Protein AF-0000000066079294 (afdb_homodimer)

Nearest PDB structures (foldseek):
  4yub-assembly1_A  TM=9.701E-01  e=1.612E-73  Homo sapiens
  4yub-assembly1_B  TM=9.598E-01  e=2.133E-74  Homo sapiens
  4mzy-assembly1_A  TM=8.889E-01  e=4.393E-44  Enterococcus faecalis V583
  2i14-assembly1_E  TM=8.162E-01  e=1.959E-22  Pyrococcus furiosus
  7xgn-assembly1_B  TM=6.344E-01  e=1.281E-08  Streptomyces pyridomyceticus

InterPro domains:
  IPR006405 Nicotinate phosphoribosyltransferase pncB-type [TIGR01513] (15-525)
  IPR007229 Nicotinate phosphoribosyltransferase family [PIRSF000484] (12-534)
  IPR007229 Nicotinate phosphoribosyltransferase family [PTHR11098] (3-535)
  IPR013785 Aldolase-type TIM barrel [G3DSA:3.20.20.70] (164-230)
  IPR036068 Nicotinate phosphoribosyltransferase-like, C-terminal [SSF51690] (148-532)
  IPR040727 Nicotinate phosphoribosyltransferase, N-terminal domain [PF17767] (16-143)
  IPR041619 Nicotinate phosphoribosyltransferase C-terminal domain [PF17956] (421-528)

Radius of gyration: 31.42 Å; Cα contacts (8 Å, |Δi|>4): 2402; chains: 2; bounding box: 82×98×69 Å

Solvent-accessible surface area (backbone atoms only — not comparable to full-atom values): 53993 Å² total; per-residue (Å²): 135,73,83,77,77,55,70,68,62,76,66,41,72,58,70,49,50,26,42,39,24,43,57,52,44,33,50,23,30,46,62,36,66,41,31,74,39,45,25,33,33,36,28,26,32,74,54,46,53,79,63,35,37,49,33,29,36,33,32,56,69,61,44,53,48,26,49,72,64,40,52,51,47,72,69,53,50,53,47,51,52,70,76,42,65,85,83,56,60,67,64,55,54,55,50,51,54,65,44,57,39,55,58,29,28,33,30,25,44,54,53,24,32,75,40,52,51,67,49,59,50,33,36,40,30,21,32,33,35,55,55,52,54,44,43,36,45,47,36,13,45,28,26,37,26,15,39,24,17,28,52,27,32,52,51,34,64,54,37,40,90,82,43,43,36,31,40,56,19,53,45,48,7,43,23,70,44,18,23,42,44,29,48,48,23,22,40,36,20,55,33,66,30,19,18,42,40,38,29,25,72,77,60,65,39,49,64,42,68,68,71,56,62,54,61,33,54,66,31,75,42,78,76,67,54,78,67,51,62,44,65,26,66,84,70,66,71,75,61,38,52,48,64,62,43,20,54,58,35,29,48,56,43,19,59,75,73,74,45,61,73,78,49,35,50,51,12,50,38,42,28,51,48,37,38,28,71,61,26,52,76,63,21,61,39,71,24,48,46,66,32,43,79,58,19,26,46,46,42,40,51,11,46,36,53,41,36,40,76,36,65,28,49,56,58,28,36,36,40,61,62,65,64,56,62,62,50,33,48,53,50,46,52,52,28,42,53,48,14,64,74,70,72,39,69,71,47,48,66,50,41,31,30,38,37,61,83,38,43,73,69,55,38,41,62,45,41,36,90,86,46,59,53,38,32,42,38,31,16,52,49,55,46,36,29,56,89,50,44,55,46,64,57,48,72,42,56,11,24,42,73,85,39,64,22,59,58,43,49,82,38,75,88,67,48,55,74,54,33,58,65,37,46,34,40,30,17,37,86,85,61,40,73,64,36,35,38,39,31,44,57,86,54,79,76,82,51,55,69,39,80,40,64,30,33,43,69,94,53,93,56,72,46,77,45,63,29,52,35,65,40,79,46,62,40,77,41,28,54,50,48,37,72,66,59,85,75,73,52,60,69,55,25,20,54,46,20,52,52,42,57,66,52,50,51,71,56,37,65,30,71,70,80,29,44,72,71,51,43,22,27,27,60,67,42,48,50,49,51,52,55,56,51,54,60,64,76,88,137,75,84,77,77,53,70,67,63,76,66,42,71,57,69,48,52,27,43,39,24,42,56,51,45,34,49,22,30,48,62,35,68,40,31,71,38,46,25,32,33,36,28,27,31,75,52,46,53,78,63,34,37,51,33,29,36,34,32,57,69,60,46,53,48,27,48,73,65,40,53,53,48,71,70,54,50,53,47,51,52,69,75,41,66,86,83,58,62,68,66,54,55,55,50,51,53,66,47,56,40,57,58,29,29,32,32,24,44,53,52,23,32,76,38,56,53,68,49,58,50,34,35,41,30,22,32,34,36,56,54,53,53,44,43,36,45,46,37,14,44,28,25,37,26,14,40,26,17,30,51,26,33,51,51,34,63,53,35,40,90,83,43,45,37,32,40,57,19,54,46,46,8,43,23,70,44,18,25,42,44,29,50,48,23,22,38,36,20,56,33,65,30,18,20,41,40,39,27,26,72,78,60,65,39,49,66,43,66,67,72,56,62,56,61,33,55,66,32,75,42,79,76,69,52,79,67,51,63,43,64,27,66,85,69,66,71,74,62,38,52,47,66,61,43,21,56,57,34,30,49,56,44,20,58,73,70,74,45,60,74,78,50,35,50,52,11,51,38,43,28,52,48,36,39,30,73,60,27,50,77,62,21,62,38,69,24,48,46,66,31,44,80,58,18,26,46,46,42,40,49,11,45,36,53,40,36,40,76,38,65,29,50,55,58,30,36,37,41,60,63,67,63,58,64,61,50,35,47,52,49,46,51,50,27,42,53,47,15,63,74,70,71,40,69,71,48,49,67,50,40,32,29,37,35,62,81,39,44,71,68,54,39,42,61,46,42,35,91,85,48,58,54,38,32,42,39,30,15,52,49,56,46,36,28,54,89,51,46,55,45,64,55,46,72,42,56,11,24,42,73,86,40,65,20,59,57,43,48,81,40,75,89,69,48,55,73,53,34,59,68,37,45,35,40,32,18,36,84,85,60,39,73,64,36,35,41,37,28,44,56,84,52,79,77,81,52,55,71,38,80,41,64,30,33,43,69,93,54,92,54,69,47,76,46,62,27,53,36,64,40,79,46,62,40,77,43,28,54,50,48,36,72,67,58,84,77,75,51,58,68,54,25,19,54,44,19,53,53,42,58,67,52,50,51,71,54,38,64,30,70,70,79,29,46,72,71,50,44,23,26,26,59,66,42,47,49,49,51,52,51,56,49,53,60,64,76,88

Sequence (1076 aa):
MAAEQDPEGRAAARPLLTDLYQATMALGYWRAGRAQDQAEFELFFRQCPFGGAFALAAGLRDCVRFLRAFRLRDADVQFLASALPPDTDPAFFEHLRALDCSGVTVRALPEGSLAFPGVPLLQVSGPLLVVQLLETPLLCLVSYASLIATNAARLRLIAGPDKRLLEMGLRRAQGPDGGLTASTYSYLGGFDASSNVLAGQLRGVPVAGTLAHSFVTSFSGSEVPPDPMLAPAAGQGSQVDLAASVEMWLERVCGHLGLGVQEPHRGERAAFVAYALAFPRAFQGLLDTYSVRRSGLPNFLAVALALQELGYQAVGVRLDSGDLLQQAREIRGVFRTAAAQFGVPWLQSVPIAVSNNIDEEELARLAQKGSEVNVIGIGTSVVTCPRQPSLGCVYKLVSVGGQPRMKLTEDPEKQTLPGSKAAFRLLGSDGSLLLDVLQLAEEPPPQAGQELRVWPRGARESRTVRPAHVEPLLRLWVQQGQLCEPLPSLAESRAFAQQSLHRLSPAHRRLEQPALYQVALSEKLQALVDRLSARGALMAAEQDPEGRAAARPLLTDLYQATMALGYWRAGRAQDQAEFELFFRQCPFGGAFALAAGLRDCVRFLRAFRLRDADVQFLASALPPDTDPAFFEHLRALDCSGVTVRALPEGSLAFPGVPLLQVSGPLLVVQLLETPLLCLVSYASLIATNAARLRLIAGPDKRLLEMGLRRAQGPDGGLTASTYSYLGGFDASSNVLAGQLRGVPVAGTLAHSFVTSFSGSEVPPDPMLAPAAGQGSQVDLAASVEMWLERVCGHLGLGVQEPHRGERAAFVAYALAFPRAFQGLLDTYSVRRSGLPNFLAVALALQELGYQAVGVRLDSGDLLQQAREIRGVFRTAAAQFGVPWLQSVPIAVSNNIDEEELARLAQKGSEVNVIGIGTSVVTCPRQPSLGCVYKLVSVGGQPRMKLTEDPEKQTLPGSKAAFRLLGSDGSLLLDVLQLAEEPPPQAGQELRVWPRGARESRTVRPAHVEPLLRLWVQQGQLCEPLPSLAESRAFAQQSLHRLSPAHRRLEQPALYQVALSEKLQALVDRLSARGAL

pLDDT: mean 94.25, std 9.64, range [18.38, 98.88]

Structure (mmCIF, N/CA/C/O backbone):
data_AF-0000000066079294-model_v1
#
loop_
_entity.id
_entity.type
_entity.pdbx_description
1 polymer 'Nicotinate phosphoribosyltransferase'
#
loop_
_atom_site.group_PDB
_atom_site.id
_atom_site.type_symbol
_atom_site.label_atom_id
_atom_site.label_alt_id
_atom_site.label_comp_id
_atom_site.label_asym_id
_atom_site.label_entity_id
_atom_site.label_seq_id
_atom_site.pdbx_PDB_ins_code
_atom_site.Cartn_x
_atom_site.Cartn_y
_atom_site.Cartn_z
_atom_site.occupancy
_atom_site.B_iso_or_equiv
_atom_site.auth_seq_id
_atom_site.auth_comp_id
_atom_site.auth_asym_id
_atom_site.auth_atom_id
_atom_site.pdbx_PDB_model_num
ATOM 1 N N . MET A 1 1 ? -15.125 16.234 -33.312 1 18.39 1 MET A N 1
ATOM 2 C CA . MET A 1 1 ? -15.672 16.328 -31.969 1 18.39 1 MET A CA 1
ATOM 3 C C . MET A 1 1 ? -15.164 15.195 -31.094 1 18.39 1 MET A C 1
ATOM 5 O O . MET A 1 1 ? -15.68 14.078 -31.156 1 18.39 1 MET A O 1
ATOM 9 N N . ALA A 1 2 ? -13.945 15.008 -30.891 1 26.7 2 ALA A N 1
ATOM 10 C CA . ALA A 1 2 ? -13.055 13.922 -30.5 1 26.7 2 ALA A CA 1
ATOM 11 C C . ALA A 1 2 ? -13.5 13.297 -29.172 1 26.7 2 ALA A C 1
ATOM 13 O O . ALA A 1 2 ? -14.125 13.969 -28.344 1 26.7 2 ALA A O 1
ATOM 14 N N . ALA A 1 3 ? -13.57 11.93 -28.969 1 32.09 3 ALA A N 1
ATOM 15 C CA . ALA A 1 3 ? -13.875 11.133 -27.781 1 32.09 3 ALA A CA 1
ATOM 16 C C . ALA A 1 3 ? -13.391 11.828 -26.516 1 32.09 3 ALA A C 1
ATOM 18 O O . ALA A 1 3 ? -12.203 12.117 -26.391 1 32.09 3 ALA A O 1
ATOM 19 N N . GLU A 1 4 ? -13.93 12.641 -25.938 1 33.91 4 GLU A N 1
ATOM 20 C CA . GLU A 1 4 ? -13.758 13.273 -24.625 1 33.91 4 GLU A CA 1
ATOM 21 C C . GLU A 1 4 ? -13.078 12.328 -23.641 1 33.91 4 GLU A C 1
ATOM 23 O O . GLU A 1 4 ? -13.602 11.25 -23.344 1 33.91 4 GLU A O 1
ATOM 28 N N . GLN A 1 5 ? -11.742 12.141 -23.438 1 41.06 5 GLN A N 1
ATOM 29 C CA . GLN A 1 5 ? -10.812 11.18 -22.859 1 41.06 5 GLN A CA 1
ATOM 30 C C . GLN A 1 5 ? -11.164 10.875 -21.406 1 41.06 5 GLN A C 1
ATOM 32 O O . GLN A 1 5 ? -11.344 11.797 -20.594 1 41.06 5 GLN A O 1
ATOM 37 N N . ASP A 1 6 ? -12.008 9.938 -21.078 1 46.91 6 ASP A N 1
ATOM 38 C CA . ASP A 1 6 ? -12.469 9.422 -19.781 1 46.91 6 ASP A CA 1
ATOM 39 C C . ASP A 1 6 ? -11.344 9.43 -18.75 1 46.91 6 ASP A C 1
ATOM 41 O O . ASP A 1 6 ? -10.375 8.68 -18.875 1 46.91 6 ASP A O 1
ATOM 45 N N . PRO A 1 7 ? -11.203 10.602 -18.078 1 48.88 7 PRO A N 1
ATOM 46 C CA . PRO A 1 7 ? -10.164 10.695 -17.047 1 48.88 7 PRO A CA 1
ATOM 47 C C . PRO A 1 7 ? -10.031 9.422 -16.219 1 48.88 7 PRO A C 1
ATOM 49 O O . PRO A 1 7 ? -8.922 9.062 -15.805 1 48.88 7 PRO A O 1
ATOM 52 N N . GLU A 1 8 ? -11.164 8.742 -16.031 1 49.34 8 GLU A N 1
ATOM 53 C CA . GLU A 1 8 ? -11.102 7.512 -15.25 1 49.34 8 GLU A CA 1
ATOM 54 C C . GLU A 1 8 ? -10.398 6.402 -16.031 1 49.34 8 GLU A C 1
ATOM 56 O O . GLU A 1 8 ? -9.711 5.562 -15.438 1 49.34 8 GLU A O 1
ATOM 61 N N . GLY A 1 9 ? -10.602 6.465 -17.25 1 49.81 9 GLY A N 1
ATOM 62 C CA . GLY A 1 9 ? -9.961 5.449 -18.078 1 49.81 9 GLY A CA 1
ATOM 63 C C . GLY A 1 9 ? -8.445 5.523 -18.047 1 49.81 9 GLY A C 1
ATOM 64 O O . GLY A 1 9 ? -7.77 4.492 -18.031 1 49.81 9 GLY A O 1
ATOM 65 N N . ARG A 1 10 ? -7.871 6.723 -17.906 1 55.09 10 ARG A N 1
ATOM 66 C CA . ARG A 1 10 ? -6.43 6.926 -17.828 1 55.09 10 ARG A CA 1
ATOM 67 C C . ARG A 1 10 ? -5.879 6.414 -16.5 1 55.09 10 ARG A C 1
ATOM 69 O O . ARG A 1 10 ? -4.68 6.145 -16.391 1 55.09 10 ARG A O 1
ATOM 76 N N . ALA A 1 11 ? -6.832 6.094 -15.664 1 61.09 11 ALA A N 1
ATOM 77 C CA . ALA A 1 11 ? -6.43 5.684 -14.328 1 61.09 11 ALA A CA 1
ATOM 78 C C . ALA A 1 11 ? -6.488 4.164 -14.172 1 61.09 11 ALA A C 1
ATOM 80 O O . ALA A 1 11 ? -6.184 3.629 -13.109 1 61.09 11 ALA A O 1
ATOM 81 N N . ALA A 1 12 ? -6.754 3.574 -15.336 1 70.62 12 ALA A N 1
ATOM 82 C CA . ALA A 1 12 ? -6.852 2.119 -15.25 1 70.62 12 ALA A CA 1
ATOM 83 C C . ALA A 1 12 ? -5.469 1.483 -15.133 1 70.62 12 ALA A C 1
ATOM 85 O O . ALA A 1 12 ? -4.484 2.016 -15.648 1 70.62 12 ALA A O 1
ATOM 86 N N . ALA A 1 13 ? -5.504 0.376 -14.391 1 82.5 13 ALA A N 1
ATOM 87 C CA . ALA A 1 13 ? -4.266 -0.396 -14.281 1 82.5 13 ALA A CA 1
ATOM 88 C C . ALA A 1 13 ? -3.812 -0.904 -15.648 1 82.5 13 ALA A C 1
ATOM 90 O O . ALA A 1 13 ? -4.641 -1.181 -16.516 1 82.5 13 ALA A O 1
ATOM 91 N N . ARG A 1 14 ? -2.539 -1.062 -15.812 1 85.94 14 ARG A N 1
ATOM 92 C CA . ARG A 1 14 ? -1.957 -1.529 -17.062 1 85.94 14 ARG A CA 1
ATOM 93 C C . ARG A 1 14 ? -1.965 -3.053 -17.141 1 85.94 14 ARG A C 1
ATOM 95 O O . ARG A 1 14 ? -1.756 -3.729 -16.141 1 85.94 14 ARG A O 1
ATOM 102 N N . PRO A 1 15 ? -2.096 -3.566 -18.328 1 89.38 15 PRO A N 1
ATOM 103 C CA . PRO A 1 15 ? -2.158 -5.023 -18.469 1 89.38 15 PRO A CA 1
ATOM 104 C C . PRO A 1 15 ? -0.863 -5.715 -18.062 1 89.38 15 PRO A C 1
ATOM 106 O O . PRO A 1 15 ? -0.882 -6.883 -17.656 1 89.38 15 PRO A O 1
ATOM 109 N N . LEU A 1 16 ? 0.248 -5.008 -18.078 1 93 16 LEU A N 1
ATOM 110 C CA . LEU A 1 16 ? 1.521 -5.621 -17.703 1 93 16 LEU A CA 1
ATOM 111 C C . LEU A 1 16 ? 1.68 -5.668 -16.188 1 93 16 LEU A C 1
ATOM 113 O O . LEU A 1 16 ? 2.676 -6.191 -15.68 1 93 16 LEU A O 1
ATOM 117 N N . LEU A 1 17 ? 0.63 -5.086 -15.5 1 93.31 17 LEU A N 1
ATOM 118 C CA . LEU A 1 17 ? 0.572 -5.32 -14.062 1 93.31 17 LEU A CA 1
ATOM 119 C C . LEU A 1 17 ? 0.276 -6.785 -13.758 1 93.31 17 LEU A C 1
ATOM 121 O O . LEU A 1 17 ? -0.812 -7.121 -13.281 1 93.31 17 LEU A O 1
ATOM 125 N N . THR A 1 18 ? 1.212 -7.629 -14.031 1 96.62 18 THR A N 1
ATOM 126 C CA . THR A 1 18 ? 1.023 -9.07 -13.906 1 96.62 18 THR A CA 1
ATOM 127 C C . THR A 1 18 ? 2.338 -9.758 -13.555 1 96.62 18 THR A C 1
ATOM 129 O O . THR A 1 18 ? 3.396 -9.125 -13.555 1 96.62 18 THR A O 1
ATOM 132 N N . ASP A 1 19 ? 2.26 -10.969 -13.141 1 97.62 19 ASP A N 1
ATOM 133 C CA . ASP A 1 19 ? 3.438 -11.789 -12.883 1 97.62 19 ASP A CA 1
ATOM 134 C C . ASP A 1 19 ? 3.938 -12.445 -14.172 1 97.62 19 ASP A C 1
ATOM 136 O O . ASP A 1 19 ? 3.141 -12.836 -15.023 1 97.62 19 ASP A O 1
ATOM 140 N N . LEU A 1 20 ? 5.18 -12.617 -14.289 1 97.31 20 LEU A N 1
ATOM 141 C CA . LEU A 1 20 ? 5.77 -13.195 -15.492 1 97.31 20 LEU A CA 1
ATOM 142 C C . LEU A 1 20 ? 5.203 -14.594 -15.758 1 97.31 20 LEU A C 1
ATOM 144 O O . LEU A 1 20 ? 5.027 -14.984 -16.906 1 97.31 20 LEU A O 1
ATOM 148 N N . TYR A 1 21 ? 4.941 -15.328 -14.711 1 95.81 21 TYR A N 1
ATOM 149 C CA . TYR A 1 21 ? 4.477 -16.703 -14.914 1 95.81 21 TYR A CA 1
ATOM 150 C C . TYR A 1 21 ? 3.092 -16.719 -15.555 1 95.81 21 TYR A C 1
ATOM 152 O O . TYR A 1 21 ? 2.68 -17.719 -16.125 1 95.81 21 TYR A O 1
ATOM 160 N N . GLN A 1 22 ? 2.33 -15.617 -15.469 1 97.56 22 GLN A N 1
ATOM 161 C CA . GLN A 1 22 ? 1.082 -15.539 -16.219 1 97.56 22 GLN A CA 1
ATOM 162 C C . GLN A 1 22 ? 1.342 -15.555 -17.734 1 97.56 22 GLN A C 1
ATOM 164 O O . GLN A 1 22 ? 0.606 -16.203 -18.484 1 97.56 22 GLN A O 1
ATOM 169 N N . ALA A 1 23 ? 2.383 -14.859 -18.141 1 95.75 23 ALA A N 1
ATOM 170 C CA . ALA A 1 23 ? 2.756 -14.82 -19.547 1 95.75 23 ALA A CA 1
ATOM 171 C C . ALA A 1 23 ? 3.316 -16.156 -20.016 1 95.75 23 ALA A C 1
ATOM 173 O O . ALA A 1 23 ? 3.035 -16.609 -21.125 1 95.75 23 ALA A O 1
ATOM 174 N N . THR A 1 24 ? 4.121 -16.766 -19.188 1 96.25 24 THR A N 1
ATOM 175 C CA . THR A 1 24 ? 4.68 -18.047 -19.578 1 96.25 24 THR A CA 1
ATOM 176 C C . THR A 1 24 ? 3.588 -19.109 -19.656 1 96.25 24 THR A C 1
ATOM 178 O O . THR A 1 24 ? 3.584 -19.938 -20.562 1 96.25 24 THR A O 1
ATOM 181 N N . MET A 1 25 ? 2.686 -19.062 -18.703 1 97.69 25 MET A N 1
ATOM 182 C CA . MET A 1 25 ? 1.564 -20 -18.766 1 97.69 25 MET A CA 1
ATOM 183 C C . MET A 1 25 ? 0.705 -19.734 -20 1 97.69 25 MET A C 1
ATOM 185 O O . MET A 1 25 ? 0.197 -20.672 -20.625 1 97.69 25 MET A O 1
ATOM 189 N N . ALA A 1 26 ? 0.555 -18.469 -20.328 1 97.5 26 ALA A N 1
ATOM 190 C CA . ALA A 1 26 ? -0.175 -18.141 -21.547 1 97.5 26 ALA A CA 1
ATOM 191 C C . ALA A 1 26 ? 0.458 -18.797 -22.766 1 97.5 26 ALA A C 1
ATOM 193 O O . ALA A 1 26 ? -0.244 -19.359 -23.609 1 97.5 26 ALA A O 1
ATOM 194 N N . LEU A 1 27 ? 1.756 -18.703 -22.875 1 97 27 LEU A N 1
ATOM 195 C CA . LEU A 1 27 ? 2.465 -19.359 -23.969 1 97 27 LEU A CA 1
ATOM 196 C C . LEU A 1 27 ? 2.25 -20.875 -23.922 1 97 27 LEU A C 1
ATOM 198 O O . LEU A 1 27 ? 2.045 -21.5 -24.969 1 97 27 LEU A O 1
ATOM 202 N N . GLY A 1 28 ? 2.311 -21.406 -22.703 1 96.81 28 GLY A N 1
ATOM 203 C CA . GLY A 1 28 ? 2.047 -22.828 -22.547 1 96.81 28 GLY A CA 1
ATOM 204 C C . GLY A 1 28 ? 0.675 -23.25 -23.047 1 96.81 28 GLY A C 1
ATOM 205 O O . GLY A 1 28 ? 0.543 -24.234 -23.766 1 96.81 28 GLY A O 1
ATOM 206 N N . TYR A 1 29 ? -0.349 -22.516 -22.672 1 97.94 29 TYR A N 1
ATOM 207 C CA . TYR A 1 29 ? -1.709 -22.797 -23.125 1 97.94 29 TYR A CA 1
ATOM 208 C C . TYR A 1 29 ? -1.811 -22.672 -24.641 1 97.94 29 TYR A C 1
ATOM 210 O O . TYR A 1 29 ? -2.443 -23.516 -25.281 1 97.94 29 TYR A O 1
ATOM 218 N N . TRP A 1 30 ? -1.239 -21.625 -25.172 1 97.5 30 TRP A N 1
ATOM 219 C CA . TRP A 1 30 ? -1.3 -21.344 -26.609 1 97.5 30 TRP A CA 1
ATOM 220 C C . TRP A 1 30 ? -0.659 -22.484 -27.406 1 97.5 30 TRP A C 1
ATOM 222 O O . TRP A 1 30 ? -1.249 -22.984 -28.359 1 97.5 30 TRP A O 1
ATOM 232 N N . ARG A 1 31 ? 0.507 -22.906 -27 1 96.06 31 ARG A N 1
ATOM 233 C CA . ARG A 1 31 ? 1.229 -23.969 -27.688 1 96.06 31 ARG A CA 1
ATOM 234 C C . ARG A 1 31 ? 0.484 -25.297 -27.562 1 96.06 31 ARG A C 1
ATOM 236 O O . ARG A 1 31 ? 0.516 -26.125 -28.484 1 96.06 31 ARG A O 1
ATOM 243 N N . ALA A 1 32 ? -0.181 -25.469 -26.469 1 96.75 32 ALA A N 1
ATOM 244 C CA . ALA A 1 32 ? -0.912 -26.719 -26.219 1 96.75 32 ALA A CA 1
ATOM 245 C C . ALA A 1 32 ? -2.264 -26.703 -26.922 1 96.75 32 ALA A C 1
ATOM 247 O O . ALA A 1 32 ? -3.025 -27.672 -26.844 1 96.75 32 ALA A O 1
ATOM 248 N N . GLY A 1 33 ? -2.578 -25.594 -27.609 1 96.25 33 GLY A N 1
ATOM 249 C CA . GLY A 1 33 ? -3.85 -25.484 -28.312 1 96.25 33 GLY A CA 1
ATOM 250 C C . GLY A 1 33 ? -5.031 -25.312 -27.375 1 96.25 33 GLY A C 1
ATOM 251 O O . GLY A 1 33 ? -6.152 -25.703 -27.703 1 96.25 33 GLY A O 1
ATOM 252 N N . ARG A 1 34 ? -4.816 -24.797 -26.219 1 97.19 34 ARG A N 1
ATOM 253 C CA . ARG A 1 34 ? -5.859 -24.75 -25.203 1 97.19 34 ARG A CA 1
ATOM 254 C C . ARG A 1 34 ? -6.223 -23.297 -24.859 1 97.19 34 ARG A C 1
ATOM 256 O O . ARG A 1 34 ? -6.938 -23.047 -23.891 1 97.19 34 ARG A O 1
ATOM 263 N N . ALA A 1 35 ? -5.719 -22.344 -25.609 1 97.38 35 ALA A N 1
ATOM 264 C CA . ALA A 1 35 ? -5.906 -20.922 -25.328 1 97.38 35 ALA A CA 1
ATOM 265 C C . ALA A 1 35 ? -7.387 -20.562 -25.281 1 97.38 35 ALA A C 1
ATOM 267 O O . ALA A 1 35 ? -7.809 -19.75 -24.453 1 97.38 35 ALA A O 1
ATOM 268 N N . GLN A 1 36 ? -8.18 -21.234 -26.094 1 97.19 36 GLN A N 1
ATOM 269 C CA . GLN A 1 36 ? -9.57 -20.828 -26.266 1 97.19 36 GLN A CA 1
ATOM 270 C C . GLN A 1 36 ? -10.5 -21.734 -25.438 1 97.19 36 GLN A C 1
ATOM 272 O O . GLN A 1 36 ? -11.719 -21.531 -25.453 1 97.19 36 GLN A O 1
ATOM 277 N N . ASP A 1 37 ? -9.93 -22.688 -24.656 1 97.38 37 ASP A N 1
ATOM 278 C CA . ASP A 1 37 ? -10.781 -23.5 -23.797 1 97.38 37 ASP A CA 1
ATOM 279 C C . ASP A 1 37 ? -11.562 -22.609 -22.828 1 97.38 37 ASP A C 1
ATOM 281 O O . ASP A 1 37 ? -11.031 -21.625 -22.312 1 97.38 37 ASP A O 1
ATOM 285 N N . GLN A 1 38 ? -12.828 -22.938 -22.656 1 98.06 38 GLN A N 1
ATOM 286 C CA . GLN A 1 38 ? -13.633 -22.172 -21.688 1 98.06 38 GLN A CA 1
ATOM 287 C C . GLN A 1 38 ? -13.273 -22.562 -20.25 1 98.06 38 GLN A C 1
ATOM 289 O O . GLN A 1 38 ? -13.188 -23.734 -19.922 1 98.06 38 GLN A O 1
ATOM 294 N N . ALA A 1 39 ? -12.961 -21.562 -19.422 1 98.5 39 ALA A N 1
ATOM 295 C CA . ALA A 1 39 ? -12.555 -21.812 -18.047 1 98.5 39 ALA A CA 1
ATOM 296 C C . ALA A 1 39 ? -13.234 -20.812 -17.094 1 98.5 39 ALA A C 1
ATOM 298 O O . ALA A 1 39 ? -13.789 -19.812 -17.531 1 98.5 39 ALA A O 1
ATOM 299 N N . GLU A 1 40 ? -13.227 -21.156 -15.836 1 98.38 40 GLU A N 1
ATOM 300 C CA . GLU A 1 40 ? -13.789 -20.297 -14.789 1 98.38 40 GLU A CA 1
ATOM 301 C C . GLU A 1 40 ? -12.883 -20.25 -13.562 1 98.38 40 GLU A C 1
ATOM 303 O O . GLU A 1 40 ? -12.375 -21.281 -13.125 1 98.38 40 GLU A O 1
ATOM 308 N N . PHE A 1 41 ? -12.602 -19.062 -13.141 1 98.69 41 PHE A N 1
ATOM 309 C CA . PHE A 1 41 ? -11.867 -18.828 -11.898 1 98.69 41 PHE A CA 1
ATOM 310 C C . PHE A 1 41 ? -12.758 -18.141 -10.875 1 98.69 41 PHE A C 1
ATOM 312 O O . PHE A 1 41 ? -13.688 -17.406 -11.234 1 98.69 41 PHE A O 1
ATOM 319 N N . GLU A 1 42 ? -12.477 -18.375 -9.625 1 98.56 42 GLU A N 1
ATOM 320 C CA . GLU A 1 42 ? -13.141 -17.688 -8.516 1 98.56 42 GLU A CA 1
ATOM 321 C C . GLU A 1 42 ? -12.133 -17.031 -7.586 1 98.56 42 GLU A C 1
ATOM 323 O O . GLU A 1 42 ? -11.102 -17.609 -7.266 1 98.56 42 GLU A O 1
ATOM 328 N N . LEU A 1 43 ? -12.398 -15.773 -7.277 1 98.69 43 LEU A N 1
ATOM 329 C CA . LEU A 1 43 ? -11.609 -14.992 -6.336 1 98.69 43 LEU A CA 1
ATOM 330 C C . LEU A 1 43 ? -12.312 -14.898 -4.984 1 98.69 43 LEU A C 1
ATOM 332 O O . LEU A 1 43 ? -13.461 -14.453 -4.906 1 98.69 43 LEU A O 1
ATOM 336 N N . PHE A 1 44 ? -11.695 -15.336 -3.936 1 98.06 44 PHE A N 1
ATOM 337 C CA . PHE A 1 44 ? -12.266 -15.328 -2.596 1 98.06 44 PHE A CA 1
ATOM 338 C C . PHE A 1 44 ? -11.172 -15.242 -1.539 1 98.06 44 PHE A C 1
ATOM 340 O O . PHE A 1 44 ? -10 -15.078 -1.869 1 98.06 44 PHE A O 1
ATOM 347 N N . PHE A 1 45 ? -11.477 -15.125 -0.31 1 97.5 45 PHE A N 1
ATOM 348 C CA . PHE A 1 45 ? -10.547 -15.164 0.81 1 97.5 45 PHE A CA 1
ATOM 349 C C . PHE A 1 45 ? -10.922 -16.266 1.789 1 97.5 45 PHE A C 1
ATOM 351 O O . PHE A 1 45 ? -12.07 -16.734 1.797 1 97.5 45 PHE A O 1
ATOM 358 N N . ARG A 1 46 ? -10.047 -16.656 2.619 1 94.94 46 ARG A N 1
ATOM 359 C CA . ARG A 1 46 ? -10.242 -17.875 3.412 1 94.94 46 ARG A CA 1
ATOM 360 C C . ARG A 1 46 ? -10.617 -17.531 4.852 1 94.94 46 ARG A C 1
ATOM 362 O O . ARG A 1 46 ? -11.211 -18.344 5.555 1 94.94 46 ARG A O 1
ATOM 369 N N . GLN A 1 47 ? -10.195 -16.375 5.301 1 95.06 47 GLN A N 1
ATOM 370 C CA . GLN A 1 47 ? -10.461 -15.938 6.668 1 95.06 47 GLN A CA 1
ATOM 371 C C . GLN A 1 47 ? -10.789 -14.453 6.719 1 95.06 47 GLN A C 1
ATOM 373 O O . GLN A 1 47 ? -10.172 -13.648 6.016 1 95.06 47 GLN A O 1
ATOM 378 N N . CYS A 1 48 ? -11.727 -14.172 7.602 1 96.81 48 CYS A N 1
ATOM 379 C CA . CYS A 1 48 ? -12.016 -12.758 7.789 1 96.81 48 CYS A CA 1
ATOM 380 C C . CYS A 1 48 ? -10.805 -12.023 8.359 1 96.81 48 CYS A C 1
ATOM 382 O O . CYS A 1 48 ? -10.047 -12.594 9.148 1 96.81 48 CYS A O 1
ATOM 384 N N . PRO A 1 49 ? -10.656 -10.805 7.992 1 97.31 49 PRO A N 1
ATOM 385 C CA . PRO A 1 49 ? -9.484 -10.055 8.445 1 97.31 49 PRO A CA 1
ATOM 386 C C . PRO A 1 49 ? -9.641 -9.516 9.867 1 97.31 49 PRO A C 1
ATOM 388 O O . PRO A 1 49 ? -10.758 -9.453 10.383 1 97.31 49 PRO A O 1
ATOM 391 N N . PHE A 1 50 ? -8.516 -9.172 10.539 1 96.88 50 PHE A N 1
ATOM 392 C CA . PHE A 1 50 ? -8.406 -8.445 11.797 1 96.88 50 PHE A CA 1
ATOM 393 C C . PHE A 1 50 ? -9.016 -9.258 12.945 1 96.88 50 PHE A C 1
ATOM 395 O O . PHE A 1 50 ? -9.484 -8.688 13.93 1 96.88 50 PHE A O 1
ATOM 402 N N . GLY A 1 51 ? -9.094 -10.547 12.719 1 95.19 51 GLY A N 1
ATOM 403 C CA . GLY A 1 51 ? -9.734 -11.375 13.727 1 95.19 51 GLY A CA 1
ATOM 404 C C . GLY A 1 51 ? -11.227 -11.141 13.828 1 95.19 51 GLY A C 1
ATOM 405 O O . GLY A 1 51 ? -11.844 -11.438 14.852 1 95.19 51 GLY A O 1
ATOM 406 N N . GLY A 1 52 ? -11.805 -10.57 12.766 1 95.25 52 GLY A N 1
ATOM 407 C CA . GLY A 1 52 ? -13.227 -10.266 12.742 1 95.25 52 GLY A CA 1
ATOM 408 C C . GLY A 1 52 ? -14.062 -11.367 12.125 1 95.25 52 GLY A C 1
ATOM 409 O O . GLY A 1 52 ? -13.562 -12.469 11.883 1 95.25 52 GLY A O 1
ATOM 410 N N . ALA A 1 53 ? -15.391 -11 11.945 1 96.25 53 ALA A N 1
ATOM 411 C CA . ALA A 1 53 ? -16.312 -12.031 11.484 1 96.25 53 ALA A CA 1
ATOM 412 C C . ALA A 1 53 ? -16.969 -11.625 10.172 1 96.25 53 ALA A C 1
ATOM 414 O O . ALA A 1 53 ? -17.938 -12.266 9.727 1 96.25 53 ALA A O 1
ATOM 415 N N . PHE A 1 54 ? -16.438 -10.547 9.594 1 96.81 54 PHE A N 1
ATOM 416 C CA . PHE A 1 54 ? -17 -10.148 8.312 1 96.81 54 PHE A CA 1
ATOM 417 C C . PHE A 1 54 ? -15.953 -9.422 7.473 1 96.81 54 PHE A C 1
ATOM 419 O O . PHE A 1 54 ? -14.914 -9.016 7.984 1 96.81 54 PHE A O 1
ATOM 426 N N . ALA A 1 55 ? -16.234 -9.305 6.227 1 98.19 55 ALA A N 1
ATOM 427 C CA . ALA A 1 55 ? -15.562 -8.414 5.289 1 98.19 55 ALA A CA 1
ATOM 428 C C . ALA A 1 55 ? -16.562 -7.699 4.391 1 98.19 55 ALA A C 1
ATOM 430 O O . ALA A 1 55 ? -17.734 -8.102 4.309 1 98.19 55 ALA A O 1
ATOM 431 N N . LEU A 1 56 ? -16.188 -6.637 3.869 1 98.69 56 LEU A N 1
ATOM 432 C CA . LEU A 1 56 ? -16.969 -5.941 2.859 1 98.69 56 LEU A CA 1
ATOM 433 C C . LEU A 1 56 ? -16.375 -6.145 1.47 1 98.69 56 LEU A C 1
ATOM 435 O O . LEU A 1 56 ? -15.164 -6.055 1.292 1 98.69 56 LEU A O 1
ATOM 439 N N . ALA A 1 57 ? -17.219 -6.449 0.512 1 98.75 57 ALA A N 1
ATOM 440 C CA . ALA A 1 57 ? -16.781 -6.582 -0.877 1 98.75 57 ALA A CA 1
ATOM 441 C C . ALA A 1 57 ? -16.531 -5.215 -1.507 1 98.75 57 ALA A C 1
ATOM 443 O O . ALA A 1 57 ? -17.406 -4.344 -1.479 1 98.75 57 ALA A O 1
ATOM 444 N N . ALA A 1 58 ? -15.406 -5.008 -2.057 1 98.69 58 ALA A N 1
ATOM 445 C CA . ALA A 1 58 ? -15.031 -3.754 -2.705 1 98.69 58 ALA A CA 1
ATOM 446 C C . ALA A 1 58 ? -14.031 -3.998 -3.832 1 98.69 58 ALA A C 1
ATOM 448 O O . ALA A 1 58 ? -13.352 -5.031 -3.857 1 98.69 58 ALA A O 1
ATOM 449 N N . GLY A 1 59 ? -13.922 -3.078 -4.797 1 97.75 59 GLY A N 1
ATOM 450 C CA . GLY A 1 59 ? -12.953 -3.152 -5.883 1 97.75 59 GLY A CA 1
ATOM 451 C C . GLY A 1 59 ? -13.578 -3.523 -7.215 1 97.75 59 GLY A C 1
ATOM 452 O O . GLY A 1 59 ? -12.898 -3.523 -8.242 1 97.75 59 GLY A O 1
ATOM 453 N N . LEU A 1 60 ? -14.859 -3.812 -7.207 1 97.75 60 LEU A N 1
ATOM 454 C CA . LEU A 1 60 ? -15.547 -4.238 -8.422 1 97.75 60 LEU A CA 1
ATOM 455 C C . LEU A 1 60 ? -15.445 -3.172 -9.508 1 97.75 60 LEU A C 1
ATOM 457 O O . LEU A 1 60 ? -15.203 -3.486 -10.672 1 97.75 60 LEU A O 1
ATOM 461 N N . ARG A 1 61 ? -15.656 -1.952 -9.133 1 94.62 61 ARG A N 1
ATOM 462 C CA . ARG A 1 61 ? -15.602 -0.854 -10.094 1 94.62 61 ARG A CA 1
ATOM 463 C C . ARG A 1 61 ? -14.25 -0.793 -10.789 1 94.62 61 ARG A C 1
ATOM 465 O O . ARG A 1 61 ? -14.172 -0.612 -12.008 1 94.62 61 ARG A O 1
ATOM 472 N N . ASP A 1 62 ? -13.203 -0.908 -10.047 1 94.81 62 ASP A N 1
ATOM 473 C CA . ASP A 1 62 ? -11.852 -0.867 -10.594 1 94.81 62 ASP A CA 1
ATOM 474 C C . ASP A 1 62 ? -11.586 -2.078 -11.484 1 94.81 62 ASP A C 1
ATOM 476 O O . ASP A 1 62 ? -10.883 -1.971 -12.492 1 94.81 62 ASP A O 1
ATOM 480 N N . CYS A 1 63 ? -12.117 -3.238 -11.125 1 97.06 63 CYS A N 1
ATOM 481 C CA . CYS A 1 63 ? -11.977 -4.438 -11.938 1 97.06 63 CYS A CA 1
ATOM 482 C C . CYS A 1 63 ? -12.656 -4.258 -13.289 1 97.06 63 CYS A C 1
ATOM 484 O O . CYS A 1 63 ? -12.086 -4.602 -14.328 1 97.06 63 CYS A O 1
ATOM 486 N N . VAL A 1 64 ? -13.859 -3.725 -13.25 1 96.38 64 VAL A N 1
ATOM 487 C CA . VAL A 1 64 ? -14.617 -3.523 -14.477 1 96.38 64 VAL A CA 1
ATOM 488 C C . VAL A 1 64 ? -13.883 -2.539 -15.383 1 96.38 64 VAL A C 1
ATOM 490 O O . VAL A 1 64 ? -13.781 -2.754 -16.594 1 96.38 64 VAL A O 1
ATOM 493 N N . ARG A 1 65 ? -13.359 -1.489 -14.797 1 93.44 65 ARG A N 1
ATOM 494 C CA . ARG A 1 65 ? -12.586 -0.514 -15.562 1 93.44 65 ARG A CA 1
ATOM 495 C C . ARG A 1 65 ? -11.359 -1.162 -16.203 1 93.44 65 ARG A C 1
ATOM 497 O O . ARG A 1 65 ? -11.023 -0.876 -17.344 1 93.44 65 ARG A O 1
ATOM 504 N N . PHE A 1 66 ? -10.727 -1.941 -15.484 1 96.12 66 PHE A N 1
ATOM 505 C CA . PHE A 1 66 ? -9.547 -2.637 -15.984 1 96.12 66 PHE A CA 1
ATOM 506 C C . PHE A 1 66 ? -9.898 -3.537 -17.156 1 96.12 66 PHE A C 1
ATOM 508 O O . PHE A 1 66 ? -9.227 -3.516 -18.188 1 96.12 66 PHE A O 1
ATOM 515 N N . LEU A 1 67 ? -10.938 -4.328 -16.969 1 97.06 67 LEU A N 1
ATOM 516 C CA . LEU A 1 67 ? -11.359 -5.262 -18.016 1 97.06 67 LEU A CA 1
ATOM 517 C C . LEU A 1 67 ? -11.703 -4.52 -19.297 1 97.06 67 LEU A C 1
ATOM 519 O O . LEU A 1 67 ? -11.336 -4.961 -20.391 1 97.06 67 LEU A O 1
ATOM 523 N N . ARG A 1 68 ? -12.328 -3.414 -19.141 1 93.81 68 ARG A N 1
ATOM 524 C CA . ARG A 1 68 ? -12.758 -2.637 -20.297 1 93.81 68 ARG A CA 1
ATOM 525 C C . ARG A 1 68 ? -11.562 -2.029 -21.016 1 93.81 68 ARG A C 1
ATOM 527 O O . ARG A 1 68 ? -11.586 -1.88 -22.234 1 93.81 68 ARG A O 1
ATOM 534 N N . ALA A 1 69 ? -10.539 -1.723 -20.266 1 92.75 69 ALA A N 1
ATOM 535 C CA . ALA A 1 69 ? -9.383 -1.032 -20.828 1 92.75 69 ALA A CA 1
ATOM 536 C C . ALA A 1 69 ? -8.297 -2.023 -21.219 1 92.75 69 ALA A C 1
ATOM 538 O O . ALA A 1 69 ? -7.277 -1.637 -21.797 1 92.75 69 ALA A O 1
ATOM 539 N N . PHE A 1 70 ? -8.5 -3.283 -21.047 1 95.38 70 PHE A N 1
ATOM 540 C CA . PHE A 1 70 ? -7.445 -4.277 -21.219 1 95.38 70 PHE A CA 1
ATOM 541 C C . PHE A 1 70 ? -7.043 -4.395 -22.672 1 95.38 70 PHE A C 1
ATOM 543 O O . PHE A 1 70 ? -7.84 -4.832 -23.516 1 95.38 70 PHE A O 1
ATOM 550 N N . ARG A 1 71 ? -5.824 -4.012 -22.969 1 94.06 71 ARG A N 1
ATOM 551 C CA . ARG A 1 71 ? -5.188 -4.121 -24.281 1 94.06 71 ARG A CA 1
ATOM 552 C C . ARG A 1 71 ? -3.668 -4.027 -24.156 1 94.06 71 ARG A C 1
ATOM 554 O O . ARG A 1 71 ? -3.146 -3.092 -23.547 1 94.06 71 ARG A O 1
ATOM 561 N N . LEU A 1 72 ? -3.008 -5.02 -24.688 1 95.38 72 LEU A N 1
ATOM 562 C CA . LEU A 1 72 ? -1.551 -4.934 -24.719 1 95.38 72 LEU A CA 1
ATOM 563 C C . LEU A 1 72 ? -1.083 -4.027 -25.844 1 95.38 72 LEU A C 1
ATOM 565 O O . LEU A 1 72 ? -1.462 -4.227 -27 1 95.38 72 LEU A O 1
ATOM 569 N N . ARG A 1 73 ? -0.288 -3.051 -25.484 1 92.62 73 ARG A N 1
ATOM 570 C CA . ARG A 1 73 ? 0.291 -2.158 -26.484 1 92.62 73 ARG A CA 1
ATOM 571 C C . ARG A 1 73 ? 1.539 -2.771 -27.109 1 92.62 73 ARG A C 1
ATOM 573 O O . ARG A 1 73 ? 2.07 -3.764 -26.594 1 92.62 73 ARG A O 1
ATOM 580 N N . ASP A 1 74 ? 1.97 -2.203 -28.172 1 95.31 74 ASP A N 1
ATOM 581 C CA . ASP A 1 74 ? 3.143 -2.701 -28.875 1 95.31 74 ASP A CA 1
ATOM 582 C C . ASP A 1 74 ? 4.355 -2.771 -27.953 1 95.31 74 ASP A C 1
ATOM 584 O O . ASP A 1 74 ? 5.109 -3.748 -27.984 1 95.31 74 ASP A O 1
ATOM 588 N N . ALA A 1 75 ? 4.496 -1.762 -27.172 1 94.19 75 ALA A N 1
ATOM 589 C CA . ALA A 1 75 ? 5.625 -1.729 -26.234 1 94.19 75 ALA A CA 1
ATOM 590 C C . ALA A 1 75 ? 5.539 -2.865 -25.219 1 94.19 75 ALA A C 1
ATOM 592 O O . ALA A 1 75 ? 6.559 -3.41 -24.797 1 94.19 75 ALA A O 1
ATOM 593 N N . ASP A 1 76 ? 4.352 -3.152 -24.828 1 95.88 76 ASP A N 1
ATOM 594 C CA . ASP A 1 76 ? 4.137 -4.25 -23.891 1 95.88 76 ASP A CA 1
ATOM 595 C C . ASP A 1 76 ? 4.547 -5.586 -24.516 1 95.88 76 ASP A C 1
ATOM 597 O O . ASP A 1 76 ? 5.258 -6.375 -23.875 1 95.88 76 ASP A O 1
ATOM 601 N N . VAL A 1 77 ? 4.137 -5.844 -25.688 1 97.06 77 VAL A N 1
ATOM 602 C CA . VAL A 1 77 ? 4.418 -7.098 -26.391 1 97.06 77 VAL A CA 1
ATOM 603 C C . VAL A 1 77 ? 5.914 -7.207 -26.672 1 97.06 77 VAL A C 1
ATOM 605 O O . VAL A 1 77 ? 6.492 -8.289 -26.562 1 97.06 77 VAL A O 1
ATOM 608 N N . GLN A 1 78 ? 6.504 -6.07 -27.062 1 96.44 78 GLN A N 1
ATOM 609 C CA . GLN A 1 78 ? 7.945 -6.062 -27.297 1 96.44 78 GLN A CA 1
ATOM 610 C C . GLN A 1 78 ? 8.711 -6.438 -26.031 1 96.44 78 GLN A C 1
ATOM 612 O O . GLN A 1 78 ? 9.688 -7.195 -26.094 1 96.44 78 GLN A O 1
ATOM 617 N N . PHE A 1 79 ? 8.32 -5.941 -24.984 1 96.62 79 PHE A N 1
ATOM 618 C CA . PHE A 1 79 ? 8.984 -6.293 -23.734 1 96.62 79 PHE A CA 1
ATOM 619 C C . PHE A 1 79 ? 8.789 -7.77 -23.406 1 96.62 79 PHE A C 1
ATOM 621 O O . PHE A 1 79 ? 9.734 -8.453 -23.016 1 96.62 79 PHE A O 1
ATOM 628 N N . LEU A 1 80 ? 7.559 -8.25 -23.5 1 96.94 80 LEU A N 1
ATOM 629 C CA . LEU A 1 80 ? 7.301 -9.664 -23.266 1 96.94 80 LEU A CA 1
ATOM 630 C C . LEU A 1 80 ? 8.172 -10.539 -24.156 1 96.94 80 LEU A C 1
ATOM 632 O O . LEU A 1 80 ? 8.672 -11.578 -23.703 1 96.94 80 LEU A O 1
ATOM 636 N N . ALA A 1 81 ? 8.344 -10.117 -25.359 1 96.88 81 ALA A N 1
ATOM 637 C CA . ALA A 1 81 ? 9.188 -10.852 -26.297 1 96.88 81 ALA A CA 1
ATOM 638 C C . ALA A 1 81 ? 10.633 -10.914 -25.797 1 96.88 81 ALA A C 1
ATOM 640 O O . ALA A 1 81 ? 11.328 -11.906 -26 1 96.88 81 ALA A O 1
ATOM 641 N N . SER A 1 82 ? 11.047 -9.859 -25.156 1 96.25 82 SER A N 1
ATOM 642 C CA . SER A 1 82 ? 12.406 -9.812 -24.641 1 96.25 82 SER A CA 1
ATOM 643 C C . SER A 1 82 ? 12.555 -10.672 -23.391 1 96.25 82 SER A C 1
ATOM 645 O O . SER A 1 82 ? 13.656 -11.109 -23.047 1 96.25 82 SER A O 1
ATOM 647 N N . ALA A 1 83 ? 11.484 -10.891 -22.688 1 94.56 83 ALA A N 1
ATOM 648 C CA . ALA A 1 83 ? 11.516 -11.609 -21.422 1 94.56 83 ALA A CA 1
ATOM 649 C C . ALA A 1 83 ? 11.281 -13.102 -21.625 1 94.56 83 ALA A C 1
ATOM 651 O O . ALA A 1 83 ? 11.578 -13.906 -20.734 1 94.56 83 ALA A O 1
ATOM 652 N N . LEU A 1 84 ? 10.758 -13.477 -22.734 1 94.25 84 LEU A N 1
ATOM 653 C CA . LEU A 1 84 ? 10.508 -14.867 -23.078 1 94.25 84 LEU A CA 1
ATOM 654 C C . LEU A 1 84 ? 11.625 -15.43 -23.938 1 94.25 84 LEU A C 1
ATOM 656 O O . LEU A 1 84 ? 12.492 -14.688 -24.406 1 94.25 84 LEU A O 1
ATOM 660 N N . PRO A 1 85 ? 11.664 -16.766 -24.109 1 91.12 85 PRO A N 1
ATOM 661 C CA . PRO A 1 85 ? 12.742 -17.344 -24.922 1 91.12 85 PRO A CA 1
ATOM 662 C C . PRO A 1 85 ? 12.805 -16.75 -26.328 1 91.12 85 PRO A C 1
ATOM 664 O O . PRO A 1 85 ? 11.766 -16.516 -26.938 1 91.12 85 PRO A O 1
ATOM 667 N N . PRO A 1 86 ? 14 -16.562 -26.812 1 90.75 86 PRO A N 1
ATOM 668 C CA . PRO A 1 86 ? 14.164 -15.898 -28.109 1 90.75 86 PRO A CA 1
ATOM 669 C C . PRO A 1 86 ? 13.539 -16.703 -29.25 1 90.75 86 PRO A C 1
ATOM 671 O O . PRO A 1 86 ? 13.188 -16.125 -30.297 1 90.75 86 PRO A O 1
ATOM 674 N N . ASP A 1 87 ? 13.414 -17.953 -29.062 1 88.62 87 ASP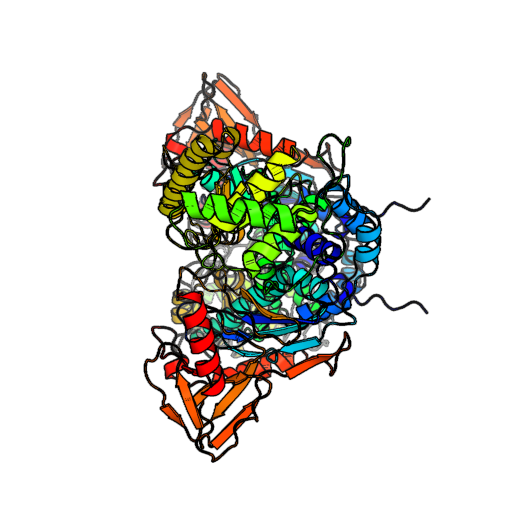 A N 1
ATOM 675 C CA . ASP A 1 87 ? 12.883 -18.781 -30.141 1 88.62 87 ASP A CA 1
ATOM 676 C C . ASP A 1 87 ? 11.367 -18.938 -30.016 1 88.62 87 ASP A C 1
ATOM 678 O O . ASP A 1 87 ? 10.766 -19.797 -30.656 1 88.62 87 ASP A O 1
ATOM 682 N N . THR A 1 88 ? 10.742 -18.078 -29.234 1 93 88 THR A N 1
ATOM 683 C CA . THR A 1 88 ? 9.289 -18.109 -29.125 1 93 88 THR A CA 1
ATOM 684 C C . THR A 1 88 ? 8.641 -17.781 -30.453 1 93 88 THR A C 1
ATOM 686 O O . THR A 1 88 ? 9.078 -16.859 -31.156 1 93 88 THR A O 1
ATOM 689 N N . ASP A 1 89 ? 7.637 -18.547 -30.828 1 92.5 89 ASP A N 1
ATOM 690 C CA . ASP A 1 89 ? 6.902 -18.359 -32.062 1 92.5 89 ASP A CA 1
ATOM 691 C C . ASP A 1 89 ? 6.336 -16.938 -32.188 1 92.5 89 ASP A C 1
ATOM 693 O O . ASP A 1 89 ? 5.547 -16.516 -31.328 1 92.5 89 ASP A O 1
ATOM 697 N N . PRO A 1 90 ? 6.691 -16.219 -33.219 1 95.81 90 PRO A N 1
ATOM 698 C CA . PRO A 1 90 ? 6.18 -14.852 -33.406 1 95.81 90 PRO A CA 1
ATOM 699 C C . PRO A 1 90 ? 4.652 -14.797 -33.438 1 95.81 90 PRO A C 1
ATOM 701 O O . PRO A 1 90 ? 4.066 -13.773 -33.062 1 95.81 90 PRO A O 1
ATOM 704 N N . ALA A 1 91 ? 4.035 -15.844 -33.812 1 96.69 91 ALA A N 1
ATOM 705 C CA . ALA A 1 91 ? 2.578 -15.883 -33.875 1 96.69 91 ALA A CA 1
ATOM 706 C C . ALA A 1 91 ? 1.966 -15.742 -32.5 1 96.69 91 ALA A C 1
ATOM 708 O O . ALA A 1 91 ? 0.837 -15.266 -32.344 1 96.69 91 ALA A O 1
ATOM 709 N N . PHE A 1 92 ? 2.703 -16.172 -31.578 1 97.25 92 PHE A N 1
ATOM 710 C CA . PHE A 1 92 ? 2.23 -16 -30.219 1 97.25 92 PHE A CA 1
ATOM 711 C C . PHE A 1 92 ? 2.119 -14.523 -29.859 1 97.25 92 PHE A C 1
ATOM 713 O O . PHE A 1 92 ? 1.158 -14.109 -29.203 1 97.25 92 PHE A O 1
ATOM 720 N N . PHE A 1 93 ? 3.064 -13.758 -30.234 1 97.69 93 PHE A N 1
ATOM 721 C CA . PHE A 1 93 ? 3.061 -12.336 -29.922 1 97.69 93 PHE A CA 1
ATOM 722 C C . PHE A 1 93 ? 1.951 -11.617 -30.672 1 97.69 93 PHE A C 1
ATOM 724 O O . PHE A 1 93 ? 1.375 -10.648 -30.172 1 97.69 93 PHE A O 1
ATOM 731 N N . GLU A 1 94 ? 1.671 -12.055 -31.875 1 97.38 94 GLU A N 1
ATOM 732 C CA . GLU A 1 94 ? 0.51 -11.539 -32.594 1 97.38 94 GLU A CA 1
ATOM 733 C C . GLU A 1 94 ? -0.786 -11.875 -31.859 1 97.38 94 GLU A C 1
ATOM 735 O O . GLU A 1 94 ? -1.705 -11.055 -31.797 1 97.38 94 GLU A O 1
ATOM 740 N N . HIS A 1 95 ? -0.805 -13.094 -31.375 1 97.25 95 HIS A N 1
ATOM 741 C CA . HIS A 1 95 ? -1.952 -13.492 -30.578 1 97.25 95 HIS A CA 1
ATOM 742 C C . HIS A 1 95 ? -2.117 -12.586 -29.359 1 97.25 95 HIS A C 1
ATOM 744 O O . HIS A 1 95 ? -3.232 -12.164 -29.047 1 97.25 95 HIS A O 1
ATOM 750 N N . LEU A 1 96 ? -1.027 -12.273 -28.688 1 97.12 96 LEU A N 1
ATOM 751 C CA . LEU A 1 96 ? -1.055 -11.406 -27.516 1 97.12 96 LEU A CA 1
ATOM 752 C C . LEU A 1 96 ? -1.583 -10.023 -27.875 1 97.12 96 LEU A C 1
ATOM 754 O O . LEU A 1 96 ? -2.354 -9.43 -27.125 1 97.12 96 LEU A O 1
ATOM 758 N N . ARG A 1 97 ? -1.206 -9.508 -29 1 96.19 97 ARG A N 1
ATOM 759 C CA . ARG A 1 97 ? -1.618 -8.188 -29.453 1 96.19 97 ARG A CA 1
ATOM 760 C C . ARG A 1 97 ? -3.125 -8.133 -29.672 1 96.19 97 ARG A C 1
ATOM 762 O O . ARG A 1 97 ? -3.744 -7.078 -29.5 1 96.19 97 ARG A O 1
ATOM 769 N N . ALA A 1 98 ? -3.629 -9.211 -29.984 1 96.31 98 ALA A N 1
ATOM 770 C CA . ALA A 1 98 ? -5.043 -9.258 -30.344 1 96.31 98 ALA A CA 1
ATOM 771 C C . ALA A 1 98 ? -5.918 -9.547 -29.125 1 96.31 98 ALA A C 1
ATOM 773 O O . ALA A 1 98 ? -7.145 -9.477 -29.219 1 96.31 98 ALA A O 1
ATOM 774 N N . LEU A 1 99 ? -5.375 -9.812 -28.031 1 96.38 99 LEU A N 1
ATOM 775 C CA . LEU A 1 99 ? -6.129 -10.203 -26.828 1 96.38 99 LEU A CA 1
ATOM 776 C C . LEU A 1 99 ? -6.941 -9.023 -26.297 1 96.38 99 LEU A C 1
ATOM 778 O O . LEU A 1 99 ? -6.48 -7.883 -26.328 1 96.38 99 LEU A O 1
ATOM 782 N N . ASP A 1 100 ? -8.102 -9.305 -25.875 1 96.69 100 ASP A N 1
ATOM 783 C CA . ASP A 1 100 ? -8.945 -8.398 -25.109 1 96.69 100 ASP A CA 1
ATOM 784 C C . ASP A 1 100 ? -9.906 -9.172 -24.203 1 96.69 100 ASP A C 1
ATOM 786 O O . ASP A 1 100 ? -9.781 -10.391 -24.047 1 96.69 100 ASP A O 1
ATOM 790 N N . CYS A 1 101 ? -10.766 -8.477 -23.562 1 97.62 101 CYS A N 1
ATOM 791 C CA . CYS A 1 101 ? -11.648 -9.133 -22.594 1 97.62 101 CYS A CA 1
ATOM 792 C C . CYS A 1 101 ? -13.062 -9.258 -23.156 1 97.62 101 CYS A C 1
ATOM 794 O O . CYS A 1 101 ? -14.031 -9.312 -22.391 1 97.62 101 CYS A O 1
ATOM 796 N N . SER A 1 102 ? -13.203 -9.312 -24.484 1 97.75 102 SER A N 1
ATOM 797 C CA . SER A 1 102 ? -14.516 -9.383 -25.125 1 97.75 102 SER A CA 1
ATOM 798 C C . SER A 1 102 ? -15.195 -10.719 -24.844 1 97.75 102 SER A C 1
ATOM 800 O O . SER A 1 102 ? -16.422 -10.836 -24.969 1 97.75 102 SER A O 1
ATOM 802 N N . GLY A 1 103 ? -14.438 -11.734 -24.5 1 98.12 103 GLY A N 1
ATOM 803 C CA . GLY A 1 103 ? -15 -13.039 -24.203 1 98.12 103 GLY A CA 1
ATOM 804 C C . GLY A 1 103 ? -15.141 -13.305 -22.703 1 98.12 103 GLY A C 1
ATOM 805 O O . GLY A 1 103 ? -15.484 -14.414 -22.297 1 98.12 103 GLY A O 1
ATOM 806 N N . VAL A 1 104 ? -14.961 -12.328 -21.859 1 98.69 104 VAL A N 1
ATOM 807 C CA . VAL A 1 104 ? -14.898 -12.516 -20.422 1 98.69 104 VAL A CA 1
ATOM 808 C C . VAL A 1 104 ? -16.266 -12.195 -19.797 1 98.69 104 VAL A C 1
ATOM 810 O O . VAL A 1 104 ? -16.906 -11.227 -20.188 1 98.69 104 VAL A O 1
ATOM 813 N N . THR A 1 105 ? -16.766 -13 -18.969 1 98.75 105 THR A N 1
ATOM 814 C CA . THR A 1 105 ? -17.969 -12.797 -18.156 1 98.75 105 THR A CA 1
ATOM 815 C C . THR A 1 105 ? -17.609 -12.742 -16.672 1 98.75 105 THR A C 1
ATOM 817 O O . THR A 1 105 ? -16.781 -13.531 -16.188 1 98.75 105 THR A O 1
ATOM 820 N N . VAL A 1 106 ? -18.172 -11.75 -15.953 1 98.75 106 VAL A N 1
ATOM 821 C CA . VAL A 1 106 ? -17.859 -11.562 -14.539 1 98.75 106 VAL A CA 1
ATOM 822 C C . VAL A 1 106 ? -19.141 -11.516 -13.719 1 98.75 106 VAL A C 1
ATOM 824 O O . VAL A 1 106 ? -20.031 -10.703 -13.992 1 98.75 106 VAL A O 1
ATOM 827 N N . ARG A 1 107 ? -19.281 -12.406 -12.789 1 98.5 107 ARG A N 1
ATOM 828 C CA . ARG A 1 107 ? -20.25 -12.312 -11.695 1 98.5 107 ARG A CA 1
ATOM 829 C C . ARG A 1 107 ? -19.562 -11.914 -10.391 1 98.5 107 ARG A C 1
ATOM 831 O O . ARG A 1 107 ? -18.438 -12.312 -10.133 1 98.5 107 ARG A O 1
ATOM 838 N N . ALA A 1 108 ? -20.234 -11.094 -9.617 1 98.69 108 ALA A N 1
ATOM 839 C CA . ALA A 1 108 ? -19.578 -10.617 -8.406 1 98.69 108 ALA A CA 1
ATOM 840 C C . ALA A 1 108 ? -20.609 -10.203 -7.352 1 98.69 108 ALA A C 1
ATOM 842 O O . ALA A 1 108 ? -21.766 -9.938 -7.68 1 98.69 108 ALA A O 1
ATOM 843 N N . LEU A 1 109 ? -20.156 -10.219 -6.109 1 98.38 109 LEU A N 1
ATOM 844 C CA . LEU A 1 109 ? -20.906 -9.523 -5.07 1 98.38 109 LEU A CA 1
ATOM 845 C C . LEU A 1 109 ? -21 -8.031 -5.379 1 98.38 109 LEU A C 1
ATOM 847 O O . LEU A 1 109 ? -20.016 -7.41 -5.773 1 98.38 109 LEU A O 1
ATOM 851 N N . PRO A 1 110 ? -22.188 -7.484 -5.203 1 97.94 110 PRO A N 1
ATOM 852 C CA . PRO A 1 110 ? -22.25 -6.027 -5.305 1 97.94 110 PRO A CA 1
ATOM 853 C C . PRO A 1 110 ? -21.312 -5.328 -4.328 1 97.94 110 PRO A C 1
ATOM 855 O O . PRO A 1 110 ? -21.141 -5.785 -3.195 1 97.94 110 PRO A O 1
ATOM 858 N N . GLU A 1 111 ? -20.719 -4.27 -4.805 1 97.81 111 GLU A N 1
ATOM 859 C CA . GLU A 1 111 ? -19.828 -3.5 -3.938 1 97.81 111 GLU A CA 1
ATOM 860 C C . GLU A 1 111 ? -20.562 -3.004 -2.697 1 97.81 111 GLU A C 1
ATOM 862 O O . GLU A 1 111 ? -21.656 -2.434 -2.803 1 97.81 111 GLU A O 1
ATOM 867 N N . GLY A 1 112 ? -20 -3.248 -1.539 1 98.19 112 GLY A N 1
ATOM 868 C CA . GLY A 1 112 ? -20.641 -2.896 -0.283 1 98.19 112 GLY A CA 1
ATOM 869 C C . GLY A 1 112 ? -21.281 -4.082 0.412 1 98.19 112 GLY A C 1
ATOM 870 O O . GLY A 1 112 ? -21.656 -3.992 1.58 1 98.19 112 GLY A O 1
ATOM 871 N N . SER A 1 113 ? -21.281 -5.25 -0.206 1 98.06 113 SER A N 1
ATOM 872 C CA . SER A 1 113 ? -21.875 -6.457 0.354 1 98.06 113 SER A CA 1
ATOM 873 C C . SER A 1 113 ? -21.031 -7.02 1.493 1 98.06 113 SER A C 1
ATOM 875 O O . SER A 1 113 ? -19.812 -6.887 1.484 1 98.06 113 SER A O 1
ATOM 877 N N . LEU A 1 114 ? -21.766 -7.676 2.43 1 97.94 114 LEU A N 1
ATOM 878 C CA . LEU A 1 114 ? -21.062 -8.539 3.365 1 97.94 114 LEU A CA 1
ATOM 879 C C . LEU A 1 114 ? -20.469 -9.75 2.646 1 97.94 114 LEU A C 1
ATOM 881 O O . LEU A 1 114 ? -21.156 -10.391 1.84 1 97.94 114 LEU A O 1
ATOM 885 N N . ALA A 1 115 ? -19.234 -9.953 2.875 1 98.19 115 ALA A N 1
ATOM 886 C CA . ALA A 1 115 ? -18.531 -11.078 2.279 1 98.19 115 ALA A CA 1
ATOM 887 C C . ALA A 1 115 ? -17.969 -12.008 3.357 1 98.19 115 ALA A C 1
ATOM 889 O O . ALA A 1 115 ? -17.5 -11.547 4.398 1 98.19 115 ALA A O 1
ATOM 890 N N . PHE A 1 116 ? -18.016 -13.289 3.125 1 97.94 116 PHE A N 1
ATOM 891 C CA . PHE A 1 116 ? -17.578 -14.289 4.098 1 97.94 116 PHE A CA 1
ATOM 892 C C . PHE A 1 116 ? -16.609 -15.281 3.469 1 97.94 116 PHE A C 1
ATOM 894 O O . PHE A 1 116 ? -16.562 -15.414 2.244 1 97.94 116 PHE A O 1
ATOM 901 N N . PRO A 1 117 ? -15.812 -15.93 4.27 1 96.44 117 PRO A N 1
ATOM 902 C CA . PRO A 1 117 ? -14.758 -16.812 3.768 1 96.44 117 PRO A CA 1
ATOM 903 C C . PRO A 1 117 ? -15.297 -17.891 2.832 1 96.44 117 PRO A C 1
ATOM 905 O O . PRO A 1 117 ? -16.297 -18.547 3.141 1 96.44 117 PRO A O 1
ATOM 908 N N . GLY A 1 118 ? -14.617 -18 1.699 1 95.75 118 GLY A N 1
ATOM 909 C CA . GLY A 1 118 ? -14.953 -19.062 0.772 1 95.75 118 GLY A CA 1
ATOM 910 C C . GLY A 1 118 ? -15.992 -18.656 -0.255 1 95.75 118 GLY A C 1
ATOM 911 O O . GLY A 1 118 ? -16.109 -19.281 -1.31 1 95.75 118 GLY A O 1
ATOM 912 N N . VAL A 1 119 ? -16.828 -17.703 0.065 1 98 119 VAL A N 1
ATOM 913 C CA . VAL A 1 119 ? -17.797 -17.188 -0.897 1 98 119 VAL A CA 1
ATOM 914 C C . VAL A 1 119 ? -17.078 -16.328 -1.938 1 98 119 VAL A C 1
ATOM 916 O O . VAL A 1 119 ? -16.359 -15.383 -1.591 1 98 119 VAL A O 1
ATOM 919 N N . PRO A 1 120 ? -17.25 -16.594 -3.199 1 98.31 120 PRO A N 1
ATOM 920 C CA . PRO A 1 120 ? -16.547 -15.812 -4.219 1 98.31 120 PRO A CA 1
ATOM 921 C C . PRO A 1 120 ? -16.906 -14.328 -4.184 1 98.31 120 PRO A C 1
ATOM 923 O O . PRO A 1 120 ? -18.094 -13.984 -4.129 1 98.31 120 PRO A O 1
ATOM 926 N N . LEU A 1 121 ? -15.875 -13.516 -4.184 1 98.69 121 LEU A N 1
ATOM 927 C CA . LEU A 1 121 ? -16.078 -12.094 -4.422 1 98.69 121 LEU A CA 1
ATOM 928 C C . LEU A 1 121 ? -16.328 -11.82 -5.898 1 98.69 121 LEU A C 1
ATOM 930 O O . LEU A 1 121 ? -17.141 -10.953 -6.25 1 98.69 121 LEU A O 1
ATOM 934 N N . LEU A 1 122 ? -15.547 -12.57 -6.699 1 98.56 122 LEU A N 1
ATOM 935 C CA . LEU A 1 122 ? -15.633 -12.5 -8.156 1 98.56 122 LEU A CA 1
ATOM 936 C C . LEU A 1 122 ? -15.586 -13.898 -8.766 1 98.56 122 LEU A C 1
ATOM 938 O O . LEU A 1 122 ? -14.812 -14.75 -8.32 1 98.56 122 LEU A O 1
ATOM 942 N N . GLN A 1 123 ? -16.406 -14.102 -9.727 1 98.69 123 GLN A N 1
ATOM 943 C CA . GLN A 1 123 ? -16.312 -15.227 -10.648 1 98.69 123 GLN A CA 1
ATOM 944 C C . GLN A 1 123 ? -15.977 -14.75 -12.062 1 98.69 123 GLN A C 1
ATOM 946 O O . GLN A 1 123 ? -16.688 -13.914 -12.617 1 98.69 123 GLN A O 1
ATOM 951 N N . VAL A 1 124 ? -14.922 -15.258 -12.609 1 98.88 124 VAL A N 1
ATOM 952 C CA . VAL A 1 124 ? -14.438 -14.828 -13.914 1 98.88 124 VAL A CA 1
ATOM 953 C C . VAL A 1 124 ? -14.406 -16.016 -14.875 1 98.88 124 VAL A C 1
ATOM 955 O O . VAL A 1 124 ? -13.727 -17.016 -14.617 1 98.88 124 VAL A O 1
ATOM 958 N N . SER A 1 125 ? -15.117 -15.945 -15.961 1 98.62 125 SER A N 1
ATOM 959 C CA . SER A 1 125 ? -15.156 -17.016 -16.938 1 98.62 125 SER A CA 1
ATOM 960 C C . SER A 1 125 ? -14.867 -16.5 -18.344 1 98.62 125 SER A C 1
ATOM 962 O O . SER A 1 125 ? -15.133 -15.336 -18.656 1 98.62 125 SER A O 1
ATOM 964 N N . GLY A 1 126 ? -14.359 -17.281 -19.141 1 98.69 126 GLY A N 1
ATOM 965 C CA . GLY A 1 126 ? -13.969 -16.969 -20.516 1 98.69 126 GLY A CA 1
ATOM 966 C C . GLY A 1 126 ? -12.859 -17.859 -21.031 1 98.69 126 GLY A C 1
ATOM 967 O O . GLY A 1 126 ? -12.633 -18.953 -20.5 1 98.69 126 GLY A O 1
ATOM 968 N N . PRO A 1 127 ? -12.234 -17.453 -22.172 1 98.69 127 PRO A N 1
ATOM 969 C CA . PRO A 1 127 ? -11.109 -18.234 -22.688 1 98.69 127 PRO A CA 1
ATOM 970 C C . PRO A 1 127 ? -10 -18.422 -21.656 1 98.69 127 PRO A C 1
ATOM 972 O O . PRO A 1 127 ? -9.594 -17.469 -20.984 1 98.69 127 PRO A O 1
ATOM 975 N N . LEU A 1 128 ? -9.516 -19.625 -21.531 1 98.62 128 LEU A N 1
ATOM 976 C CA . LEU A 1 128 ? -8.602 -20.047 -20.484 1 98.62 128 LEU A CA 1
ATOM 977 C C . LEU A 1 128 ? -7.395 -19.125 -20.406 1 98.62 128 LEU A C 1
ATOM 979 O O . LEU A 1 128 ? -7.039 -18.656 -19.312 1 98.62 128 LEU A O 1
ATOM 983 N N . LEU A 1 129 ? -6.781 -18.844 -21.547 1 98.5 129 LEU A N 1
ATOM 984 C CA . LEU A 1 129 ? -5.582 -18.031 -21.594 1 98.5 129 LEU A CA 1
ATOM 985 C C . LEU A 1 129 ? -5.871 -16.625 -21.047 1 98.5 129 LEU A C 1
ATOM 987 O O . LEU A 1 129 ? -5.102 -16.094 -20.234 1 98.5 129 LEU A O 1
ATOM 991 N N . VAL A 1 130 ? -7.012 -16.031 -21.391 1 98.44 130 VAL A N 1
ATOM 992 C CA . VAL A 1 130 ? -7.352 -14.664 -21.016 1 98.44 130 VAL A CA 1
ATOM 993 C C . VAL A 1 130 ? -7.664 -14.602 -19.516 1 98.44 130 VAL A C 1
ATOM 995 O O . VAL A 1 130 ? -7.133 -13.75 -18.812 1 98.44 130 VAL A O 1
ATOM 998 N N . VAL A 1 131 ? -8.516 -15.484 -19.031 1 98.56 131 VAL A N 1
ATOM 999 C CA . VAL A 1 131 ? -8.961 -15.398 -17.641 1 98.56 131 VAL A CA 1
ATOM 1000 C C . VAL A 1 131 ? -7.805 -15.758 -16.719 1 98.56 131 VAL A C 1
ATOM 1002 O O . VAL A 1 131 ? -7.766 -15.32 -15.562 1 98.56 131 VAL A O 1
ATOM 1005 N N . GLN A 1 132 ? -6.832 -16.547 -17.234 1 98.12 132 GLN A N 1
ATOM 1006 C CA . GLN A 1 132 ? -5.605 -16.781 -16.469 1 98.12 132 GLN A CA 1
ATOM 1007 C C . GLN A 1 132 ? -4.797 -15.5 -16.328 1 98.12 132 GLN A C 1
ATOM 1009 O O . GLN A 1 132 ? -4.301 -15.195 -15.242 1 98.12 132 GLN A O 1
ATOM 1014 N N . LEU A 1 133 ? -4.691 -14.734 -17.391 1 97.88 133 LEU A N 1
ATOM 1015 C CA . LEU A 1 133 ? -3.91 -13.5 -17.422 1 97.88 133 LEU A CA 1
ATOM 1016 C C . LEU A 1 133 ? -4.48 -12.469 -16.453 1 97.88 133 LEU A C 1
ATOM 1018 O O . LEU A 1 133 ? -3.768 -11.57 -16 1 97.88 133 LEU A O 1
ATOM 1022 N N . LEU A 1 134 ? -5.734 -12.609 -16.078 1 98.19 134 LEU A N 1
ATOM 1023 C CA . LEU A 1 134 ? -6.43 -11.602 -15.281 1 98.19 134 LEU A CA 1
ATOM 1024 C C . LEU A 1 134 ? -6.195 -11.828 -13.789 1 98.19 134 LEU A C 1
ATOM 1026 O O . LEU A 1 134 ? -6.566 -10.992 -12.969 1 98.19 134 LEU A O 1
ATOM 1030 N N . GLU A 1 135 ? -5.535 -12.859 -13.359 1 98.25 135 GLU A N 1
ATOM 1031 C CA . GLU A 1 135 ? -5.387 -13.25 -11.961 1 98.25 135 GLU A CA 1
ATOM 1032 C C . GLU A 1 135 ? -4.738 -12.141 -11.141 1 98.25 135 GLU A C 1
ATOM 1034 O O . GLU A 1 135 ? -5.336 -11.641 -10.188 1 98.25 135 GLU A O 1
ATOM 1039 N N . THR A 1 136 ? -3.596 -11.711 -11.578 1 98 136 THR A N 1
ATOM 1040 C CA . THR A 1 136 ? -2.766 -10.836 -10.766 1 98 136 THR A CA 1
ATOM 1041 C C . THR A 1 136 ? -3.422 -9.469 -10.594 1 98 136 THR A C 1
ATOM 1043 O O . THR A 1 136 ? -3.576 -8.984 -9.469 1 98 136 THR A O 1
ATOM 1046 N N . PRO A 1 137 ? -3.867 -8.812 -11.688 1 97.62 137 PRO A N 1
ATOM 1047 C CA . PRO A 1 137 ? -4.477 -7.496 -11.5 1 97.62 137 PRO A CA 1
ATOM 1048 C C . PRO A 1 137 ? -5.77 -7.551 -10.688 1 97.62 137 PRO A C 1
ATOM 1050 O O . PRO A 1 137 ? -6.016 -6.676 -9.859 1 97.62 137 PRO A O 1
ATOM 1053 N N . LEU A 1 138 ? -6.602 -8.547 -10.922 1 98.44 138 LEU A N 1
ATOM 1054 C CA . LEU A 1 138 ? -7.863 -8.633 -10.188 1 98.44 138 LEU A CA 1
ATOM 1055 C C . LEU A 1 138 ? -7.613 -8.844 -8.703 1 98.44 138 LEU A C 1
ATOM 1057 O O . LEU A 1 138 ? -8.297 -8.25 -7.863 1 98.44 138 LEU A O 1
ATOM 1061 N N . LEU A 1 139 ? -6.652 -9.688 -8.383 1 98.5 139 LEU A N 1
ATOM 1062 C CA . LEU A 1 139 ? -6.285 -9.883 -6.984 1 98.5 139 LEU A CA 1
ATOM 1063 C C . LEU A 1 139 ? -5.789 -8.586 -6.363 1 98.5 139 LEU A C 1
ATOM 1065 O O . LEU A 1 139 ? -6.188 -8.234 -5.25 1 98.5 139 LEU A O 1
ATOM 1069 N N . CYS A 1 140 ? -4.938 -7.883 -7.066 1 97.69 140 CYS A N 1
ATOM 1070 C CA . CYS A 1 140 ? -4.359 -6.637 -6.578 1 97.69 140 CYS A CA 1
ATOM 1071 C C . CYS A 1 140 ? -5.441 -5.598 -6.324 1 97.69 140 CYS A C 1
ATOM 1073 O O . CYS A 1 140 ? -5.383 -4.863 -5.332 1 97.69 140 CYS A O 1
ATOM 1075 N N . LEU A 1 141 ? -6.457 -5.543 -7.184 1 97.75 141 LEU A N 1
ATOM 1076 C CA . LEU A 1 141 ? -7.488 -4.512 -7.137 1 97.75 141 LEU A CA 1
ATOM 1077 C C . LEU A 1 141 ? -8.523 -4.832 -6.062 1 97.75 141 LEU A C 1
ATOM 1079 O O . LEU A 1 141 ? -8.992 -3.932 -5.355 1 97.75 141 LEU A O 1
ATOM 1083 N N . VAL A 1 142 ? -8.859 -6.07 -5.82 1 98.38 142 VAL A N 1
ATOM 1084 C CA . VAL A 1 142 ? -9.969 -6.449 -4.953 1 98.38 142 VAL A CA 1
ATOM 1085 C C . VAL A 1 142 ? -9.477 -6.621 -3.52 1 98.38 142 VAL A C 1
ATOM 1087 O O . VAL A 1 142 ? -10.148 -6.223 -2.57 1 98.38 142 VAL A O 1
ATOM 1090 N N . SER A 1 143 ? -8.305 -7.207 -3.389 1 98.25 143 SER A N 1
ATOM 1091 C CA . SER A 1 143 ? -7.812 -7.574 -2.064 1 98.25 143 SER A CA 1
ATOM 1092 C C . SER A 1 143 ? -7.668 -6.352 -1.168 1 98.25 143 SER A C 1
ATOM 1094 O O . SER A 1 143 ? -8.172 -6.336 -0.044 1 98.25 143 SER A O 1
ATOM 1096 N N . TYR A 1 144 ? -7.023 -5.348 -1.634 1 98.56 144 TYR A N 1
ATOM 1097 C CA . TYR A 1 144 ? -6.77 -4.16 -0.825 1 98.56 144 TYR A CA 1
ATOM 1098 C C . TYR A 1 144 ? -8.039 -3.348 -0.636 1 98.56 144 TYR A C 1
ATOM 1100 O O . TYR A 1 144 ? -8.305 -2.834 0.455 1 98.56 144 TYR A O 1
ATOM 1108 N N . ALA A 1 145 ? -8.805 -3.176 -1.708 1 98.69 145 ALA A N 1
ATOM 1109 C CA . ALA A 1 145 ? -10.062 -2.428 -1.629 1 98.69 145 ALA A CA 1
ATOM 1110 C C . ALA A 1 145 ? -10.977 -3.01 -0.559 1 98.69 145 ALA A C 1
ATOM 1112 O O . ALA A 1 145 ? -11.5 -2.275 0.283 1 98.69 145 ALA A O 1
ATOM 1113 N N . SER A 1 146 ? -11.141 -4.316 -0.566 1 98.88 146 SER A N 1
ATOM 1114 C CA . SER A 1 146 ? -12 -4.98 0.407 1 98.88 146 SER A CA 1
ATOM 1115 C C . SER A 1 146 ? -11.43 -4.875 1.815 1 98.88 146 SER A C 1
ATOM 1117 O O . SER A 1 146 ? -12.172 -4.707 2.785 1 98.88 146 SER A O 1
ATOM 1119 N N . LEU A 1 147 ? -10.141 -4.965 1.905 1 98.81 147 LEU A N 1
ATOM 1120 C CA . LEU A 1 147 ? -9.469 -4.84 3.195 1 98.81 147 LEU A CA 1
ATOM 1121 C C . LEU A 1 147 ? -9.727 -3.469 3.812 1 98.81 147 LEU A C 1
ATOM 1123 O O . LEU A 1 147 ? -10.094 -3.369 4.984 1 98.81 147 LEU A O 1
ATOM 1127 N N . ILE A 1 148 ? -9.539 -2.438 3.031 1 98.81 148 ILE A N 1
ATOM 1128 C CA . ILE A 1 148 ? -9.695 -1.063 3.494 1 98.81 148 ILE A CA 1
ATOM 1129 C C . ILE A 1 148 ? -11.148 -0.819 3.898 1 98.81 148 ILE A C 1
ATOM 1131 O O . ILE A 1 148 ? -11.422 -0.229 4.945 1 98.81 148 ILE A O 1
ATOM 1135 N N . ALA A 1 149 ? -12.047 -1.221 3.006 1 98.88 149 ALA A N 1
ATOM 1136 C CA . ALA A 1 149 ? -13.461 -1.033 3.314 1 98.88 149 ALA A CA 1
ATOM 1137 C C . ALA A 1 149 ? -13.828 -1.694 4.641 1 98.88 149 ALA A C 1
ATOM 1139 O O . ALA A 1 149 ? -14.562 -1.122 5.445 1 98.88 149 ALA A O 1
ATOM 1140 N N . THR A 1 150 ? -13.32 -2.875 4.855 1 98.62 150 THR A N 1
ATOM 1141 C CA . THR A 1 150 ? -13.594 -3.625 6.078 1 98.62 150 THR A CA 1
ATOM 1142 C C . THR A 1 150 ? -12.969 -2.934 7.285 1 98.62 150 THR A C 1
ATOM 1144 O O . THR A 1 150 ? -13.609 -2.803 8.328 1 98.62 150 THR A O 1
ATOM 1147 N N . ASN A 1 151 ? -11.695 -2.537 7.125 1 98.62 151 ASN A N 1
ATOM 1148 C CA . ASN A 1 151 ? -11.023 -1.813 8.195 1 98.62 151 ASN A CA 1
ATOM 1149 C C . ASN A 1 151 ? -11.773 -0.536 8.57 1 98.62 151 ASN A C 1
ATOM 1151 O O . ASN A 1 151 ? -11.938 -0.229 9.75 1 98.62 151 ASN A O 1
ATOM 1155 N N . ALA A 1 152 ? -12.172 0.189 7.586 1 98.69 152 ALA A N 1
ATOM 1156 C CA . ALA A 1 152 ? -12.914 1.426 7.801 1 98.69 152 ALA A CA 1
ATOM 1157 C C . ALA A 1 152 ? -14.234 1.152 8.516 1 98.69 152 ALA A C 1
ATOM 1159 O O . ALA A 1 152 ? -14.633 1.905 9.414 1 98.69 152 ALA A O 1
ATOM 1160 N N . ALA A 1 153 ? -14.93 0.125 8.102 1 98.19 153 ALA A N 1
ATOM 1161 C CA . ALA A 1 153 ? -16.188 -0.25 8.75 1 98.19 153 ALA A CA 1
ATOM 1162 C C . ALA A 1 153 ? -15.953 -0.575 10.227 1 98.19 153 ALA A C 1
ATOM 1164 O O . ALA A 1 153 ? -16.766 -0.214 11.078 1 98.19 153 ALA A O 1
ATOM 1165 N N . ARG A 1 154 ? -14.93 -1.276 10.516 1 97.25 154 ARG A N 1
ATOM 1166 C CA . ARG A 1 154 ? -14.586 -1.614 11.891 1 97.25 154 ARG A CA 1
ATOM 1167 C C . ARG A 1 154 ? -14.328 -0.357 12.719 1 97.25 154 ARG A C 1
ATOM 1169 O O . ARG A 1 154 ? -14.82 -0.235 13.844 1 97.25 154 ARG A O 1
ATOM 1176 N N . LEU A 1 155 ? -13.562 0.534 12.18 1 98.12 155 LEU A N 1
ATOM 1177 C CA . LEU A 1 155 ? -13.273 1.786 12.867 1 98.12 155 LEU A CA 1
ATOM 1178 C C . LEU A 1 155 ? -14.547 2.6 13.078 1 98.12 155 LEU A C 1
ATOM 1180 O O . LEU A 1 155 ? -14.711 3.236 14.125 1 98.12 155 LEU A O 1
ATOM 1184 N N . ARG A 1 156 ? -15.414 2.605 12.094 1 97.88 156 ARG A N 1
ATOM 1185 C CA . ARG A 1 156 ? -16.703 3.279 12.227 1 97.88 156 ARG A CA 1
ATOM 1186 C C . ARG A 1 156 ? -17.516 2.678 13.359 1 97.88 156 ARG A C 1
ATOM 1188 O O . ARG A 1 156 ? -18.141 3.404 14.141 1 97.88 156 ARG A O 1
ATOM 1195 N N . LEU A 1 157 ? -17.531 1.375 13.453 1 96.12 157 LEU A N 1
ATOM 1196 C CA . LEU A 1 157 ? -18.234 0.702 14.531 1 96.12 157 LEU A CA 1
ATOM 1197 C C . LEU A 1 157 ? -17.688 1.116 15.891 1 96.12 157 LEU A C 1
ATOM 1199 O O . LEU A 1 157 ? -18.453 1.32 16.844 1 96.12 157 LEU A O 1
ATOM 1203 N N . ILE A 1 158 ? -16.391 1.289 15.961 1 96.75 158 ILE A N 1
ATOM 1204 C CA . ILE A 1 158 ? -15.758 1.695 17.203 1 96.75 158 ILE A CA 1
ATOM 1205 C C . ILE A 1 158 ? -16.141 3.135 17.547 1 96.75 158 ILE A C 1
ATOM 1207 O O . ILE A 1 158 ? -16.5 3.443 18.688 1 96.75 158 ILE A O 1
ATOM 1211 N N . ALA A 1 159 ? -16.094 3.992 16.578 1 97.5 159 ALA A N 1
ATOM 1212 C CA . ALA A 1 159 ? -16.312 5.422 16.766 1 97.5 159 ALA A CA 1
ATOM 1213 C C . ALA A 1 159 ? -17.781 5.715 17.062 1 97.5 159 ALA A C 1
ATOM 1215 O O . ALA A 1 159 ? -18.109 6.695 17.734 1 97.5 159 ALA A O 1
ATOM 1216 N N . GLY A 1 160 ? -18.703 4.832 16.516 1 94.94 160 GLY A N 1
ATOM 1217 C CA . GLY A 1 160 ? -20.125 5.102 16.609 1 94.94 160 GLY A CA 1
ATOM 1218 C C . GLY A 1 160 ? -20.609 6.066 15.547 1 94.94 160 GLY A C 1
ATOM 1219 O O . GLY A 1 160 ? -19.828 6.602 14.766 1 94.94 160 GLY A O 1
ATOM 1220 N N . PRO A 1 161 ? -21.922 6.305 15.508 1 93.25 161 PRO A N 1
ATOM 1221 C CA . PRO A 1 161 ? -22.531 7.105 14.438 1 93.25 161 PRO A CA 1
ATOM 1222 C C . PRO A 1 161 ? -22.391 8.609 14.68 1 93.25 161 PRO A C 1
ATOM 1224 O O . PRO A 1 161 ? -22.578 9.398 13.758 1 93.25 161 PRO A O 1
ATOM 1227 N N . ASP A 1 162 ? -22.016 8.984 15.852 1 95.19 162 ASP A N 1
ATOM 1228 C CA . ASP A 1 162 ? -22.109 10.398 16.219 1 95.19 162 ASP A CA 1
ATOM 1229 C C . ASP A 1 162 ? -20.797 11.125 15.906 1 95.19 162 ASP A C 1
ATOM 1231 O O . ASP A 1 162 ? -20.781 12.352 15.812 1 95.19 162 ASP A O 1
ATOM 1235 N N . LYS A 1 163 ? -19.719 10.406 15.828 1 97.88 163 LYS A N 1
ATOM 1236 C CA . LYS A 1 163 ? -18.422 11.023 15.523 1 97.88 163 LYS A CA 1
ATOM 1237 C C . LYS A 1 163 ? -18.219 11.164 14.023 1 97.88 163 LYS A C 1
ATOM 1239 O O . LYS A 1 163 ? -18.578 10.273 13.25 1 97.88 163 LYS A O 1
ATOM 1244 N N . ARG A 1 164 ? -17.688 12.258 13.648 1 97.94 164 ARG A N 1
ATOM 1245 C CA . ARG A 1 164 ? -17.266 12.414 12.266 1 97.94 164 ARG A CA 1
ATOM 1246 C C . ARG A 1 164 ? -15.859 11.844 12.055 1 97.94 164 ARG A C 1
ATOM 1248 O O . ARG A 1 164 ? -14.922 12.219 12.758 1 97.94 164 ARG A O 1
ATOM 1255 N N . LEU A 1 165 ? -15.688 10.938 11.094 1 98.5 165 LEU A N 1
ATOM 1256 C CA . LEU A 1 165 ? -14.406 10.305 10.797 1 98.5 165 LEU A CA 1
ATOM 1257 C C . LEU A 1 165 ? -13.828 10.836 9.492 1 98.5 165 LEU A C 1
ATOM 1259 O O . LEU A 1 165 ? -14.5 10.836 8.461 1 98.5 165 LEU A O 1
ATOM 1263 N N . LEU A 1 166 ? -12.617 11.281 9.523 1 98.44 166 LEU A N 1
ATOM 1264 C CA . LEU A 1 166 ? -11.891 11.766 8.359 1 98.44 166 LEU A CA 1
ATOM 1265 C C . LEU A 1 166 ? -10.68 10.883 8.07 1 98.44 166 LEU A C 1
ATOM 1267 O O . LEU A 1 166 ? -9.875 10.602 8.961 1 98.44 166 LEU A O 1
ATOM 1271 N N . GLU A 1 167 ? -10.586 10.367 6.828 1 98.38 167 GLU A N 1
ATOM 1272 C CA . GLU A 1 167 ? -9.375 9.672 6.41 1 98.38 167 GLU A CA 1
ATOM 1273 C C . GLU A 1 167 ? -8.273 10.664 6.031 1 98.38 167 GLU A C 1
ATOM 1275 O O . GLU A 1 167 ? -8.461 11.492 5.141 1 98.38 167 GLU A O 1
ATOM 1280 N N . MET A 1 168 ? -7.145 10.602 6.648 1 97.62 168 MET A N 1
ATOM 1281 C CA . MET A 1 168 ? -6.031 11.531 6.453 1 97.62 168 MET A CA 1
ATOM 1282 C C . MET A 1 168 ? -4.715 10.766 6.297 1 97.62 168 MET A C 1
ATOM 1284 O O . MET A 1 168 ? -3.686 11.188 6.828 1 97.62 168 MET A O 1
ATOM 1288 N N . GLY A 1 169 ? -4.719 9.641 5.578 1 97 169 GLY A N 1
ATOM 1289 C CA . GLY A 1 169 ? -3.568 8.75 5.605 1 97 169 GLY A CA 1
ATOM 1290 C C . GLY A 1 169 ? -2.748 8.797 4.328 1 97 169 GLY A C 1
ATOM 1291 O O . GLY A 1 169 ? -1.807 8.023 4.16 1 97 169 GLY A O 1
ATOM 1292 N N . LEU A 1 170 ? -2.977 9.719 3.391 1 97.25 170 LEU A N 1
ATOM 1293 C CA . LEU A 1 170 ? -2.332 9.727 2.082 1 97.25 170 LEU A CA 1
ATOM 1294 C C . LEU A 1 170 ? -0.814 9.758 2.223 1 97.25 170 LEU A C 1
ATOM 1296 O O . LEU A 1 170 ? -0.101 9.07 1.493 1 97.25 170 LEU A O 1
ATOM 1300 N N . ARG A 1 171 ? -0.297 10.469 3.158 1 96.44 171 ARG A N 1
ATOM 1301 C CA . ARG A 1 171 ? 1.135 10.68 3.346 1 96.44 171 ARG A CA 1
ATOM 1302 C C . ARG A 1 171 ? 1.828 9.391 3.766 1 96.44 171 ARG A C 1
ATOM 1304 O O . ARG A 1 171 ? 3.047 9.266 3.631 1 96.44 171 ARG A O 1
ATOM 1311 N N . ARG A 1 172 ? 1.049 8.438 4.27 1 96.88 172 ARG A N 1
ATOM 1312 C CA . ARG A 1 172 ? 1.62 7.211 4.809 1 96.88 172 ARG A CA 1
ATOM 1313 C C . ARG A 1 172 ? 1.221 6.004 3.965 1 96.88 172 ARG A C 1
ATOM 1315 O O . ARG A 1 172 ? 1.601 4.871 4.27 1 96.88 172 ARG A O 1
ATOM 1322 N N . ALA A 1 173 ? 0.487 6.258 2.904 1 97.75 173 ALA A N 1
ATOM 1323 C CA . ALA A 1 173 ? -0.017 5.176 2.062 1 97.75 173 ALA A CA 1
ATOM 1324 C C . ALA A 1 173 ? 1.124 4.465 1.342 1 97.75 173 ALA A C 1
ATOM 1326 O O . ALA A 1 173 ? 2.209 5.027 1.177 1 97.75 173 ALA A O 1
ATOM 1327 N N . GLN A 1 174 ? 0.928 3.211 0.985 1 97.75 174 GLN A N 1
ATOM 1328 C CA . GLN A 1 174 ? 1.908 2.463 0.205 1 97.75 174 GLN A CA 1
ATOM 1329 C C . GLN A 1 174 ? 1.759 2.748 -1.286 1 97.75 174 GLN A C 1
ATOM 133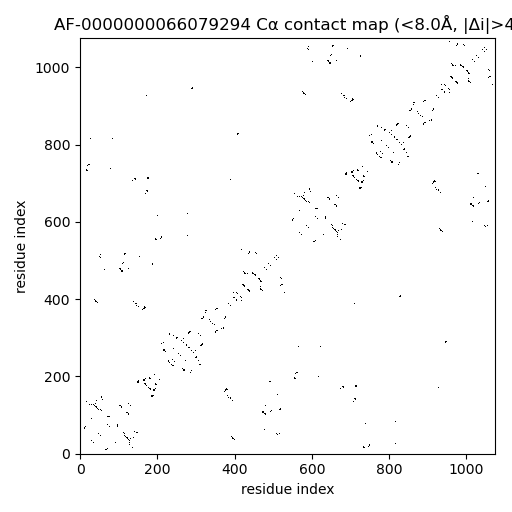1 O O . GLN A 1 174 ? 1.298 1.892 -2.043 1 97.75 174 GLN A O 1
ATOM 1336 N N . GLY A 1 175 ? 2.158 4.035 -1.683 1 95.44 175 GLY A N 1
ATOM 1337 C CA . GLY A 1 175 ? 2.127 4.465 -3.072 1 95.44 175 GLY A CA 1
ATOM 1338 C C . GLY A 1 175 ? 0.902 5.293 -3.414 1 95.44 175 GLY A C 1
ATOM 1339 O O . GLY A 1 175 ? -0.086 5.281 -2.676 1 95.44 175 GLY A O 1
ATOM 1340 N N . PRO A 1 176 ? 0.917 5.969 -4.57 1 95.31 176 PRO A N 1
ATOM 1341 C CA . PRO A 1 176 ? -0.16 6.875 -4.973 1 95.31 176 PRO A CA 1
ATOM 1342 C C . PRO A 1 176 ? -1.494 6.16 -5.168 1 95.31 176 PRO A C 1
ATOM 1344 O O . PRO A 1 176 ? -2.527 6.629 -4.684 1 95.31 176 PRO A O 1
ATOM 1347 N N . ASP A 1 177 ? -1.456 5 -5.824 1 95.44 177 ASP A N 1
ATOM 1348 C CA . ASP A 1 177 ? -2.705 4.277 -6.039 1 95.44 177 ASP A CA 1
ATOM 1349 C C . ASP A 1 177 ? -3.223 3.674 -4.734 1 95.44 177 ASP A C 1
ATOM 1351 O O . ASP A 1 177 ? -4.434 3.59 -4.523 1 95.44 177 ASP A O 1
ATOM 1355 N N . GLY A 1 178 ? -2.266 3.225 -3.91 1 96.38 178 GLY A N 1
ATOM 1356 C CA . GLY A 1 178 ? -2.68 2.783 -2.588 1 96.38 178 GLY A CA 1
ATOM 1357 C C . GLY A 1 178 ? -3.428 3.85 -1.81 1 96.38 178 GLY A C 1
ATOM 1358 O O . GLY A 1 178 ? -4.441 3.562 -1.168 1 96.38 178 GLY A O 1
ATOM 1359 N N . GLY A 1 179 ? -2.918 5.062 -1.901 1 97.5 179 GLY A N 1
ATOM 1360 C CA . GLY A 1 179 ? -3.588 6.176 -1.251 1 97.5 179 GLY A CA 1
ATOM 1361 C C . GLY A 1 179 ? -4.969 6.453 -1.812 1 97.5 179 GLY A C 1
ATOM 1362 O O . GLY A 1 179 ? -5.922 6.664 -1.059 1 97.5 179 GLY A O 1
ATOM 1363 N N . LEU A 1 180 ? -5.094 6.469 -3.15 1 96.75 180 LEU A N 1
ATOM 1364 C CA . LEU A 1 180 ? -6.371 6.707 -3.811 1 96.75 180 LEU A CA 1
ATOM 1365 C C . LEU A 1 180 ? -7.379 5.625 -3.447 1 96.75 180 LEU A C 1
ATOM 1367 O O . LEU A 1 180 ? -8.539 5.922 -3.15 1 96.75 180 LEU A O 1
ATOM 1371 N N . THR A 1 181 ? -6.91 4.387 -3.459 1 97.44 181 THR A N 1
ATOM 1372 C CA . THR A 1 181 ? -7.762 3.25 -3.125 1 97.44 181 THR A CA 1
ATOM 1373 C C . THR A 1 181 ? -8.234 3.334 -1.676 1 97.44 181 THR A C 1
ATOM 1375 O O . THR A 1 181 ? -9.414 3.113 -1.386 1 97.44 181 THR A O 1
ATOM 1378 N N . ALA A 1 182 ? -7.324 3.666 -0.806 1 98.5 182 ALA A N 1
ATOM 1379 C CA . ALA A 1 182 ? -7.664 3.764 0.611 1 98.5 182 ALA A CA 1
ATOM 1380 C C . ALA A 1 182 ? -8.703 4.852 0.852 1 98.5 182 ALA A C 1
ATOM 1382 O O . ALA A 1 182 ? -9.664 4.648 1.604 1 98.5 182 ALA A O 1
ATOM 1383 N N . SER A 1 183 ? -8.508 5.996 0.257 1 98.44 183 SER A N 1
ATOM 1384 C CA . SER A 1 183 ? -9.453 7.098 0.42 1 98.44 183 SER A CA 1
ATOM 1385 C C . SER A 1 183 ? -10.828 6.727 -0.117 1 98.44 183 SER A C 1
ATOM 1387 O O . SER A 1 183 ? -11.852 7.031 0.509 1 98.44 183 SER A O 1
ATOM 1389 N N . THR A 1 184 ? -10.875 6.062 -1.226 1 98.25 184 THR A N 1
ATOM 1390 C CA . THR A 1 184 ? -12.125 5.672 -1.873 1 98.25 184 THR A CA 1
ATOM 1391 C C . THR A 1 184 ? -12.898 4.684 -1.006 1 98.25 184 THR A C 1
ATOM 1393 O O . THR A 1 184 ? -14.078 4.891 -0.721 1 98.25 184 THR A O 1
ATOM 1396 N N . TYR A 1 185 ? -12.211 3.725 -0.528 1 98.69 185 TYR A N 1
ATOM 1397 C CA . TYR A 1 185 ? -12.961 2.619 0.061 1 98.69 185 TYR A CA 1
ATOM 1398 C C . TYR A 1 185 ? -13.086 2.785 1.57 1 98.69 185 TYR A C 1
ATOM 1400 O O . TYR A 1 185 ? -13.883 2.1 2.213 1 98.69 185 TYR A O 1
ATOM 1408 N N . SER A 1 186 ? -12.273 3.701 2.156 1 98.81 186 SER A N 1
ATOM 1409 C CA . SER A 1 186 ? -12.617 4.098 3.518 1 98.81 186 SER A CA 1
ATOM 1410 C C . SER A 1 186 ? -13.969 4.805 3.566 1 98.81 186 SER A C 1
ATOM 1412 O O . SER A 1 186 ? -14.727 4.637 4.523 1 98.81 186 SER A O 1
ATOM 1414 N N . TYR A 1 187 ? -14.234 5.594 2.514 1 98.81 187 TYR A N 1
ATOM 1415 C CA . TYR A 1 187 ? -15.555 6.215 2.398 1 98.81 187 TYR A CA 1
ATOM 1416 C C . TYR A 1 187 ? -16.641 5.16 2.285 1 98.81 187 TYR A C 1
ATOM 1418 O O . TYR A 1 187 ? -17.672 5.242 2.963 1 98.81 187 TYR A O 1
ATOM 1426 N N . LEU A 1 188 ? -16.406 4.172 1.486 1 98.69 188 LEU A N 1
ATOM 1427 C CA . LEU A 1 188 ? -17.344 3.064 1.355 1 98.69 188 LEU A CA 1
ATOM 1428 C C . LEU A 1 188 ? -17.594 2.395 2.703 1 98.69 188 LEU A C 1
ATOM 1430 O O . LEU A 1 188 ? -18.719 2.018 3.021 1 98.69 188 LEU A O 1
ATOM 1434 N N . GLY A 1 189 ? -16.562 2.289 3.471 1 98.5 189 GLY A N 1
ATOM 1435 C CA . GLY A 1 189 ? -16.625 1.586 4.742 1 98.5 189 GLY A CA 1
ATOM 1436 C C . GLY A 1 189 ? -17.219 2.422 5.855 1 98.5 189 GLY A C 1
ATOM 1437 O O . GLY A 1 189 ? -17.406 1.933 6.973 1 98.5 189 GLY A O 1
ATOM 1438 N N . GLY A 1 190 ? -17.406 3.74 5.59 1 98.44 190 GLY A N 1
ATOM 1439 C CA . GLY A 1 190 ? -18.172 4.469 6.594 1 98.44 190 GLY A CA 1
ATOM 1440 C C . GLY A 1 190 ? -17.5 5.773 7.008 1 98.44 190 GLY A C 1
ATOM 1441 O O . GLY A 1 190 ? -18.078 6.547 7.773 1 98.44 190 GLY A O 1
ATOM 1442 N N . PHE A 1 191 ? -16.328 6.062 6.578 1 98.75 191 PHE A N 1
ATOM 1443 C CA . PHE A 1 191 ? -15.734 7.367 6.852 1 98.75 191 PHE A CA 1
ATOM 1444 C C . PHE A 1 191 ? -16.531 8.477 6.172 1 98.75 191 PHE A C 1
ATOM 1446 O O . PHE A 1 191 ? -17.156 8.25 5.129 1 98.75 191 PHE A O 1
ATOM 1453 N N . ASP A 1 192 ? -16.469 9.633 6.738 1 98.56 192 ASP A N 1
ATOM 1454 C CA . ASP A 1 192 ? -17.328 10.711 6.266 1 98.56 192 ASP A CA 1
ATOM 1455 C C . ASP A 1 192 ? -16.656 11.508 5.145 1 98.56 192 ASP A C 1
ATOM 1457 O O . ASP A 1 192 ? -17.344 12.047 4.273 1 98.56 192 ASP A O 1
ATOM 1461 N N . ALA A 1 193 ? -15.383 11.641 5.215 1 98.44 193 ALA A N 1
ATOM 1462 C CA . ALA A 1 193 ? -14.625 12.406 4.23 1 98.44 193 ALA A CA 1
ATOM 1463 C C . ALA A 1 193 ? -13.156 12.008 4.23 1 98.44 193 ALA A C 1
ATOM 1465 O O . ALA A 1 193 ? -12.719 11.211 5.066 1 98.44 193 ALA A O 1
ATOM 1466 N N . SER A 1 194 ? -12.438 12.461 3.238 1 98.38 194 SER A N 1
ATOM 1467 C CA . SER A 1 194 ? -11 12.266 3.117 1 98.38 194 SER A CA 1
ATOM 1468 C C . SER A 1 194 ? -10.289 13.594 2.848 1 98.38 194 SER A C 1
ATOM 1470 O O . S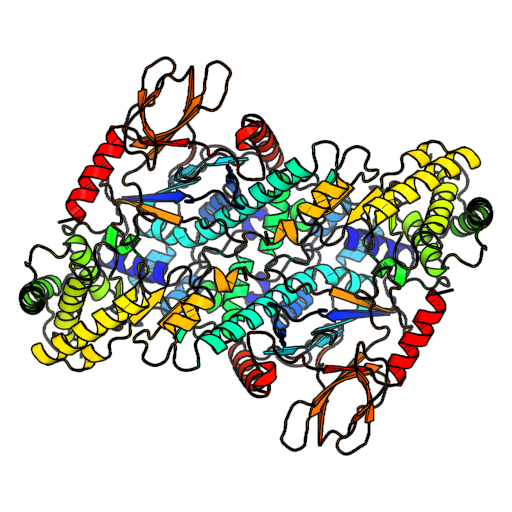ER A 1 194 ? -10.875 14.516 2.289 1 98.38 194 SER A O 1
ATOM 1472 N N . SER A 1 195 ? -9.031 13.648 3.26 1 97.94 195 SER A N 1
ATOM 1473 C CA . SER A 1 195 ? -8.227 14.812 2.904 1 97.94 195 SER A CA 1
ATOM 1474 C C . SER A 1 195 ? -7.715 14.719 1.473 1 97.94 195 SER A C 1
ATOM 1476 O O . SER A 1 195 ? -7.219 15.695 0.917 1 97.94 195 SER A O 1
ATOM 1478 N N . ASN A 1 196 ? -7.809 13.609 0.789 1 98 196 ASN A N 1
ATOM 1479 C CA . ASN A 1 196 ? -7.234 13.328 -0.522 1 98 196 ASN A CA 1
ATOM 1480 C C . ASN A 1 196 ? -8.023 14.008 -1.638 1 98 196 ASN A C 1
ATOM 1482 O O . ASN A 1 196 ? -9.102 13.539 -2.014 1 98 196 ASN A O 1
ATOM 1486 N N . VAL A 1 197 ? -7.434 14.977 -2.287 1 97.88 197 VAL A N 1
ATOM 1487 C CA . VAL A 1 197 ? -8.109 15.797 -3.283 1 97.88 197 VAL A CA 1
ATOM 1488 C C . VAL A 1 197 ? -8.352 14.977 -4.551 1 97.88 197 VAL A C 1
ATOM 1490 O O . VAL A 1 197 ? -9.398 15.117 -5.199 1 97.88 197 VAL A O 1
ATOM 1493 N N . LEU A 1 198 ? -7.434 14.125 -4.895 1 96.56 198 LEU A N 1
ATOM 1494 C CA . LEU A 1 198 ? -7.578 13.297 -6.086 1 96.56 198 LEU A CA 1
ATOM 1495 C C . LEU A 1 198 ? -8.766 12.344 -5.949 1 96.56 198 LEU A C 1
ATOM 1497 O O . LEU A 1 198 ? -9.469 12.086 -6.926 1 96.56 198 LEU A O 1
ATOM 1501 N N . ALA A 1 199 ? -8.961 11.773 -4.773 1 96.69 199 ALA A N 1
ATOM 1502 C CA . ALA A 1 199 ? -10.102 10.898 -4.527 1 96.69 199 ALA A CA 1
ATOM 1503 C C . ALA A 1 199 ? -11.422 11.656 -4.699 1 96.69 199 ALA A C 1
ATOM 1505 O O . ALA A 1 199 ? -12.414 11.086 -5.156 1 96.69 199 ALA A O 1
ATOM 1506 N N . GLY A 1 200 ? -11.422 12.914 -4.262 1 97.06 200 GLY A N 1
ATOM 1507 C CA . GLY A 1 200 ? -12.594 13.734 -4.516 1 97.06 200 GLY A CA 1
ATOM 1508 C C . GLY A 1 200 ? -12.883 13.922 -5.992 1 97.06 200 GLY A C 1
ATOM 1509 O O . GLY A 1 200 ? -14.016 13.727 -6.438 1 97.06 200 GLY A O 1
ATOM 1510 N N . GLN A 1 201 ? -11.891 14.234 -6.746 1 95.88 201 GLN A N 1
ATOM 1511 C CA . GLN A 1 201 ? -12.047 14.539 -8.164 1 95.88 201 GLN A CA 1
ATOM 1512 C C . GLN A 1 201 ? -12.461 13.297 -8.953 1 95.88 201 GLN A C 1
ATOM 1514 O O . GLN A 1 201 ? -13.383 13.352 -9.766 1 95.88 201 GLN A O 1
ATOM 1519 N N . LEU A 1 202 ? -11.75 12.141 -8.672 1 93.56 202 LEU A N 1
ATOM 1520 C CA . LEU A 1 202 ? -11.891 10.984 -9.547 1 93.56 202 LEU A CA 1
ATOM 1521 C C . LEU A 1 202 ? -13 10.062 -9.055 1 93.56 202 LEU A C 1
ATOM 1523 O O . LEU A 1 202 ? -13.594 9.328 -9.852 1 93.56 202 LEU A O 1
ATOM 1527 N N . ARG A 1 203 ? -13.289 10.117 -7.703 1 95.06 203 ARG A N 1
ATOM 1528 C CA . ARG A 1 203 ? -14.148 9.07 -7.156 1 95.06 203 ARG A CA 1
ATOM 1529 C C . ARG A 1 203 ? -15.359 9.664 -6.453 1 95.06 203 ARG A C 1
ATOM 1531 O O . ARG A 1 203 ? -16.25 8.93 -6.004 1 95.06 203 ARG A O 1
ATOM 1538 N N . GLY A 1 204 ? -15.391 10.953 -6.309 1 95.56 204 GLY A N 1
ATOM 1539 C CA . GLY A 1 204 ? -16.531 11.602 -5.684 1 95.56 204 GLY A CA 1
ATOM 1540 C C . GLY A 1 204 ? -16.5 11.523 -4.168 1 95.56 204 GLY A C 1
ATOM 1541 O O . GLY A 1 204 ? -17.531 11.711 -3.514 1 95.56 204 GLY A O 1
ATOM 1542 N N . VAL A 1 205 ? -15.375 11.242 -3.564 1 97.94 205 VAL A N 1
ATOM 1543 C CA . VAL A 1 205 ? -15.234 11.219 -2.113 1 97.94 205 VAL A CA 1
ATOM 1544 C C . VAL A 1 205 ? -15.312 12.641 -1.561 1 97.94 205 VAL A C 1
ATOM 1546 O O . VAL A 1 205 ? -14.609 13.531 -2.033 1 97.94 205 VAL A O 1
ATOM 1549 N N . PRO A 1 206 ? -16.203 12.898 -0.622 1 98.12 206 PRO A N 1
ATOM 1550 C CA . PRO A 1 206 ? -16.156 14.219 0.005 1 98.12 206 PRO A CA 1
ATOM 1551 C C . PRO A 1 206 ? -14.781 14.555 0.58 1 98.12 206 PRO A C 1
ATOM 1553 O O . PRO A 1 206 ? -14.164 13.719 1.252 1 98.12 206 PRO A O 1
ATOM 1556 N N . VAL A 1 207 ? -14.336 15.758 0.317 1 97.81 207 VAL A N 1
ATOM 1557 C CA . VAL A 1 207 ? -13.008 16.141 0.772 1 97.81 207 VAL A CA 1
ATOM 1558 C C . VAL A 1 207 ? -13.117 17.094 1.954 1 97.81 207 VAL A C 1
ATOM 1560 O O . VAL A 1 207 ? -14.062 17.875 2.037 1 97.81 207 VAL A O 1
ATOM 1563 N N . ALA A 1 208 ? -12.164 16.938 2.896 1 95.31 208 ALA A N 1
ATOM 1564 C CA . ALA A 1 208 ? -12.078 17.812 4.07 1 95.31 208 ALA A CA 1
ATOM 1565 C C . ALA A 1 208 ? -10.625 18.047 4.461 1 95.31 208 ALA A C 1
ATOM 1567 O O . ALA A 1 208 ? -9.734 17.297 4.074 1 95.31 208 ALA A O 1
ATOM 1568 N N . GLY A 1 209 ? -10.477 19.125 5.141 1 87.06 209 GLY A N 1
ATOM 1569 C CA . GLY A 1 209 ? -9.141 19.453 5.594 1 87.06 209 GLY A CA 1
ATOM 1570 C C . GLY A 1 209 ? -9.102 20.688 6.488 1 87.06 209 GLY A C 1
ATOM 1571 O O . GLY A 1 209 ? -10.062 21.453 6.535 1 87.06 209 GLY A O 1
ATOM 1572 N N . THR A 1 210 ? -8.047 20.797 7.168 1 86.88 210 THR A N 1
ATOM 1573 C CA . THR A 1 210 ? -7.844 21.906 8.078 1 86.88 210 THR A CA 1
ATOM 1574 C C . THR A 1 210 ? -6.605 22.703 7.688 1 86.88 210 THR A C 1
ATOM 1576 O O . THR A 1 210 ? -6.602 23.406 6.664 1 86.88 210 THR A O 1
ATOM 1579 N N . LEU A 1 211 ? -5.684 22.828 8.445 1 90.5 211 LEU A N 1
ATOM 1580 C CA . LEU A 1 211 ? -4.367 23.406 8.18 1 90.5 211 LEU A CA 1
ATOM 1581 C C . LEU A 1 211 ? -3.279 22.625 8.922 1 90.5 211 LEU A C 1
ATOM 1583 O O . LEU A 1 211 ? -3.578 21.781 9.773 1 90.5 211 LEU A O 1
ATOM 1587 N N . ALA A 1 212 ? -2.084 22.844 8.531 1 94.62 212 ALA A N 1
ATOM 1588 C CA . ALA A 1 212 ? -0.949 22.141 9.125 1 94.62 212 ALA A CA 1
ATOM 1589 C C . ALA A 1 212 ? -0.087 23.094 9.945 1 94.62 212 ALA A C 1
ATOM 1591 O O . ALA A 1 212 ? -0.221 24.312 9.828 1 94.62 212 ALA A O 1
ATOM 1592 N N . HIS A 1 213 ? 0.749 22.531 10.773 1 94.31 213 HIS A N 1
ATOM 1593 C CA . HIS A 1 213 ? 1.65 23.297 11.617 1 94.31 213 HIS A CA 1
ATOM 1594 C C . HIS A 1 213 ? 2.613 24.141 10.781 1 94.31 213 HIS A C 1
ATOM 1596 O O . HIS A 1 213 ? 3.07 25.188 11.219 1 94.31 213 HIS A O 1
ATOM 1602 N N . SER A 1 214 ? 2.955 23.688 9.617 1 96.31 214 SER A N 1
ATOM 1603 C CA . SER A 1 214 ? 3.844 24.438 8.742 1 96.31 214 SER A CA 1
ATOM 1604 C C . SER A 1 214 ? 3.266 25.812 8.422 1 96.31 214 SER A C 1
ATOM 1606 O O . SER A 1 214 ? 4.004 26.797 8.32 1 96.31 214 SER A O 1
ATOM 1608 N N . PHE A 1 215 ? 1.926 25.922 8.227 1 97.5 215 PHE A N 1
ATOM 1609 C CA . PHE A 1 215 ? 1.296 27.203 7.988 1 97.5 215 PHE A CA 1
ATOM 1610 C C . PHE A 1 215 ? 1.507 28.141 9.18 1 97.5 215 PHE A C 1
ATOM 1612 O O . PHE A 1 215 ? 1.927 29.281 9 1 97.5 215 PHE A O 1
ATOM 1619 N N . VAL A 1 216 ? 1.28 27.625 10.352 1 96.56 216 VAL A N 1
ATOM 1620 C CA . VAL A 1 216 ? 1.367 28.438 11.562 1 96.56 216 VAL A CA 1
ATOM 1621 C C . VAL A 1 216 ? 2.816 28.844 11.805 1 96.56 216 VAL A C 1
ATOM 1623 O O . VAL A 1 216 ? 3.102 30.031 12.047 1 96.56 216 VAL A O 1
ATOM 1626 N N . THR A 1 217 ? 3.701 27.922 11.68 1 94.94 217 THR A N 1
ATOM 1627 C CA . THR A 1 217 ? 5.098 28.188 12.016 1 94.94 217 THR A CA 1
ATOM 1628 C C . THR A 1 217 ? 5.75 29.062 10.945 1 94.94 217 THR A C 1
ATOM 1630 O O . THR A 1 217 ? 6.824 29.625 11.164 1 94.94 217 THR A O 1
ATOM 1633 N N . SER A 1 218 ? 5.156 29.203 9.828 1 96.81 218 SER A N 1
ATOM 1634 C CA . SER A 1 218 ? 5.719 30.047 8.781 1 96.81 218 SER A CA 1
ATOM 1635 C C . SER A 1 218 ? 5.574 31.516 9.125 1 96.81 218 SER A C 1
ATOM 1637 O O . SER A 1 218 ? 6.234 32.375 8.523 1 96.81 218 SER A O 1
ATOM 1639 N N . PHE A 1 219 ? 4.762 31.875 10.078 1 96.31 219 PHE A N 1
ATOM 1640 C CA . PHE A 1 219 ? 4.547 33.25 10.508 1 96.31 219 PHE A CA 1
ATOM 1641 C C . PHE A 1 219 ? 5.348 33.562 11.766 1 96.31 219 PHE A C 1
ATOM 1643 O O . PHE A 1 219 ? 5.363 32.781 12.711 1 96.31 219 PHE A O 1
ATOM 1650 N N . SER A 1 220 ? 5.984 34.656 11.797 1 91.88 220 SER A N 1
ATOM 1651 C CA . SER A 1 220 ? 6.758 35.094 12.953 1 91.88 220 SER A CA 1
ATOM 1652 C C . SER A 1 220 ? 5.984 36.125 13.773 1 91.88 220 SER A C 1
ATOM 1654 O O . SER A 1 220 ? 6.289 36.344 14.945 1 91.88 220 SER A O 1
ATOM 1656 N N . GLY A 1 221 ? 5.027 36.656 13.172 1 92.62 221 GLY A N 1
ATOM 1657 C CA . GLY A 1 221 ? 4.258 37.719 13.828 1 92.62 221 GLY A CA 1
ATOM 1658 C C . GLY A 1 221 ? 4.543 39.094 13.273 1 92.62 221 GLY A C 1
ATOM 1659 O O . GLY A 1 221 ? 3.857 40.062 13.625 1 92.62 221 GLY A O 1
ATOM 1660 N N . SER A 1 222 ? 5.457 39.188 12.43 1 89.75 222 SER A N 1
ATOM 1661 C CA . SER A 1 222 ? 5.84 40.469 11.867 1 89.75 222 SER A CA 1
ATOM 1662 C C . SER A 1 222 ? 5.199 40.688 10.5 1 89.75 222 SER A C 1
ATOM 1664 O O . SER A 1 222 ? 5.215 41.812 9.961 1 89.75 222 SER A O 1
ATOM 1666 N N . GLU A 1 223 ? 4.613 39.656 9.953 1 90.31 223 GLU A N 1
ATOM 1667 C CA . GLU A 1 223 ? 4.031 39.75 8.617 1 90.31 223 GLU A CA 1
ATOM 1668 C C . GLU A 1 223 ? 2.764 40.594 8.617 1 90.31 223 GLU A C 1
ATOM 1670 O O . GLU A 1 223 ? 1.958 40.531 9.547 1 90.31 223 GLU A O 1
ATOM 1675 N N . VAL A 1 224 ? 2.633 41.438 7.629 1 85.69 224 VAL A N 1
ATOM 1676 C CA . VAL A 1 224 ? 1.455 42.281 7.465 1 85.69 224 VAL A CA 1
ATOM 1677 C C . VAL A 1 224 ? 0.69 41.844 6.207 1 85.69 224 VAL A C 1
ATOM 1679 O O . VAL A 1 224 ? 1.236 41.875 5.102 1 85.69 224 VAL A O 1
ATOM 1682 N N . PRO A 1 225 ? -0.521 41.469 6.449 1 89.81 225 PRO A N 1
ATOM 1683 C CA . PRO A 1 225 ? -1.291 41.125 5.25 1 89.81 225 PRO A CA 1
ATOM 1684 C C . PRO A 1 225 ? -1.449 42.312 4.293 1 89.81 225 PRO A C 1
ATOM 1686 O O . PRO A 1 225 ? -1.627 43.438 4.734 1 89.81 225 PRO A O 1
ATOM 1689 N N . PRO A 1 226 ? -1.364 42.062 3.012 1 91.5 226 PRO A N 1
ATOM 1690 C CA . PRO A 1 226 ? -1.534 43.125 2.029 1 91.5 226 PRO A CA 1
ATOM 1691 C C . PRO A 1 226 ? -2.883 43.812 2.152 1 91.5 226 PRO A C 1
ATOM 1693 O O . PRO A 1 226 ? -2.975 45.031 1.934 1 91.5 226 PRO A O 1
ATOM 1696 N N . ASP A 1 227 ? -3.906 43.094 2.439 1 92.19 227 ASP A N 1
ATOM 1697 C CA . ASP A 1 227 ? -5.246 43.625 2.662 1 92.19 227 ASP A CA 1
ATOM 1698 C C . ASP A 1 227 ? -5.859 43.062 3.941 1 92.19 227 ASP A C 1
ATOM 1700 O O . ASP A 1 227 ? -6.492 42 3.916 1 92.19 227 ASP A O 1
ATOM 1704 N N . PRO A 1 228 ? -5.742 43.75 4.996 1 93.38 228 PRO A N 1
ATOM 1705 C CA . PRO A 1 228 ? -6.246 43.25 6.281 1 93.38 228 PRO A CA 1
ATOM 1706 C C . PRO A 1 228 ? -7.738 43.531 6.469 1 93.38 228 PRO A C 1
ATOM 1708 O O . PRO A 1 228 ? -8.312 43.156 7.5 1 93.38 228 PRO A O 1
ATOM 1711 N N . MET A 1 229 ? -8.391 44.156 5.453 1 95 229 MET A N 1
ATOM 1712 C CA . MET A 1 229 ? -9.781 44.562 5.594 1 95 229 MET A CA 1
ATOM 1713 C C . MET A 1 229 ? -10.719 43.406 5.297 1 95 229 MET A C 1
ATOM 1715 O O . MET A 1 229 ? -10.531 42.688 4.32 1 95 229 MET A O 1
ATOM 1719 N N . LEU A 1 230 ? -11.695 43.188 6.16 1 95.56 230 LEU A N 1
ATOM 1720 C CA . LEU A 1 230 ? -12.711 42.156 5.992 1 95.56 230 LEU A CA 1
ATOM 1721 C C . LEU A 1 230 ? -14.109 42.75 6.043 1 95.56 230 LEU A C 1
ATOM 1723 O O . LEU A 1 230 ? -14.422 43.531 6.945 1 95.56 230 LEU A O 1
ATOM 1727 N N . ALA A 1 231 ? -14.875 42.469 5.035 1 94.5 231 ALA A N 1
ATOM 1728 C CA . ALA A 1 231 ? -16.25 42.938 4.992 1 94.5 231 ALA A CA 1
ATOM 1729 C C . ALA A 1 231 ? -17.156 42.062 5.871 1 94.5 231 ALA A C 1
ATOM 1731 O O . ALA A 1 231 ? -16.875 40.875 6.082 1 94.5 231 ALA A O 1
ATOM 1732 N N . PRO A 1 232 ? -18.219 42.656 6.379 1 95.62 232 PRO A N 1
ATOM 1733 C CA . PRO A 1 232 ? -19.172 41.844 7.137 1 95.62 232 PRO A CA 1
ATOM 1734 C C . PRO A 1 232 ? -19.781 40.719 6.305 1 95.62 232 PRO A C 1
ATOM 1736 O O . PRO A 1 232 ? -19.906 40.844 5.086 1 95.62 232 PRO A O 1
ATOM 1739 N N . ALA A 1 233 ? -20.172 39.688 6.98 1 94 233 ALA A N 1
ATOM 1740 C CA . ALA A 1 233 ? -20.703 38.469 6.336 1 94 233 ALA A CA 1
ATOM 1741 C C . ALA A 1 233 ? -21.969 38.781 5.539 1 94 233 ALA A C 1
ATOM 1743 O O . ALA A 1 233 ? -22.219 38.188 4.492 1 94 233 ALA A O 1
ATOM 1744 N N . ALA A 1 234 ? -22.75 39.75 5.98 1 89.69 234 ALA A N 1
ATOM 1745 C CA . ALA A 1 234 ? -24.016 40.125 5.348 1 89.69 234 ALA A CA 1
ATOM 1746 C C . ALA A 1 234 ? -23.781 41 4.109 1 89.69 234 ALA A C 1
ATOM 1748 O O . ALA A 1 234 ? -24.688 41.188 3.301 1 89.69 234 ALA A O 1
ATOM 1749 N N . GLY A 1 235 ? -22.594 41.375 3.84 1 82.38 235 GLY A N 1
ATOM 1750 C CA . GLY A 1 235 ? -22.266 42.156 2.646 1 82.38 235 GLY A CA 1
ATOM 1751 C C . GLY A 1 235 ? -22.453 43.656 2.834 1 82.38 235 GLY A C 1
ATOM 1752 O O . GLY A 1 235 ? -21.938 44.438 2.043 1 82.38 235 GLY A O 1
ATOM 1753 N N . GLN A 1 236 ? -23.281 44.062 3.744 1 81.88 236 GLN A N 1
ATOM 1754 C CA . GLN A 1 236 ? -23.547 45.469 3.953 1 81.88 236 GLN A CA 1
ATOM 1755 C C . GLN A 1 236 ? -22.766 46.031 5.141 1 81.88 236 GLN A C 1
ATOM 1757 O O . GLN A 1 236 ? -22.594 45.312 6.148 1 81.88 236 GLN A O 1
ATOM 1762 N N . GLY A 1 237 ? -22.078 47.062 4.891 1 83.75 237 GLY A N 1
ATOM 1763 C CA . GLY A 1 237 ? -21.359 47.719 5.988 1 83.75 237 GLY A CA 1
ATOM 1764 C C . GLY A 1 237 ? -19.906 48 5.664 1 83.75 237 GLY A C 1
ATOM 1765 O O . GLY A 1 237 ? -19.422 47.656 4.594 1 83.75 237 GLY A O 1
ATOM 1766 N N . SER A 1 238 ? -19.25 48.656 6.625 1 91.56 238 SER A N 1
ATOM 1767 C CA . SER A 1 238 ? -17.859 49.062 6.441 1 91.56 238 SER A CA 1
ATOM 1768 C C . SER A 1 238 ? -16.906 47.906 6.742 1 91.56 238 SER A C 1
ATOM 1770 O O . SER A 1 238 ? -17.141 47.125 7.668 1 91.56 238 SER A O 1
ATOM 1772 N N . GLN A 1 239 ? -15.938 47.812 5.969 1 94.31 239 GLN A N 1
ATOM 1773 C CA . GLN A 1 239 ? -14.875 46.812 6.207 1 94.31 239 GLN A CA 1
ATOM 1774 C C . GLN A 1 239 ? -14.102 47.156 7.477 1 94.31 239 GLN A C 1
ATOM 1776 O O . GLN A 1 239 ? -14.031 48.312 7.883 1 94.31 239 GLN A O 1
ATOM 1781 N N . VAL A 1 240 ? -13.609 46.125 8.055 1 95.25 240 VAL A N 1
ATOM 1782 C CA . VAL A 1 240 ? -12.875 46.312 9.305 1 95.25 240 VAL A CA 1
ATOM 1783 C C . VAL A 1 240 ? -11.484 45.688 9.164 1 95.25 240 VAL A C 1
ATOM 1785 O O . VAL A 1 240 ? -11.289 44.719 8.438 1 95.25 240 VAL A O 1
ATOM 1788 N N . ASP A 1 241 ? -10.555 46.344 9.828 1 96.88 241 ASP A N 1
ATOM 1789 C CA . ASP A 1 241 ? -9.219 45.75 9.953 1 96.88 241 ASP A CA 1
ATOM 1790 C C . ASP A 1 241 ? -9.227 44.594 10.938 1 96.88 241 ASP A C 1
ATOM 1792 O O . ASP A 1 241 ? -9.219 44.812 12.156 1 96.88 241 ASP A O 1
ATOM 1796 N N . LEU A 1 242 ? -9.156 43.438 10.422 1 97.25 242 LEU A N 1
ATOM 1797 C CA . LEU A 1 242 ? -9.32 42.25 11.25 1 97.25 242 LEU A CA 1
ATOM 1798 C C . LEU A 1 242 ? -8.172 42.125 12.234 1 97.25 242 LEU A C 1
ATOM 1800 O O . LEU A 1 242 ? -8.375 41.719 13.391 1 97.25 242 LEU A O 1
ATOM 1804 N N . ALA A 1 243 ? -6.961 42.375 11.805 1 96.5 243 ALA A N 1
ATOM 1805 C CA . ALA A 1 243 ? -5.797 42.281 12.68 1 96.5 243 ALA A CA 1
ATOM 1806 C C . ALA A 1 243 ? -5.938 43.188 13.898 1 96.5 243 ALA A C 1
ATOM 1808 O O . ALA A 1 243 ? -5.633 42.781 15.023 1 96.5 243 ALA A O 1
ATOM 1809 N N . ALA A 1 244 ? -6.371 44.344 13.664 1 96.19 244 ALA A N 1
ATOM 1810 C CA . ALA A 1 244 ? -6.562 45.312 14.758 1 96.19 244 ALA A CA 1
ATOM 1811 C C . ALA A 1 244 ? -7.66 44.844 15.711 1 96.19 244 ALA A C 1
ATOM 1813 O O . ALA A 1 244 ? -7.523 44.938 16.938 1 96.19 244 ALA A O 1
ATOM 1814 N N . SER A 1 245 ? -8.734 44.375 15.109 1 97.69 245 SER A N 1
ATOM 1815 C CA . SER A 1 245 ? -9.828 43.875 15.922 1 97.69 245 SER A CA 1
ATOM 1816 C C . SER A 1 245 ? -9.375 42.719 16.781 1 97.69 245 SER A C 1
ATOM 1818 O O . SER A 1 245 ? -9.797 42.594 17.938 1 97.69 245 SER A O 1
ATOM 1820 N N . VAL A 1 246 ? -8.586 41.844 16.25 1 98.06 246 VAL A N 1
ATOM 1821 C CA . VAL A 1 246 ? -8.094 40.656 16.953 1 98.06 246 VAL A CA 1
ATOM 1822 C C . VAL A 1 246 ? -7.211 41.094 18.125 1 98.06 246 VAL A C 1
ATOM 1824 O O . VAL A 1 246 ? -7.262 40.469 19.203 1 98.06 246 VAL A O 1
ATOM 1827 N N . GLU A 1 247 ? -6.43 42.094 17.938 1 97 247 GLU A N 1
ATOM 1828 C CA . GLU A 1 247 ? -5.578 42.594 19.016 1 97 247 GLU A CA 1
ATOM 1829 C C . GLU A 1 247 ? -6.41 43.125 20.188 1 97 247 GLU A C 1
ATOM 1831 O O . GLU A 1 247 ? -6.055 42.906 21.359 1 97 247 GLU A O 1
ATOM 1836 N N . MET A 1 248 ? -7.426 43.781 19.875 1 97.94 248 MET A N 1
ATOM 1837 C CA . MET A 1 248 ? -8.32 44.281 20.922 1 97.94 248 MET A CA 1
ATOM 1838 C C . MET A 1 248 ? -8.969 43.125 21.688 1 97.94 248 MET A C 1
ATOM 1840 O O . MET A 1 248 ? -9.031 43.156 22.906 1 97.94 248 MET A O 1
ATOM 1844 N N . TRP A 1 249 ? -9.391 42.188 20.969 1 98.44 249 TRP A N 1
ATOM 1845 C CA . TRP A 1 249 ? -10.039 41.031 21.594 1 98.44 249 TRP A CA 1
ATOM 1846 C C . TRP A 1 249 ? -9.039 40.219 22.406 1 98.44 249 TRP A C 1
ATOM 1848 O O . TRP A 1 249 ? -9.391 39.625 23.422 1 98.44 249 TRP A O 1
ATOM 1858 N N . LEU A 1 250 ? -7.816 40.094 21.891 1 98.62 250 LEU A N 1
ATOM 1859 C CA . LEU A 1 250 ? -6.809 39.312 22.594 1 98.62 250 LEU A CA 1
ATOM 1860 C C . LEU A 1 250 ? -6.637 39.812 24.031 1 98.62 250 LEU A C 1
ATOM 1862 O O . LEU A 1 250 ? -6.473 39.031 24.953 1 98.62 250 LEU A O 1
ATOM 1866 N N . GLU A 1 251 ? -6.648 41.094 24.203 1 98.31 251 GLU A N 1
ATOM 1867 C CA . GLU A 1 251 ? -6.527 41.688 25.531 1 98.31 251 GLU A CA 1
ATOM 1868 C C . GLU A 1 251 ? -7.652 41.219 26.453 1 98.31 251 GLU A C 1
ATOM 1870 O O . GLU A 1 251 ? -7.41 40.844 27.594 1 98.31 251 GLU A O 1
ATOM 1875 N N . ARG A 1 252 ? -8.82 41.219 25.953 1 98.38 252 ARG A N 1
ATOM 1876 C CA . ARG A 1 252 ? -9.984 40.812 26.734 1 98.38 252 ARG A CA 1
ATOM 1877 C C . ARG A 1 252 ? -9.945 39.312 27.016 1 98.38 252 ARG A C 1
ATOM 1879 O O . ARG A 1 252 ? -10.242 38.875 28.141 1 98.38 252 ARG A O 1
ATOM 1886 N N . VAL A 1 253 ? -9.562 38.594 26.016 1 98.69 253 VAL A N 1
ATOM 1887 C CA . VAL A 1 253 ? -9.5 37.156 26.141 1 98.69 253 VAL A CA 1
ATOM 1888 C C . VAL A 1 253 ? -8.43 36.75 27.172 1 98.69 253 VAL A C 1
ATOM 1890 O O . VAL A 1 253 ? -8.656 35.906 28.016 1 98.69 253 VAL A O 1
ATOM 1893 N N . CYS 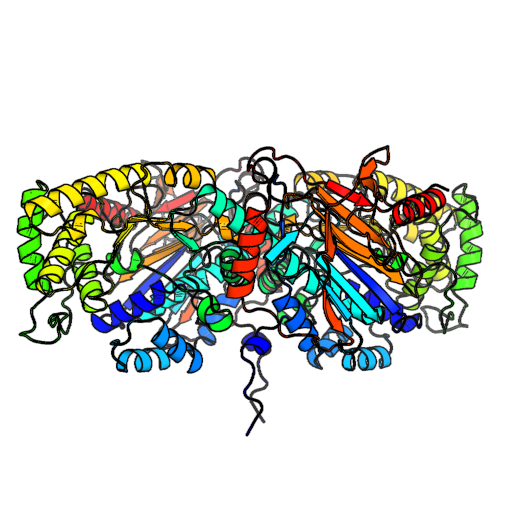A 1 254 ? -7.301 37.344 27.031 1 98.38 254 CYS A N 1
ATOM 1894 C CA . CYS A 1 254 ? -6.23 37.062 27.984 1 98.38 254 CYS A CA 1
ATOM 1895 C C . CYS A 1 254 ? -6.66 37.406 29.406 1 98.38 254 CYS A C 1
ATOM 1897 O O . CYS A 1 254 ? -6.367 36.656 30.344 1 98.38 254 CYS A O 1
ATOM 1899 N N . GLY A 1 255 ? -7.297 38.5 29.578 1 98.06 255 GLY A N 1
ATOM 1900 C CA . GLY A 1 255 ? -7.84 38.844 30.891 1 98.06 255 GLY A CA 1
ATOM 1901 C C . GLY A 1 255 ? -8.75 37.781 31.453 1 98.06 255 GLY A C 1
ATOM 1902 O O . GLY A 1 255 ? -8.641 37.438 32.625 1 98.06 255 GLY A O 1
ATOM 1903 N N . HIS A 1 256 ? -9.586 37.281 30.641 1 98 256 HIS A N 1
ATOM 1904 C CA . HIS A 1 256 ? -10.531 36.25 31.047 1 98 256 HIS A CA 1
ATOM 1905 C C . HIS A 1 256 ? -9.812 34.969 31.391 1 98 256 HIS A C 1
ATOM 1907 O O . HIS A 1 256 ? -10.203 34.25 32.312 1 98 256 HIS A O 1
ATOM 1913 N N . LEU A 1 257 ? -8.758 34.625 30.641 1 98 257 LEU A N 1
ATOM 1914 C CA . LEU A 1 257 ? -8.062 33.344 30.812 1 98 257 LEU A CA 1
ATOM 1915 C C . LEU A 1 257 ? -6.973 33.469 31.859 1 98 257 LEU A C 1
ATOM 1917 O O . LEU A 1 257 ? -6.32 32.469 32.188 1 98 257 LEU A O 1
ATOM 1921 N N . GLY A 1 258 ? -6.762 34.625 32.375 1 97.56 258 GLY A N 1
ATOM 1922 C CA . GLY A 1 258 ? -5.719 34.812 33.344 1 97.56 258 GLY A CA 1
ATOM 1923 C C . GLY A 1 258 ? -4.32 34.781 32.781 1 97.56 258 GLY A C 1
ATOM 1924 O O . GLY A 1 258 ? -3.396 34.25 33.406 1 97.56 258 GLY A O 1
ATOM 1925 N N . LEU A 1 259 ? -4.148 35.281 31.531 1 97.31 259 LEU A N 1
ATOM 1926 C CA . LEU A 1 259 ? -2.867 35.312 30.828 1 97.31 259 LEU A CA 1
ATOM 1927 C C . LEU A 1 259 ? -2.389 36.719 30.594 1 97.31 259 LEU A C 1
ATOM 1929 O O . LEU A 1 259 ? -3.199 37.656 30.516 1 97.31 259 LEU A O 1
ATOM 1933 N N . GLY A 1 260 ? -1.075 36.875 30.531 1 96.62 260 GLY A N 1
ATOM 1934 C CA . GLY A 1 260 ? -0.538 38.125 30 1 96.62 260 GLY A CA 1
ATOM 1935 C C . GLY A 1 260 ? -0.68 38.219 28.484 1 96.62 260 GLY A C 1
ATOM 1936 O O . GLY A 1 260 ? -0.54 37.219 27.781 1 96.62 260 GLY A O 1
ATOM 1937 N N . VAL A 1 261 ? -0.926 39.406 28.016 1 95.75 261 VAL A N 1
ATOM 1938 C CA . VAL A 1 261 ? -1.207 39.656 26.609 1 95.75 261 VAL A CA 1
ATOM 1939 C C . VAL A 1 261 ? 0.015 39.281 25.766 1 95.75 261 VAL A C 1
ATOM 1941 O O . VAL A 1 261 ? -0.104 39 24.578 1 95.75 261 VAL A O 1
ATOM 1944 N N . GLN A 1 262 ? 1.158 39.188 26.406 1 94.31 262 GLN A N 1
ATOM 1945 C CA . GLN A 1 262 ? 2.393 38.875 25.688 1 94.31 262 GLN A CA 1
ATOM 1946 C C . GLN A 1 262 ? 2.645 37.375 25.641 1 94.31 262 GLN A C 1
ATOM 1948 O O . GLN A 1 262 ? 3.557 36.906 24.938 1 94.31 262 GLN A O 1
ATOM 1953 N N . GLU A 1 263 ? 1.87 36.594 26.219 1 94.56 263 GLU A N 1
ATOM 1954 C CA . GLU A 1 263 ? 2.104 35.156 26.344 1 94.56 263 GLU A CA 1
ATOM 1955 C C . GLU A 1 263 ? 1.758 34.438 25.047 1 94.56 263 GLU A C 1
ATOM 1957 O O . GLU A 1 263 ? 2.531 33.594 24.562 1 94.56 263 GLU A O 1
ATOM 1962 N N . PRO A 1 264 ? 0.585 34.688 24.484 1 96.19 264 PRO A N 1
ATOM 1963 C CA . PRO A 1 264 ? 0.291 34.031 23.219 1 96.19 264 PRO A CA 1
ATOM 1964 C C . PRO A 1 264 ? 1.283 34.375 22.109 1 96.19 264 PRO A C 1
ATOM 1966 O O . PRO A 1 264 ? 1.672 35.531 21.969 1 96.19 264 PRO A O 1
ATOM 1969 N N . HIS A 1 265 ? 1.7 33.406 21.391 1 94.56 265 HIS A N 1
ATOM 1970 C CA . HIS A 1 265 ? 2.719 33.562 20.359 1 94.56 265 HIS A CA 1
ATOM 1971 C C . HIS A 1 265 ? 2.221 34.469 19.234 1 94.56 265 HIS A C 1
ATOM 1973 O O . HIS A 1 265 ? 1.2 34.188 18.609 1 94.56 265 HIS A O 1
ATOM 1979 N N . ARG A 1 266 ? 2.932 35.5 18.859 1 95.88 266 ARG A N 1
ATOM 1980 C CA . ARG A 1 266 ? 2.523 36.469 17.875 1 95.88 266 ARG A CA 1
ATOM 1981 C C . ARG A 1 266 ? 2.434 35.844 16.484 1 95.88 266 ARG A C 1
ATOM 1983 O O . ARG A 1 266 ? 1.579 36.25 15.68 1 95.88 266 ARG A O 1
ATOM 1990 N N . GLY A 1 267 ? 3.363 34.938 16.219 1 95.31 267 GLY A N 1
ATOM 1991 C CA . GLY A 1 267 ? 3.318 34.25 14.93 1 95.31 267 GLY A CA 1
ATOM 1992 C C . GLY A 1 267 ? 2.051 33.438 14.727 1 95.31 267 GLY A C 1
ATOM 1993 O O . GLY A 1 267 ? 1.506 33.406 13.625 1 95.31 267 GLY A O 1
ATOM 1994 N N . GLU A 1 268 ? 1.645 32.781 15.773 1 96.44 268 GLU A N 1
ATOM 1995 C CA . GLU A 1 268 ? 0.412 32 15.711 1 96.44 268 GLU A CA 1
ATOM 1996 C C . GLU A 1 268 ? -0.8 32.906 15.484 1 96.44 268 GLU A C 1
ATOM 1998 O O . GLU A 1 268 ? -1.693 32.562 14.703 1 96.44 268 GLU A O 1
ATOM 2003 N N . ARG A 1 269 ? -0.829 34.062 16.094 1 97.56 269 ARG A N 1
ATOM 2004 C CA . ARG A 1 269 ? -1.895 35.031 15.906 1 97.56 269 ARG A CA 1
ATOM 2005 C C . ARG A 1 269 ? -1.933 35.531 14.461 1 97.56 269 ARG A C 1
ATOM 2007 O O . ARG A 1 269 ? -3 35.562 13.844 1 97.56 269 ARG A O 1
ATOM 2014 N N . ALA A 1 270 ? -0.737 35.844 13.984 1 97.38 270 ALA A N 1
ATOM 2015 C CA . ALA A 1 270 ? -0.639 36.312 12.602 1 97.38 270 ALA A CA 1
ATOM 2016 C C . ALA A 1 270 ? -1.126 35.25 11.625 1 97.38 270 ALA A C 1
ATOM 2018 O O . ALA A 1 270 ? -1.799 35.562 10.641 1 97.38 270 ALA A O 1
ATOM 2019 N N . ALA A 1 271 ? -0.752 34.031 11.852 1 97.62 271 ALA A N 1
ATOM 2020 C CA . ALA A 1 271 ? -1.175 32.906 11 1 97.62 271 ALA A CA 1
ATOM 2021 C C . ALA A 1 271 ? -2.691 32.75 11.023 1 97.62 271 ALA A C 1
ATOM 2023 O O . ALA A 1 271 ? -3.314 32.562 9.977 1 97.62 271 ALA A O 1
ATOM 2024 N N . PHE A 1 272 ? -3.305 32.812 12.227 1 98.25 272 PHE A N 1
ATOM 2025 C CA . PHE A 1 272 ? -4.746 32.656 12.367 1 98.25 272 PHE A CA 1
ATOM 2026 C C . PHE A 1 272 ? -5.484 33.781 11.68 1 98.25 272 PHE A C 1
ATOM 2028 O O . PHE A 1 272 ? -6.52 33.594 11.047 1 98.25 272 PHE A O 1
ATOM 2035 N N . VAL A 1 273 ? -4.938 35 11.812 1 97.88 273 VAL A N 1
ATOM 2036 C CA . VAL A 1 273 ? -5.539 36.156 11.148 1 97.88 273 VAL A CA 1
ATOM 2037 C C . VAL A 1 273 ? -5.473 35.969 9.633 1 97.88 273 VAL A C 1
ATOM 2039 O O . VAL A 1 273 ? -6.461 36.219 8.938 1 97.88 273 VAL A O 1
ATOM 2042 N N . ALA A 1 274 ? -4.305 35.562 9.156 1 97.19 274 ALA A N 1
ATOM 2043 C CA . ALA A 1 274 ? -4.141 35.344 7.727 1 97.19 274 ALA A CA 1
ATOM 2044 C C . ALA A 1 274 ? -5.125 34.281 7.223 1 97.19 274 ALA A C 1
ATOM 2046 O O . ALA A 1 274 ? -5.719 34.438 6.156 1 97.19 274 ALA A O 1
ATOM 2047 N N . TYR A 1 275 ? -5.254 33.219 7.98 1 97.19 275 TYR A N 1
ATOM 2048 C CA . TYR A 1 275 ? -6.176 32.156 7.602 1 97.19 275 TYR A CA 1
ATOM 2049 C C . TYR A 1 275 ? -7.617 32.656 7.633 1 97.19 275 TYR A C 1
ATOM 2051 O O . TYR A 1 275 ? -8.406 32.312 6.742 1 97.19 275 TYR A O 1
ATOM 2059 N N . ALA A 1 276 ? -7.996 33.406 8.609 1 97.31 276 ALA A N 1
ATOM 2060 C CA . ALA A 1 276 ? -9.344 33.938 8.742 1 97.31 276 ALA A CA 1
ATOM 2061 C C . ALA A 1 276 ? -9.68 34.875 7.59 1 97.31 276 ALA A C 1
ATOM 2063 O O . ALA A 1 276 ? -10.82 34.938 7.137 1 97.31 276 ALA A O 1
ATOM 2064 N N . LEU A 1 277 ? -8.688 35.656 7.191 1 96.31 277 LEU A N 1
ATOM 2065 C CA . LEU A 1 277 ? -8.898 36.562 6.066 1 96.31 277 LEU A CA 1
ATOM 2066 C C . LEU A 1 277 ? -9.156 35.781 4.781 1 96.31 277 LEU A C 1
ATOM 2068 O O . LEU A 1 277 ? -9.953 36.219 3.943 1 96.31 277 LEU A O 1
ATOM 2072 N N . ALA A 1 278 ? -8.508 34.688 4.66 1 94.81 278 ALA A N 1
ATOM 2073 C CA . ALA A 1 278 ? -8.68 33.844 3.482 1 94.81 278 ALA A CA 1
ATOM 2074 C C . ALA A 1 278 ? -9.984 33.031 3.564 1 94.81 278 ALA A C 1
ATOM 2076 O O . ALA A 1 278 ? -10.625 32.781 2.543 1 94.81 278 ALA A O 1
ATOM 2077 N N . PHE A 1 279 ? -10.344 32.656 4.789 1 94.94 279 PHE A N 1
ATOM 2078 C CA . PHE A 1 279 ? -11.5 31.797 5 1 94.94 279 PHE A CA 1
ATOM 2079 C C . PHE A 1 279 ? -12.359 32.312 6.148 1 94.94 279 PHE A C 1
ATOM 2081 O O . PHE A 1 279 ? -12.555 31.625 7.152 1 94.94 279 PHE A O 1
ATOM 2088 N N . PRO A 1 280 ? -12.984 33.406 5.957 1 95.44 280 PRO A N 1
ATOM 2089 C CA . PRO A 1 280 ? -13.781 33.938 7.062 1 95.44 280 PRO A CA 1
ATOM 2090 C C . PRO A 1 280 ? -14.961 33.031 7.438 1 95.44 280 PRO A C 1
ATOM 2092 O O . PRO A 1 280 ? -15.367 33 8.602 1 95.44 280 PRO A O 1
ATOM 2095 N N . ARG A 1 281 ? -15.469 32.219 6.516 1 95.12 281 ARG A N 1
ATOM 2096 C CA . ARG A 1 281 ? -16.625 31.375 6.777 1 95.12 281 ARG A CA 1
ATOM 2097 C C . ARG A 1 281 ? -16.188 29.969 7.16 1 95.12 281 ARG A C 1
ATOM 2099 O O . ARG A 1 281 ? -17.016 29.125 7.5 1 95.12 281 ARG A O 1
ATOM 2106 N N . ALA A 1 282 ? -14.914 29.75 7.113 1 94.56 282 ALA A N 1
ATOM 2107 C CA . ALA A 1 282 ? -14.406 28.406 7.395 1 94.56 282 ALA A CA 1
ATOM 2108 C C . ALA A 1 282 ? -13.164 28.469 8.273 1 94.56 282 ALA A C 1
ATOM 2110 O O . ALA A 1 282 ? -12.258 27.656 8.133 1 94.56 282 ALA A O 1
ATOM 2111 N N . PHE A 1 283 ? -13.117 29.453 9.125 1 96.75 283 PHE A N 1
ATOM 2112 C CA . PHE A 1 283 ? -11.961 29.609 10 1 96.75 283 PHE A CA 1
ATOM 2113 C C . PHE A 1 283 ? -11.898 28.484 11.023 1 96.75 283 PHE A C 1
ATOM 2115 O O . PHE A 1 283 ? -12.906 28.156 11.648 1 96.75 283 PHE A O 1
ATOM 2122 N N . GLN A 1 284 ? -10.797 27.891 11.156 1 96.88 284 GLN A N 1
ATOM 2123 C CA . GLN A 1 284 ? -10.477 26.891 12.172 1 96.88 284 GLN A CA 1
ATOM 2124 C C . GLN A 1 284 ? -9.062 27.078 12.703 1 96.88 284 GLN A C 1
ATOM 2126 O O . GLN A 1 284 ? -8.195 27.609 12 1 96.88 284 GLN A O 1
ATOM 2131 N N . GLY A 1 285 ? -8.844 26.719 13.922 1 97.38 285 GLY A N 1
ATOM 2132 C CA . GLY A 1 285 ? -7.531 26.906 14.523 1 97.38 285 GLY A CA 1
ATOM 2133 C C . GLY A 1 285 ? -6.852 25.609 14.906 1 97.38 285 GLY A C 1
ATOM 2134 O O . GLY A 1 285 ? -7.492 24.688 15.43 1 97.38 285 GLY A O 1
ATOM 2135 N N . LEU A 1 286 ? -5.602 25.406 14.547 1 96.62 286 LEU A N 1
ATOM 2136 C CA . LEU A 1 286 ? -4.723 24.359 15.055 1 96.62 286 LEU A CA 1
ATOM 2137 C C . LEU A 1 286 ? -4.023 24.812 16.328 1 96.62 286 LEU A C 1
ATOM 2139 O O . LEU A 1 286 ? -3.135 25.656 16.297 1 96.62 286 LEU A O 1
ATOM 2143 N N . LEU A 1 287 ? -4.305 24.172 17.469 1 96.38 287 LEU A N 1
ATOM 2144 C CA . LEU A 1 287 ? -4.094 24.828 18.75 1 96.38 287 LEU A CA 1
ATOM 2145 C C . LEU A 1 287 ? -2.764 24.422 19.359 1 96.38 287 LEU A C 1
ATOM 2147 O O . LEU A 1 287 ? -2.281 25.062 20.297 1 96.38 287 LEU A O 1
ATOM 2151 N N . ASP A 1 288 ? -2.123 23.391 18.828 1 93.5 288 ASP A N 1
ATOM 2152 C CA . ASP A 1 288 ? -1.032 22.797 19.594 1 93.5 288 ASP A CA 1
ATOM 2153 C C . ASP A 1 288 ? 0.313 23.047 18.922 1 93.5 288 ASP A C 1
ATOM 2155 O O . ASP A 1 288 ? 1.241 22.25 19.047 1 93.5 288 ASP A O 1
ATOM 2159 N N . THR A 1 289 ? 0.419 24.094 18.141 1 92.31 289 THR A N 1
ATOM 2160 C CA . THR A 1 289 ? 1.692 24.406 17.5 1 92.31 289 THR A CA 1
ATOM 2161 C C . THR A 1 289 ? 2.742 24.797 18.531 1 92.31 289 THR A C 1
ATOM 2163 O O . THR A 1 289 ? 3.889 24.344 18.469 1 92.31 289 THR A O 1
ATOM 2166 N N . TYR A 1 290 ? 2.348 25.641 19.531 1 91.12 290 TYR A N 1
ATOM 2167 C CA . TYR A 1 290 ? 3.266 26.094 20.578 1 91.12 290 TYR A CA 1
ATOM 2168 C C . TYR A 1 290 ? 2.785 25.656 21.953 1 91.12 290 TYR A C 1
ATOM 2170 O O . TYR A 1 290 ? 3.502 24.953 22.672 1 91.12 290 TYR A O 1
ATOM 2178 N N . SER A 1 291 ? 1.666 26.047 22.281 1 92.31 291 SER A N 1
ATOM 2179 C CA . SER A 1 291 ? 0.98 25.688 23.516 1 92.31 291 SER A CA 1
ATOM 2180 C C . SER A 1 291 ? -0.533 25.812 23.359 1 92.31 291 SER A C 1
ATOM 2182 O O . SER A 1 291 ? -1.041 26.859 22.953 1 92.31 291 SER A O 1
ATOM 2184 N N . VAL A 1 292 ? -1.192 24.75 23.766 1 95 292 VAL A N 1
ATOM 2185 C CA . VAL A 1 292 ? -2.645 24.766 23.609 1 95 292 VAL A CA 1
ATOM 2186 C C . VAL A 1 292 ? -3.246 25.859 24.5 1 95 292 VAL A C 1
ATOM 2188 O O . VAL A 1 292 ? -3.977 26.719 24.016 1 95 292 VAL A O 1
ATOM 2191 N N . ARG A 1 293 ? -2.92 25.938 25.734 1 94.69 293 ARG A N 1
ATOM 2192 C CA . ARG A 1 293 ? -3.562 26.781 26.734 1 94.69 293 ARG A CA 1
ATOM 2193 C C . ARG A 1 293 ? -3.045 28.203 26.656 1 94.69 293 ARG A C 1
ATOM 2195 O O . ARG A 1 293 ? -3.809 29.156 26.844 1 94.69 293 ARG A O 1
ATOM 2202 N N . ARG A 1 294 ? -1.806 28.391 26.328 1 95.31 294 ARG A N 1
ATOM 2203 C CA . ARG A 1 294 ? -1.185 29.688 26.516 1 95.31 294 ARG A CA 1
ATOM 2204 C C . ARG A 1 294 ? -1.104 30.438 25.188 1 95.31 294 ARG A C 1
ATOM 2206 O O . ARG A 1 294 ? -0.883 31.656 25.172 1 95.31 294 ARG A O 1
ATOM 2213 N N . SER A 1 295 ? -1.26 29.734 24.125 1 96.25 295 SER A N 1
ATOM 2214 C CA . SER A 1 295 ? -1.09 30.422 22.844 1 96.25 295 SER A CA 1
ATOM 2215 C C . SER A 1 295 ? -2.217 30.062 21.875 1 96.25 295 SER A C 1
ATOM 2217 O O . SER A 1 295 ? -2.975 30.938 21.453 1 96.25 295 SER A O 1
ATOM 2219 N N . GLY A 1 296 ? -2.408 28.797 21.609 1 96.75 296 GLY A N 1
ATOM 2220 C CA . GLY A 1 296 ? -3.396 28.375 20.625 1 96.75 296 GLY A CA 1
ATOM 2221 C C . GLY A 1 296 ? -4.805 28.828 20.969 1 96.75 296 GLY A C 1
ATOM 2222 O O . GLY A 1 296 ? -5.48 29.438 20.141 1 96.75 296 GLY A O 1
ATOM 2223 N N . LEU A 1 297 ? -5.234 28.562 22.141 1 97.88 297 LEU A N 1
ATOM 2224 C CA . LEU A 1 297 ? -6.602 28.828 22.578 1 97.88 297 LEU A CA 1
ATOM 2225 C C . LEU A 1 297 ? -6.863 30.328 22.641 1 97.88 297 LEU A C 1
ATOM 2227 O O . LEU A 1 297 ? -7.855 30.812 22.094 1 97.88 297 LEU A O 1
ATOM 2231 N N . PRO A 1 298 ? -5.992 31.125 23.266 1 98.5 298 PRO A N 1
ATOM 2232 C CA . PRO A 1 298 ? -6.258 32.562 23.312 1 98.5 298 PRO A CA 1
ATOM 2233 C C . PRO A 1 298 ? -6.254 33.219 21.938 1 98.5 298 PRO A C 1
ATOM 2235 O O . PRO A 1 298 ? -7.098 34.062 21.641 1 98.5 298 PRO A O 1
ATOM 2238 N N . ASN A 1 299 ? -5.305 32.812 21.062 1 98.56 299 ASN A N 1
ATOM 2239 C CA . ASN A 1 299 ? -5.27 33.375 19.703 1 98.56 299 ASN A CA 1
ATOM 2240 C C . ASN A 1 299 ? -6.512 32.969 18.906 1 98.56 299 ASN A C 1
ATOM 2242 O O . ASN A 1 299 ? -7.07 33.781 18.172 1 98.56 299 ASN A O 1
ATOM 2246 N N . PHE A 1 300 ? -6.961 31.781 19.062 1 98.75 300 PHE A N 1
ATOM 2247 C CA . PHE A 1 300 ? -8.164 31.312 18.375 1 98.75 300 PHE A CA 1
ATOM 2248 C C . PHE A 1 300 ? -9.383 32.125 18.828 1 98.75 300 PHE A C 1
ATOM 2250 O O . PHE A 1 300 ? -10.156 32.594 18 1 98.75 300 PHE A O 1
ATOM 2257 N N . LEU A 1 301 ? -9.539 32.188 20.141 1 98.88 301 LEU A N 1
ATOM 2258 C CA . LEU A 1 301 ? -10.688 32.906 20.688 1 98.88 301 LEU A CA 1
ATOM 2259 C C . LEU A 1 301 ? -10.695 34.344 20.234 1 98.88 301 LEU A C 1
ATOM 2261 O O . LEU A 1 301 ? -11.75 34.906 19.875 1 98.88 301 LEU A O 1
ATOM 2265 N N . ALA A 1 302 ? -9.539 35 20.25 1 98.88 302 ALA A N 1
ATOM 2266 C CA . ALA A 1 302 ? -9.445 36.375 19.812 1 98.88 302 ALA A CA 1
ATOM 2267 C C . ALA A 1 302 ? -9.906 36.531 18.375 1 98.88 302 ALA A C 1
ATOM 2269 O O . ALA A 1 302 ? -10.68 37.438 18.047 1 98.88 302 ALA A O 1
ATOM 2270 N N . VAL A 1 303 ? -9.453 35.656 17.516 1 98.75 303 VAL A N 1
ATOM 2271 C CA . VAL A 1 303 ? -9.812 35.719 16.094 1 98.75 303 VAL A CA 1
ATOM 2272 C C . VAL A 1 303 ? -11.289 35.375 15.922 1 98.75 303 VAL A C 1
ATOM 2274 O O . VAL A 1 303 ? -12.008 36.062 15.172 1 98.75 303 VAL A O 1
ATOM 2277 N N . ALA A 1 304 ? -11.758 34.344 16.594 1 98.81 304 ALA A N 1
ATOM 2278 C CA . ALA A 1 304 ? -13.148 33.906 16.5 1 98.81 304 ALA A CA 1
ATOM 2279 C C . ALA A 1 304 ? -14.109 35 16.922 1 98.81 304 ALA A C 1
ATOM 2281 O O . ALA A 1 304 ? -15.141 35.219 16.281 1 98.81 304 ALA A O 1
ATOM 2282 N N . LEU A 1 305 ? -13.797 35.688 18.031 1 98.69 305 LEU A N 1
ATOM 2283 C CA . LEU A 1 305 ? -14.648 36.75 18.547 1 98.69 305 LEU A CA 1
ATOM 2284 C C . LEU A 1 305 ? -14.617 37.969 17.625 1 98.69 305 LEU A C 1
ATOM 2286 O O . LEU A 1 305 ? -15.633 38.625 17.438 1 98.69 305 LEU A O 1
ATOM 2290 N N . ALA A 1 306 ? -13.422 38.25 17.094 1 98.56 306 ALA A N 1
ATOM 2291 C CA . ALA A 1 306 ? -13.336 39.344 16.109 1 98.56 306 ALA A CA 1
ATOM 2292 C C . ALA A 1 306 ? -14.195 39.031 14.875 1 98.56 306 ALA A C 1
ATOM 2294 O O . ALA A 1 306 ? -14.867 39.906 14.344 1 98.56 306 ALA A O 1
ATOM 2295 N N . LEU A 1 307 ? -14.18 37.812 14.383 1 98.12 307 LEU A N 1
ATOM 2296 C CA . LEU A 1 307 ? -15 37.375 13.266 1 98.12 307 LEU A CA 1
ATOM 2297 C C . LEU A 1 307 ? -16.484 37.5 13.594 1 98.12 307 LEU A C 1
ATOM 2299 O O . LEU A 1 307 ? -17.297 37.875 12.742 1 98.12 307 LEU A O 1
ATOM 2303 N N . GLN A 1 308 ? -16.797 37.094 14.836 1 97.62 308 GLN A N 1
ATOM 2304 C CA . GLN A 1 308 ? -18.172 37.156 15.297 1 97.62 308 GLN A CA 1
ATOM 2305 C C . GLN A 1 308 ? -18.75 38.562 15.18 1 97.62 308 GLN A C 1
ATOM 2307 O O . GLN A 1 308 ? -19.922 38.75 14.859 1 97.62 308 GLN A O 1
ATOM 2312 N N . GLU A 1 309 ? -17.984 39.562 15.398 1 96.19 309 GLU A N 1
ATOM 2313 C CA . GLU A 1 309 ? -18.406 40.969 15.273 1 96.19 309 GLU A CA 1
ATOM 2314 C C . GLU A 1 309 ? -18.844 41.281 13.844 1 96.19 309 GLU A C 1
ATOM 2316 O O . GLU A 1 309 ? -19.672 42.156 13.633 1 96.19 309 GLU A O 1
ATOM 2321 N N . LEU A 1 310 ? -18.266 40.594 12.961 1 96.69 310 LEU A N 1
ATOM 2322 C CA . LEU A 1 310 ? -18.562 40.844 11.555 1 96.69 310 LEU A CA 1
ATOM 2323 C C . LEU A 1 310 ? -19.594 39.844 11.047 1 96.69 310 LEU A C 1
ATOM 2325 O O . LEU A 1 310 ? -19.891 39.812 9.844 1 96.69 310 LEU A O 1
ATOM 2329 N N . GLY A 1 311 ? -20.094 38.969 11.914 1 96.19 311 GLY A N 1
ATOM 2330 C CA . GLY A 1 311 ? -21.172 38.062 11.562 1 96.19 311 GLY A CA 1
ATOM 2331 C C . GLY A 1 311 ? -20.656 36.719 11.102 1 96.19 311 GLY A C 1
ATOM 2332 O O . GLY A 1 311 ? -21.422 35.906 10.562 1 96.19 311 GLY A O 1
ATOM 2333 N N . TYR A 1 312 ? -19.375 36.469 11.234 1 96.81 312 TYR A N 1
ATOM 2334 C CA . TYR A 1 312 ? -18.812 35.156 10.883 1 96.81 312 TYR A CA 1
ATOM 2335 C C . TYR A 1 312 ? -18.703 34.25 12.109 1 96.81 312 TYR A C 1
ATOM 2337 O O . TYR A 1 312 ? -18.781 34.75 13.242 1 96.81 312 TYR A O 1
ATOM 2345 N N . GLN A 1 313 ? -18.641 32.969 11.891 1 97.25 313 GLN A N 1
ATOM 2346 C CA . GLN A 1 313 ? -18.453 31.969 12.953 1 97.25 313 GLN A CA 1
ATOM 2347 C C . GLN A 1 313 ? -17.297 31.016 12.625 1 97.25 313 GLN A C 1
ATOM 2349 O O . GLN A 1 313 ? -17.188 30.531 11.5 1 97.25 313 GLN A O 1
ATOM 2354 N N . ALA A 1 314 ? -16.422 30.891 13.633 1 97.38 314 ALA A N 1
ATOM 2355 C CA . ALA A 1 314 ? -15.383 29.859 13.477 1 97.38 314 ALA A CA 1
ATOM 2356 C C . ALA A 1 314 ? -16 28.469 13.375 1 97.38 314 ALA A C 1
ATOM 2358 O O . ALA A 1 314 ? -17.031 28.188 14 1 97.38 314 ALA A O 1
ATOM 2359 N N . VAL A 1 315 ? -15.312 27.578 12.672 1 95.94 315 VAL A N 1
ATOM 2360 C CA . VAL A 1 315 ? -15.984 26.312 12.359 1 95.94 315 VAL A CA 1
ATOM 2361 C C . VAL A 1 315 ? -15.367 25.188 13.188 1 95.94 315 VAL A C 1
ATOM 2363 O O . VAL A 1 315 ? -15.906 24.078 13.227 1 95.94 315 VAL A O 1
ATOM 2366 N N . GLY A 1 316 ? -14.211 25.453 13.82 1 97.5 316 GLY A N 1
ATOM 2367 C CA . GLY A 1 316 ? -13.688 24.375 14.641 1 97.5 316 GLY A CA 1
ATOM 2368 C C . GLY A 1 316 ? -12.25 24.609 15.07 1 97.5 316 GLY A C 1
ATOM 2369 O O . GLY A 1 316 ? -11.648 25.625 14.727 1 97.5 316 GLY A O 1
ATOM 2370 N N . VAL A 1 317 ? -11.75 23.703 15.906 1 98.31 317 VAL A N 1
ATOM 2371 C CA . VAL A 1 317 ? -10.352 23.641 16.312 1 98.31 317 VAL A CA 1
ATOM 2372 C C . VAL A 1 317 ? -9.82 22.219 16.125 1 98.31 317 VAL A C 1
ATOM 2374 O O . VAL A 1 317 ? -10.602 21.266 16.016 1 98.31 317 VAL A O 1
ATOM 2377 N N . ARG A 1 318 ? -8.523 22.094 16.016 1 97.62 318 ARG A N 1
ATOM 2378 C CA . ARG A 1 318 ? -7.898 20.781 15.883 1 97.62 318 ARG A CA 1
ATOM 2379 C C . ARG A 1 318 ? -6.723 20.641 16.844 1 97.62 318 ARG A C 1
ATOM 2381 O O . ARG A 1 318 ? -6.016 21.609 17.109 1 97.62 318 ARG A O 1
ATOM 2388 N N . LEU A 1 319 ? -6.605 19.438 17.375 1 95.62 319 LEU A N 1
ATOM 2389 C CA . LEU A 1 319 ? -5.48 19.016 18.188 1 95.62 319 LEU A CA 1
ATOM 2390 C C . LEU A 1 319 ? -4.738 17.859 17.531 1 95.62 319 LEU A C 1
ATOM 2392 O O . LEU A 1 319 ? -5.363 16.938 16.984 1 95.62 319 LEU A O 1
ATOM 2396 N N . ASP A 1 320 ? -3.414 17.859 17.609 1 92.69 320 ASP A N 1
ATOM 2397 C CA . ASP A 1 320 ? -2.617 16.844 16.922 1 92.69 320 ASP A CA 1
ATOM 2398 C C . ASP A 1 320 ? -1.55 16.266 17.859 1 92.69 320 ASP A C 1
ATOM 2400 O O . ASP A 1 320 ? -0.614 15.602 17.406 1 92.69 320 ASP A O 1
ATOM 2404 N N . SER A 1 321 ? -1.548 16.609 19.125 1 90.31 321 SER A N 1
ATOM 2405 C CA . SER A 1 321 ? -0.539 16.094 20.047 1 90.31 321 SER A CA 1
ATOM 2406 C C . SER A 1 321 ? -1.053 16.094 21.484 1 90.31 321 SER A C 1
ATOM 2408 O O . SER A 1 321 ? -2.064 16.719 21.781 1 90.31 321 SER A O 1
ATOM 2410 N N . GLY A 1 322 ? -0.383 15.305 22.312 1 90 322 GLY A N 1
ATOM 2411 C CA . GLY A 1 322 ? -0.731 15.266 23.719 1 90 322 GLY A CA 1
ATOM 2412 C C . GLY A 1 322 ? -1.917 14.367 24.016 1 90 322 GLY A C 1
ATOM 2413 O O . GLY A 1 322 ? -2.281 13.523 23.203 1 90 322 GLY A O 1
ATOM 2414 N N . ASP A 1 323 ? -2.408 14.508 25.25 1 93.88 323 ASP A N 1
ATOM 2415 C CA . ASP A 1 323 ? -3.605 13.766 25.625 1 93.88 323 ASP A CA 1
ATOM 2416 C C . ASP A 1 323 ? -4.855 14.391 25.016 1 93.88 323 ASP A C 1
ATOM 2418 O O . ASP A 1 323 ? -5.488 15.25 25.641 1 93.88 323 ASP A O 1
ATOM 2422 N N . LEU A 1 324 ? -5.23 13.883 23.938 1 96.5 324 LEU A N 1
ATOM 2423 C CA . LEU A 1 324 ? -6.273 14.469 23.094 1 96.5 324 LEU A CA 1
ATOM 2424 C C . LEU A 1 324 ? -7.594 14.555 23.859 1 96.5 324 LEU A C 1
ATOM 2426 O O . LEU A 1 324 ? -8.305 15.562 23.766 1 96.5 324 LEU A O 1
ATOM 2430 N N . LEU A 1 325 ? -7.961 13.539 24.547 1 97 325 LEU A N 1
ATOM 2431 C CA . LEU A 1 325 ? -9.234 13.5 25.266 1 97 325 LEU A CA 1
ATOM 2432 C C . LEU A 1 325 ? -9.258 14.531 26.375 1 97 325 LEU A C 1
ATOM 2434 O O . LEU A 1 325 ? -10.234 15.266 26.531 1 97 325 LEU A O 1
ATOM 2438 N N . GLN A 1 326 ? -8.219 14.578 27.156 1 96.88 326 GLN A N 1
ATOM 2439 C CA . GLN A 1 326 ? -8.125 15.547 28.25 1 96.88 326 GLN A CA 1
ATOM 2440 C C . GLN A 1 326 ? -8.125 16.969 27.719 1 96.88 326 GLN A C 1
ATOM 2442 O O . GLN A 1 326 ? -8.805 17.844 28.266 1 96.88 326 GLN A O 1
ATOM 2447 N N . GLN A 1 327 ? -7.355 17.219 26.719 1 96.81 327 GLN A N 1
ATOM 2448 C CA . GLN A 1 327 ? -7.285 18.547 26.141 1 96.81 327 GLN A CA 1
ATOM 2449 C C . GLN A 1 327 ? -8.641 18.984 25.578 1 96.81 327 GLN A C 1
ATOM 2451 O O . GLN A 1 327 ? -9.031 20.141 25.703 1 96.81 327 GLN A O 1
ATOM 2456 N N . ALA A 1 328 ? -9.344 18.047 24.953 1 98.25 328 ALA A N 1
ATOM 2457 C CA . ALA A 1 328 ? -10.664 18.359 24.422 1 98.25 328 ALA A CA 1
ATOM 2458 C C . ALA A 1 328 ? -11.617 18.797 25.531 1 98.25 328 ALA A C 1
ATOM 2460 O O . ALA A 1 328 ? -12.391 19.734 25.375 1 98.25 328 ALA A O 1
ATOM 2461 N N . ARG A 1 329 ? -11.578 18.125 26.641 1 97.88 329 ARG A N 1
ATOM 2462 C CA . ARG A 1 329 ? -12.414 18.469 27.781 1 97.88 329 ARG A CA 1
ATOM 2463 C C . ARG A 1 329 ? -12.078 19.859 28.297 1 97.88 329 ARG A C 1
ATOM 2465 O O . ARG A 1 329 ? -12.977 20.656 28.594 1 97.88 329 ARG A O 1
ATOM 2472 N N . GLU A 1 330 ? -10.828 20.109 28.406 1 97.94 330 GLU A N 1
ATOM 2473 C CA . GLU A 1 330 ? -10.375 21.391 28.906 1 97.94 330 GLU A CA 1
ATOM 2474 C C . GLU A 1 330 ? -10.781 22.531 27.953 1 97.94 330 GLU A C 1
ATOM 2476 O O . GLU A 1 330 ? -11.25 23.578 28.406 1 97.94 330 GLU A O 1
ATOM 2481 N N . ILE A 1 331 ? -10.602 22.312 26.719 1 98.5 331 ILE A N 1
ATOM 2482 C CA . ILE A 1 331 ? -10.953 23.297 25.703 1 98.5 331 ILE A CA 1
ATOM 2483 C C . ILE A 1 331 ? -12.453 23.578 25.75 1 98.5 331 ILE A C 1
ATOM 2485 O O . ILE A 1 331 ? -12.875 24.734 25.688 1 98.5 331 ILE A O 1
ATOM 2489 N N . ARG A 1 332 ? -13.266 22.5 25.844 1 98.62 332 ARG A N 1
ATOM 2490 C CA . ARG A 1 332 ? -14.711 22.672 25.938 1 98.62 332 ARG A CA 1
ATOM 2491 C C . ARG A 1 332 ? -15.086 23.531 27.141 1 98.62 332 ARG A C 1
ATOM 2493 O O . ARG A 1 332 ? -15.969 24.375 27.047 1 98.62 332 ARG A O 1
ATOM 2500 N N . GLY A 1 333 ? -14.469 23.281 28.234 1 98.44 333 GLY A N 1
ATOM 2501 C CA . GLY A 1 333 ? -14.688 24.109 29.406 1 98.44 333 GLY A CA 1
ATOM 2502 C C . GLY A 1 333 ? -14.398 25.578 29.156 1 98.44 333 GLY A C 1
ATOM 2503 O O . GLY A 1 333 ? -15.172 26.453 29.547 1 98.44 333 GLY A O 1
ATOM 2504 N N . VAL A 1 334 ? -13.312 25.875 28.516 1 98.5 334 VAL A N 1
ATOM 2505 C CA . VAL A 1 334 ? -12.914 27.25 28.203 1 98.5 334 VAL A CA 1
ATOM 2506 C C . VAL A 1 334 ? -13.93 27.875 27.25 1 98.5 334 VAL A C 1
ATOM 2508 O O . VAL A 1 334 ? -14.289 29.047 27.406 1 98.5 334 VAL A O 1
ATOM 2511 N N . PHE A 1 335 ? -14.391 27.109 26.266 1 98.69 335 PHE A N 1
ATOM 2512 C CA . PHE A 1 335 ? -15.391 27.609 25.328 1 98.69 335 PHE A CA 1
ATOM 2513 C C . PHE A 1 335 ? -16.672 27.984 26.062 1 98.69 335 PHE A C 1
ATOM 2515 O O . PHE A 1 335 ? -17.25 29.047 25.781 1 98.69 335 PHE A O 1
ATOM 2522 N N . ARG A 1 336 ? -17.078 27.172 26.969 1 98.44 336 ARG A N 1
ATOM 2523 C CA . ARG A 1 336 ? -18.312 27.422 27.719 1 98.44 336 ARG A CA 1
ATOM 2524 C C . ARG A 1 336 ? -18.172 28.688 28.562 1 98.44 336 ARG A C 1
ATOM 2526 O O . ARG A 1 336 ? -19.078 29.531 28.562 1 98.44 336 ARG A O 1
ATOM 2533 N N . THR A 1 337 ? -17.078 28.844 29.234 1 98.31 337 THR A N 1
ATOM 2534 C CA . THR A 1 337 ? -16.891 30 30.078 1 98.31 337 THR A CA 1
ATOM 2535 C C . THR A 1 337 ? -16.734 31.266 29.25 1 98.31 337 THR A C 1
ATOM 2537 O O . THR A 1 337 ? -17.25 32.344 29.609 1 98.31 337 THR A O 1
ATOM 2540 N N . ALA A 1 338 ? -16.016 31.172 28.156 1 98.31 338 ALA A N 1
ATOM 2541 C CA . ALA A 1 338 ? -15.852 32.312 27.266 1 98.31 338 ALA A CA 1
ATOM 2542 C C . ALA A 1 338 ? -17.188 32.719 26.641 1 98.31 338 ALA A C 1
ATOM 2544 O O . ALA A 1 338 ? -17.469 33.906 26.484 1 98.31 338 ALA A O 1
ATOM 2545 N N . ALA A 1 339 ? -17.938 31.703 26.25 1 98.44 339 ALA A N 1
ATOM 2546 C CA . ALA A 1 339 ? -19.266 31.969 25.688 1 98.44 339 ALA A CA 1
ATOM 2547 C C . ALA A 1 339 ? -20.109 32.781 26.656 1 98.44 339 ALA A C 1
ATOM 2549 O O . ALA A 1 339 ? -20.781 33.75 26.25 1 98.44 339 ALA A O 1
ATOM 2550 N N . ALA A 1 340 ? -20.078 32.438 27.859 1 98.12 340 ALA A N 1
ATOM 2551 C CA . ALA A 1 340 ? -20.844 33.156 28.906 1 98.12 340 ALA A CA 1
ATOM 2552 C C . ALA A 1 340 ? -20.281 34.531 29.141 1 98.12 340 ALA A C 1
ATOM 2554 O O . ALA A 1 340 ? -21.031 35.531 29.203 1 98.12 340 ALA A O 1
ATOM 2555 N N . GLN A 1 341 ? -19.031 34.656 29.234 1 98.19 341 GLN A N 1
ATOM 2556 C CA . GLN A 1 341 ? -18.359 35.906 29.547 1 98.19 341 GLN A CA 1
ATOM 2557 C C . GLN A 1 341 ? -18.578 36.938 28.438 1 98.19 341 GLN A C 1
ATOM 2559 O O . GLN A 1 341 ? -18.797 38.125 28.734 1 98.19 341 GLN A O 1
ATOM 2564 N N . PHE A 1 342 ? -18.5 36.531 27.203 1 98.31 342 PHE A N 1
ATOM 2565 C CA . PHE A 1 342 ? -18.484 37.469 26.109 1 98.31 342 PHE A CA 1
ATOM 2566 C C . PHE A 1 342 ? -19.828 37.5 25.375 1 98.31 342 PHE A C 1
ATOM 2568 O O . PHE A 1 342 ? -20 38.219 24.406 1 98.31 342 PHE A O 1
ATOM 2575 N N . GLY A 1 343 ? -20.797 36.719 25.781 1 97.88 343 GLY A N 1
ATOM 2576 C CA . GLY A 1 343 ? -22.141 36.688 25.219 1 97.88 343 GLY A CA 1
ATOM 2577 C C . GLY A 1 343 ? -22.172 36.156 23.812 1 97.88 343 GLY A C 1
ATOM 2578 O O . GLY A 1 343 ? -22.812 36.719 22.922 1 97.88 343 GLY A O 1
ATOM 2579 N N . VAL A 1 344 ? -21.484 35.125 23.531 1 98.12 344 VAL A N 1
ATOM 2580 C CA . VAL A 1 344 ? -21.406 34.469 22.219 1 98.12 344 VAL A CA 1
ATOM 2581 C C . VAL A 1 344 ? -21.766 33 22.344 1 98.12 344 VAL A C 1
ATOM 2583 O O . VAL A 1 344 ? -20.875 32.156 22.359 1 98.12 344 VAL A O 1
ATOM 2586 N N . PRO A 1 345 ? -22.969 32.562 22.266 1 97.56 345 PRO A N 1
ATOM 2587 C CA . PRO A 1 345 ? -23.438 31.234 22.625 1 97.56 345 PRO A CA 1
ATOM 2588 C C . PRO A 1 345 ? -22.875 30.141 21.719 1 97.56 345 PRO A C 1
ATOM 2590 O O . PRO A 1 345 ? -22.594 29.031 22.172 1 97.56 345 PRO A O 1
ATOM 2593 N N . TRP A 1 346 ? -22.734 30.422 20.422 1 97.25 346 TRP A N 1
ATOM 2594 C CA . TRP A 1 346 ? -22.312 29.375 19.5 1 97.25 346 TRP A CA 1
ATOM 2595 C C . TRP A 1 346 ? -20.922 28.875 19.844 1 97.25 346 TRP A C 1
ATOM 2597 O O . TRP A 1 346 ? -20.531 27.766 19.453 1 97.25 346 TRP A O 1
ATOM 2607 N N . LEU A 1 347 ? -20.125 29.625 20.578 1 97.44 347 LEU A N 1
ATOM 2608 C CA . LEU A 1 347 ? -18.766 29.266 20.969 1 97.44 347 LEU A CA 1
ATOM 2609 C C . LEU A 1 347 ? -18.75 27.984 21.812 1 97.44 347 LEU A C 1
ATOM 2611 O O . LEU A 1 347 ? -17.781 27.234 21.797 1 97.44 347 LEU A O 1
ATOM 2615 N N . GLN A 1 348 ? -19.859 27.719 22.531 1 97.38 348 GLN A N 1
ATOM 2616 C CA . GLN A 1 348 ? -19.953 26.578 23.438 1 97.38 348 GLN A CA 1
ATOM 2617 C C . GLN A 1 348 ? -19.906 25.266 22.672 1 97.38 348 GLN A C 1
ATOM 2619 O O . GLN A 1 348 ? -19.531 24.234 23.234 1 97.38 348 GLN A O 1
ATOM 2624 N N . SER A 1 349 ? -20.234 25.359 21.406 1 97 349 SER A N 1
ATOM 2625 C CA . SER A 1 349 ? -20.422 24.109 20.672 1 97 349 SER A CA 1
ATOM 2626 C C . SER A 1 349 ? -19.453 24 19.5 1 97 349 SER A C 1
ATOM 2628 O O . SER A 1 349 ? -19.656 23.219 18.578 1 97 349 SER A O 1
ATOM 2630 N N . VAL A 1 350 ? -18.422 24.844 19.5 1 98 350 VAL A N 1
ATOM 2631 C CA . VAL A 1 350 ? -17.422 24.781 18.438 1 98 350 VAL A CA 1
ATOM 2632 C C . VAL A 1 350 ? -16.859 23.359 18.344 1 98 350 VAL A C 1
ATOM 2634 O O . VAL A 1 350 ? -16.438 22.781 19.344 1 98 350 VAL A O 1
ATOM 2637 N N . PRO A 1 351 ? -16.891 22.75 17.156 1 98.19 351 PRO A N 1
ATOM 2638 C CA . PRO A 1 351 ? -16.391 21.375 17.016 1 98.19 351 PRO A CA 1
ATOM 2639 C C . PRO A 1 351 ? -14.906 21.25 17.328 1 98.19 351 PRO A C 1
ATOM 2641 O O . PRO A 1 351 ? -14.117 22.125 16.984 1 98.19 351 PRO A O 1
ATOM 2644 N N . ILE A 1 352 ? -14.539 20.188 17.969 1 98.56 352 ILE A N 1
ATOM 2645 C CA . ILE A 1 352 ? -13.156 19.859 18.297 1 98.56 352 ILE A CA 1
ATOM 2646 C C . ILE A 1 352 ? -12.719 18.625 17.516 1 98.56 352 ILE A C 1
ATOM 2648 O O . ILE A 1 352 ? -13.273 17.547 17.688 1 98.56 352 ILE A O 1
ATOM 2652 N N . ALA A 1 353 ? -11.758 18.812 16.656 1 98.19 353 ALA A N 1
ATOM 2653 C CA . ALA A 1 353 ? -11.172 17.734 15.867 1 98.19 353 ALA A CA 1
ATOM 2654 C C . ALA A 1 353 ? -9.844 17.281 16.453 1 98.19 353 ALA A C 1
ATOM 2656 O O . ALA A 1 353 ? -9.086 18.094 17 1 98.19 353 ALA A O 1
ATOM 2657 N N . VAL A 1 354 ? -9.594 16 16.359 1 97.81 354 VAL A N 1
ATOM 2658 C CA . VAL A 1 354 ? -8.328 15.461 16.844 1 97.81 354 VAL A CA 1
ATOM 2659 C C . VAL A 1 354 ? -7.719 14.547 15.781 1 97.81 354 VAL A C 1
ATOM 2661 O O . VAL A 1 354 ? -8.438 13.922 15 1 97.81 354 VAL A O 1
ATOM 2664 N N . SER A 1 355 ? -6.445 14.523 15.719 1 94.94 355 SER A N 1
ATOM 2665 C CA . SER A 1 355 ? -5.664 13.641 14.867 1 94.94 355 SER A CA 1
ATOM 2666 C C . SER A 1 355 ? -4.285 13.367 15.461 1 94.94 355 SER A C 1
ATOM 2668 O O . SER A 1 355 ? -3.689 14.25 16.078 1 94.94 355 SER A O 1
ATOM 2670 N N . ASN A 1 356 ? -3.824 12.141 15.492 1 90.56 356 ASN A N 1
ATOM 2671 C CA . ASN A 1 356 ? -2.496 11.758 15.969 1 90.56 356 ASN A CA 1
ATOM 2672 C C . ASN A 1 356 ? -2.326 10.242 15.992 1 90.56 356 ASN A C 1
ATOM 2674 O O . ASN A 1 356 ? -2.422 9.625 17.062 1 90.56 356 ASN A O 1
ATOM 2678 N N . ASN A 1 357 ? -1.957 9.719 14.906 1 88.88 357 ASN A N 1
ATOM 2679 C CA . ASN A 1 357 ? -1.685 8.289 14.805 1 88.88 357 ASN A CA 1
ATOM 2680 C C . ASN A 1 357 ? -2.684 7.469 15.617 1 88.88 357 ASN A C 1
ATOM 2682 O O . ASN A 1 357 ? -2.291 6.633 16.438 1 88.88 357 ASN A O 1
ATOM 2686 N N . ILE A 1 358 ? -3.912 7.711 15.453 1 96.38 358 ILE A N 1
ATOM 2687 C CA . ILE A 1 358 ? -5.004 7.09 16.188 1 96.38 358 ILE A CA 1
ATOM 2688 C C . ILE A 1 358 ? -5.195 5.648 15.727 1 96.38 358 ILE A C 1
ATOM 2690 O O . ILE A 1 358 ? -5.418 5.402 14.539 1 96.38 358 ILE A O 1
ATOM 2694 N N . ASP A 1 359 ? -5.055 4.703 16.672 1 96.25 359 ASP A N 1
ATOM 2695 C CA . ASP A 1 359 ? -5.363 3.299 16.422 1 96.25 359 ASP A CA 1
ATOM 2696 C C . ASP A 1 359 ? -6.707 2.908 17.031 1 96.25 359 ASP A C 1
ATOM 2698 O O . ASP A 1 359 ? -7.477 3.771 17.453 1 96.25 359 ASP A O 1
ATOM 2702 N N . GLU A 1 360 ? -7.051 1.67 17.031 1 96.62 360 GLU A N 1
ATOM 2703 C CA . GLU A 1 360 ? -8.359 1.212 17.5 1 96.62 360 GLU A CA 1
ATOM 2704 C C . GLU A 1 360 ? -8.562 1.521 18.969 1 96.62 360 GLU A C 1
ATOM 2706 O O . GLU A 1 360 ? -9.648 1.939 19.375 1 96.62 360 GLU A O 1
ATOM 2711 N N . GLU A 1 361 ? -7.543 1.338 19.75 1 96.38 361 GLU A N 1
ATOM 2712 C CA . GLU A 1 361 ? -7.645 1.571 21.188 1 96.38 361 GLU A CA 1
ATOM 2713 C C . GLU A 1 361 ? -7.867 3.051 21.5 1 96.38 361 GLU A C 1
ATOM 2715 O O . GLU A 1 361 ? -8.742 3.402 22.281 1 96.38 361 GLU A O 1
ATOM 2720 N N . GLU A 1 362 ? -7.059 3.855 20.906 1 97.38 362 GLU A N 1
ATOM 2721 C CA . GLU A 1 362 ? -7.211 5.293 21.109 1 97.38 362 GLU A CA 1
ATOM 2722 C C . GLU A 1 362 ? -8.547 5.789 20.562 1 97.38 362 GLU A C 1
ATOM 2724 O O . GLU A 1 362 ? -9.164 6.684 21.141 1 97.38 362 GLU A O 1
ATOM 2729 N N . LEU A 1 363 ? -8.977 5.234 19.469 1 98.12 363 LEU A N 1
ATOM 2730 C CA . LEU A 1 363 ? -10.273 5.605 18.906 1 98.12 363 LEU A CA 1
ATOM 2731 C C . LEU A 1 363 ? -11.406 5.297 19.875 1 98.12 363 LEU A C 1
ATOM 2733 O O . LEU A 1 363 ? -12.312 6.109 20.047 1 98.12 363 LEU A O 1
ATOM 2737 N N . ALA A 1 364 ? -11.344 4.121 20.453 1 97.19 364 ALA A N 1
ATOM 2738 C CA . ALA A 1 364 ? -12.352 3.74 21.453 1 97.19 364 ALA A CA 1
ATOM 2739 C C . ALA A 1 364 ? -12.375 4.727 22.609 1 97.19 364 ALA A C 1
ATOM 2741 O O . ALA A 1 364 ? -13.445 5.086 23.109 1 97.19 364 ALA A O 1
ATOM 2742 N N . ARG A 1 365 ? -11.203 5.129 23 1 97.38 365 ARG A N 1
ATOM 2743 C CA . ARG A 1 365 ? -11.086 6.102 24.094 1 97.38 365 ARG A CA 1
ATOM 2744 C C . ARG A 1 365 ? -11.688 7.441 23.688 1 97.38 365 ARG A C 1
ATOM 2746 O O . ARG A 1 365 ? -12.453 8.031 24.453 1 97.38 365 ARG A O 1
ATOM 2753 N N . LEU A 1 366 ? -11.422 7.871 22.531 1 98.19 366 LEU A N 1
ATOM 2754 C CA . LEU A 1 366 ? -11.859 9.172 22.047 1 98.19 366 LEU A CA 1
ATOM 2755 C C . LEU A 1 366 ? -13.359 9.18 21.781 1 98.19 366 LEU A C 1
ATOM 2757 O O . LEU A 1 366 ? -13.992 10.242 21.797 1 98.19 366 LEU A O 1
ATOM 2761 N N . ALA A 1 367 ? -13.922 8.039 21.516 1 96.94 367 ALA A N 1
ATOM 2762 C CA . ALA A 1 367 ? -15.32 7.957 21.125 1 96.94 367 ALA A CA 1
ATOM 2763 C C . ALA A 1 367 ? -16.203 7.617 22.328 1 96.94 367 ALA A C 1
ATOM 2765 O O . ALA A 1 367 ? -17.422 7.426 22.172 1 96.94 367 ALA A O 1
ATOM 2766 N N . GLN A 1 368 ? -15.711 7.543 23.469 1 95.81 368 GLN A N 1
ATOM 2767 C CA . GLN A 1 368 ? -16.484 7.172 24.641 1 95.81 368 GLN A CA 1
ATOM 2768 C C . GLN A 1 368 ? -17.609 8.172 24.906 1 95.81 368 GLN A C 1
ATOM 2770 O O . GLN A 1 368 ? -17.531 9.328 24.469 1 95.81 368 GLN A O 1
ATOM 2775 N N . LYS A 1 369 ? -18.625 7.707 25.625 1 93.38 369 LYS A N 1
ATOM 2776 C CA . LYS A 1 369 ? -19.75 8.57 25.984 1 93.38 369 LYS A CA 1
ATOM 2777 C C . LYS A 1 369 ? -19.266 9.781 26.781 1 93.38 369 LYS A C 1
ATOM 2779 O O . LYS A 1 369 ? -18.438 9.648 27.688 1 93.38 369 LYS A O 1
ATOM 2784 N N . GLY A 1 370 ? -19.703 10.883 26.344 1 94.12 370 GLY A N 1
ATOM 2785 C CA . GLY A 1 370 ? -19.344 12.102 27.062 1 94.12 370 GLY A CA 1
ATOM 2786 C C . GLY A 1 370 ? -18.109 12.789 26.484 1 94.12 370 GLY A C 1
ATOM 2787 O O . GLY A 1 370 ? -17.766 13.898 26.891 1 94.12 370 GLY A O 1
ATOM 2788 N N . SER A 1 371 ? -17.469 12.125 25.562 1 96.88 371 SER A N 1
ATOM 2789 C CA . SER A 1 371 ? -16.281 12.719 24.938 1 96.88 371 SER A CA 1
ATOM 2790 C C . SER A 1 371 ? -16.641 14.016 24.219 1 96.88 371 SER A C 1
ATOM 2792 O O . SER A 1 371 ? -17.672 14.094 23.531 1 96.88 371 SER A O 1
ATOM 2794 N N . GLU A 1 372 ? -15.766 15.039 24.375 1 98.06 372 GLU A N 1
ATOM 2795 C CA . GLU A 1 372 ? -15.984 16.344 23.75 1 98.06 372 GLU A CA 1
ATOM 2796 C C . GLU A 1 372 ? -15.398 16.391 22.344 1 98.06 372 GLU A C 1
ATOM 2798 O O . GLU A 1 372 ? -15.5 17.406 21.656 1 98.06 372 GLU A O 1
ATOM 2803 N N . VAL A 1 373 ? -14.805 15.273 21.938 1 98.38 373 VAL A N 1
ATOM 2804 C CA . VAL A 1 373 ? -14.258 15.172 20.594 1 98.38 373 VAL A CA 1
ATOM 2805 C C . VAL A 1 373 ? -15.398 15.008 19.578 1 98.38 373 VAL A C 1
ATOM 2807 O O . VAL A 1 373 ? -16.281 14.172 19.766 1 98.38 373 VAL A O 1
ATOM 2810 N N . ASN A 1 374 ? -15.375 15.797 18.516 1 98.12 374 ASN A N 1
ATOM 2811 C CA . ASN A 1 374 ? -16.438 15.75 17.516 1 98.12 374 ASN A CA 1
ATOM 2812 C C . ASN A 1 374 ? -15.961 15.078 16.234 1 98.12 374 ASN A C 1
ATOM 2814 O O . ASN A 1 374 ? -16.719 14.352 15.594 1 98.12 374 ASN A O 1
ATOM 2818 N N . VAL A 1 375 ? -14.75 15.383 15.812 1 98.06 375 VAL A N 1
ATOM 2819 C CA . VAL A 1 375 ? -14.188 14.914 14.555 1 98.06 375 VAL A CA 1
ATOM 2820 C C . VAL A 1 375 ? -12.875 14.18 14.828 1 98.06 375 VAL A C 1
ATOM 2822 O O . VAL A 1 375 ? -12.039 14.648 15.609 1 98.06 375 VAL A O 1
ATOM 2825 N N . ILE A 1 376 ? -12.688 13.055 14.25 1 98.38 376 ILE A N 1
ATOM 2826 C CA . ILE A 1 376 ? -11.477 12.266 14.453 1 98.38 376 ILE A CA 1
ATOM 2827 C C . ILE A 1 376 ? -10.828 11.969 13.102 1 98.38 376 ILE A C 1
ATOM 2829 O O . ILE A 1 376 ? -11.438 11.328 12.242 1 98.38 376 ILE A O 1
ATOM 2833 N N . GLY A 1 377 ? -9.648 12.484 12.883 1 97.88 377 GLY A N 1
ATOM 2834 C CA . GLY A 1 377 ? -8.844 12.172 11.719 1 97.88 377 GLY A CA 1
ATOM 2835 C C . GLY A 1 377 ? -7.934 10.977 11.922 1 97.88 377 GLY A C 1
ATOM 2836 O O . GLY A 1 377 ? -7.109 10.969 12.844 1 97.88 377 GLY A O 1
ATOM 2837 N N . ILE A 1 378 ? -8.07 9.969 11.133 1 98.19 378 ILE A N 1
ATOM 2838 C CA . ILE A 1 378 ? -7.254 8.766 11.211 1 98.19 378 ILE A CA 1
ATOM 2839 C C . ILE A 1 378 ? -6.469 8.586 9.914 1 98.19 378 ILE A C 1
ATOM 2841 O O . ILE A 1 378 ? -7.039 8.664 8.828 1 98.19 378 ILE A O 1
ATOM 2845 N N . GLY A 1 379 ? -5.195 8.383 10.016 1 97.25 379 GLY A N 1
ATOM 2846 C CA . GLY A 1 379 ? -4.355 8.266 8.828 1 97.25 379 GLY A CA 1
ATOM 2847 C C . GLY A 1 379 ? -3.738 6.891 8.672 1 97.25 379 GLY A C 1
ATOM 2848 O O . GLY A 1 379 ? -4.344 5.996 8.07 1 97.25 379 GLY A O 1
ATOM 2849 N N . THR A 1 380 ? -2.613 6.621 9.328 1 97.25 380 THR A N 1
ATOM 2850 C CA . THR A 1 380 ? -1.786 5.434 9.164 1 97.25 380 THR A CA 1
ATOM 2851 C C . THR A 1 380 ? -2.596 4.168 9.438 1 97.25 380 THR A C 1
ATOM 2853 O O . THR A 1 380 ? -2.52 3.199 8.68 1 97.25 380 THR A O 1
ATOM 2856 N N . SER A 1 381 ? -3.412 4.152 10.438 1 97.06 381 SER A N 1
ATOM 2857 C CA . SER A 1 381 ? -4.121 2.957 10.891 1 97.06 381 SER A CA 1
ATOM 2858 C C . SER A 1 381 ? -5.188 2.535 9.891 1 97.06 381 SER A C 1
ATOM 2860 O O . SER A 1 381 ? -5.574 1.364 9.836 1 97.06 381 SER A O 1
ATOM 2862 N N . VAL A 1 382 ? -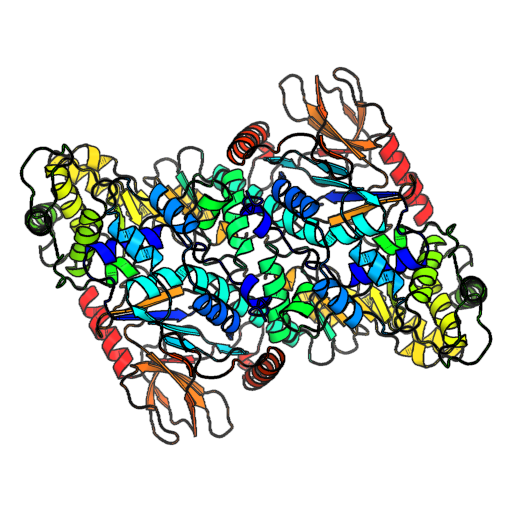5.633 3.471 9.164 1 97.69 382 VAL A N 1
ATOM 2863 C CA . VAL A 1 382 ? -6.676 3.096 8.211 1 97.69 382 VAL A CA 1
ATOM 2864 C C . VAL A 1 382 ? -6.043 2.719 6.871 1 97.69 382 VAL A C 1
ATOM 2866 O O . VAL A 1 382 ? -6.406 1.707 6.27 1 97.69 382 VAL A O 1
ATOM 2869 N N . VAL A 1 383 ? -5.023 3.436 6.434 1 97.94 383 VAL A N 1
ATOM 2870 C CA . VAL A 1 383 ? -4.578 3.297 5.051 1 97.94 383 VAL A CA 1
ATOM 2871 C C . VAL A 1 383 ? -3.619 2.113 4.934 1 97.94 383 VAL A C 1
ATOM 2873 O O . VAL A 1 383 ? -3.465 1.537 3.855 1 97.94 383 VAL A O 1
ATOM 2876 N N . THR A 1 384 ? -2.955 1.688 6.039 1 98.06 384 THR A N 1
ATOM 2877 C CA . THR A 1 384 ? -1.964 0.623 5.934 1 98.06 384 THR A CA 1
ATOM 2878 C C . THR A 1 384 ? -2.471 -0.654 6.602 1 98.06 384 THR A C 1
ATOM 2880 O O . THR A 1 384 ? -1.858 -1.716 6.465 1 98.06 384 THR A O 1
ATOM 2883 N N . CYS A 1 385 ? -3.533 -0.578 7.375 1 97.94 385 CYS A N 1
ATOM 2884 C CA . CYS A 1 385 ? -4.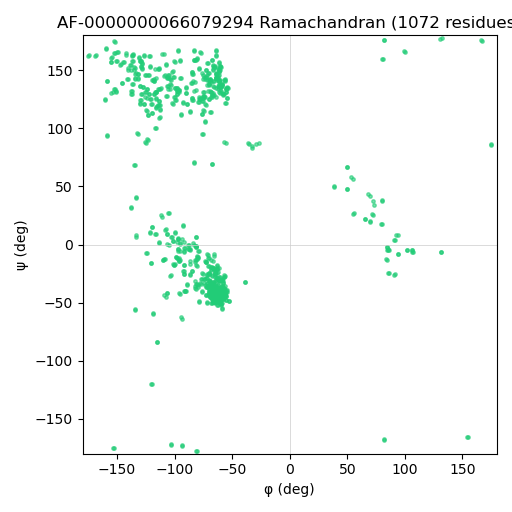078 -1.733 8.078 1 97.94 385 CYS A CA 1
ATOM 2885 C C . CYS A 1 385 ? -2.988 -2.471 8.844 1 97.94 385 CYS A C 1
ATOM 2887 O O . CYS A 1 385 ? -2.758 -3.658 8.617 1 97.94 385 CYS A O 1
ATOM 2889 N N . PRO A 1 386 ? -2.439 -1.836 9.852 1 96.62 386 PRO A N 1
ATOM 2890 C CA . PRO A 1 386 ? -1.239 -2.385 10.484 1 96.62 386 PRO A CA 1
ATOM 2891 C C . PRO A 1 386 ? -1.494 -3.725 11.172 1 96.62 386 PRO A C 1
ATOM 2893 O O . PRO A 1 386 ? -0.577 -4.539 11.305 1 96.62 386 PRO A O 1
ATOM 2896 N N . ARG A 1 387 ? -2.68 -4.035 11.57 1 95.12 387 ARG A N 1
ATOM 2897 C CA . ARG A 1 387 ? -2.98 -5.309 12.211 1 95.12 387 ARG A CA 1
ATOM 2898 C C . ARG A 1 387 ? -2.867 -6.461 11.219 1 95.12 387 ARG A C 1
ATOM 2900 O O . ARG A 1 387 ? -2.527 -7.586 11.602 1 95.12 387 ARG A O 1
ATOM 2907 N N . GLN A 1 388 ? -3.25 -6.152 10.008 1 97 388 GLN A N 1
ATOM 2908 C CA . GLN A 1 388 ? -3.232 -7.121 8.914 1 97 388 GLN A CA 1
ATOM 2909 C C . GLN A 1 388 ? -3.217 -6.418 7.562 1 97 388 GLN A C 1
ATOM 2911 O O . GLN A 1 388 ? -4.266 -6.227 6.945 1 97 388 GLN A O 1
ATOM 2916 N N . PRO A 1 389 ? -2.076 -6.23 7.051 1 97.5 389 PRO A N 1
ATOM 2917 C CA . PRO A 1 389 ? -1.965 -5.34 5.891 1 97.5 389 PRO A CA 1
ATOM 2918 C C . PRO A 1 389 ? -2.332 -6.031 4.582 1 97.5 389 PRO A C 1
ATOM 2920 O O . PRO A 1 389 ? -2.166 -5.453 3.504 1 97.5 389 PRO A O 1
ATOM 2923 N N . SER A 1 390 ? -2.838 -7.289 4.605 1 97.38 390 SER A N 1
ATOM 2924 C CA . SER A 1 390 ? -3.326 -7.992 3.422 1 97.38 390 SER A CA 1
ATOM 2925 C C . SER A 1 390 ? -4.508 -8.891 3.762 1 97.38 390 SER A C 1
ATOM 2927 O O . SER A 1 390 ? -4.516 -9.547 4.805 1 97.38 390 SER A O 1
ATOM 2929 N N . LEU A 1 391 ? -5.5 -8.875 2.855 1 97.69 391 LEU A N 1
ATOM 2930 C CA . LEU A 1 391 ? -6.672 -9.719 3.059 1 97.69 391 LEU A CA 1
ATOM 2931 C C . LEU A 1 391 ? -6.363 -11.172 2.709 1 97.69 391 LEU A C 1
ATOM 2933 O O . LEU A 1 391 ? -6.984 -12.094 3.252 1 97.69 391 LEU A O 1
ATOM 2937 N N . GLY A 1 392 ? -5.445 -11.359 1.779 1 94.69 392 GLY A N 1
ATOM 2938 C CA . GLY A 1 392 ? -5.047 -12.711 1.412 1 94.69 392 GLY A CA 1
ATOM 2939 C C . GLY A 1 392 ? -6.016 -13.375 0.459 1 94.69 392 GLY A C 1
ATOM 2940 O O . GLY A 1 392 ? -6.289 -14.578 0.582 1 94.69 392 GLY A O 1
ATOM 2941 N N . CYS A 1 393 ? -6.547 -12.641 -0.449 1 97.5 393 CYS A N 1
ATOM 2942 C CA . CYS A 1 393 ? -7.426 -13.227 -1.455 1 97.5 393 CYS A CA 1
ATOM 2943 C C . CYS A 1 393 ? -6.656 -14.188 -2.352 1 97.5 393 CYS A C 1
ATOM 2945 O O . CYS A 1 393 ? -5.441 -14.062 -2.508 1 97.5 393 CYS A O 1
ATOM 2947 N N . VAL A 1 394 ? -7.383 -15.125 -2.869 1 96.88 394 VAL A N 1
ATOM 2948 C CA . VAL A 1 394 ? -6.836 -16.094 -3.818 1 96.88 394 VAL A CA 1
ATOM 2949 C C . VAL A 1 394 ? -7.711 -16.141 -5.07 1 96.88 394 VAL A C 1
ATOM 2951 O O . VAL A 1 394 ? -8.852 -15.68 -5.055 1 96.88 394 VAL A O 1
ATOM 2954 N N . TYR A 1 395 ? -7.191 -16.516 -6.094 1 97.81 395 TYR A N 1
ATOM 2955 C CA . TYR A 1 395 ? -7.797 -16.719 -7.406 1 97.81 395 TYR A CA 1
ATOM 2956 C C . TYR A 1 395 ? -7.578 -18.141 -7.902 1 97.81 395 TYR A C 1
ATOM 2958 O O . TYR A 1 395 ? -6.465 -18.516 -8.281 1 97.81 395 TYR A O 1
ATOM 2966 N N . LYS A 1 396 ? -8.664 -18.922 -7.977 1 97.06 396 LYS A N 1
ATOM 2967 C CA . LYS A 1 396 ? -8.484 -20.359 -8.172 1 97.06 396 LYS A CA 1
ATOM 2968 C C . LYS A 1 396 ? -9.312 -20.859 -9.352 1 97.06 396 LYS A C 1
ATOM 2970 O O . LYS A 1 396 ? -10.484 -20.5 -9.492 1 97.06 396 LYS A O 1
ATOM 2975 N N . LEU A 1 397 ? -8.695 -21.672 -10.164 1 97.56 397 LEU A N 1
ATOM 2976 C CA . LEU A 1 397 ? -9.375 -22.344 -11.266 1 97.56 397 LEU A CA 1
ATOM 2977 C C . LEU A 1 397 ? -10.375 -23.375 -10.742 1 97.56 397 LEU A C 1
ATOM 2979 O O . LEU A 1 397 ? -10 -24.281 -9.984 1 97.56 397 LEU A O 1
ATOM 2983 N N . VAL A 1 398 ? -11.641 -23.281 -11.195 1 97.31 398 VAL A N 1
ATOM 2984 C CA . VAL A 1 398 ? -12.641 -24.172 -10.617 1 97.31 398 VAL A CA 1
ATOM 2985 C C . VAL A 1 398 ? -13.258 -25.031 -11.703 1 97.31 398 VAL A C 1
ATOM 2987 O O . VAL A 1 398 ? -13.906 -26.047 -11.414 1 97.31 398 VAL A O 1
ATOM 2990 N N . SER A 1 399 ? -13.047 -24.609 -12.922 1 96.62 399 SER A N 1
ATOM 2991 C CA . SER A 1 399 ? -13.633 -25.375 -14.023 1 96.62 399 SER A CA 1
ATOM 2992 C C . SER A 1 399 ? -12.906 -25.094 -15.328 1 96.62 399 SER A C 1
ATOM 2994 O O . SER A 1 399 ? -12.516 -23.953 -15.602 1 96.62 399 SER A O 1
ATOM 2996 N N . VAL A 1 400 ? -12.711 -26.109 -16.141 1 96.81 400 VAL A N 1
ATOM 2997 C CA . VAL A 1 400 ? -12.203 -26 -17.516 1 96.81 400 VAL A CA 1
ATOM 2998 C C . VAL A 1 400 ? -13.008 -26.922 -18.422 1 96.81 400 VAL A C 1
ATOM 3000 O O . VAL A 1 400 ? -13.172 -28.109 -18.125 1 96.81 400 VAL A O 1
ATOM 3003 N N . GLY A 1 401 ? -13.445 -26.375 -19.547 1 93.94 401 GLY A N 1
ATOM 3004 C CA . GLY A 1 401 ? -14.242 -27.188 -20.453 1 93.94 401 GLY A CA 1
ATOM 3005 C C . GLY A 1 401 ? -15.469 -27.797 -19.797 1 93.94 401 GLY A C 1
ATOM 3006 O O . GLY A 1 401 ? -15.844 -28.922 -20.109 1 93.94 401 GLY A O 1
ATOM 3007 N N . GLY A 1 402 ? -15.922 -27.188 -18.844 1 92.38 402 GLY A N 1
ATOM 3008 C CA . GLY A 1 402 ? -17.109 -27.672 -18.141 1 92.38 402 GLY A CA 1
ATOM 3009 C C . GLY A 1 402 ? -16.781 -28.703 -17.094 1 92.38 402 GLY A C 1
ATOM 3010 O O . GLY A 1 402 ? -17.688 -29.156 -16.359 1 92.38 402 GLY A O 1
ATOM 3011 N N . GLN A 1 403 ? -15.578 -29.078 -16.953 1 93.69 403 GLN A N 1
ATOM 3012 C CA . GLN A 1 403 ? -15.172 -30.078 -15.977 1 93.69 403 GLN A CA 1
ATOM 3013 C C . GLN A 1 403 ? -14.648 -29.406 -14.703 1 93.69 403 GLN A C 1
ATOM 3015 O O . GLN A 1 403 ? -13.781 -28.547 -14.758 1 93.69 403 GLN A O 1
ATOM 3020 N N . PRO A 1 404 ? -15.141 -29.875 -13.539 1 94.38 404 PRO A N 1
ATOM 3021 C CA . PRO A 1 404 ? -14.672 -29.297 -12.273 1 94.38 404 PRO A CA 1
ATOM 3022 C C . PRO A 1 404 ? -13.195 -29.609 -12.016 1 94.38 404 PRO A C 1
ATOM 3024 O O . PRO A 1 404 ? -12.719 -30.703 -12.328 1 94.38 404 PRO A O 1
ATOM 3027 N N . ARG A 1 405 ? -12.523 -28.625 -11.5 1 90.94 405 ARG A N 1
ATOM 3028 C CA . ARG A 1 405 ? -11.117 -28.75 -11.141 1 90.94 405 ARG A CA 1
ATOM 3029 C C . ARG A 1 405 ? -10.906 -28.438 -9.664 1 90.94 405 ARG A C 1
ATOM 3031 O O . ARG A 1 405 ? -11.609 -27.594 -9.086 1 90.94 405 ARG A O 1
ATOM 3038 N N . MET A 1 406 ? -9.938 -29.125 -9.023 1 86.88 406 MET A N 1
ATOM 3039 C CA . MET A 1 406 ? -9.641 -28.906 -7.613 1 86.88 406 MET A CA 1
ATOM 3040 C C . MET A 1 406 ? -8.172 -29.203 -7.316 1 86.88 406 MET A C 1
ATOM 3042 O O . MET A 1 406 ? -7.602 -30.141 -7.871 1 86.88 406 MET A O 1
ATOM 3046 N N . LYS A 1 407 ? -7.516 -28.312 -6.625 1 80.44 407 LYS A N 1
ATOM 3047 C CA . LYS A 1 407 ? -6.184 -28.594 -6.098 1 80.44 407 LYS A CA 1
ATOM 3048 C C . LYS A 1 407 ? -6.262 -29.453 -4.844 1 80.44 407 LYS A C 1
ATOM 3050 O O . LYS A 1 407 ? -7.078 -29.203 -3.957 1 80.44 407 LYS A O 1
ATOM 3055 N N . LEU A 1 408 ? -5.512 -30.578 -4.953 1 78.88 408 LEU A N 1
ATOM 3056 C CA . LEU A 1 408 ? -5.359 -31.391 -3.744 1 78.88 408 LEU A CA 1
ATOM 3057 C C . LEU A 1 408 ? -4.082 -31.016 -3.002 1 78.88 408 LEU A C 1
ATOM 3059 O O . LEU A 1 408 ? -3.07 -30.672 -3.627 1 78.88 408 LEU A O 1
ATOM 3063 N N . THR A 1 409 ? -4.133 -30.391 -1.792 1 68.5 409 THR A N 1
ATOM 3064 C CA . THR A 1 409 ? -2.963 -29.812 -1.14 1 68.5 409 THR A CA 1
ATOM 3065 C C . THR A 1 409 ? -2.541 -30.656 0.06 1 68.5 409 THR A C 1
ATOM 3067 O O . THR A 1 409 ? -3.316 -31.469 0.551 1 68.5 409 THR A O 1
ATOM 3070 N N . GLU A 1 410 ? -1.208 -30.406 0.253 1 71.31 410 GLU A N 1
ATOM 3071 C CA . GLU A 1 410 ? -0.639 -30.969 1.478 1 71.31 410 GLU A CA 1
ATOM 3072 C C . GLU A 1 410 ? -1.203 -30.266 2.713 1 71.31 410 GLU A C 1
ATOM 3074 O O . GLU A 1 410 ? -1.04 -30.75 3.834 1 71.31 410 GLU A O 1
ATOM 3079 N N . ASP A 1 411 ? -1.859 -29.141 2.447 1 70.56 411 ASP A N 1
ATOM 3080 C CA . ASP A 1 411 ? -2.49 -28.344 3.5 1 70.56 411 ASP A CA 1
ATOM 3081 C C . ASP A 1 411 ? -4.012 -28.344 3.355 1 70.56 411 ASP A C 1
ATOM 3083 O O . ASP A 1 411 ? -4.562 -27.625 2.529 1 70.56 411 ASP A O 1
ATOM 3087 N N . PRO A 1 412 ? -4.672 -29 4.23 1 68.62 412 PRO A N 1
ATOM 3088 C CA . PRO A 1 412 ? -6.129 -29.109 4.109 1 68.62 412 PRO A CA 1
ATOM 3089 C C . PRO A 1 412 ? -6.824 -27.75 4.098 1 68.62 412 PRO A C 1
ATOM 3091 O O . PRO A 1 412 ? -7.859 -27.594 3.449 1 68.62 412 PRO A O 1
ATOM 3094 N N . GLU A 1 413 ? -6.215 -26.812 4.777 1 71.75 413 GLU A N 1
ATOM 3095 C CA . GLU A 1 413 ? -6.836 -25.484 4.867 1 71.75 413 GLU A CA 1
ATOM 3096 C C . GLU A 1 413 ? -6.789 -24.766 3.523 1 71.75 413 GLU A C 1
ATOM 3098 O O . GLU A 1 413 ? -7.562 -23.828 3.285 1 71.75 413 GLU A O 1
ATOM 3103 N N . LYS A 1 414 ? -6.043 -25.281 2.582 1 75.56 414 LYS A N 1
ATOM 3104 C CA . LYS A 1 414 ? -5.863 -24.609 1.296 1 75.56 414 LYS A CA 1
ATOM 3105 C C . LYS A 1 414 ? -6.605 -25.344 0.185 1 75.56 414 LYS A C 1
ATOM 3107 O O . LYS A 1 414 ? -6.516 -24.969 -0.986 1 75.56 414 LYS A O 1
ATOM 3112 N N . GLN A 1 415 ? -7.414 -26.203 0.65 1 78.56 415 GLN A N 1
ATOM 3113 C CA . GLN A 1 415 ? -8.203 -26.922 -0.341 1 78.56 415 GLN A CA 1
ATOM 3114 C C . GLN A 1 415 ? -9.242 -26.016 -0.99 1 78.56 415 GLN A C 1
ATOM 3116 O O . GLN A 1 415 ? -9.875 -25.203 -0.312 1 78.56 415 GLN A O 1
ATOM 3121 N N . THR A 1 416 ? -9.352 -26.172 -2.268 1 86 416 THR A N 1
ATOM 3122 C CA . THR A 1 416 ? -10.297 -25.328 -2.994 1 86 416 THR A CA 1
ATOM 3123 C C . THR A 1 416 ? -11.586 -26.094 -3.285 1 86 416 THR A C 1
ATOM 3125 O O . THR A 1 416 ? -11.609 -27.328 -3.244 1 86 416 THR A O 1
ATOM 3128 N N . LEU A 1 417 ? -12.648 -25.438 -3.51 1 92.25 417 LEU A N 1
ATOM 3129 C CA . LEU A 1 417 ? -13.914 -26.031 -3.898 1 92.25 417 LEU A CA 1
ATOM 3130 C C . LEU A 1 417 ? -14.031 -26.125 -5.414 1 92.25 417 LEU A C 1
ATOM 3132 O O . LEU A 1 417 ? -13.758 -25.156 -6.125 1 92.25 417 LEU A O 1
ATOM 3136 N N . PRO A 1 418 ? -14.375 -27.234 -5.941 1 94.5 418 PRO A N 1
ATOM 3137 C CA . PRO A 1 418 ? -14.438 -27.453 -7.391 1 94.5 418 PRO A CA 1
ATOM 3138 C C . PRO A 1 418 ? -15.742 -26.938 -8 1 94.5 418 PRO A C 1
ATOM 3140 O O . PRO A 1 418 ? -16.734 -26.781 -7.293 1 94.5 418 PRO A O 1
ATOM 3143 N N . GLY A 1 419 ? -15.711 -26.688 -9.305 1 95.75 419 GLY A N 1
ATOM 3144 C CA . GLY A 1 419 ? -16.906 -26.359 -10.07 1 95.75 419 GLY A CA 1
ATOM 3145 C C . GLY A 1 419 ? -17.344 -24.922 -9.93 1 95.75 419 GLY A C 1
ATOM 3146 O O . GLY A 1 419 ? -16.984 -24.25 -8.961 1 95.75 419 GLY A O 1
ATOM 3147 N N . SER A 1 420 ? -18.094 -24.531 -10.875 1 95.81 420 SER A N 1
ATOM 3148 C CA . SER A 1 420 ? -18.703 -23.203 -10.812 1 95.81 420 SER A CA 1
ATOM 3149 C C . SER A 1 420 ? -19.766 -23.141 -9.727 1 95.81 420 SER A C 1
ATOM 3151 O O . SER A 1 420 ? -20.672 -23.969 -9.68 1 95.81 420 SER A O 1
ATOM 3153 N N . LYS A 1 421 ? -19.688 -22.109 -8.922 1 97.25 421 LYS A N 1
ATOM 3154 C CA . LYS A 1 421 ? -20.594 -22.047 -7.781 1 97.25 421 LYS A CA 1
ATOM 3155 C C . LYS A 1 421 ? -21.656 -20.969 -7.98 1 97.25 421 LYS A C 1
ATOM 3157 O O . LYS A 1 421 ? -21.406 -19.969 -8.641 1 97.25 421 LYS A O 1
ATOM 3162 N N . ALA A 1 422 ? -22.781 -21.25 -7.492 1 98.06 422 ALA A N 1
ATOM 3163 C CA . ALA A 1 422 ? -23.75 -20.234 -7.113 1 98.06 422 ALA A CA 1
ATOM 3164 C C . ALA A 1 422 ? -23.766 -20.016 -5.605 1 98.06 422 ALA A C 1
ATOM 3166 O O . ALA A 1 422 ? -23.438 -20.922 -4.836 1 98.06 422 ALA A O 1
ATOM 3167 N N . ALA A 1 423 ? -24.047 -18.844 -5.195 1 98.62 423 ALA A N 1
ATOM 3168 C CA . ALA A 1 423 ? -24.047 -18.516 -3.771 1 98.62 423 ALA A CA 1
ATOM 3169 C C . ALA A 1 423 ? -25.328 -17.812 -3.369 1 98.62 423 ALA A C 1
ATOM 3171 O O . ALA A 1 423 ? -25.828 -16.938 -4.098 1 98.62 423 ALA A O 1
ATOM 3172 N N . PHE A 1 424 ? -25.906 -18.188 -2.24 1 98.62 424 PHE A N 1
ATOM 3173 C CA . PHE A 1 424 ? -27.141 -17.609 -1.72 1 98.62 424 PHE A CA 1
ATOM 3174 C C . PHE A 1 424 ? -27.016 -17.312 -0.231 1 98.62 424 PHE A C 1
ATOM 3176 O O . PHE A 1 424 ? -26.359 -18.062 0.503 1 98.62 424 PHE A O 1
ATOM 3183 N N . ARG A 1 425 ? -27.578 -16.281 0.181 1 98.19 425 ARG A N 1
ATOM 3184 C CA . ARG A 1 425 ? -27.703 -15.953 1.598 1 98.19 425 ARG A CA 1
ATOM 3185 C C . ARG A 1 425 ? -29.094 -16.312 2.107 1 98.19 425 ARG A C 1
ATOM 3187 O O . ARG A 1 425 ? -30.109 -15.852 1.568 1 98.19 425 ARG A O 1
ATOM 3194 N N . LEU A 1 426 ? -29.172 -17.109 3.125 1 98.12 426 LEU A N 1
ATOM 3195 C CA . LEU A 1 426 ? -30.422 -17.547 3.727 1 98.12 426 LEU A CA 1
ATOM 3196 C C . LEU A 1 426 ? -30.797 -16.688 4.93 1 98.12 426 LEU A C 1
ATOM 3198 O O . LEU A 1 426 ? -29.938 -16.406 5.777 1 98.12 426 LEU A O 1
ATOM 3202 N N . LEU A 1 427 ? -32.062 -16.281 4.934 1 97.31 427 LEU A N 1
ATOM 3203 C CA . LEU A 1 427 ? -32.5 -15.406 6.004 1 97.31 427 LEU A CA 1
ATOM 3204 C C . LEU A 1 427 ? -33.656 -16.047 6.777 1 97.31 427 LEU A C 1
ATOM 3206 O O . LEU A 1 427 ? -34.406 -16.844 6.227 1 97.31 427 LEU A O 1
ATOM 3210 N N . GLY A 1 428 ? -33.688 -15.617 8 1 95.5 428 GLY A N 1
ATOM 3211 C CA . GLY A 1 428 ? -34.844 -16 8.82 1 95.5 428 GLY A CA 1
ATOM 3212 C C . GLY A 1 428 ? -36.062 -15.148 8.57 1 95.5 428 GLY A C 1
ATOM 3213 O O . GLY A 1 428 ? -36.031 -14.242 7.734 1 95.5 428 GLY A O 1
ATOM 3214 N N . SER A 1 429 ? -37.094 -15.477 9.367 1 95.12 429 SER A N 1
ATOM 3215 C CA . SER A 1 429 ? -38.375 -14.781 9.211 1 95.12 429 SER A CA 1
ATOM 3216 C C . SER A 1 429 ? -38.25 -13.32 9.633 1 95.12 429 SER A C 1
ATOM 3218 O O . SER A 1 429 ? -38.969 -12.453 9.094 1 95.12 429 SER A O 1
ATOM 3220 N N . ASP A 1 430 ? -37.344 -13.07 10.5 1 93.06 430 ASP A N 1
ATOM 3221 C CA . ASP A 1 430 ? -37.188 -11.711 10.984 1 93.06 430 ASP A CA 1
ATOM 3222 C C . ASP A 1 430 ? -36.125 -10.961 10.172 1 93.06 430 ASP A C 1
ATOM 3224 O O . ASP A 1 430 ? -35.719 -9.859 10.531 1 93.06 430 ASP A O 1
ATOM 3228 N N . GLY A 1 431 ? -35.656 -11.609 9.203 1 91.12 431 GLY A N 1
ATOM 3229 C CA . GLY A 1 431 ? -34.656 -10.977 8.359 1 91.12 431 GLY A CA 1
ATOM 3230 C C . GLY A 1 431 ? -33.219 -11.234 8.836 1 91.12 431 GLY A C 1
ATOM 3231 O O . GLY A 1 431 ? -32.281 -10.734 8.234 1 91.12 431 GLY A O 1
ATOM 3232 N N . SER A 1 432 ? -33.125 -12.016 9.836 1 93.19 432 SER A N 1
ATOM 3233 C CA . SER A 1 432 ? -31.812 -12.312 10.367 1 93.19 432 SER A CA 1
ATOM 3234 C C . SER A 1 432 ? -31 -13.188 9.406 1 93.19 432 SER A C 1
ATOM 3236 O O . SER A 1 432 ? -31.578 -14.023 8.703 1 93.19 432 SER A O 1
ATOM 3238 N N . LEU A 1 433 ? -29.734 -12.961 9.445 1 95.56 433 LEU A N 1
ATOM 3239 C CA . LEU A 1 433 ? -28.844 -13.766 8.625 1 95.56 433 LEU A CA 1
ATOM 3240 C C . LEU A 1 433 ? -28.641 -15.156 9.227 1 95.56 433 LEU A C 1
ATOM 3242 O O . LEU A 1 433 ? -28.234 -15.281 10.383 1 95.56 433 LEU A O 1
ATOM 3246 N N . LEU A 1 434 ? -28.938 -16.172 8.484 1 95.75 434 LEU A N 1
ATOM 3247 C CA . LEU A 1 434 ? -28.766 -17.531 8.961 1 95.75 434 LEU A CA 1
ATOM 3248 C C . LEU A 1 434 ? -27.406 -18.094 8.539 1 95.75 434 LEU A C 1
ATOM 3250 O O . LEU A 1 434 ? -26.547 -18.344 9.383 1 95.75 434 LEU A O 1
ATOM 3254 N N . LEU A 1 435 ? -27.203 -18.203 7.297 1 97.19 435 LEU A N 1
ATOM 3255 C CA . LEU A 1 435 ? -25.938 -18.672 6.734 1 97.19 435 LEU A CA 1
ATOM 3256 C C . LEU A 1 435 ? -25.906 -18.438 5.227 1 97.19 435 LEU A C 1
ATOM 3258 O O . LEU A 1 435 ? -26.922 -18.094 4.621 1 97.19 435 LEU A O 1
ATOM 3262 N N . ASP A 1 436 ? -24.734 -18.469 4.629 1 98.31 436 ASP A N 1
ATOM 3263 C CA . ASP A 1 436 ? -24.578 -18.531 3.18 1 98.31 436 ASP A CA 1
ATOM 3264 C C . ASP A 1 436 ? -24.406 -19.969 2.703 1 98.31 436 ASP A C 1
ATOM 3266 O O . ASP A 1 436 ? -23.766 -20.781 3.371 1 98.31 436 ASP A O 1
ATOM 3270 N N . VAL A 1 437 ? -24.969 -20.266 1.551 1 98.38 437 VAL A N 1
ATOM 3271 C CA . VAL A 1 437 ? -24.828 -21.609 0.991 1 98.38 437 VAL A CA 1
ATOM 3272 C C . VAL A 1 437 ? -24.188 -21.531 -0.394 1 98.38 437 VAL A C 1
ATOM 3274 O O . VAL A 1 437 ? -24.594 -20.703 -1.222 1 98.38 437 VAL A O 1
ATOM 3277 N N . LEU A 1 438 ? -23.188 -22.312 -0.551 1 98.38 438 LEU A N 1
ATOM 3278 C CA . LEU A 1 438 ? -22.562 -22.5 -1.855 1 98.38 438 LEU A CA 1
ATOM 3279 C C . LEU A 1 438 ? -23.078 -23.781 -2.525 1 98.38 438 LEU A C 1
ATOM 3281 O O . LEU A 1 438 ? -23.125 -24.844 -1.901 1 98.38 438 LEU A O 1
ATOM 3285 N N . GLN A 1 439 ? -23.5 -23.672 -3.744 1 97.88 439 GLN A N 1
ATOM 3286 C CA . GLN A 1 439 ? -23.953 -24.812 -4.52 1 97.88 439 GLN A CA 1
ATOM 3287 C C . GLN A 1 439 ? -23.406 -24.766 -5.941 1 97.88 439 GLN A C 1
ATOM 3289 O O . GLN A 1 439 ? -22.844 -23.75 -6.363 1 97.88 439 GLN A O 1
ATOM 3294 N N . LEU A 1 440 ? -23.438 -25.844 -6.617 1 97.12 440 LEU A N 1
ATOM 3295 C CA . LEU A 1 440 ? -23.047 -25.844 -8.023 1 97.12 440 LEU A CA 1
ATOM 3296 C C . LEU A 1 440 ? -24.016 -24.984 -8.852 1 97.12 440 LEU A C 1
ATOM 3298 O O . LEU A 1 440 ? -25.219 -24.953 -8.578 1 97.12 440 LEU A O 1
ATOM 3302 N N . ALA A 1 441 ? -23.453 -24.344 -9.812 1 95.44 441 ALA A N 1
ATOM 3303 C CA . ALA A 1 441 ? -24.219 -23.391 -10.625 1 95.44 441 ALA A CA 1
ATOM 3304 C C . ALA A 1 441 ? -25.422 -24.062 -11.273 1 95.44 441 ALA A C 1
ATOM 3306 O O . ALA A 1 441 ? -26.453 -23.438 -11.5 1 95.44 441 ALA A O 1
ATOM 3307 N N . GLU A 1 442 ? -25.359 -25.328 -11.531 1 94.62 442 GLU A N 1
ATOM 3308 C CA . GLU A 1 442 ? -26.406 -26.062 -12.242 1 94.62 442 GLU A CA 1
ATOM 3309 C C . GLU A 1 442 ? -27.531 -26.453 -11.297 1 94.62 442 GLU A C 1
ATOM 3311 O O . GLU A 1 442 ? -28.625 -26.844 -11.75 1 94.62 442 GLU A O 1
ATOM 3316 N N . GLU A 1 443 ? -27.281 -26.375 -9.992 1 96.94 443 GLU A N 1
ATOM 3317 C CA . GLU A 1 443 ? -28.312 -26.719 -9.023 1 96.94 443 GLU A CA 1
ATOM 3318 C C . GLU A 1 443 ? -29.422 -25.672 -9.008 1 96.94 443 GLU A C 1
ATOM 3320 O O . GLU A 1 443 ? -29.172 -24.469 -9.18 1 96.94 443 GLU A O 1
ATOM 3325 N N . PRO A 1 444 ? -30.688 -26.125 -8.852 1 96.75 444 PRO A N 1
ATOM 3326 C CA . PRO A 1 444 ? -31.734 -25.125 -8.68 1 96.75 444 PRO A CA 1
ATOM 3327 C C . PRO A 1 444 ? -31.547 -24.281 -7.43 1 96.75 444 PRO A C 1
ATOM 3329 O O . PRO A 1 444 ? -31.109 -24.781 -6.395 1 96.75 444 PRO A O 1
ATOM 3332 N N . PRO A 1 445 ? -31.906 -23.047 -7.5 1 97.56 445 PRO A N 1
ATOM 3333 C CA . PRO A 1 445 ? -31.781 -22.203 -6.316 1 97.56 445 PRO A CA 1
ATOM 3334 C C . PRO A 1 445 ? -32.656 -22.672 -5.152 1 97.56 445 PRO A C 1
ATOM 3336 O O . PRO A 1 445 ? -33.75 -23.203 -5.371 1 97.56 445 PRO A O 1
ATOM 3339 N N . PRO A 1 446 ? -32.125 -22.453 -3.941 1 97.5 446 PRO A N 1
ATOM 3340 C CA . PRO A 1 446 ? -33 -22.734 -2.799 1 97.5 446 PRO A CA 1
ATOM 3341 C C . PRO A 1 446 ? -34.25 -21.891 -2.797 1 97.5 446 PRO A C 1
ATOM 3343 O O . PRO A 1 446 ? -34.25 -20.781 -3.334 1 97.5 446 PRO A O 1
ATOM 3346 N N . GLN A 1 447 ? -35.281 -22.453 -2.174 1 97.25 447 GLN A N 1
ATOM 3347 C CA . GLN A 1 447 ? -36.562 -21.75 -2.127 1 97.25 447 GLN A CA 1
ATOM 3348 C C . GLN A 1 447 ? -36.938 -21.406 -0.69 1 97.25 447 GLN A C 1
ATOM 3350 O O . GLN A 1 447 ? -36.719 -22.203 0.223 1 97.25 447 GLN A O 1
ATOM 3355 N N . ALA A 1 448 ? -37.531 -20.25 -0.611 1 97.56 448 ALA A N 1
ATOM 3356 C CA . ALA A 1 448 ? -38.031 -19.844 0.697 1 97.56 448 ALA A CA 1
ATOM 3357 C C . ALA A 1 448 ? -39.062 -20.828 1.217 1 97.56 448 ALA A C 1
ATOM 3359 O O . ALA A 1 448 ? -39.906 -21.297 0.459 1 97.56 448 ALA A O 1
ATOM 3360 N N . GLY A 1 449 ? -39 -21.172 2.432 1 96.62 449 GLY A N 1
ATOM 3361 C CA . GLY A 1 449 ? -40 -22.031 3.076 1 96.62 449 GLY A CA 1
ATOM 3362 C C . GLY A 1 449 ? -39.719 -23.5 2.893 1 96.62 449 GLY A C 1
ATOM 3363 O O . GLY A 1 449 ? -40.344 -24.344 3.514 1 96.62 449 GLY A O 1
ATOM 3364 N N . GLN A 1 450 ? -38.719 -23.844 2.135 1 97 450 GLN A N 1
ATOM 3365 C CA . GLN A 1 450 ? -38.406 -25.234 1.876 1 97 450 GLN A CA 1
ATOM 3366 C C . GLN A 1 450 ? -37.188 -25.688 2.68 1 97 450 GLN A C 1
ATOM 3368 O O . GLN A 1 450 ? -36.219 -24.953 2.791 1 97 450 GLN A O 1
ATOM 3373 N N . GLU A 1 451 ? -37.344 -26.875 3.191 1 96.56 451 GLU A N 1
ATOM 3374 C CA . GLU A 1 451 ? -36.219 -27.438 3.936 1 96.56 451 GLU A CA 1
ATOM 3375 C C . GLU A 1 451 ? -35.031 -27.703 3.02 1 96.56 451 GLU A C 1
ATOM 3377 O O . GLU A 1 451 ? -35.188 -28.172 1.896 1 96.56 451 GLU A O 1
ATOM 3382 N N . LEU A 1 452 ? -33.906 -27.328 3.518 1 96.06 452 LEU A N 1
ATOM 3383 C CA . LEU A 1 452 ? -32.656 -27.484 2.777 1 96.06 452 LEU A CA 1
ATOM 3384 C C . LEU A 1 452 ? -31.578 -28.156 3.641 1 96.06 452 LEU A C 1
ATOM 3386 O O . LEU A 1 452 ? -31.281 -27.688 4.742 1 96.06 452 LEU A O 1
ATOM 3390 N N . ARG A 1 453 ? -31.094 -29.266 3.188 1 96.62 453 ARG A N 1
ATOM 3391 C CA . ARG A 1 453 ? -29.953 -29.906 3.854 1 96.62 453 ARG A CA 1
ATOM 3392 C C . ARG A 1 453 ? -28.641 -29.312 3.377 1 96.62 453 ARG A C 1
ATOM 3394 O O . ARG A 1 453 ? -28.359 -29.266 2.176 1 96.62 453 ARG A O 1
ATOM 3401 N N . VAL A 1 454 ? -27.812 -28.812 4.332 1 97.56 454 VAL A N 1
ATOM 3402 C CA . VAL A 1 454 ? -26.562 -28.156 3.977 1 97.56 454 VAL A CA 1
ATOM 3403 C C . VAL A 1 454 ? -25.422 -28.719 4.82 1 97.56 454 VAL A C 1
ATOM 3405 O O . VAL A 1 454 ? -25.672 -29.344 5.855 1 97.56 454 VAL A O 1
ATOM 3408 N N . TRP A 1 455 ? -24.219 -28.531 4.375 1 96.69 455 TRP A N 1
ATOM 3409 C CA . TRP A 1 455 ? -23.016 -28.984 5.055 1 96.69 455 TRP A CA 1
ATOM 3410 C C . TRP A 1 455 ? -22.141 -27.797 5.465 1 96.69 455 TRP A C 1
ATOM 3412 O O . TRP A 1 455 ? -21.344 -27.297 4.664 1 96.69 455 TRP A O 1
ATOM 3422 N N . PRO A 1 456 ? -22.25 -27.438 6.77 1 94.56 456 PRO A N 1
ATOM 3423 C CA . PRO A 1 456 ? -21.375 -26.344 7.203 1 94.56 456 PRO A CA 1
ATOM 3424 C C . PRO A 1 456 ? -19.891 -26.641 7.008 1 94.56 456 PRO A C 1
ATOM 3426 O O . PRO A 1 456 ? -19.453 -27.766 7.293 1 94.56 456 PRO A O 1
ATOM 3429 N N . ARG A 1 457 ? -19.172 -25.719 6.531 1 89.69 457 ARG A N 1
ATOM 3430 C CA . ARG A 1 457 ? -17.75 -25.906 6.262 1 89.69 457 ARG A CA 1
ATOM 3431 C C . ARG A 1 457 ? -17 -26.281 7.539 1 89.69 457 ARG A C 1
ATOM 3433 O O . ARG A 1 457 ? -17.156 -25.625 8.57 1 89.69 457 ARG A O 1
ATOM 3440 N N . GLY A 1 458 ? -16.172 -27.312 7.43 1 80.25 458 GLY A N 1
ATOM 3441 C CA . GLY A 1 458 ? -15.391 -27.766 8.57 1 80.25 458 GLY A CA 1
ATOM 3442 C C . GLY A 1 458 ? -16.156 -28.703 9.477 1 80.25 458 GLY A C 1
ATOM 3443 O O . GLY A 1 458 ? -15.562 -29.344 10.352 1 80.25 458 GLY A O 1
ATOM 3444 N N . ALA A 1 459 ? -17.484 -28.812 9.305 1 84.5 459 ALA A N 1
ATOM 3445 C CA . ALA A 1 459 ? -18.297 -29.672 10.156 1 84.5 459 ALA A CA 1
ATOM 3446 C C . ALA A 1 459 ? -18.266 -31.125 9.672 1 84.5 459 ALA A C 1
ATOM 3448 O O . ALA A 1 459 ? -17.938 -31.391 8.516 1 84.5 459 ALA A O 1
ATOM 3449 N N . ARG A 1 460 ? -18.578 -31.984 10.562 1 87.44 460 ARG A N 1
ATOM 3450 C CA . ARG A 1 460 ? -18.562 -33.406 10.258 1 87.44 460 ARG A CA 1
ATOM 3451 C C . ARG A 1 460 ? -19.953 -33.906 9.867 1 87.44 460 ARG A C 1
ATOM 3453 O O . ARG A 1 460 ? -20.094 -35 9.32 1 87.44 460 ARG A O 1
ATOM 3460 N N . GLU A 1 461 ? -20.891 -33.031 10.164 1 93.06 461 GLU A N 1
ATOM 3461 C CA . GLU A 1 461 ? -22.25 -33.469 9.898 1 93.06 461 GLU A CA 1
ATOM 3462 C C . GLU A 1 461 ? -23.047 -32.344 9.188 1 93.06 461 GLU A C 1
ATOM 3464 O O . GLU A 1 461 ? -22.719 -31.172 9.305 1 93.06 461 GLU A O 1
ATOM 3469 N N . SER A 1 462 ? -24.031 -32.906 8.414 1 96.06 462 SER A N 1
ATOM 3470 C CA . SER A 1 462 ? -24.938 -31.969 7.746 1 96.06 462 SER A CA 1
ATOM 3471 C C . SER A 1 462 ? -25.969 -31.406 8.719 1 96.06 462 SER A C 1
ATOM 3473 O O . SER A 1 462 ? -26.109 -31.906 9.836 1 96.06 462 SER A O 1
ATOM 3475 N N . ARG A 1 463 ? -26.594 -30.359 8.297 1 95.44 463 ARG A N 1
ATOM 3476 C CA . ARG A 1 463 ? -27.703 -29.75 9.047 1 95.44 463 ARG A CA 1
ATOM 3477 C C . ARG A 1 463 ? -28.828 -29.344 8.117 1 95.44 463 ARG A C 1
ATOM 3479 O O . ARG A 1 463 ? -28.625 -29.156 6.918 1 95.44 463 ARG A O 1
ATOM 3486 N N . THR A 1 464 ? -30 -29.297 8.703 1 96.94 464 THR A N 1
ATOM 3487 C CA . THR A 1 464 ? -31.172 -28.891 7.934 1 96.94 464 THR A CA 1
ATOM 3488 C C . THR A 1 464 ? -31.609 -27.484 8.32 1 96.94 464 THR A C 1
ATOM 3490 O O . THR A 1 464 ? -31.703 -27.156 9.5 1 96.94 464 THR A O 1
ATOM 3493 N N . VAL A 1 465 ? -31.922 -26.703 7.293 1 96.5 465 VAL A N 1
ATOM 3494 C CA . VAL A 1 465 ? -32.375 -25.328 7.516 1 96.5 465 VAL A CA 1
ATOM 3495 C C . VAL A 1 465 ? -33.594 -25.031 6.668 1 96.5 465 VAL A C 1
ATOM 3497 O O . VAL A 1 465 ? -33.781 -25.625 5.602 1 96.5 465 VAL A O 1
ATOM 3500 N N . ARG A 1 466 ? -34.5 -24.188 7.18 1 97.44 466 ARG A N 1
ATOM 3501 C CA . ARG A 1 466 ? -35.656 -23.703 6.441 1 97.44 466 ARG A CA 1
ATOM 3502 C C . ARG A 1 466 ? -35.688 -22.172 6.383 1 97.44 466 ARG A C 1
ATOM 3504 O O . ARG A 1 466 ? -36.312 -21.516 7.219 1 97.44 466 ARG A O 1
ATOM 3511 N N . PRO A 1 467 ? -35.062 -21.625 5.352 1 97.75 467 PRO A N 1
ATOM 3512 C CA . PRO A 1 467 ? -35 -20.172 5.293 1 97.75 467 PRO A CA 1
ATOM 3513 C C . PRO A 1 467 ? -36.344 -19.516 4.961 1 97.75 467 PRO A C 1
ATOM 3515 O O . PRO A 1 467 ? -37.094 -20.047 4.164 1 97.75 467 PRO A O 1
ATOM 3518 N N . ALA A 1 468 ? -36.562 -18.375 5.535 1 98.06 468 ALA A N 1
ATOM 3519 C CA . ALA A 1 468 ? -37.75 -17.594 5.207 1 98.06 468 ALA A CA 1
ATOM 3520 C C . ALA A 1 468 ? -37.531 -16.781 3.926 1 98.06 468 ALA A C 1
ATOM 3522 O O . ALA A 1 468 ? -38.469 -16.516 3.188 1 98.06 468 ALA A O 1
ATOM 3523 N N . HIS A 1 469 ? -36.344 -16.391 3.697 1 97.44 469 HIS A N 1
ATOM 3524 C CA . HIS A 1 469 ? -35.969 -15.664 2.486 1 97.44 469 HIS A CA 1
ATOM 3525 C C . HIS A 1 469 ? -34.625 -16.172 1.937 1 97.44 469 HIS A C 1
ATOM 3527 O O . HIS A 1 469 ? -33.812 -16.688 2.689 1 97.44 469 HIS A O 1
ATOM 3533 N N . VAL A 1 470 ? -34.5 -16.078 0.627 1 98.25 470 VAL A N 1
ATOM 3534 C CA . VAL A 1 470 ? -33.281 -16.484 -0.064 1 98.25 470 VAL A CA 1
ATOM 3535 C C . VAL A 1 470 ? -32.812 -15.359 -0.982 1 98.25 470 VAL A C 1
ATOM 3537 O O . VAL A 1 470 ? -33.562 -14.859 -1.808 1 98.25 470 VAL A O 1
ATOM 3540 N N . GLU A 1 471 ? -31.562 -14.898 -0.816 1 97.56 471 GLU A N 1
ATOM 3541 C CA . GLU A 1 471 ? -31 -13.836 -1.641 1 97.56 471 GLU A CA 1
ATOM 3542 C C . GLU A 1 471 ? -29.812 -14.336 -2.459 1 97.56 471 GLU A C 1
ATOM 3544 O O . GLU A 1 471 ? -28.828 -14.812 -1.898 1 97.56 471 GLU A O 1
ATOM 3549 N N . PRO A 1 472 ? -29.938 -14.281 -3.814 1 98 472 PRO A N 1
ATOM 3550 C CA . PRO A 1 472 ? -28.734 -14.57 -4.602 1 98 472 PRO A CA 1
ATOM 3551 C C . PRO A 1 472 ? -27.609 -13.57 -4.348 1 98 472 PRO A C 1
ATOM 3553 O O . PRO A 1 472 ? -27.859 -12.367 -4.266 1 98 472 PRO A O 1
ATOM 3556 N N . LEU A 1 473 ? -26.438 -14.023 -4.207 1 98.38 473 LEU A N 1
ATOM 3557 C CA . LEU A 1 473 ? -25.328 -13.156 -3.791 1 98.38 473 LEU A CA 1
ATOM 3558 C C . LEU A 1 473 ? -24.562 -12.648 -5 1 98.38 473 LEU A C 1
ATOM 3560 O O . LEU A 1 473 ? -24.156 -11.477 -5.043 1 98.38 473 LEU A O 1
ATOM 3564 N N . LEU A 1 474 ? -24.281 -13.469 -6.016 1 98.12 474 LEU A N 1
ATOM 3565 C CA . LEU A 1 474 ? -23.453 -13.102 -7.16 1 98.12 474 LEU A CA 1
ATOM 3566 C C . LEU A 1 474 ? -24.312 -12.562 -8.297 1 98.12 474 LEU A C 1
ATOM 3568 O O . LEU A 1 474 ? -25.219 -13.25 -8.789 1 98.12 474 LEU A O 1
ATOM 3572 N N . ARG A 1 475 ? -24.031 -11.367 -8.703 1 97.5 475 ARG A N 1
ATOM 3573 C CA . ARG A 1 475 ? -24.75 -10.719 -9.797 1 97.5 475 ARG A CA 1
ATOM 3574 C C . ARG A 1 475 ? -23.891 -10.672 -11.062 1 97.5 475 ARG A C 1
ATOM 3576 O O . ARG A 1 475 ? -22.672 -10.516 -10.984 1 97.5 475 ARG A O 1
ATOM 3583 N N . LEU A 1 476 ? -24.594 -10.844 -12.195 1 98.06 476 LEU A N 1
ATOM 3584 C CA . LEU A 1 476 ? -23.906 -10.727 -13.484 1 98.06 476 LEU A CA 1
ATOM 3585 C C . LEU A 1 476 ? -23.609 -9.266 -13.812 1 98.06 476 LEU A C 1
ATOM 3587 O O . LEU A 1 476 ? -24.531 -8.469 -14.016 1 98.06 476 LEU A O 1
ATOM 3591 N N . TRP A 1 477 ? -22.375 -8.898 -13.883 1 98.25 477 TRP A N 1
ATOM 3592 C CA . TRP A 1 477 ? -22 -7.504 -14.117 1 98.25 477 TRP A CA 1
ATOM 3593 C C . TRP A 1 477 ? -21.453 -7.324 -15.531 1 98.25 477 TRP A C 1
ATOM 3595 O O . TRP A 1 477 ? -21.703 -6.309 -16.172 1 98.25 477 TRP A O 1
ATOM 3605 N N . VAL A 1 478 ? -20.594 -8.195 -15.992 1 98.5 478 VAL A N 1
ATOM 3606 C CA . VAL A 1 478 ? -20.016 -8.188 -17.328 1 98.5 478 VAL A CA 1
ATOM 3607 C C . VAL A 1 478 ? -20.359 -9.484 -18.062 1 98.5 478 VAL A C 1
ATOM 3609 O O . VAL A 1 478 ? -20.125 -10.578 -17.531 1 98.5 478 VAL A O 1
ATOM 3612 N N . GLN A 1 479 ? -20.922 -9.43 -19.188 1 98.38 479 GLN A N 1
ATOM 3613 C CA . GLN A 1 479 ? -21.234 -10.578 -20.047 1 98.38 479 GLN A CA 1
ATOM 3614 C C . GLN A 1 479 ? -20.531 -10.453 -21.391 1 98.38 479 GLN A C 1
ATOM 3616 O O . GLN A 1 479 ? -20.875 -9.586 -22.203 1 98.38 479 GLN A O 1
ATOM 3621 N N . GLN A 1 480 ? -19.625 -11.328 -21.594 1 97.38 480 GLN A N 1
ATOM 3622 C CA . GLN A 1 480 ? -18.875 -11.32 -22.844 1 97.38 480 GLN A CA 1
ATOM 3623 C C . GLN A 1 480 ? -18.328 -9.93 -23.156 1 97.38 480 GLN A C 1
ATOM 3625 O O . GLN A 1 480 ? -18.578 -9.391 -24.25 1 97.38 480 GLN A O 1
ATOM 3630 N N . GLY A 1 481 ? -17.75 -9.422 -22.141 1 96.88 481 GLY A N 1
ATOM 3631 C CA . GLY A 1 481 ? -17.016 -8.172 -22.297 1 96.88 481 GLY A CA 1
ATOM 3632 C C . GLY A 1 481 ? -17.891 -6.945 -22.172 1 96.88 481 GLY A C 1
ATOM 3633 O O . GLY A 1 481 ? -17.391 -5.82 -22.141 1 96.88 481 GLY A O 1
ATOM 3634 N N . GLN A 1 482 ? -19.219 -7.094 -22.031 1 96.81 482 GLN A N 1
ATOM 3635 C CA . GLN A 1 482 ? -20.125 -5.957 -22 1 96.81 482 GLN A CA 1
ATOM 3636 C C . GLN A 1 482 ? -20.75 -5.793 -20.609 1 96.81 482 GLN A C 1
ATOM 3638 O O . GLN A 1 482 ? -21.203 -6.77 -20.016 1 96.81 482 GLN A O 1
ATOM 3643 N N . LEU A 1 483 ? -20.75 -4.574 -20.172 1 96.38 483 LEU A N 1
ATOM 3644 C CA . LEU A 1 483 ? -21.391 -4.27 -18.891 1 96.38 483 LEU A CA 1
ATOM 3645 C C . LEU A 1 483 ? -22.906 -4.477 -18.984 1 96.38 483 LEU A C 1
ATOM 3647 O O . LEU A 1 483 ? -23.547 -3.971 -19.906 1 96.38 483 LEU A O 1
ATOM 3651 N N . CYS A 1 484 ? -23.453 -5.195 -18.062 1 96.88 484 CYS A N 1
ATOM 3652 C CA . CYS A 1 484 ? -24.859 -5.551 -18.109 1 96.88 484 CYS A CA 1
ATOM 3653 C C . CYS A 1 484 ? -25.719 -4.422 -17.562 1 96.88 484 CYS A C 1
ATOM 3655 O O . CYS A 1 484 ? -26.859 -4.23 -18.016 1 96.88 484 CYS A O 1
ATOM 3657 N N . GLU A 1 485 ? -25.312 -3.74 -16.562 1 93.94 485 GLU A N 1
ATOM 3658 C CA . GLU A 1 485 ? -25.953 -2.586 -15.953 1 93.94 485 GLU A CA 1
ATOM 3659 C C . GLU A 1 485 ? -24.938 -1.593 -15.406 1 93.94 485 GLU A C 1
ATOM 3661 O O . GLU A 1 485 ? -23.797 -1.962 -15.133 1 93.94 485 GLU A O 1
ATOM 3666 N N . PRO A 1 486 ? -25.406 -0.385 -15.336 1 93.94 486 PRO A N 1
ATOM 3667 C CA . PRO A 1 486 ? -24.469 0.592 -14.789 1 93.94 486 PRO A CA 1
ATOM 3668 C C . PRO A 1 486 ? -24.031 0.261 -13.359 1 93.94 486 PRO A C 1
ATOM 3670 O O . PRO A 1 486 ? -24.859 -0.2 -12.562 1 93.94 486 PRO A O 1
ATOM 3673 N N . LEU A 1 487 ? -22.812 0.496 -13.102 1 95.06 487 LEU A N 1
ATOM 3674 C CA . LEU A 1 487 ? -22.328 0.308 -11.742 1 95.06 487 LEU A CA 1
ATOM 3675 C C . LEU A 1 487 ? -22.906 1.362 -10.805 1 95.06 487 LEU A C 1
ATOM 3677 O O . LEU A 1 487 ? -23.062 2.523 -11.195 1 95.06 487 LEU A O 1
ATOM 3681 N N . PRO A 1 488 ? -23.219 0.97 -9.602 1 95.56 488 PRO A N 1
ATOM 3682 C CA . PRO A 1 488 ? -23.656 1.979 -8.633 1 95.56 488 PRO A CA 1
ATOM 3683 C C . PRO A 1 488 ? -22.578 3.029 -8.359 1 95.56 488 PRO A C 1
ATOM 3685 O O . PRO A 1 488 ? -21.391 2.738 -8.453 1 95.56 488 PRO A O 1
ATOM 3688 N N . SER A 1 489 ? -23.047 4.25 -8.062 1 95.69 489 SER A N 1
ATOM 3689 C CA . SER A 1 489 ? -22.094 5.266 -7.609 1 95.69 489 SER A CA 1
ATOM 3690 C C . SER A 1 489 ? -21.453 4.871 -6.281 1 95.69 489 SER A C 1
ATOM 3692 O O . SER A 1 489 ? -21.938 3.963 -5.602 1 95.69 489 SER A O 1
ATOM 3694 N N . LEU A 1 490 ? -20.391 5.492 -5.977 1 97.06 490 LEU A N 1
ATOM 3695 C CA . LEU A 1 490 ? -19.719 5.219 -4.707 1 97.06 490 LEU A CA 1
ATOM 3696 C C . LEU A 1 490 ? -20.656 5.504 -3.533 1 97.06 490 LEU A C 1
ATOM 3698 O O . LEU A 1 490 ? -20.672 4.762 -2.549 1 97.06 490 LEU A O 1
ATOM 3702 N N . ALA A 1 491 ? -21.438 6.555 -3.596 1 97.19 491 ALA A N 1
ATOM 3703 C CA . ALA A 1 491 ? -22.391 6.91 -2.551 1 97.19 491 ALA A CA 1
ATOM 3704 C C . ALA A 1 491 ? -23.453 5.824 -2.381 1 97.19 491 ALA A C 1
ATOM 3706 O O . ALA A 1 491 ? -23.844 5.504 -1.257 1 97.19 491 ALA A O 1
ATOM 3707 N N . GLU A 1 492 ? -23.922 5.289 -3.508 1 97.56 492 GLU A N 1
ATOM 3708 C CA . GLU A 1 492 ? -24.891 4.203 -3.461 1 97.56 492 GLU A CA 1
ATOM 3709 C C . GLU A 1 492 ? -24.297 2.951 -2.828 1 97.56 492 GLU A C 1
ATOM 3711 O O . GLU A 1 492 ? -24.953 2.289 -2.016 1 97.56 492 GLU A O 1
ATOM 3716 N N . SER A 1 493 ? -23.094 2.633 -3.203 1 98.06 493 SER A N 1
ATOM 3717 C CA . SER A 1 493 ? -22.422 1.477 -2.635 1 98.06 493 SER A CA 1
ATOM 3718 C C . SER A 1 493 ? -22.172 1.656 -1.139 1 98.06 493 SER A C 1
ATOM 3720 O O . SER A 1 493 ? -22.266 0.695 -0.371 1 98.06 493 SER A O 1
ATOM 3722 N N . ARG A 1 494 ? -21.812 2.848 -0.759 1 98.38 494 ARG A N 1
ATOM 3723 C CA . ARG A 1 494 ? -21.641 3.158 0.655 1 98.38 494 ARG A CA 1
ATOM 3724 C C . ARG A 1 494 ? -22.922 2.924 1.435 1 98.38 494 ARG A C 1
ATOM 3726 O O . ARG A 1 494 ? -22.906 2.33 2.516 1 98.38 494 ARG A O 1
ATOM 3733 N N . ALA A 1 495 ? -24.031 3.475 0.948 1 98 495 ALA A N 1
ATOM 3734 C CA . ALA A 1 495 ? -25.328 3.273 1.595 1 98 495 ALA A CA 1
ATOM 3735 C C . ALA A 1 495 ? -25.656 1.789 1.721 1 98 495 ALA A C 1
ATOM 3737 O O . ALA A 1 495 ? -26.141 1.341 2.76 1 98 495 ALA A O 1
ATOM 3738 N N . PHE A 1 496 ? -25.391 1.072 0.668 1 97.94 496 PHE A N 1
ATOM 3739 C CA . PHE A 1 496 ? -25.625 -0.367 0.672 1 97.94 496 PHE A CA 1
ATOM 3740 C C . PHE A 1 496 ? -24.75 -1.057 1.706 1 97.94 496 PHE A C 1
ATOM 3742 O O . PHE A 1 496 ? -25.203 -1.966 2.406 1 97.94 496 PHE A O 1
ATOM 3749 N N . ALA A 1 497 ? -23.484 -0.665 1.812 1 98.25 497 ALA A N 1
ATOM 3750 C CA . ALA A 1 497 ? -22.562 -1.231 2.795 1 98.25 497 ALA A CA 1
ATOM 3751 C C . ALA A 1 497 ? -23.078 -1.017 4.215 1 98.25 497 ALA A C 1
ATOM 3753 O O . ALA A 1 497 ? -23.016 -1.927 5.047 1 98.25 497 ALA A O 1
ATOM 3754 N N . GLN A 1 498 ? -23.547 0.172 4.492 1 96.19 498 GLN A N 1
ATOM 3755 C CA . GLN A 1 498 ? -24.078 0.476 5.816 1 96.19 498 GLN A CA 1
ATOM 3756 C C . GLN A 1 498 ? -25.328 -0.365 6.121 1 96.19 498 GLN A C 1
ATOM 3758 O O . GLN A 1 498 ? -25.484 -0.859 7.238 1 96.19 498 GLN A O 1
ATOM 3763 N N . GLN A 1 499 ? -26.141 -0.5 5.113 1 95.12 499 GLN A N 1
ATOM 3764 C CA . GLN A 1 499 ? -27.328 -1.347 5.273 1 95.12 499 GLN A CA 1
ATOM 3765 C C . GLN A 1 499 ? -26.922 -2.795 5.547 1 95.12 499 GLN A C 1
ATOM 3767 O O . GLN A 1 499 ? -27.516 -3.451 6.41 1 95.12 499 GLN A O 1
ATOM 3772 N N . SER A 1 500 ? -25.969 -3.26 4.797 1 94.44 500 SER A N 1
ATOM 3773 C CA . SER A 1 500 ? -25.469 -4.625 4.953 1 94.44 500 SER A CA 1
ATOM 3774 C C . SER A 1 500 ? -24.922 -4.855 6.359 1 94.44 500 SER A C 1
ATOM 3776 O O . SER A 1 500 ? -25.203 -5.879 6.984 1 94.44 500 SER A O 1
ATOM 3778 N N . LEU A 1 501 ? -24.203 -3.945 6.891 1 94.94 501 LEU A N 1
ATOM 3779 C CA . LEU A 1 501 ? -23.594 -4.059 8.211 1 94.94 501 LEU A CA 1
ATOM 3780 C C . LEU A 1 501 ? -24.641 -4.074 9.305 1 94.94 501 LEU A C 1
ATOM 3782 O O . LEU A 1 501 ? -24.484 -4.762 10.312 1 94.94 501 LEU A O 1
ATOM 3786 N N . HIS A 1 502 ? -25.703 -3.355 9.078 1 92 502 HIS A N 1
ATOM 3787 C CA . HIS A 1 502 ? -26.766 -3.273 10.062 1 92 502 HIS A CA 1
ATOM 3788 C C . HIS A 1 502 ? -27.531 -4.59 10.156 1 92 502 HIS A C 1
ATOM 3790 O O . HIS A 1 502 ? -28.219 -4.848 11.148 1 92 502 HIS A O 1
ATOM 3796 N N . ARG A 1 503 ? -27.391 -5.391 9.172 1 92.44 503 ARG A N 1
ATOM 3797 C CA . ARG A 1 503 ? -28.078 -6.672 9.156 1 92.44 503 ARG A CA 1
ATOM 3798 C C . ARG A 1 503 ? -27.344 -7.707 10 1 92.44 503 ARG A C 1
ATOM 3800 O O . ARG A 1 503 ? -27.906 -8.75 10.344 1 92.44 503 ARG A O 1
ATOM 3807 N N . LEU A 1 504 ? -26.125 -7.477 10.281 1 93.88 504 LEU A N 1
ATOM 3808 C CA . LEU A 1 504 ? -25.344 -8.398 11.102 1 93.88 504 LEU A CA 1
ATOM 3809 C C . LEU A 1 504 ? -25.828 -8.367 12.555 1 93.88 504 LEU A C 1
ATOM 3811 O O . LEU A 1 504 ? -26.141 -7.301 13.086 1 93.88 504 LEU A O 1
ATOM 3815 N N . SER A 1 505 ? -25.875 -9.484 13.156 1 93.44 505 SER A N 1
ATOM 3816 C CA . SER A 1 505 ? -26.219 -9.531 14.578 1 93.44 505 SER A CA 1
ATOM 3817 C C . SER A 1 505 ? -25.125 -8.891 15.43 1 93.44 505 SER A C 1
ATOM 3819 O O . SER A 1 505 ? -23.969 -8.797 15 1 93.44 505 SER A O 1
ATOM 3821 N N . PRO A 1 506 ? -25.469 -8.492 16.594 1 92.56 506 PRO A N 1
ATOM 3822 C CA . PRO A 1 506 ? -24.469 -7.926 17.5 1 92.56 506 PRO A CA 1
ATOM 3823 C C . PRO A 1 506 ? -23.312 -8.891 17.781 1 92.56 506 PRO A C 1
ATOM 3825 O O . PRO A 1 506 ? -22.172 -8.469 17.906 1 92.56 506 PRO A O 1
ATOM 3828 N N . ALA A 1 507 ? -23.594 -10.141 17.766 1 94.38 507 ALA A N 1
ATOM 3829 C CA . ALA A 1 507 ? -22.578 -11.148 18.047 1 94.38 507 ALA A CA 1
ATOM 3830 C C . ALA A 1 507 ? -21.547 -11.211 16.922 1 94.38 507 ALA A C 1
ATOM 3832 O O . ALA A 1 507 ? -20.375 -11.469 17.172 1 94.38 507 ALA A O 1
ATOM 3833 N N . HIS A 1 508 ? -22 -10.922 15.727 1 94.19 508 HIS A N 1
ATOM 3834 C CA . HIS A 1 508 ? -21.125 -10.977 14.57 1 94.19 508 HIS A CA 1
ATOM 3835 C C . HIS A 1 508 ? -20.375 -9.656 14.383 1 94.19 508 HIS A C 1
ATOM 3837 O O . HIS A 1 508 ? -19.375 -9.602 13.672 1 94.19 508 HIS A O 1
ATOM 3843 N N . ARG A 1 509 ? -20.859 -8.633 15.031 1 91.69 509 ARG A N 1
ATOM 3844 C CA . ARG A 1 509 ? -20.312 -7.297 14.836 1 91.69 509 ARG A CA 1
ATOM 3845 C C . ARG A 1 509 ? -19.266 -6.965 15.898 1 91.69 509 ARG A C 1
ATOM 3847 O O . ARG A 1 509 ? -18.547 -5.973 15.781 1 91.69 509 ARG A O 1
ATOM 3854 N N . ARG A 1 510 ? -19.141 -7.914 16.859 1 90.5 510 ARG A N 1
ATOM 3855 C CA . ARG A 1 510 ? -18.156 -7.688 17.906 1 90.5 510 ARG A CA 1
ATOM 3856 C C . ARG A 1 510 ? -16.75 -7.629 17.328 1 90.5 510 ARG A C 1
ATOM 3858 O O . ARG A 1 510 ? -16.422 -8.375 16.406 1 90.5 510 ARG A O 1
ATOM 3865 N N . LEU A 1 511 ? -15.992 -6.75 17.922 1 86.88 511 LEU A N 1
ATOM 3866 C CA . LEU A 1 511 ? -14.656 -6.547 17.391 1 86.88 511 LEU A CA 1
ATOM 3867 C C . LEU A 1 511 ? -13.664 -7.539 18 1 86.88 511 LEU A C 1
ATOM 3869 O O . LEU A 1 511 ? -12.617 -7.809 17.422 1 86.88 511 LEU A O 1
ATOM 3873 N N . GLU A 1 512 ? -14.016 -7.969 19.156 1 89.69 512 GLU A N 1
ATOM 3874 C CA . GLU A 1 512 ? -13.172 -8.953 19.812 1 89.69 512 GLU A CA 1
ATOM 3875 C C . GLU A 1 512 ? -13.891 -10.297 19.953 1 89.69 512 GLU A C 1
ATOM 3877 O O . GLU A 1 512 ? -14.961 -10.375 20.562 1 89.69 512 GLU A O 1
ATOM 3882 N N . GLN A 1 513 ? -13.328 -11.312 19.375 1 92.06 513 GLN A N 1
ATOM 3883 C CA . GLN A 1 513 ? -13.812 -12.688 19.438 1 92.06 513 GLN A CA 1
ATOM 3884 C C . GLN A 1 513 ? -15.273 -12.773 19.016 1 92.06 513 GLN A C 1
ATOM 3886 O O . GLN A 1 513 ? -16.109 -13.32 19.734 1 92.06 513 GLN A O 1
ATOM 3891 N N . PRO A 1 514 ? -15.547 -12.344 17.859 1 95.06 514 PRO A N 1
ATOM 3892 C CA . PRO A 1 514 ? -16.922 -12.422 17.375 1 95.06 514 PRO A CA 1
ATOM 3893 C C . PRO A 1 514 ? -17.359 -13.844 17.047 1 95.06 514 PRO A C 1
ATOM 3895 O O . PRO A 1 514 ? -16.516 -14.727 16.875 1 95.06 514 PRO A O 1
ATOM 3898 N N . ALA A 1 515 ? -18.703 -13.992 17.094 1 94.62 515 ALA A N 1
ATOM 3899 C CA . ALA A 1 515 ? -19.219 -15.227 16.516 1 94.62 515 ALA A CA 1
ATOM 3900 C C . ALA A 1 515 ? -18.938 -15.289 15.016 1 94.62 515 ALA A C 1
ATOM 3902 O O . ALA A 1 515 ? -19.031 -14.273 14.32 1 94.62 515 ALA A O 1
ATOM 3903 N N . LEU A 1 516 ? -18.672 -16.406 14.594 1 93.19 516 LEU A N 1
ATOM 3904 C CA . LEU A 1 516 ? -18.344 -16.578 13.18 1 93.19 516 LEU A CA 1
ATOM 3905 C C . LEU A 1 516 ? -19.594 -16.859 12.367 1 93.19 516 LEU A C 1
ATOM 3907 O O . LEU A 1 516 ? -20.484 -17.594 12.812 1 93.19 516 LEU A O 1
ATOM 3911 N N . TYR A 1 517 ? -19.688 -16.188 11.281 1 94.44 517 TYR A N 1
ATOM 3912 C CA . TYR A 1 517 ? -20.766 -16.438 10.336 1 94.44 517 TYR A CA 1
ATOM 3913 C C . TYR A 1 517 ? -20.547 -17.734 9.578 1 94.44 517 TYR A C 1
ATOM 3915 O O . TYR A 1 517 ? -19.422 -18.062 9.195 1 94.44 517 TYR A O 1
ATOM 3923 N N . GLN A 1 518 ? -21.641 -18.453 9.328 1 94.44 518 GLN A N 1
ATOM 3924 C CA . GLN A 1 518 ? -21.484 -19.797 8.766 1 94.44 518 GLN A CA 1
ATOM 3925 C C . GLN A 1 518 ? -21.672 -19.781 7.246 1 94.44 518 GLN A C 1
ATOM 3927 O O . GLN A 1 518 ? -22.562 -19.109 6.73 1 94.44 518 GLN A O 1
ATOM 3932 N N . VAL A 1 519 ? -20.781 -20.453 6.613 1 97.25 519 VAL A N 1
ATOM 3933 C CA . VAL A 1 519 ? -20.906 -20.781 5.199 1 97.25 519 VAL A CA 1
ATOM 3934 C C . VAL A 1 519 ? -21 -22.297 5.023 1 97.25 519 VAL A C 1
ATOM 3936 O O . VAL A 1 519 ? -20.219 -23.047 5.609 1 97.25 519 VAL A O 1
ATOM 3939 N N . ALA A 1 520 ? -21.984 -22.734 4.246 1 97.94 520 ALA A N 1
ATOM 3940 C CA . ALA A 1 520 ? -22.219 -24.172 4.082 1 97.94 520 ALA A CA 1
ATOM 3941 C C . ALA A 1 520 ? -22.234 -24.547 2.604 1 97.94 520 ALA A C 1
ATOM 3943 O O . ALA A 1 520 ? -22.359 -23.688 1.731 1 97.94 520 ALA A O 1
ATOM 3944 N N . LEU A 1 521 ? -22.062 -25.828 2.381 1 97.69 521 LEU A N 1
ATOM 3945 C CA . LEU A 1 521 ? -22.125 -26.391 1.037 1 97.69 521 LEU A CA 1
ATOM 3946 C C . LEU A 1 521 ? -23.438 -27.141 0.831 1 97.69 521 LEU A C 1
ATOM 3948 O O . LEU A 1 521 ? -23.984 -27.734 1.771 1 97.69 521 LEU A O 1
ATOM 3952 N N . SER A 1 522 ? -23.906 -27.062 -0.393 1 97.69 522 SER A N 1
ATOM 3953 C CA . SER A 1 522 ? -25.016 -27.953 -0.732 1 97.69 522 SER A CA 1
ATOM 3954 C C . SER A 1 522 ? -24.594 -29.406 -0.67 1 97.69 522 SER A C 1
ATOM 3956 O O . SER A 1 522 ? -23.406 -29.719 -0.638 1 97.69 522 SER A O 1
ATOM 3958 N N . GLU A 1 523 ? -25.562 -30.266 -0.692 1 95.69 523 GLU A N 1
ATOM 3959 C CA . GLU A 1 523 ? -25.297 -31.703 -0.67 1 95.69 523 GLU A CA 1
ATOM 3960 C C . GLU A 1 523 ? -24.516 -32.125 -1.915 1 95.69 523 GLU A C 1
ATOM 3962 O O . GLU A 1 523 ? -23.578 -32.938 -1.825 1 95.69 523 GLU A O 1
ATOM 3967 N N . LYS A 1 524 ? -24.922 -31.609 -2.998 1 96.38 524 LYS A N 1
ATOM 3968 C CA . LYS A 1 524 ? -24.297 -31.984 -4.258 1 96.38 524 LYS A CA 1
ATOM 3969 C C . LYS A 1 524 ? -22.844 -31.5 -4.312 1 96.38 524 LYS A C 1
ATOM 3971 O O . LYS A 1 524 ? -21.969 -32.219 -4.785 1 96.38 524 LYS A O 1
ATOM 3976 N N . LEU A 1 525 ? -22.609 -30.297 -3.906 1 96.5 525 LEU A N 1
ATOM 3977 C CA . LEU A 1 525 ? -21.25 -29.766 -3.893 1 96.5 525 LEU A CA 1
ATOM 3978 C C . LEU A 1 525 ? -20.391 -30.547 -2.91 1 96.5 525 LEU A C 1
ATOM 3980 O O . LEU A 1 525 ? -19.234 -30.859 -3.213 1 96.5 525 LEU A O 1
ATOM 3984 N N . GLN A 1 526 ? -20.938 -30.859 -1.721 1 95.19 526 GLN A N 1
ATOM 3985 C CA . GLN A 1 526 ? -20.203 -31.656 -0.743 1 95.19 526 GLN A CA 1
ATOM 3986 C C . GLN A 1 526 ? -19.828 -33.031 -1.312 1 95.19 526 GLN A C 1
ATOM 3988 O O . GLN A 1 526 ? -18.719 -33.5 -1.113 1 95.19 526 GLN A O 1
ATOM 3993 N N . ALA A 1 527 ? -20.766 -33.594 -2.002 1 94.44 527 ALA A N 1
ATOM 3994 C CA . ALA A 1 527 ? -20.531 -34.875 -2.613 1 94.44 527 ALA A CA 1
ATOM 3995 C C . ALA A 1 527 ? -19.422 -34.812 -3.66 1 94.44 527 ALA A C 1
ATOM 3997 O O . ALA A 1 527 ? -18.609 -35.75 -3.787 1 94.44 527 ALA A O 1
ATOM 3998 N N . LEU A 1 528 ? -19.453 -33.781 -4.406 1 94.06 528 LEU A N 1
ATOM 3999 C CA . LEU A 1 528 ? -18.422 -33.562 -5.414 1 94.06 528 LEU A CA 1
ATOM 4000 C C . LEU A 1 528 ? -17.047 -33.438 -4.762 1 94.06 528 LEU A C 1
ATOM 4002 O O . LEU A 1 528 ? -16.062 -34 -5.246 1 94.06 528 LEU A O 1
ATOM 4006 N N . VAL A 1 529 ? -16.938 -32.656 -3.684 1 91.69 529 VAL A N 1
ATOM 4007 C CA . VAL A 1 529 ? -15.695 -32.5 -2.947 1 91.69 529 VAL A CA 1
ATOM 4008 C C . VAL A 1 529 ? -15.195 -33.844 -2.447 1 91.69 529 VAL A C 1
ATOM 4010 O O . VAL A 1 529 ? -14.016 -34.156 -2.592 1 91.69 529 VAL A O 1
ATOM 4013 N N . ASP A 1 530 ? -16.078 -34.594 -1.905 1 90.12 530 ASP A N 1
ATOM 4014 C CA . ASP A 1 530 ? -15.719 -35.906 -1.374 1 90.12 530 ASP A CA 1
ATOM 4015 C C . ASP A 1 530 ? -15.203 -36.844 -2.48 1 90.12 530 ASP A C 1
ATOM 4017 O O . ASP A 1 530 ? -14.234 -37.562 -2.287 1 90.12 530 ASP A O 1
ATOM 4021 N N . ARG A 1 531 ? -15.828 -36.812 -3.568 1 90.81 531 ARG A N 1
ATOM 4022 C CA . ARG A 1 531 ? -15.461 -37.656 -4.695 1 90.81 531 ARG A CA 1
ATOM 4023 C C . ARG A 1 531 ? -14.078 -37.281 -5.223 1 90.81 531 ARG A C 1
ATOM 4025 O O . ARG A 1 531 ? -13.258 -38.188 -5.488 1 90.81 531 ARG A O 1
ATOM 4032 N N . LEU A 1 532 ? -13.883 -36.031 -5.367 1 86.5 532 LEU A N 1
ATOM 4033 C CA . LEU A 1 532 ? -12.617 -35.594 -5.934 1 86.5 532 LEU A CA 1
ATOM 4034 C C . LEU A 1 532 ? -11.477 -35.75 -4.93 1 86.5 532 LEU A C 1
ATOM 4036 O O . LEU A 1 532 ? -10.328 -35.938 -5.312 1 86.5 532 LEU A O 1
ATOM 4040 N N . SER A 1 533 ? -11.828 -35.625 -3.637 1 83.25 533 SER A N 1
ATOM 4041 C CA . SER A 1 533 ? -10.828 -35.812 -2.596 1 83.25 533 SER A CA 1
ATOM 4042 C C . SER A 1 533 ? -10.406 -37.281 -2.498 1 83.25 533 SER A C 1
ATOM 4044 O O . SER A 1 533 ? -9.258 -37.594 -2.18 1 83.25 533 SER A O 1
ATOM 4046 N N . ALA A 1 534 ? -11.281 -38.125 -2.695 1 77.81 534 ALA A N 1
ATOM 4047 C CA . ALA A 1 534 ? -11.016 -39.562 -2.633 1 77.81 534 ALA A CA 1
ATOM 4048 C C . ALA A 1 534 ? -10.141 -40.031 -3.799 1 77.81 534 ALA A C 1
ATOM 4050 O O . ALA A 1 534 ? -9.297 -40.906 -3.646 1 77.81 534 ALA A O 1
ATOM 4051 N N . ARG A 1 535 ? -10.352 -39.469 -4.871 1 65.12 535 ARG A N 1
ATOM 4052 C CA . ARG A 1 535 ? -9.555 -39.781 -6.039 1 65.12 535 ARG A CA 1
ATOM 4053 C C . ARG A 1 535 ? -8.117 -39.312 -5.879 1 65.12 535 ARG A C 1
ATOM 4055 O O . ARG A 1 535 ? -7.184 -39.938 -6.398 1 65.12 535 ARG A O 1
ATOM 4062 N N . GLY A 1 536 ? -7.922 -38.188 -5.219 1 56.56 536 GLY A N 1
ATOM 4063 C CA . GLY A 1 536 ? -6.574 -37.688 -4.992 1 56.56 536 GLY A CA 1
ATOM 4064 C C . GLY A 1 536 ? -5.816 -38.5 -3.939 1 56.56 536 GLY A C 1
ATOM 4065 O O . GLY A 1 536 ? -4.586 -38.531 -3.959 1 56.56 536 GLY A O 1
ATOM 4066 N N . ALA A 1 537 ? -6.547 -39.031 -2.84 1 47.38 537 ALA A N 1
ATOM 4067 C CA . ALA A 1 537 ? -5.938 -39.844 -1.788 1 47.38 537 ALA A CA 1
ATOM 4068 C C . ALA A 1 537 ? -5.426 -41.188 -2.344 1 47.38 537 ALA A C 1
ATOM 4070 O O . ALA A 1 537 ? -4.703 -41.906 -1.661 1 47.38 537 ALA A O 1
ATOM 4071 N N . LEU A 1 538 ? -5.75 -41.469 -3.568 1 39.84 538 LEU A N 1
ATOM 4072 C CA . LEU A 1 538 ? -5.203 -42.719 -4.086 1 39.84 538 LEU A CA 1
ATOM 4073 C C . LEU A 1 538 ? -3.82 -42.5 -4.691 1 39.84 538 LEU A C 1
ATOM 4075 O O . LEU A 1 538 ? -3.59 -41.5 -5.371 1 39.84 538 LEU A O 1
ATOM 4079 N N . MET B 1 1 ? 8.055 15.219 -36.312 1 18.38 1 MET B N 1
ATOM 4080 C CA . MET B 1 1 ? 8.734 14.117 -35.656 1 18.38 1 MET B CA 1
ATOM 4081 C C . MET B 1 1 ? 8.445 14.133 -34.156 1 18.38 1 MET B C 1
ATOM 4083 O O . MET B 1 1 ? 9.016 14.938 -33.406 1 18.38 1 MET B O 1
ATOM 4087 N N . ALA B 1 2 ? 7.285 14 -33.719 1 26.64 2 ALA B N 1
ATOM 4088 C CA . ALA B 1 2 ? 6.566 14.328 -32.5 1 26.64 2 ALA B CA 1
ATOM 4089 C C . ALA B 1 2 ? 7.277 13.758 -31.266 1 26.64 2 ALA B C 1
ATOM 4091 O O . ALA B 1 2 ? 7.98 12.75 -31.359 1 26.64 2 ALA B O 1
ATOM 4092 N N . ALA B 1 3 ? 7.477 14.469 -30.125 1 32.78 3 ALA B N 1
ATOM 4093 C CA . ALA B 1 3 ? 8.047 14.117 -28.828 1 32.78 3 ALA B CA 1
ATOM 4094 C C . ALA B 1 3 ? 7.758 12.656 -28.484 1 32.78 3 ALA B C 1
ATOM 4096 O O . ALA B 1 3 ? 6.598 12.258 -28.375 1 32.78 3 ALA B O 1
ATOM 4097 N N . GLU B 1 4 ? 8.312 11.727 -28.781 1 33.97 4 GLU B N 1
ATOM 4098 C CA . GLU B 1 4 ? 8.344 10.32 -28.406 1 33.97 4 GLU B CA 1
ATOM 4099 C C . GLU B 1 4 ? 7.949 10.141 -26.938 1 33.97 4 GLU B C 1
ATOM 4101 O O . GLU B 1 4 ? 8.609 10.664 -26.047 1 33.97 4 GLU B O 1
ATOM 4106 N N . GLN B 1 5 ? 6.699 10.008 -26.375 1 40.84 5 GLN B N 1
ATOM 4107 C CA . GLN B 1 5 ? 5.984 10.148 -25.109 1 40.84 5 GLN B CA 1
ATOM 4108 C C . GLN B 1 5 ? 6.617 9.273 -24.031 1 40.84 5 GLN B C 1
ATOM 4110 O O . GLN B 1 5 ? 6.82 8.078 -24.234 1 40.84 5 GLN B O 1
ATOM 4115 N N . ASP B 1 6 ? 7.598 9.68 -23.266 1 46.78 6 ASP B N 1
ATOM 4116 C CA . ASP B 1 6 ? 8.32 9.078 -22.156 1 46.78 6 ASP B CA 1
ATOM 4117 C C . ASP B 1 6 ? 7.395 8.227 -21.281 1 46.78 6 ASP B C 1
ATOM 4119 O O . ASP B 1 6 ? 6.492 8.75 -20.641 1 46.78 6 ASP B O 1
ATOM 4123 N N . PRO B 1 7 ? 7.262 6.934 -21.688 1 49.19 7 PRO B N 1
ATOM 4124 C CA . PRO B 1 7 ? 6.414 6.027 -20.906 1 49.19 7 PRO B CA 1
ATOM 4125 C C . PRO B 1 7 ? 6.535 6.246 -19.406 1 49.19 7 PRO B C 1
ATOM 4127 O O . PRO B 1 7 ? 5.559 6.09 -18.672 1 49.19 7 PRO B O 1
ATOM 4130 N N . GLU B 1 8 ? 7.742 6.645 -18.984 1 49.53 8 GLU B N 1
ATOM 4131 C CA . GLU B 1 8 ? 7.922 6.883 -17.547 1 49.53 8 GLU B CA 1
ATOM 4132 C C . GLU B 1 8 ? 7.188 8.141 -17.109 1 49.53 8 GLU B C 1
ATOM 4134 O O . GLU B 1 8 ? 6.691 8.211 -15.977 1 49.53 8 GLU B O 1
ATOM 4139 N N . GLY B 1 9 ? 7.156 9.047 -17.984 1 50.06 9 GLY B N 1
ATOM 4140 C CA . GLY B 1 9 ? 6.473 10.281 -17.641 1 50.06 9 GLY B CA 1
ATOM 4141 C C . GLY B 1 9 ? 4.988 10.102 -17.406 1 50.06 9 GLY B C 1
ATOM 4142 O O . GLY B 1 9 ? 4.418 10.719 -16.5 1 50.06 9 GLY B O 1
ATOM 4143 N N . ARG B 1 10 ? 4.348 9.156 -18.094 1 55.66 10 ARG B N 1
ATOM 4144 C CA . ARG B 1 10 ? 2.93 8.852 -17.938 1 55.66 10 ARG B CA 1
ATOM 4145 C C . ARG B 1 10 ? 2.666 8.164 -16.609 1 55.66 10 ARG B C 1
ATOM 4147 O O . ARG B 1 10 ? 1.534 8.156 -16.109 1 55.66 10 ARG B O 1
ATOM 4154 N N . ALA B 1 11 ? 3.773 7.84 -15.984 1 61.66 11 ALA B N 1
ATOM 4155 C CA . ALA B 1 11 ? 3.646 7.082 -14.742 1 61.66 11 ALA B CA 1
ATOM 4156 C C . ALA B 1 11 ? 3.854 7.984 -13.531 1 61.66 11 ALA B C 1
ATOM 4158 O O . ALA B 1 11 ? 3.789 7.52 -12.391 1 61.66 11 ALA B O 1
ATOM 4159 N N . ALA B 1 12 ? 3.953 9.258 -13.891 1 70.44 12 ALA B N 1
ATOM 4160 C CA . ALA B 1 12 ? 4.18 10.172 -12.773 1 70.44 12 ALA B CA 1
ATOM 4161 C C . ALA B 1 12 ? 2.896 10.391 -11.977 1 70.44 12 ALA B C 1
ATOM 4163 O O . ALA B 1 12 ? 1.797 10.352 -12.531 1 70.44 12 ALA B O 1
ATOM 4164 N N . ALA B 1 13 ? 3.141 10.562 -10.68 1 82.31 13 ALA B N 1
ATOM 4165 C CA . ALA B 1 13 ? 2.012 10.898 -9.812 1 82.31 13 ALA B CA 1
ATOM 4166 C C . ALA B 1 13 ? 1.367 12.219 -10.227 1 82.31 13 ALA B C 1
ATOM 4168 O O . ALA B 1 13 ? 2.049 13.117 -10.727 1 82.31 13 ALA B O 1
ATOM 4169 N N . ARG B 1 14 ? 0.104 12.344 -10 1 86.31 14 ARG B N 1
ATOM 4170 C CA . ARG B 1 14 ? -0.648 13.547 -10.352 1 86.31 14 ARG B CA 1
ATOM 4171 C C . ARG B 1 14 ? -0.536 14.602 -9.266 1 86.31 14 ARG B C 1
ATOM 4173 O O . ARG B 1 14 ? -0.513 14.281 -8.078 1 86.31 14 ARG B O 1
ATOM 4180 N N . PRO B 1 15 ? -0.576 15.836 -9.664 1 89.56 15 PRO B N 1
ATOM 4181 C CA . PRO B 1 15 ? -0.423 16.906 -8.68 1 89.56 15 PRO B CA 1
ATOM 4182 C C . PRO B 1 15 ? -1.563 16.953 -7.664 1 89.56 15 PRO B C 1
ATOM 4184 O O . PRO B 1 15 ? -1.38 17.422 -6.539 1 89.56 15 PRO B O 1
ATOM 4187 N N . LEU B 1 16 ? -2.713 16.406 -8.008 1 93.19 16 LEU B N 1
ATOM 4188 C CA . LEU B 1 16 ? -3.848 16.438 -7.09 1 93.19 16 LEU B CA 1
ATOM 4189 C C . LEU B 1 16 ? -3.738 15.328 -6.055 1 93.19 16 LEU B C 1
ATOM 4191 O O . LEU B 1 16 ? -4.59 15.211 -5.172 1 93.19 16 LEU B O 1
ATOM 4195 N N . LEU B 1 17 ? -2.631 14.508 -6.23 1 93.31 17 LEU B N 1
ATOM 4196 C CA . LEU B 1 17 ? -2.309 13.594 -5.145 1 93.31 17 LEU B CA 1
ATOM 4197 C C . LEU B 1 17 ? -1.852 14.359 -3.904 1 93.31 17 LEU B C 1
ATOM 4199 O O . LEU B 1 17 ? -0.674 14.312 -3.541 1 93.31 17 LEU B O 1
ATOM 4203 N N . THR B 1 18 ? -2.754 15.047 -3.289 1 96.69 18 THR B N 1
ATOM 4204 C CA . THR B 1 18 ? -2.432 15.914 -2.166 1 96.69 18 THR B CA 1
ATOM 4205 C C . THR B 1 18 ? -3.607 16 -1.194 1 96.69 18 THR B C 1
ATOM 4207 O O . THR B 1 18 ? -4.699 15.508 -1.486 1 96.69 18 THR B O 1
ATOM 4210 N N . ASP B 1 19 ? -3.363 16.5 -0.036 1 97.69 19 ASP B N 1
ATOM 4211 C CA . ASP B 1 19 ? -4.41 16.75 0.946 1 97.69 19 ASP B CA 1
ATOM 4212 C C . ASP B 1 19 ? -5.074 18.109 0.693 1 97.69 19 ASP B C 1
ATOM 4214 O O . ASP B 1 19 ? -4.406 19.062 0.299 1 97.69 19 ASP B O 1
ATOM 4218 N N . LEU B 1 20 ? -6.297 18.219 0.961 1 97.31 20 LEU B N 1
ATOM 4219 C CA . LEU B 1 20 ? -7.035 19.453 0.725 1 97.31 20 LEU B CA 1
ATOM 4220 C C . LEU B 1 20 ? -6.414 20.609 1.497 1 97.31 20 LEU B C 1
ATOM 4222 O O . LEU B 1 20 ? -6.414 21.75 1.021 1 97.31 20 LEU B O 1
ATOM 4226 N N . TYR B 1 21 ? -5.91 20.344 2.676 1 95.75 21 TYR B N 1
ATOM 4227 C CA . TYR B 1 21 ? -5.383 21.422 3.484 1 95.75 21 TYR B CA 1
ATOM 4228 C C . TYR B 1 21 ? -4.133 22.031 2.848 1 95.75 21 TYR B C 1
ATOM 4230 O O . TYR B 1 21 ? -3.75 23.156 3.16 1 95.75 21 TYR B O 1
ATOM 4238 N N . GLN B 1 22 ? -3.465 21.312 1.939 1 97.56 22 GLN B N 1
ATOM 4239 C CA . GLN B 1 22 ? -2.379 21.906 1.177 1 97.56 22 GLN B CA 1
ATOM 4240 C C . GLN B 1 22 ? -2.895 23.031 0.276 1 97.56 22 GLN B C 1
ATOM 4242 O O . GLN B 1 22 ? -2.252 24.078 0.141 1 97.56 22 GLN B O 1
ATOM 4247 N N . ALA B 1 23 ? -4.043 22.797 -0.321 1 95.75 23 ALA B N 1
ATOM 4248 C CA . ALA B 1 23 ? -4.66 23.797 -1.189 1 95.75 23 ALA B CA 1
ATOM 4249 C C . ALA B 1 23 ? -5.184 24.984 -0.38 1 95.75 23 ALA B C 1
ATOM 4251 O O . ALA B 1 23 ? -5.07 26.141 -0.806 1 95.75 23 ALA B O 1
ATOM 4252 N N . THR B 1 24 ? -5.785 24.703 0.729 1 96.25 24 THR B N 1
ATOM 4253 C CA . THR B 1 24 ? -6.297 25.797 1.549 1 96.25 24 THR B CA 1
ATOM 4254 C C . THR B 1 24 ? -5.156 26.641 2.1 1 96.25 24 THR B C 1
ATOM 4256 O O . THR B 1 24 ? -5.246 27.875 2.133 1 96.25 24 THR B O 1
ATOM 4259 N N . MET B 1 25 ? -4.113 25.969 2.518 1 97.69 25 MET B N 1
ATOM 4260 C CA . MET B 1 25 ? -2.949 26.719 2.98 1 97.69 25 MET B CA 1
ATOM 4261 C C . MET B 1 25 ? -2.34 27.531 1.843 1 97.69 25 MET B C 1
ATOM 4263 O O . MET B 1 25 ? -1.875 28.656 2.055 1 97.69 25 MET B O 1
ATOM 4267 N N . ALA B 1 26 ? -2.35 26.969 0.658 1 97.5 26 ALA B N 1
ATOM 4268 C CA . ALA B 1 26 ? -1.871 27.719 -0.502 1 97.5 26 ALA B CA 1
ATOM 4269 C C . ALA B 1 26 ? -2.652 29.016 -0.68 1 97.5 26 ALA B C 1
ATOM 4271 O O . ALA B 1 26 ? -2.064 30.062 -0.928 1 97.5 26 ALA B O 1
ATOM 4272 N N . LEU B 1 27 ? -3.949 28.922 -0.597 1 97 27 LEU B N 1
ATOM 4273 C CA . LEU B 1 27 ? -4.785 30.125 -0.683 1 97 27 LEU B CA 1
ATOM 4274 C C . LEU B 1 27 ? -4.449 31.109 0.437 1 97 27 LEU B C 1
ATOM 4276 O O . LEU B 1 27 ? -4.379 32.312 0.209 1 97 27 LEU B O 1
ATOM 4280 N N . GLY B 1 28 ? -4.25 30.547 1.637 1 96.75 28 GLY B N 1
ATOM 4281 C CA . GLY B 1 28 ? -3.854 31.391 2.756 1 96.75 28 GLY B CA 1
ATOM 4282 C C . GLY B 1 28 ? -2.561 32.125 2.508 1 96.75 28 GLY B C 1
ATOM 4283 O O . GLY B 1 28 ? -2.48 33.344 2.762 1 96.75 28 GLY B O 1
ATOM 4284 N N . TYR B 1 29 ? -1.544 31.453 2.021 1 97.94 29 TYR B N 1
ATOM 4285 C CA . TYR B 1 29 ? -0.267 32.094 1.699 1 97.94 29 TYR B CA 1
ATOM 4286 C C . TYR B 1 29 ? -0.439 33.156 0.625 1 97.94 29 TYR B C 1
ATOM 4288 O O . TYR B 1 29 ? 0.134 34.25 0.725 1 97.94 29 TYR B O 1
ATOM 4296 N N . TRP B 1 30 ? -1.175 32.812 -0.408 1 97.5 30 TRP B N 1
ATOM 4297 C CA . TRP B 1 30 ? -1.388 33.719 -1.539 1 97.5 30 TRP B CA 1
ATOM 4298 C C . TRP B 1 30 ? -2.066 35 -1.092 1 97.5 30 TRP B C 1
ATOM 4300 O O . TRP B 1 30 ? -1.618 36.094 -1.435 1 97.5 30 TRP B O 1
ATOM 4310 N N . ARG B 1 31 ? -3.109 34.875 -0.323 1 96.06 31 ARG B N 1
ATOM 4311 C CA . ARG B 1 31 ? -3.855 36.031 0.167 1 96.06 31 ARG B CA 1
ATOM 4312 C C . ARG B 1 31 ? -3 36.875 1.107 1 96.06 31 ARG B C 1
ATOM 4314 O O . ARG B 1 31 ? -3.129 38.094 1.141 1 96.06 31 ARG B O 1
ATOM 4321 N N . ALA B 1 32 ? -2.139 36.25 1.827 1 96.75 32 ALA B N 1
ATOM 4322 C CA . ALA B 1 32 ? -1.279 36.938 2.785 1 96.75 32 ALA B CA 1
ATOM 4323 C C . ALA B 1 32 ? -0.076 37.562 2.09 1 96.75 32 ALA B C 1
ATOM 4325 O O . ALA B 1 32 ? 0.763 38.188 2.736 1 96.75 32 ALA B O 1
ATOM 4326 N N . GLY B 1 33 ? 0.023 37.375 0.769 1 96.31 33 GLY B N 1
ATOM 4327 C CA . GLY B 1 33 ? 1.141 37.906 0.02 1 96.31 33 GLY B CA 1
ATOM 4328 C C . GLY B 1 33 ? 2.449 37.188 0.285 1 96.31 33 GLY B C 1
ATOM 4329 O O . GLY B 1 33 ? 3.525 37.781 0.166 1 96.31 33 GLY B O 1
ATOM 4330 N N . ARG B 1 34 ? 2.402 35.969 0.668 1 97.19 34 ARG B N 1
ATOM 4331 C CA . ARG B 1 34 ? 3.602 35.25 1.101 1 97.19 34 ARG B CA 1
ATOM 4332 C C . ARG B 1 34 ? 3.902 34.062 0.183 1 97.19 34 ARG B C 1
ATOM 4334 O O . ARG B 1 34 ? 4.758 33.25 0.493 1 97.19 34 ARG B O 1
ATOM 4341 N N . ALA B 1 35 ? 3.197 33.969 -0.926 1 97.38 35 ALA B N 1
ATOM 4342 C CA . ALA B 1 35 ? 3.318 32.812 -1.843 1 97.38 35 ALA B CA 1
ATOM 4343 C C . ALA B 1 35 ? 4.754 32.656 -2.334 1 97.38 35 ALA B C 1
ATOM 4345 O O . ALA B 1 35 ? 5.246 31.547 -2.48 1 97.38 35 ALA B O 1
ATOM 4346 N N . GLN B 1 36 ? 5.445 33.781 -2.496 1 97.25 36 GLN B N 1
ATOM 4347 C CA . GLN B 1 36 ? 6.754 33.75 -3.145 1 97.25 36 GLN B CA 1
ATOM 4348 C C . GLN B 1 36 ? 7.879 33.812 -2.113 1 97.25 36 GLN B C 1
ATOM 4350 O O . GLN B 1 36 ? 9.055 33.781 -2.473 1 97.25 36 GLN B O 1
ATOM 4355 N N . ASP B 1 37 ? 7.535 33.812 -0.795 1 97.44 37 ASP B N 1
ATOM 4356 C CA . ASP B 1 37 ? 8.586 33.781 0.213 1 97.44 37 ASP B CA 1
ATOM 4357 C C . ASP B 1 37 ? 9.453 32.531 0.036 1 97.44 37 ASP B C 1
ATOM 4359 O O . ASP B 1 37 ? 8.945 31.453 -0.276 1 97.44 37 ASP B O 1
ATOM 4363 N N . GLN B 1 38 ? 10.75 32.719 0.175 1 98.06 38 GLN B N 1
ATOM 4364 C CA . GLN B 1 38 ? 11.641 31.562 0.087 1 98.06 38 GLN B CA 1
ATOM 4365 C C . GLN B 1 38 ? 11.57 30.703 1.352 1 98.06 38 GLN B C 1
ATOM 4367 O O . GLN B 1 38 ? 11.641 31.234 2.465 1 98.06 38 GLN B O 1
ATOM 4372 N N . ALA B 1 39 ? 11.336 29.406 1.203 1 98.5 39 ALA B N 1
ATOM 4373 C CA . ALA B 1 39 ? 11.195 28.5 2.338 1 98.5 39 ALA B CA 1
ATOM 4374 C C . ALA B 1 39 ? 11.945 27.203 2.09 1 98.5 39 ALA B C 1
ATOM 4376 O O . ALA B 1 39 ? 12.328 26.906 0.957 1 98.5 39 ALA B O 1
ATOM 4377 N N . GLU B 1 40 ? 12.18 26.469 3.15 1 98.38 40 GLU B N 1
ATOM 4378 C CA . GLU B 1 40 ? 12.844 25.172 3.08 1 98.38 40 GLU B CA 1
ATOM 4379 C C . GLU B 1 40 ? 12.164 24.156 3.992 1 98.38 40 GLU B C 1
ATOM 4381 O O . GLU B 1 40 ? 11.82 24.469 5.133 1 98.38 40 GLU B O 1
ATOM 4386 N N . PHE B 1 41 ? 11.867 23.031 3.426 1 98.69 41 PHE B N 1
ATOM 4387 C CA . PHE B 1 41 ? 11.352 21.891 4.164 1 98.69 41 PHE B CA 1
ATOM 4388 C C . PHE B 1 41 ? 12.344 20.734 4.152 1 98.69 41 PHE B C 1
ATOM 4390 O O . PHE B 1 41 ? 13.133 20.594 3.213 1 98.69 41 PHE B O 1
ATOM 4397 N N . GLU B 1 42 ? 12.312 19.938 5.184 1 98.56 42 GLU B N 1
ATOM 4398 C CA . GLU B 1 42 ? 13.102 18.719 5.266 1 98.56 42 GLU B CA 1
ATOM 4399 C C . GLU B 1 42 ? 12.227 17.5 5.535 1 98.56 42 GLU B C 1
ATOM 4401 O O . GLU B 1 42 ? 11.305 17.562 6.359 1 98.56 42 GLU B O 1
ATOM 4406 N N . LEU B 1 43 ? 12.43 16.453 4.754 1 98.69 43 LEU B N 1
ATOM 4407 C CA . LEU B 1 43 ? 11.758 15.172 4.91 1 98.69 43 LEU B CA 1
ATOM 4408 C C . LEU B 1 43 ? 12.672 14.156 5.586 1 98.69 43 LEU B C 1
ATOM 4410 O O . LEU B 1 43 ? 13.773 13.898 5.102 1 98.69 43 LEU B O 1
ATOM 4414 N N . PHE B 1 44 ? 12.289 13.617 6.699 1 98.06 44 PHE B N 1
ATOM 4415 C CA . PHE B 1 44 ? 13.086 12.664 7.457 1 98.06 44 PHE B CA 1
ATOM 4416 C C . PHE B 1 44 ? 12.188 11.727 8.258 1 98.06 44 PHE B C 1
ATOM 4418 O O . PHE B 1 44 ? 10.961 11.773 8.133 1 98.06 44 PHE B O 1
ATOM 4425 N N . PHE B 1 45 ? 12.695 10.75 8.898 1 97.44 45 PHE B N 1
ATOM 4426 C CA . PHE B 1 45 ? 11.977 9.867 9.812 1 97.44 45 PHE B CA 1
ATOM 4427 C C . PHE B 1 45 ? 12.609 9.898 11.203 1 97.44 45 PHE B C 1
ATOM 4429 O O . PHE B 1 45 ? 13.766 10.289 11.352 1 97.44 45 PHE B O 1
ATOM 4436 N N . ARG B 1 46 ? 11.906 9.469 12.18 1 94.94 46 ARG B N 1
ATOM 4437 C CA . ARG B 1 46 ? 12.336 9.688 13.562 1 94.94 46 ARG B CA 1
ATOM 4438 C C . ARG B 1 46 ? 12.93 8.422 14.164 1 94.94 46 ARG B C 1
ATOM 4440 O O . ARG B 1 46 ? 13.695 8.484 15.125 1 94.94 46 ARG B O 1
ATOM 4447 N N . GLN B 1 47 ? 12.508 7.293 13.656 1 95 47 GLN B N 1
ATOM 4448 C CA . GLN B 1 47 ? 12.977 6.008 14.164 1 95 47 GLN B CA 1
ATOM 4449 C C . GLN B 1 47 ? 13.188 5.008 13.031 1 95 47 GLN B C 1
ATOM 4451 O O . GLN B 1 47 ? 12.391 4.957 12.086 1 95 47 GLN B O 1
ATOM 4456 N N . CYS B 1 48 ? 14.242 4.234 13.219 1 96.81 48 CYS B N 1
ATOM 4457 C CA . CYS B 1 48 ? 14.445 3.18 12.234 1 96.81 48 CYS B CA 1
ATOM 4458 C C . CYS B 1 48 ? 13.305 2.172 12.273 1 96.81 48 CYS B C 1
ATOM 4460 O O . CYS B 1 48 ? 12.742 1.897 13.336 1 96.81 48 CYS B O 1
ATOM 4462 N N . PRO B 1 49 ? 12.992 1.63 11.148 1 97.31 49 PRO B N 1
ATOM 4463 C CA . PRO B 1 49 ? 11.859 0.701 11.086 1 97.31 49 PRO B CA 1
ATOM 4464 C C . PRO B 1 49 ? 12.227 -0.705 11.562 1 97.31 49 PRO B C 1
ATOM 4466 O O . PRO B 1 49 ? 13.406 -1.044 11.641 1 97.31 49 PRO B O 1
ATOM 4469 N N . PHE B 1 50 ? 11.203 -1.519 11.945 1 96.88 50 PHE B N 1
ATOM 4470 C CA . PHE B 1 50 ? 11.258 -2.947 12.234 1 96.88 50 PHE B CA 1
ATOM 4471 C C . PHE B 1 50 ? 12.117 -3.219 13.461 1 96.88 50 PHE B C 1
ATOM 4473 O O . PHE B 1 50 ? 12.711 -4.293 13.578 1 96.88 50 PHE B O 1
ATOM 4480 N N . GLY B 1 51 ? 12.258 -2.191 14.266 1 95.25 51 GLY B N 1
ATOM 4481 C CA . GLY B 1 51 ? 13.133 -2.354 15.414 1 95.25 51 GLY B CA 1
ATOM 4482 C C . GLY B 1 51 ? 14.602 -2.459 15.047 1 95.25 51 GLY B C 1
ATOM 4483 O O . GLY B 1 51 ? 15.406 -2.99 15.812 1 95.25 51 GLY B O 1
ATOM 4484 N N . GLY B 1 52 ? 14.93 -1.996 13.844 1 95.31 52 GLY B N 1
ATOM 4485 C CA . GLY B 1 52 ? 16.297 -2.066 13.336 1 95.31 52 GLY B CA 1
ATOM 4486 C C . GLY B 1 52 ? 17.094 -0.813 13.617 1 95.31 52 GLY B C 1
ATOM 4487 O O . GLY B 1 52 ? 16.656 0.059 14.375 1 95.31 52 GLY B O 1
ATOM 4488 N N . ALA B 1 53 ? 18.344 -0.819 13 1 96.31 53 ALA B N 1
ATOM 4489 C CA . ALA B 1 53 ? 19.25 0.28 13.312 1 96.31 53 ALA B CA 1
ATOM 4490 C C . ALA B 1 53 ? 19.641 1.045 12.047 1 96.31 53 ALA B C 1
ATOM 4492 O O . ALA B 1 53 ? 20.547 1.871 12.078 1 96.31 53 ALA B O 1
ATOM 4493 N N . PHE B 1 54 ? 18.922 0.723 10.977 1 96.88 54 PHE B N 1
ATOM 4494 C CA . PHE B 1 54 ? 19.219 1.463 9.758 1 96.88 54 PHE B CA 1
ATOM 4495 C C . PHE B 1 54 ? 17.984 1.527 8.852 1 96.88 54 PHE B C 1
ATOM 4497 O O . PHE B 1 54 ? 17.016 0.794 9.062 1 96.88 54 PHE B O 1
ATOM 4504 N N . ALA B 1 55 ? 18.047 2.402 7.918 1 98.25 55 ALA B N 1
ATOM 4505 C CA . ALA B 1 55 ? 17.141 2.459 6.77 1 98.25 55 ALA B CA 1
ATOM 4506 C C . ALA B 1 55 ? 17.922 2.74 5.484 1 98.25 55 ALA B C 1
ATOM 4508 O O . ALA B 1 55 ? 19.078 3.156 5.527 1 98.25 55 ALA B O 1
ATOM 4509 N N . LEU B 1 56 ? 17.359 2.404 4.422 1 98.69 56 LEU B N 1
ATOM 4510 C CA . LEU B 1 56 ? 17.906 2.764 3.117 1 98.69 56 LEU B CA 1
ATOM 4511 C C . LEU B 1 56 ? 17.094 3.887 2.48 1 98.69 56 LEU B C 1
ATOM 4513 O O . LEU B 1 56 ? 15.859 3.865 2.516 1 98.69 56 LEU B O 1
ATOM 4517 N N . ALA B 1 57 ? 17.766 4.867 1.953 1 98.81 57 ALA B N 1
ATOM 4518 C CA . ALA B 1 57 ? 17.109 5.957 1.236 1 98.81 57 ALA B CA 1
ATOM 4519 C C . ALA B 1 57 ? 16.656 5.508 -0.148 1 98.81 57 ALA B C 1
ATOM 4521 O O . ALA B 1 57 ? 17.453 4.984 -0.932 1 98.81 57 ALA B O 1
ATOM 4522 N N . ALA B 1 58 ? 15.43 5.691 -0.46 1 98.69 58 ALA B N 1
ATOM 4523 C CA . ALA B 1 58 ? 14.844 5.316 -1.747 1 98.69 58 ALA B CA 1
ATOM 4524 C C . ALA B 1 58 ? 13.695 6.246 -2.115 1 98.69 58 ALA B C 1
ATOM 4526 O O . ALA B 1 58 ? 13.109 6.895 -1.246 1 98.69 58 ALA B O 1
ATOM 4527 N N . GLY B 1 59 ? 13.344 6.348 -3.404 1 97.69 59 GLY B N 1
ATOM 4528 C CA . GLY B 1 59 ? 12.211 7.129 -3.877 1 97.69 59 GLY B CA 1
ATOM 4529 C C . GLY B 1 59 ? 12.625 8.422 -4.562 1 97.69 59 GLY B C 1
ATOM 4530 O O . GLY B 1 59 ? 11.781 9.133 -5.105 1 97.69 59 GLY B O 1
ATOM 4531 N N . LEU B 1 60 ? 13.914 8.711 -4.562 1 97.69 60 LEU B N 1
ATOM 4532 C CA . LEU B 1 60 ? 14.406 9.961 -5.141 1 97.69 60 LEU B CA 1
ATOM 4533 C C . LEU B 1 60 ? 14.039 10.062 -6.617 1 97.69 60 LEU B C 1
ATOM 4535 O O . LEU B 1 60 ? 13.625 11.125 -7.086 1 97.69 60 LEU B O 1
ATOM 4539 N N . ARG B 1 61 ? 14.219 8.992 -7.332 1 94.62 61 ARG B N 1
ATOM 4540 C CA . ARG B 1 61 ? 13.914 8.984 -8.758 1 94.62 61 ARG B CA 1
ATOM 4541 C C . ARG B 1 61 ? 12.461 9.359 -9.016 1 94.62 61 ARG B C 1
ATOM 4543 O O . ARG B 1 61 ? 12.164 10.148 -9.914 1 94.62 61 ARG B O 1
ATOM 4550 N N . ASP B 1 62 ? 11.57 8.797 -8.273 1 94.75 62 ASP B N 1
ATOM 4551 C CA . ASP B 1 62 ? 10.148 9.07 -8.422 1 94.75 62 ASP B CA 1
ATOM 4552 C C . ASP B 1 62 ? 9.82 10.516 -8.039 1 94.75 62 ASP B C 1
ATOM 4554 O O . ASP B 1 62 ? 8.945 11.141 -8.641 1 94.75 62 ASP B O 1
ATOM 4558 N N . CYS B 1 63 ? 10.5 11.047 -7.031 1 97 63 CYS B N 1
ATOM 4559 C CA . CYS B 1 63 ? 10.312 12.438 -6.629 1 97 63 CYS B CA 1
ATOM 4560 C C . CYS B 1 63 ? 10.727 13.383 -7.746 1 97 63 CYS B C 1
ATOM 4562 O O . CYS B 1 63 ? 10.016 14.336 -8.055 1 97 63 CYS B O 1
ATOM 4564 N N . VAL B 1 64 ? 11.867 13.094 -8.328 1 96.31 64 VAL B N 1
ATOM 4565 C CA . VAL B 1 64 ? 12.383 13.945 -9.398 1 96.31 64 VAL B CA 1
ATOM 4566 C C . VAL B 1 64 ? 11.43 13.914 -10.586 1 96.31 64 VAL B C 1
ATOM 4568 O O . VAL B 1 64 ? 11.133 14.953 -11.18 1 96.31 64 VAL B O 1
ATOM 4571 N N . ARG B 1 65 ? 10.938 12.742 -10.906 1 93.38 65 ARG B N 1
ATOM 4572 C CA . ARG B 1 65 ? 9.969 12.609 -11.992 1 93.38 65 ARG B CA 1
ATOM 4573 C C . ARG B 1 65 ? 8.703 13.414 -11.703 1 93.38 65 ARG B C 1
ATOM 4575 O O . ARG B 1 65 ? 8.156 14.055 -12.594 1 93.38 65 ARG B O 1
ATOM 4582 N N . PHE B 1 66 ? 8.273 13.344 -10.555 1 96.06 66 PHE B N 1
ATOM 4583 C CA . PHE B 1 66 ? 7.078 14.078 -10.141 1 96.06 66 PHE B CA 1
ATOM 4584 C C . PHE B 1 66 ? 7.293 15.578 -10.289 1 96.06 66 PHE B C 1
ATOM 4586 O O . PHE B 1 66 ? 6.445 16.281 -10.844 1 96.06 66 PHE B O 1
ATOM 4593 N N . LEU B 1 67 ? 8.398 16.047 -9.75 1 97 67 LEU B N 1
ATOM 4594 C CA . LEU B 1 67 ? 8.703 17.469 -9.797 1 97 67 LEU B CA 1
ATOM 4595 C C . LEU B 1 67 ? 8.758 17.969 -11.234 1 97 67 LEU B C 1
ATOM 4597 O O . LEU B 1 67 ? 8.25 19.047 -11.547 1 97 67 LEU B O 1
ATOM 4601 N N . ARG B 1 68 ? 9.32 17.156 -12.078 1 93.75 68 ARG B N 1
ATOM 4602 C CA . ARG B 1 68 ? 9.484 17.547 -13.469 1 93.75 68 ARG B CA 1
ATOM 4603 C C . ARG B 1 68 ? 8.133 17.594 -14.188 1 93.75 68 ARG B C 1
ATOM 4605 O O . ARG B 1 68 ? 7.93 18.406 -15.086 1 93.75 68 ARG B O 1
ATOM 4612 N N . ALA B 1 69 ? 7.238 16.75 -13.75 1 92.69 69 ALA B N 1
ATOM 4613 C CA . ALA B 1 69 ? 5.949 16.625 -14.422 1 92.69 69 ALA B CA 1
ATOM 4614 C C . ALA B 1 69 ? 4.887 17.484 -13.75 1 92.69 69 ALA B C 1
ATOM 4616 O O . ALA B 1 69 ? 3.754 17.578 -14.234 1 92.69 69 ALA B O 1
ATOM 4617 N N . PHE B 1 70 ? 5.215 18.203 -12.727 1 95.31 70 PHE B N 1
ATOM 4618 C CA . PHE B 1 70 ? 4.227 18.891 -11.906 1 95.31 70 PHE B CA 1
ATOM 4619 C C . PHE B 1 70 ? 3.588 20.031 -12.688 1 95.31 70 PHE B C 1
ATOM 4621 O O . PHE B 1 70 ? 4.258 21.016 -13.039 1 95.31 70 PHE B O 1
ATOM 4628 N N . ARG B 1 71 ? 2.316 19.906 -12.953 1 94 71 ARG B N 1
ATOM 4629 C CA . ARG B 1 71 ? 1.47 20.891 -13.602 1 94 71 ARG B CA 1
ATOM 4630 C C . ARG B 1 71 ? -0.006 20.625 -13.328 1 94 71 ARG B C 1
ATOM 4632 O O . ARG B 1 71 ? -0.485 19.5 -13.555 1 94 71 ARG B O 1
ATOM 4639 N N . LEU B 1 72 ? -0.67 21.609 -12.812 1 95.31 72 LEU B N 1
ATOM 4640 C CA . LEU B 1 72 ? -2.111 21.453 -12.648 1 95.31 72 LEU B CA 1
ATOM 4641 C C . LEU B 1 72 ? -2.836 21.672 -13.969 1 95.31 72 LEU B C 1
ATOM 4643 O O . LEU B 1 72 ? -2.646 22.688 -14.633 1 95.31 72 LEU B O 1
ATOM 4647 N N . ARG B 1 73 ? -3.635 20.703 -14.32 1 92.69 73 ARG B N 1
ATOM 4648 C CA . ARG B 1 73 ? -4.449 20.812 -15.531 1 92.69 73 ARG B CA 1
ATOM 4649 C C . ARG B 1 73 ? -5.73 21.594 -15.25 1 92.69 73 ARG B C 1
ATOM 4651 O O . ARG B 1 73 ? -6.082 21.828 -14.094 1 92.69 73 ARG B O 1
ATOM 4658 N N . ASP B 1 74 ? -6.383 21.969 -16.297 1 95.31 74 ASP B N 1
ATOM 4659 C CA . ASP B 1 74 ? -7.617 22.75 -16.172 1 95.31 74 ASP B CA 1
ATOM 4660 C C . ASP B 1 74 ? -8.648 22 -15.32 1 95.31 74 ASP B C 1
ATOM 4662 O O . ASP B 1 74 ? -9.312 22.609 -14.477 1 95.31 74 ASP B O 1
ATOM 4666 N N . ALA B 1 75 ? -8.734 20.734 -15.539 1 94.31 75 ALA B N 1
ATOM 4667 C CA . ALA B 1 75 ? -9.688 19.938 -14.773 1 94.31 75 ALA B CA 1
ATOM 4668 C C . ALA B 1 75 ? -9.336 19.922 -13.289 1 94.31 75 ALA B C 1
ATOM 4670 O O . ALA B 1 75 ? -10.219 19.891 -12.438 1 94.31 75 ALA B O 1
ATOM 4671 N N . ASP B 1 76 ? -8.078 19.922 -13.031 1 95.94 76 ASP B N 1
ATOM 4672 C CA . ASP B 1 76 ? -7.617 19.953 -11.648 1 95.94 76 ASP B CA 1
ATOM 4673 C C . ASP B 1 76 ? -8.016 21.266 -10.969 1 95.94 76 ASP B C 1
ATOM 4675 O O . ASP B 1 76 ? -8.539 21.25 -9.852 1 95.94 76 ASP B O 1
ATOM 4679 N N . VAL B 1 77 ? -7.793 22.344 -11.602 1 97.06 77 VAL B N 1
ATOM 4680 C CA . VAL B 1 77 ? -8.086 23.672 -11.062 1 97.06 77 VAL B CA 1
ATOM 4681 C C . VAL B 1 77 ? -9.602 23.844 -10.906 1 97.06 77 VAL B C 1
ATOM 4683 O O . VAL B 1 77 ? -10.062 24.422 -9.922 1 97.06 77 VAL B O 1
ATOM 4686 N N . GLN B 1 78 ? -10.344 23.328 -11.898 1 96.5 78 GLN B N 1
ATOM 4687 C CA . GLN B 1 78 ? -11.797 23.391 -11.805 1 96.5 78 GLN B CA 1
ATOM 4688 C C . GLN B 1 78 ? -12.305 22.641 -10.578 1 96.5 78 GLN B C 1
ATOM 4690 O O . GLN B 1 78 ? -13.203 23.109 -9.883 1 96.5 78 GLN B O 1
ATOM 4695 N N . PHE B 1 79 ? -11.773 21.547 -10.344 1 96.69 79 PHE B N 1
ATOM 4696 C CA . PHE B 1 79 ? -12.18 20.797 -9.164 1 96.69 79 PHE B CA 1
ATOM 4697 C C . PHE B 1 79 ? -11.812 21.547 -7.887 1 96.69 79 PHE B C 1
ATOM 4699 O O . PHE B 1 79 ? -12.617 21.625 -6.957 1 96.69 79 PHE B O 1
ATOM 4706 N N . LEU B 1 80 ? -10.578 22.031 -7.809 1 96.94 80 LEU B N 1
ATOM 4707 C CA . LEU B 1 80 ? -10.164 22.797 -6.637 1 96.94 80 LEU B CA 1
ATOM 4708 C C . LEU B 1 80 ? -11.109 23.969 -6.402 1 96.94 80 LEU B C 1
ATOM 4710 O O . LEU B 1 80 ? -11.445 24.281 -5.254 1 96.94 80 LEU B O 1
ATOM 4714 N N . ALA B 1 81 ? -11.531 24.594 -7.465 1 96.88 81 ALA B N 1
ATOM 4715 C CA . ALA B 1 81 ? -12.469 25.719 -7.363 1 96.88 81 ALA B CA 1
ATOM 4716 C C . ALA B 1 81 ? -13.789 25.266 -6.746 1 96.88 81 ALA B C 1
ATOM 4718 O O . ALA B 1 81 ? -14.43 26.016 -6.016 1 96.88 81 ALA B O 1
ATOM 4719 N N . SER B 1 82 ? -14.164 24.047 -7.055 1 96.25 82 SER B N 1
ATOM 4720 C CA . SER B 1 82 ? -15.422 23.531 -6.52 1 96.25 82 SER B CA 1
ATOM 4721 C C . SER B 1 82 ? -15.273 23.141 -5.051 1 96.25 82 SER B C 1
ATOM 4723 O O . SER B 1 82 ? -16.266 23.094 -4.312 1 96.25 82 SER B O 1
ATOM 4725 N N . ALA B 1 83 ? -14.094 22.844 -4.621 1 94.5 83 ALA B N 1
ATOM 4726 C CA . ALA B 1 83 ? -13.844 22.359 -3.264 1 94.5 83 ALA B CA 1
ATOM 4727 C C . ALA B 1 83 ? -13.531 23.516 -2.316 1 94.5 83 ALA B C 1
ATOM 4729 O O . ALA B 1 83 ? -13.602 23.359 -1.096 1 94.5 83 ALA B O 1
ATOM 4730 N N . LEU B 1 84 ? -13.18 24.641 -2.842 1 94.31 84 LEU B N 1
ATOM 4731 C CA . LEU B 1 84 ? -12.883 25.844 -2.061 1 94.31 84 LEU B CA 1
ATOM 4732 C C . LEU B 1 84 ? -14.094 26.766 -2 1 94.31 84 LEU B C 1
ATOM 4734 O O . LEU B 1 84 ? -15.078 26.547 -2.711 1 94.31 84 LEU B O 1
ATOM 4738 N N . PRO B 1 85 ? -14.055 27.766 -1.097 1 91.06 85 PRO B N 1
ATOM 4739 C CA . PRO B 1 85 ? -15.211 28.656 -0.997 1 91.06 85 PRO B CA 1
ATOM 4740 C C . PRO B 1 85 ? -15.562 29.312 -2.328 1 91.06 85 PRO B C 1
ATOM 4742 O O . PRO B 1 85 ? -14.672 29.703 -3.084 1 91.06 85 PRO B O 1
ATOM 4745 N N . PRO B 1 86 ? -16.844 29.453 -2.584 1 90.75 86 PRO B N 1
ATOM 4746 C CA . PRO B 1 86 ? -17.281 29.984 -3.879 1 90.75 86 PRO B CA 1
ATOM 4747 C C . PRO B 1 86 ? -16.797 31.422 -4.117 1 90.75 86 PRO B C 1
ATOM 4749 O O . PRO B 1 86 ? -16.688 31.844 -5.27 1 90.75 86 PRO B O 1
ATOM 4752 N N . ASP B 1 87 ? -16.531 32.094 -3.074 1 88.69 87 ASP B N 1
ATOM 4753 C CA . ASP B 1 87 ? -16.141 33.5 -3.232 1 88.69 87 ASP B CA 1
ATOM 4754 C C . ASP B 1 87 ? -14.617 33.625 -3.312 1 88.69 87 ASP B C 1
ATOM 4756 O O . ASP B 1 87 ? -14.078 34.719 -3.178 1 88.69 87 ASP B O 1
ATOM 4760 N N . THR B 1 88 ? -13.938 32.531 -3.549 1 93 88 THR B N 1
ATOM 4761 C CA . THR B 1 88 ? -12.492 32.562 -3.711 1 93 88 THR B CA 1
ATOM 4762 C C . THR B 1 88 ? -12.109 33.406 -4.93 1 93 88 THR B C 1
ATOM 4764 O O . THR B 1 88 ? -12.734 33.281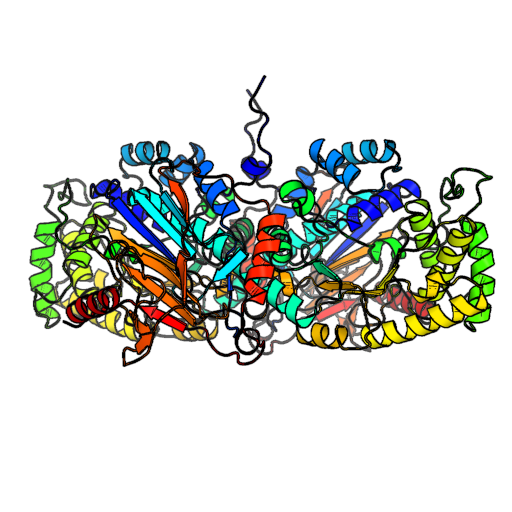 -5.988 1 93 88 THR B O 1
ATOM 4767 N N . ASP B 1 89 ? -11.125 34.281 -4.766 1 92.44 89 ASP B N 1
ATOM 4768 C CA . ASP B 1 89 ? -10.641 35.156 -5.828 1 92.44 89 ASP B CA 1
ATOM 4769 C C . ASP B 1 89 ? -10.211 34.344 -7.051 1 92.44 89 ASP B C 1
ATOM 4771 O O . ASP B 1 89 ? -9.32 33.5 -6.965 1 92.44 89 ASP B O 1
ATOM 4775 N N . PRO B 1 90 ? -10.805 34.594 -8.195 1 95.75 90 PRO B N 1
ATOM 4776 C CA . PRO B 1 90 ? -10.445 33.875 -9.422 1 95.75 90 PRO B CA 1
ATOM 4777 C C . PRO B 1 90 ? -8.953 34 -9.758 1 95.75 90 PRO B C 1
ATOM 4779 O O . PRO B 1 90 ? -8.398 33.094 -10.391 1 95.75 90 PRO B O 1
ATOM 4782 N N . ALA B 1 91 ? -8.336 35.031 -9.352 1 96.69 91 ALA B N 1
ATOM 4783 C CA . ALA B 1 91 ? -6.914 35.219 -9.617 1 96.69 91 ALA B CA 1
ATOM 4784 C C . ALA B 1 91 ? -6.082 34.125 -8.938 1 96.69 91 ALA B C 1
ATOM 4786 O O . ALA B 1 91 ? -4.988 33.812 -9.406 1 96.69 91 ALA B O 1
ATOM 4787 N N . PHE B 1 92 ? -6.613 33.688 -7.91 1 97.25 92 PHE B N 1
ATOM 4788 C CA . PHE B 1 92 ? -5.918 32.594 -7.246 1 97.25 92 PHE B CA 1
ATOM 4789 C C . PHE B 1 92 ? -5.863 31.359 -8.141 1 97.25 92 PHE B C 1
ATOM 4791 O O . PHE B 1 92 ? -4.84 30.672 -8.203 1 97.25 92 PHE B O 1
ATOM 4798 N N . PHE B 1 93 ? -6.91 31.047 -8.781 1 97.69 93 PHE B N 1
ATOM 4799 C CA . PHE B 1 93 ? -6.965 29.875 -9.648 1 97.69 93 PHE B CA 1
ATOM 4800 C C . PHE B 1 93 ? -6.066 30.062 -10.867 1 97.69 93 PHE B C 1
ATOM 4802 O O . PHE B 1 93 ? -5.488 29.094 -11.367 1 97.69 93 PHE B O 1
ATOM 4809 N N . GLU B 1 94 ? -5.973 31.266 -11.344 1 97.38 94 GLU B N 1
ATOM 4810 C CA . GLU B 1 94 ? -5 31.547 -12.391 1 97.38 94 GLU B CA 1
ATOM 4811 C C . GLU B 1 94 ? -3.572 31.328 -11.898 1 97.38 94 GLU B C 1
ATOM 4813 O O . GLU B 1 94 ? -2.725 30.828 -12.641 1 97.38 94 GLU B O 1
ATOM 4818 N N . HIS B 1 95 ? -3.369 31.781 -10.688 1 97.19 95 HIS B N 1
ATOM 4819 C CA . HIS B 1 95 ? -2.07 31.531 -10.07 1 97.19 95 HIS B CA 1
ATOM 4820 C C . HIS B 1 95 ? -1.766 30.047 -10 1 97.19 95 HIS B C 1
ATOM 4822 O O . HIS B 1 95 ? -0.651 29.625 -10.312 1 97.19 95 HIS B O 1
ATOM 4828 N N . LEU B 1 96 ? -2.744 29.25 -9.609 1 97.12 96 LEU B N 1
ATOM 4829 C CA . LEU B 1 96 ? -2.58 27.797 -9.516 1 97.12 96 LEU B CA 1
ATOM 4830 C C . LEU B 1 96 ? -2.236 27.203 -10.875 1 97.12 96 LEU B C 1
ATOM 4832 O O . LEU B 1 96 ? -1.395 26.312 -10.969 1 97.12 96 LEU B O 1
ATOM 4836 N N . ARG B 1 97 ? -2.842 27.672 -11.906 1 96.19 97 ARG B N 1
ATOM 4837 C CA . ARG B 1 97 ? -2.623 27.188 -13.258 1 96.19 97 ARG B CA 1
ATOM 4838 C C . ARG B 1 97 ? -1.188 27.422 -13.711 1 96.19 97 ARG B C 1
ATOM 4840 O O . ARG B 1 97 ? -0.635 26.656 -14.492 1 96.19 97 ARG B O 1
ATOM 4847 N N . ALA B 1 98 ? -0.661 28.406 -13.18 1 96.25 98 ALA B N 1
ATOM 4848 C CA . ALA B 1 98 ? 0.665 28.828 -13.625 1 96.25 98 ALA B CA 1
ATOM 4849 C C . ALA B 1 98 ? 1.759 28.172 -12.789 1 96.25 98 ALA B C 1
ATOM 4851 O O . ALA B 1 98 ? 2.945 28.281 -13.109 1 96.25 98 ALA B O 1
ATOM 4852 N N . LEU B 1 99 ? 1.44 27.469 -11.781 1 96.38 99 LEU B N 1
ATOM 4853 C CA . LEU B 1 99 ? 2.418 26.906 -10.859 1 96.38 99 LEU B CA 1
ATOM 4854 C C . LEU B 1 99 ? 3.217 25.797 -11.539 1 96.38 99 LEU B C 1
ATOM 4856 O O . LEU B 1 99 ? 2.668 25.016 -12.328 1 96.38 99 LEU B O 1
ATOM 4860 N N . ASP B 1 100 ? 4.453 25.75 -11.25 1 96.69 100 ASP B N 1
ATOM 4861 C CA . ASP B 1 100 ? 5.344 24.641 -11.578 1 96.69 100 ASP B CA 1
ATOM 4862 C C . ASP B 1 100 ? 6.508 24.562 -10.594 1 96.69 100 ASP B C 1
ATOM 4864 O O . ASP B 1 100 ? 6.5 25.234 -9.562 1 96.69 100 ASP B O 1
ATOM 4868 N N . CYS B 1 101 ? 7.406 23.672 -10.852 1 97.56 101 CYS B N 1
ATOM 4869 C CA . CYS B 1 101 ? 8.492 23.469 -9.898 1 97.56 101 CYS B CA 1
ATOM 4870 C C . CYS B 1 101 ? 9.789 24.078 -10.414 1 97.56 101 CYS B C 1
ATOM 4872 O O . CYS B 1 101 ? 10.883 23.609 -10.055 1 97.56 101 CYS B O 1
ATOM 4874 N N . SER B 1 102 ? 9.711 25.109 -11.258 1 97.75 102 SER B N 1
ATOM 4875 C CA . SER B 1 102 ? 10.891 25.734 -11.844 1 97.75 102 SER B CA 1
ATOM 4876 C C . SER B 1 102 ? 11.711 26.469 -10.781 1 97.75 102 SER B C 1
ATOM 4878 O O . SER B 1 102 ? 12.898 26.719 -10.977 1 97.75 102 SER B O 1
ATOM 4880 N N . GLY B 1 103 ? 11.117 26.828 -9.664 1 98.12 103 GLY B N 1
ATOM 4881 C CA . GLY B 1 103 ? 11.828 27.5 -8.594 1 98.12 103 GLY B CA 1
ATOM 4882 C C . GLY B 1 103 ? 12.242 26.578 -7.469 1 98.12 103 GLY B C 1
ATOM 4883 O O . GLY B 1 103 ? 12.75 27.031 -6.441 1 98.12 103 GLY B O 1
ATOM 4884 N N . VAL B 1 104 ? 12.133 25.281 -7.617 1 98.69 104 VAL B N 1
ATOM 4885 C CA . VAL B 1 104 ? 12.336 24.328 -6.539 1 98.69 104 VAL B CA 1
ATOM 4886 C C . VAL B 1 104 ? 13.758 23.766 -6.617 1 98.69 104 VAL B C 1
ATOM 4888 O O . VAL B 1 104 ? 14.25 23.453 -7.707 1 98.69 104 VAL B O 1
ATOM 4891 N N . THR B 1 105 ? 14.469 23.719 -5.582 1 98.75 105 THR B N 1
ATOM 4892 C CA . THR B 1 105 ? 15.773 23.062 -5.414 1 98.75 105 THR B CA 1
ATOM 4893 C C . THR B 1 105 ? 15.672 21.891 -4.441 1 98.75 105 THR B C 1
ATOM 4895 O O . THR B 1 105 ? 15.008 22 -3.408 1 98.75 105 THR B O 1
ATOM 4898 N N . VAL B 1 106 ? 16.266 20.734 -4.82 1 98.75 106 VAL B N 1
ATOM 4899 C CA . VAL B 1 106 ? 16.188 19.547 -3.996 1 98.75 106 VAL B CA 1
ATOM 4900 C C . VAL B 1 106 ? 17.594 19 -3.729 1 98.75 106 VAL B C 1
ATOM 4902 O O . VAL B 1 106 ? 18.359 18.75 -4.664 1 98.75 106 VAL B O 1
ATOM 4905 N N . ARG B 1 107 ? 17.969 18.906 -2.488 1 98.5 107 ARG B N 1
ATOM 4906 C CA . ARG B 1 107 ? 19.094 18.109 -2.021 1 98.5 107 ARG B CA 1
ATOM 4907 C C . ARG B 1 107 ? 18.625 16.812 -1.366 1 98.5 107 ARG B C 1
ATOM 4909 O O . ARG B 1 107 ? 17.578 16.797 -0.71 1 98.5 107 ARG B O 1
ATOM 4916 N N . ALA B 1 108 ? 19.359 15.742 -1.606 1 98.69 108 ALA B N 1
ATOM 4917 C CA . ALA B 1 108 ? 18.875 14.469 -1.07 1 98.69 108 ALA B CA 1
ATOM 4918 C C . ALA B 1 108 ? 20.047 13.492 -0.885 1 98.69 108 ALA B C 1
ATOM 4920 O O . ALA B 1 108 ? 21.109 13.656 -1.489 1 98.69 108 ALA B O 1
ATOM 4921 N N . LEU B 1 109 ? 19.797 12.539 0.012 1 98.38 109 LEU B N 1
ATOM 4922 C CA . LEU B 1 109 ? 20.656 11.367 0.024 1 98.38 109 LEU B CA 1
ATOM 4923 C C . LEU B 1 109 ? 20.578 10.617 -1.305 1 98.38 109 LEU B C 1
ATOM 4925 O O . LEU B 1 109 ? 19.5 10.43 -1.85 1 98.38 109 LEU B O 1
ATOM 4929 N N . PRO B 1 110 ? 21.75 10.227 -1.811 1 97.94 110 PRO B N 1
ATOM 4930 C CA . PRO B 1 110 ? 21.672 9.344 -2.977 1 97.94 110 PRO B CA 1
ATOM 4931 C C . PRO B 1 110 ? 20.859 8.07 -2.709 1 97.94 110 PRO B C 1
ATOM 4933 O O . PRO B 1 110 ? 20.938 7.516 -1.61 1 97.94 110 PRO B O 1
ATOM 4936 N N . GLU B 1 111 ? 20.109 7.695 -3.695 1 97.88 111 GLU B N 1
ATOM 4937 C CA . GLU B 1 111 ? 19.328 6.465 -3.561 1 97.88 111 GLU B CA 1
ATOM 4938 C C . GLU B 1 111 ? 20.234 5.27 -3.27 1 97.88 111 GLU B C 1
ATOM 4940 O O . GLU B 1 111 ? 21.234 5.062 -3.949 1 97.88 111 GLU B O 1
ATOM 4945 N N . GLY B 1 112 ? 19.891 4.516 -2.24 1 98.19 112 GLY B N 1
ATOM 4946 C CA . GLY B 1 112 ? 20.719 3.396 -1.811 1 98.19 112 GLY B CA 1
ATOM 4947 C C . GLY B 1 112 ? 21.562 3.711 -0.591 1 98.19 112 GLY B C 1
ATOM 4948 O O . GLY B 1 112 ? 22.141 2.807 0.022 1 98.19 112 GLY B O 1
ATOM 4949 N N . SER B 1 113 ? 21.547 4.949 -0.118 1 98.12 113 SER B N 1
ATOM 4950 C CA . SER B 1 113 ? 22.328 5.371 1.038 1 98.12 113 SER B CA 1
ATOM 4951 C C . SER B 1 113 ? 21.734 4.82 2.334 1 98.12 113 SER B C 1
ATOM 4953 O O . SER B 1 113 ? 20.531 4.645 2.445 1 98.12 113 SER B O 1
ATOM 4955 N N . LEU B 1 114 ? 22.672 4.609 3.303 1 97.88 114 LEU B N 1
ATOM 4956 C CA . LEU B 1 114 ? 22.203 4.426 4.676 1 97.88 114 LEU B CA 1
ATOM 4957 C C . LEU B 1 114 ? 21.609 5.715 5.223 1 97.88 114 LEU B C 1
ATOM 4959 O O . LEU B 1 114 ? 22.188 6.793 5.062 1 97.88 114 LEU B O 1
ATOM 4963 N N . ALA B 1 115 ? 20.453 5.574 5.73 1 98.19 115 ALA B N 1
ATOM 4964 C CA . ALA B 1 115 ? 19.734 6.707 6.316 1 98.19 115 ALA B CA 1
ATOM 4965 C C . ALA B 1 115 ? 19.453 6.473 7.797 1 98.19 115 ALA B C 1
ATOM 4967 O O . ALA B 1 115 ? 19.125 5.352 8.203 1 98.19 115 ALA B O 1
ATOM 4968 N N . PHE B 1 116 ? 19.562 7.496 8.602 1 97.94 116 PHE B N 1
ATOM 4969 C CA . PHE B 1 116 ? 19.391 7.391 10.047 1 97.94 116 PHE B CA 1
ATOM 4970 C C . PHE B 1 116 ? 18.406 8.438 10.547 1 97.94 116 PHE B C 1
ATOM 4972 O O . PHE B 1 116 ? 18.141 9.438 9.867 1 97.94 116 PHE B O 1
ATOM 4979 N N . PRO B 1 117 ? 17.812 8.203 11.688 1 96.44 117 PRO B N 1
ATOM 4980 C CA . PRO B 1 117 ? 16.75 9.078 12.211 1 96.44 117 PRO B CA 1
ATOM 4981 C C . PRO B 1 117 ? 17.203 10.539 12.328 1 96.44 117 PRO B C 1
ATOM 4983 O O . PRO B 1 117 ? 18.297 10.812 12.836 1 96.44 117 PRO B O 1
ATOM 4986 N N . GLY B 1 118 ? 16.344 11.398 11.789 1 95.69 118 GLY B N 1
ATOM 4987 C CA . GLY B 1 118 ? 16.594 12.82 11.93 1 95.69 118 GLY B CA 1
ATOM 4988 C C . GLY B 1 118 ? 17.406 13.406 10.789 1 95.69 118 GLY B C 1
ATOM 4989 O O . GLY B 1 118 ? 17.391 14.617 10.562 1 95.69 118 GLY B O 1
ATOM 4990 N N . VAL B 1 119 ? 18.203 12.594 10.133 1 98 119 VAL B N 1
ATOM 4991 C CA . VAL B 1 119 ? 18.953 13.055 8.961 1 98 119 VAL B CA 1
ATOM 4992 C C . VAL B 1 119 ? 18 13.203 7.777 1 98 119 VAL B C 1
ATOM 4994 O O . VAL B 1 119 ? 17.281 12.266 7.418 1 98 119 VAL B O 1
ATOM 4997 N N . PRO B 1 120 ? 17.969 14.336 7.141 1 98.31 120 PRO B N 1
ATOM 4998 C CA . PRO B 1 120 ? 17.031 14.523 6.027 1 98.31 120 PRO B CA 1
ATOM 4999 C C . PRO B 1 120 ? 17.281 13.555 4.879 1 98.31 120 PRO B C 1
ATOM 5001 O O . PRO B 1 120 ? 18.422 13.383 4.449 1 98.31 120 PRO B O 1
ATOM 5004 N N . LEU B 1 121 ? 16.203 12.938 4.453 1 98.69 121 LEU B N 1
ATOM 5005 C CA . LEU B 1 121 ? 16.25 12.195 3.199 1 98.69 121 LEU B CA 1
ATOM 5006 C C . LEU B 1 121 ? 16.219 13.141 2.004 1 98.69 121 LEU B C 1
ATOM 5008 O O . LEU B 1 121 ? 16.875 12.891 0.991 1 98.69 121 LEU B O 1
ATOM 5012 N N . LEU B 1 122 ? 15.359 14.164 2.186 1 98.56 122 LEU B N 1
ATOM 5013 C CA . LEU B 1 122 ? 15.188 15.211 1.191 1 98.56 122 LEU B CA 1
ATOM 5014 C C . LEU B 1 122 ? 15.148 16.594 1.854 1 98.56 122 LEU B C 1
ATOM 5016 O O . LEU B 1 122 ? 14.539 16.75 2.908 1 98.56 122 LEU B O 1
ATOM 5020 N N . GLN B 1 123 ? 15.805 17.516 1.237 1 98.69 123 GLN B N 1
ATOM 5021 C CA . GLN B 1 123 ? 15.625 18.938 1.505 1 98.69 123 GLN B CA 1
ATOM 5022 C C . GLN B 1 123 ? 15.023 19.656 0.301 1 98.69 123 GLN B C 1
ATOM 5024 O O . GLN B 1 123 ? 15.555 19.562 -0.808 1 98.69 123 GLN B O 1
ATOM 5029 N N . VAL B 1 124 ? 13.93 20.297 0.516 1 98.88 124 VAL B N 1
ATOM 5030 C CA . VAL B 1 124 ? 13.195 20.953 -0.561 1 98.88 124 VAL B CA 1
ATOM 5031 C C . VAL B 1 124 ? 13.094 22.453 -0.284 1 98.88 124 VAL B C 1
ATOM 5033 O O . VAL B 1 124 ? 12.547 22.875 0.741 1 98.88 124 VAL B O 1
ATOM 5036 N N . SER B 1 125 ? 13.602 23.281 -1.159 1 98.62 125 SER B N 1
ATOM 5037 C CA . SER B 1 125 ? 13.555 24.734 -0.988 1 98.62 125 SER B CA 1
ATOM 5038 C C . SER B 1 125 ? 12.992 25.422 -2.227 1 98.62 125 SER B C 1
ATOM 5040 O O . SER B 1 125 ? 13.102 24.891 -3.338 1 98.62 125 SER B O 1
ATOM 5042 N N . GLY B 1 126 ? 12.406 26.484 -2.068 1 98.69 126 GLY B N 1
ATOM 5043 C CA . GLY B 1 126 ? 11.766 27.266 -3.111 1 98.69 126 GLY B CA 1
ATOM 5044 C C . GLY B 1 126 ? 10.656 28.156 -2.59 1 98.69 126 GLY B C 1
ATOM 5045 O O . GLY B 1 126 ? 10.602 28.453 -1.396 1 98.69 126 GLY B O 1
ATOM 5046 N N . PRO B 1 127 ? 9.812 28.688 -3.51 1 98.69 127 PRO B N 1
ATOM 5047 C CA . PRO B 1 127 ? 8.68 29.5 -3.061 1 98.69 127 PRO B CA 1
ATOM 5048 C C . PRO B 1 127 ? 7.785 28.766 -2.062 1 98.69 127 PRO B C 1
ATOM 5050 O O . PRO B 1 127 ? 7.438 27.594 -2.281 1 98.69 127 PRO B O 1
ATOM 5053 N N . LEU B 1 128 ? 7.43 29.422 -1.006 1 98.62 128 LEU B N 1
ATOM 5054 C CA . LEU B 1 128 ? 6.746 28.844 0.148 1 98.62 128 LEU B CA 1
ATOM 5055 C C . LEU B 1 128 ? 5.5 28.078 -0.284 1 98.62 128 LEU B C 1
ATOM 5057 O O . LEU B 1 128 ? 5.297 26.938 0.117 1 98.62 128 LEU B O 1
ATOM 5061 N N . LEU B 1 129 ? 4.68 28.719 -1.127 1 98.5 129 LEU B N 1
ATOM 5062 C CA . LEU B 1 129 ? 3.43 28.094 -1.558 1 98.5 129 LEU B CA 1
ATOM 5063 C C . LEU B 1 129 ? 3.695 26.797 -2.307 1 98.5 129 LEU B C 1
ATOM 5065 O O . LEU B 1 129 ? 3.041 25.781 -2.049 1 98.5 129 LEU B O 1
ATOM 5069 N N . VAL B 1 130 ? 4.703 26.75 -3.168 1 98.44 130 VAL B N 1
ATOM 5070 C CA . VAL B 1 130 ? 4.996 25.594 -4.008 1 98.44 130 VAL B CA 1
ATOM 5071 C C . VAL B 1 130 ? 5.559 24.469 -3.152 1 98.44 130 VAL B C 1
ATOM 5073 O O . VAL B 1 130 ? 5.094 23.328 -3.238 1 98.44 130 VAL B O 1
ATOM 5076 N N . VAL B 1 131 ? 6.559 24.75 -2.33 1 98.56 131 VAL B N 1
ATOM 5077 C CA . VAL B 1 131 ? 7.227 23.688 -1.579 1 98.56 131 VAL B CA 1
ATOM 5078 C C . VAL B 1 131 ? 6.285 23.141 -0.508 1 98.56 131 VAL B C 1
ATOM 5080 O O . VAL B 1 131 ? 6.406 21.984 -0.094 1 98.56 131 VAL B O 1
ATOM 5083 N N . GLN B 1 132 ? 5.297 23.969 -0.078 1 98.12 132 GLN B N 1
ATOM 5084 C CA . GLN B 1 132 ? 4.242 23.453 0.795 1 98.12 132 GLN B CA 1
ATOM 5085 C C . GLN B 1 132 ? 3.373 22.438 0.072 1 98.12 132 GLN B C 1
ATOM 5087 O O . GLN B 1 132 ? 3.055 21.375 0.626 1 98.12 132 GLN B O 1
ATOM 5092 N N . LEU B 1 133 ? 3.023 22.719 -1.158 1 97.88 133 LEU B N 1
ATOM 5093 C CA . LEU B 1 133 ? 2.154 21.859 -1.962 1 97.88 133 LEU B CA 1
ATOM 5094 C C . LEU B 1 133 ? 2.801 20.5 -2.20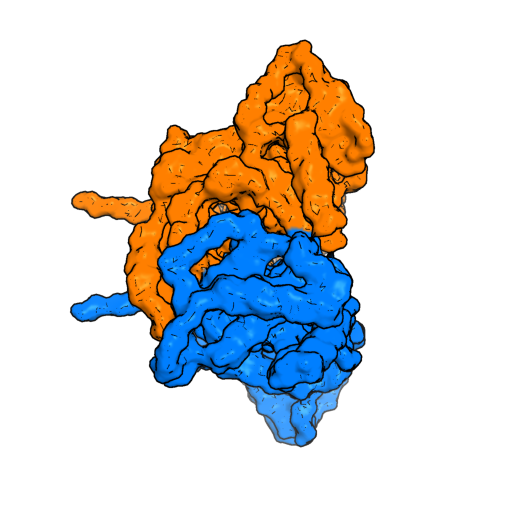9 1 97.88 133 LEU B C 1
ATOM 5096 O O . LEU B 1 133 ? 2.107 19.516 -2.471 1 97.88 133 LEU B O 1
ATOM 5100 N N . LEU B 1 134 ? 4.109 20.422 -2.084 1 98.19 134 LEU B N 1
ATOM 5101 C CA . LEU B 1 134 ? 4.848 19.219 -2.451 1 98.19 134 LEU B CA 1
ATOM 5102 C C . LEU B 1 134 ? 4.898 18.234 -1.286 1 98.19 134 LEU B C 1
ATOM 5104 O O . LEU B 1 134 ? 5.336 17.094 -1.449 1 98.19 134 LEU B O 1
ATOM 5108 N N . GLU B 1 135 ? 4.406 18.531 -0.124 1 98.31 135 GLU B N 1
ATOM 5109 C CA . GLU B 1 135 ? 4.527 17.734 1.093 1 98.31 135 GLU B CA 1
ATOM 5110 C C . GLU B 1 135 ? 3.947 16.344 0.898 1 98.31 135 GLU B C 1
ATOM 5112 O O . GLU B 1 135 ? 4.656 15.344 1.036 1 98.31 135 GLU B O 1
ATOM 5117 N N . THR B 1 136 ? 2.719 16.297 0.493 1 98 136 THR B N 1
ATOM 5118 C CA . THR B 1 136 ? 1.974 15.039 0.507 1 98 136 THR B CA 1
ATOM 5119 C C . THR B 1 136 ? 2.539 14.062 -0.519 1 98 136 THR B C 1
ATOM 5121 O O . THR B 1 136 ? 2.846 12.914 -0.187 1 98 136 THR B O 1
ATOM 5124 N N . PRO B 1 137 ? 2.738 14.484 -1.785 1 97.56 137 PRO B N 1
ATOM 5125 C CA . PRO B 1 137 ? 3.26 13.523 -2.756 1 97.56 137 PRO B CA 1
ATOM 5126 C C . PRO B 1 137 ? 4.676 13.055 -2.422 1 97.56 137 PRO B C 1
ATOM 5128 O O . PRO B 1 137 ? 4.996 11.875 -2.586 1 97.56 137 PRO B O 1
ATOM 5131 N N . LEU B 1 138 ? 5.539 13.953 -1.972 1 98.44 138 LEU B N 1
ATOM 5132 C CA . LEU B 1 138 ? 6.91 13.555 -1.662 1 98.44 138 LEU B CA 1
ATOM 5133 C C . LEU B 1 138 ? 6.938 12.562 -0.506 1 98.44 138 LEU B C 1
ATOM 5135 O O . LEU B 1 138 ? 7.707 11.602 -0.53 1 98.44 138 LEU B O 1
ATOM 5139 N N . LEU B 1 139 ? 6.117 12.812 0.5 1 98.5 139 LEU B N 1
ATOM 5140 C CA . LEU B 1 139 ? 6.02 11.867 1.608 1 98.5 139 LEU B CA 1
ATOM 5141 C C . LEU B 1 139 ? 5.535 10.508 1.12 1 98.5 139 LEU B C 1
ATOM 5143 O O . LEU B 1 139 ? 6.09 9.469 1.502 1 98.5 139 LEU B O 1
ATOM 5147 N N . CYS B 1 140 ? 4.516 10.5 0.3 1 97.69 140 CYS B N 1
ATOM 5148 C CA . CYS B 1 140 ? 3.93 9.266 -0.217 1 97.69 140 CYS B CA 1
ATOM 5149 C C . CYS B 1 140 ? 4.953 8.469 -1.022 1 97.69 140 CYS B C 1
ATOM 5151 O O . CYS B 1 140 ? 5.004 7.242 -0.927 1 97.69 140 CYS B O 1
ATOM 5153 N N . LEU B 1 141 ? 5.797 9.156 -1.791 1 97.69 141 LEU B N 1
ATOM 5154 C CA . LEU B 1 141 ? 6.738 8.523 -2.707 1 97.69 141 LEU B CA 1
ATOM 5155 C C . LEU B 1 141 ? 7.961 8.008 -1.957 1 97.69 141 LEU B C 1
ATOM 5157 O O . LEU B 1 141 ? 8.461 6.922 -2.248 1 97.69 141 LEU B O 1
ATOM 5161 N N . VAL B 1 142 ? 8.445 8.68 -0.942 1 98.38 142 VAL B N 1
ATOM 5162 C CA . VAL B 1 142 ? 9.719 8.375 -0.298 1 98.38 142 VAL B CA 1
ATOM 5163 C C . VAL B 1 142 ? 9.492 7.375 0.836 1 98.38 142 VAL B C 1
ATOM 5165 O O . VAL B 1 142 ? 10.289 6.453 1.026 1 98.38 142 VAL B O 1
ATOM 5168 N N . SER B 1 143 ? 8.414 7.57 1.565 1 98.25 143 SER B N 1
ATOM 5169 C CA . SER B 1 143 ? 8.188 6.785 2.775 1 98.25 143 SER B CA 1
ATOM 5170 C C . SER B 1 143 ? 8.102 5.297 2.463 1 98.25 143 SER B C 1
ATOM 5172 O O . SER B 1 143 ? 8.789 4.484 3.084 1 98.25 143 SER B O 1
ATOM 5174 N N . TYR B 1 144 ? 7.309 4.938 1.529 1 98.56 144 TYR B N 1
ATOM 5175 C CA . TYR B 1 144 ? 7.105 3.529 1.204 1 98.56 144 TYR B CA 1
ATOM 5176 C C . TYR B 1 144 ? 8.32 2.949 0.497 1 98.56 144 TYR B C 1
ATOM 5178 O O . TYR B 1 144 ? 8.727 1.816 0.772 1 98.56 144 TYR B O 1
ATOM 5186 N N . ALA B 1 145 ? 8.875 3.693 -0.451 1 98.69 145 ALA B N 1
ATOM 5187 C CA . ALA B 1 145 ? 10.055 3.236 -1.177 1 98.69 145 ALA B CA 1
ATOM 5188 C C . ALA B 1 145 ? 11.188 2.893 -0.216 1 98.69 145 ALA B C 1
ATOM 5190 O O . ALA B 1 145 ? 11.797 1.821 -0.314 1 98.69 145 ALA B O 1
ATOM 5191 N N . SER B 1 146 ? 11.461 3.779 0.723 1 98.88 146 SER B N 1
ATOM 5192 C CA . SER B 1 146 ? 12.531 3.559 1.692 1 98.88 146 SER B CA 1
ATOM 5193 C C . SER B 1 146 ? 12.203 2.393 2.621 1 98.88 146 SER B C 1
ATOM 5195 O O . SER B 1 146 ? 13.086 1.619 2.988 1 98.88 146 SER B O 1
ATOM 5197 N N . LEU B 1 147 ? 10.953 2.285 2.973 1 98.88 147 LEU B N 1
ATOM 5198 C CA . LEU B 1 147 ? 10.508 1.186 3.824 1 98.88 147 LEU B CA 1
ATOM 5199 C C . LEU B 1 147 ? 10.766 -0.158 3.15 1 98.88 147 LEU B C 1
ATOM 5201 O O . LEU B 1 147 ? 11.312 -1.072 3.766 1 98.88 147 LEU B O 1
ATOM 5205 N N . ILE B 1 148 ? 10.359 -0.275 1.913 1 98.81 148 ILE B N 1
ATOM 5206 C CA . ILE B 1 148 ? 10.492 -1.515 1.155 1 98.81 148 ILE B CA 1
ATOM 5207 C C . ILE B 1 148 ? 11.969 -1.861 0.98 1 98.81 148 ILE B C 1
ATOM 5209 O O . ILE B 1 148 ? 12.367 -3.014 1.168 1 98.81 148 ILE B O 1
ATOM 5213 N N . ALA B 1 149 ? 12.727 -0.856 0.554 1 98.88 149 ALA B N 1
ATOM 5214 C CA . ALA B 1 149 ? 14.148 -1.1 0.365 1 98.88 149 ALA B CA 1
ATOM 5215 C C . ALA B 1 149 ? 14.789 -1.625 1.646 1 98.88 149 ALA B C 1
ATOM 5217 O O . ALA B 1 149 ? 15.609 -2.547 1.605 1 98.88 149 ALA B O 1
ATOM 5218 N N . THR B 1 150 ? 14.43 -1.049 2.756 1 98.62 150 THR B N 1
ATOM 5219 C CA . THR B 1 150 ? 14.969 -1.445 4.051 1 98.62 150 THR B CA 1
ATOM 5220 C C . THR B 1 150 ? 14.516 -2.855 4.418 1 98.62 150 THR B C 1
ATOM 5222 O O . THR B 1 150 ? 15.32 -3.672 4.875 1 98.62 150 THR B O 1
ATOM 5225 N N . ASN B 1 151 ? 13.211 -3.1 4.242 1 98.62 151 ASN B N 1
ATOM 5226 C CA . ASN B 1 151 ? 12.68 -4.434 4.508 1 98.62 151 ASN B CA 1
ATOM 5227 C C . ASN B 1 151 ? 13.375 -5.492 3.658 1 98.62 151 ASN B C 1
ATOM 5229 O O . ASN B 1 151 ? 13.727 -6.562 4.156 1 98.62 151 ASN B O 1
ATOM 5233 N N . ALA B 1 152 ? 13.539 -5.203 2.414 1 98.69 152 ALA B N 1
ATOM 5234 C CA . ALA B 1 152 ? 14.211 -6.125 1.499 1 98.69 152 ALA B CA 1
ATOM 5235 C C . ALA B 1 152 ? 15.648 -6.375 1.933 1 98.69 152 ALA B C 1
ATOM 5237 O O . ALA B 1 152 ? 16.125 -7.508 1.872 1 98.69 152 ALA B O 1
ATOM 5238 N N . ALA B 1 153 ? 16.344 -5.328 2.312 1 98.19 153 ALA B N 1
ATOM 5239 C CA . ALA B 1 153 ? 17.719 -5.473 2.791 1 98.19 153 ALA B CA 1
ATOM 5240 C C . ALA B 1 153 ? 17.766 -6.375 4.02 1 98.19 153 ALA B C 1
ATOM 5242 O O . ALA B 1 153 ? 18.688 -7.188 4.156 1 98.19 153 ALA B O 1
ATOM 5243 N N . ARG B 1 154 ? 16.875 -6.207 4.906 1 97.31 154 ARG B N 1
ATOM 5244 C CA . ARG B 1 154 ? 16.797 -7.039 6.102 1 97.31 154 ARG B CA 1
ATOM 5245 C C . ARG B 1 154 ? 16.578 -8.508 5.738 1 97.31 154 ARG B C 1
ATOM 5247 O O . ARG B 1 154 ? 17.25 -9.383 6.281 1 97.31 154 ARG B O 1
ATOM 5254 N N . LEU B 1 155 ? 15.672 -8.75 4.859 1 98.12 155 LEU B N 1
ATOM 5255 C CA . LEU B 1 155 ? 15.406 -10.117 4.418 1 98.12 155 LEU B CA 1
ATOM 5256 C C . LEU B 1 155 ? 16.625 -10.711 3.725 1 98.12 155 LEU B C 1
ATOM 5258 O O . LEU B 1 155 ? 16.922 -11.898 3.891 1 98.12 155 LEU B O 1
ATOM 5262 N N . ARG B 1 156 ? 17.312 -9.914 2.928 1 97.94 156 ARG B N 1
ATOM 5263 C CA . ARG B 1 156 ? 18.547 -10.352 2.285 1 97.94 156 ARG B CA 1
ATOM 5264 C C . ARG B 1 156 ? 19.594 -10.742 3.32 1 97.94 156 ARG B C 1
ATOM 5266 O O . ARG B 1 156 ? 20.281 -11.75 3.168 1 97.94 156 ARG B O 1
ATOM 5273 N N . LEU B 1 157 ? 19.719 -9.945 4.355 1 96.06 157 LEU B N 1
ATOM 5274 C CA . LEU B 1 157 ? 20.656 -10.25 5.43 1 96.06 157 LEU B CA 1
ATOM 5275 C C . LEU B 1 157 ? 20.312 -11.586 6.086 1 96.06 157 LEU B C 1
ATOM 5277 O O . LEU B 1 157 ? 21.219 -12.367 6.41 1 96.06 157 LEU B O 1
ATOM 5281 N N . ILE B 1 158 ? 19.047 -11.852 6.234 1 96.75 158 ILE B N 1
ATOM 5282 C CA . ILE B 1 158 ? 18.609 -13.109 6.844 1 96.75 158 ILE B CA 1
ATOM 5283 C C . ILE B 1 158 ? 18.922 -14.273 5.91 1 96.75 158 ILE B C 1
ATOM 5285 O O . ILE B 1 158 ? 19.453 -15.297 6.352 1 96.75 158 ILE B O 1
ATOM 5289 N N . ALA B 1 159 ? 18.656 -14.117 4.656 1 97.5 159 ALA B N 1
ATOM 5290 C CA . ALA B 1 159 ? 18.781 -15.188 3.672 1 97.5 159 ALA B CA 1
ATOM 5291 C C . ALA B 1 159 ? 20.25 -15.492 3.389 1 97.5 159 ALA B C 1
ATOM 5293 O O . ALA B 1 159 ? 20.609 -16.609 3.027 1 97.5 159 ALA B O 1
ATOM 5294 N N . GLY B 1 160 ? 21.125 -14.422 3.541 1 95 160 GLY B N 1
ATOM 5295 C CA . GLY B 1 160 ? 22.516 -14.562 3.15 1 95 160 GLY B CA 1
ATOM 5296 C C . GLY B 1 160 ? 22.734 -14.367 1.661 1 95 160 GLY B C 1
ATOM 5297 O O . GLY B 1 160 ? 21.781 -14.211 0.9 1 95 160 GLY B O 1
ATOM 5298 N N . PRO B 1 161 ? 24 -14.391 1.231 1 93.31 161 PRO B N 1
ATOM 5299 C CA . PRO B 1 161 ? 24.344 -14.078 -0.156 1 93.31 161 PRO B CA 1
ATOM 5300 C C . PRO B 1 161 ? 24.125 -15.266 -1.1 1 93.31 161 PRO B C 1
ATOM 5302 O O . PRO B 1 161 ? 24.078 -15.086 -2.32 1 93.31 161 PRO B O 1
ATOM 5305 N N . ASP B 1 162 ? 23.922 -16.422 -0.563 1 95.19 162 ASP B N 1
ATOM 5306 C CA . ASP B 1 162 ? 23.969 -17.625 -1.396 1 95.19 162 ASP B CA 1
ATOM 5307 C C . ASP B 1 162 ? 22.562 -17.969 -1.909 1 95.19 162 ASP B C 1
ATOM 5309 O O . ASP B 1 162 ? 22.438 -18.719 -2.875 1 95.19 162 ASP B O 1
ATOM 5313 N N . LYS B 1 163 ? 21.547 -17.516 -1.238 1 97.94 163 LYS B N 1
ATOM 5314 C CA . LYS B 1 163 ? 20.188 -17.797 -1.663 1 97.94 163 LYS B CA 1
ATOM 5315 C C . LYS B 1 163 ? 19.703 -16.781 -2.701 1 97.94 163 LYS B C 1
ATOM 5317 O O . LYS B 1 163 ? 20.016 -15.594 -2.596 1 97.94 163 LYS B O 1
ATOM 5322 N N . ARG B 1 164 ? 19.031 -17.281 -3.668 1 97.94 164 ARG B N 1
ATOM 5323 C CA . ARG B 1 164 ? 18.375 -16.375 -4.598 1 97.94 164 ARG B CA 1
ATOM 5324 C C . ARG B 1 164 ? 17 -15.953 -4.066 1 97.94 164 ARG B C 1
ATOM 5326 O O . ARG B 1 164 ? 16.172 -16.797 -3.732 1 97.94 164 ARG B O 1
ATOM 5333 N N . LEU B 1 165 ? 16.75 -14.648 -3.975 1 98.5 165 LEU B N 1
ATOM 5334 C CA . LEU B 1 165 ? 15.484 -14.109 -3.469 1 98.5 165 LEU B CA 1
ATOM 5335 C C . LEU B 1 165 ? 14.641 -13.539 -4.602 1 98.5 165 LEU B C 1
ATOM 5337 O O . LEU B 1 165 ? 15.125 -12.711 -5.387 1 98.5 165 LEU B O 1
ATOM 5341 N N . LEU B 1 166 ? 13.43 -13.938 -4.707 1 98.44 166 LEU B N 1
ATOM 5342 C CA . LEU B 1 166 ? 12.469 -13.438 -5.691 1 98.44 166 LEU B CA 1
ATOM 5343 C C . LEU B 1 166 ? 11.305 -12.734 -5.004 1 98.44 166 LEU B C 1
ATOM 5345 O O . LEU B 1 166 ? 10.703 -13.281 -4.082 1 98.44 166 LEU B O 1
ATOM 5349 N N . GLU B 1 167 ? 11.039 -11.484 -5.402 1 98.38 167 GLU B N 1
ATOM 5350 C CA . GLU B 1 167 ? 9.828 -10.812 -4.938 1 98.38 167 GLU B CA 1
ATOM 5351 C C . GLU B 1 167 ? 8.602 -11.266 -5.73 1 98.38 167 GLU B C 1
ATOM 5353 O O . GLU B 1 167 ? 8.562 -11.133 -6.953 1 98.38 167 GLU B O 1
ATOM 5358 N N . MET B 1 168 ? 7.609 -11.773 -5.094 1 97.62 168 MET B N 1
ATOM 5359 C CA . MET B 1 168 ? 6.406 -12.32 -5.715 1 97.62 168 MET B CA 1
ATOM 5360 C C . MET B 1 168 ? 5.152 -11.805 -5.016 1 97.62 168 MET B C 1
ATOM 5362 O O . MET B 1 168 ? 4.199 -12.562 -4.805 1 97.62 168 MET B O 1
ATOM 5366 N N . GLY B 1 169 ? 5.125 -10.523 -4.648 1 97 169 GLY B N 1
ATOM 5367 C CA . GLY B 1 169 ? 4.074 -10.039 -3.768 1 97 169 GLY B CA 1
ATOM 5368 C C . GLY B 1 169 ? 3.041 -9.188 -4.48 1 97 169 GLY B C 1
ATOM 5369 O O . GLY B 1 169 ? 2.148 -8.625 -3.844 1 97 169 GLY B O 1
ATOM 5370 N N . LEU B 1 170 ? 3.021 -9.07 -5.805 1 97.25 170 LEU B N 1
ATOM 5371 C CA . LEU B 1 170 ? 2.158 -8.156 -6.539 1 97.25 170 LEU B CA 1
ATOM 5372 C C . LEU B 1 170 ? 0.689 -8.414 -6.215 1 97.25 170 LEU B C 1
ATOM 5374 O O . LEU B 1 170 ? -0.087 -7.473 -6.047 1 97.25 170 LEU B O 1
ATOM 5378 N N . ARG B 1 171 ? 0.304 -9.617 -6.047 1 96.44 171 ARG B N 1
ATOM 5379 C CA . ARG B 1 171 ? -1.084 -10.008 -5.832 1 96.44 171 ARG B CA 1
ATOM 5380 C C . ARG B 1 171 ? -1.589 -9.531 -4.477 1 96.44 171 ARG B C 1
ATOM 5382 O O . ARG B 1 171 ? -2.799 -9.453 -4.25 1 96.44 171 ARG B O 1
ATOM 5389 N N . ARG B 1 172 ? -0.667 -9.219 -3.584 1 96.94 172 ARG B N 1
ATOM 5390 C CA . ARG B 1 172 ? -1.033 -8.852 -2.221 1 96.94 172 ARG B CA 1
ATOM 5391 C C . ARG B 1 172 ? -0.7 -7.391 -1.934 1 96.94 172 ARG B C 1
ATOM 5393 O O . ARG B 1 172 ? -0.926 -6.902 -0.825 1 96.94 172 ARG B O 1
ATOM 5400 N N . ALA B 1 173 ? -0.188 -6.707 -2.932 1 97.75 173 ALA B N 1
ATOM 5401 C CA . ALA B 1 173 ? 0.242 -5.324 -2.756 1 97.75 173 ALA B CA 1
ATOM 5402 C C . ALA B 1 173 ? -0.949 -4.41 -2.48 1 97.75 173 ALA B C 1
ATOM 5404 O O . ALA B 1 173 ? -2.088 -4.746 -2.816 1 97.75 173 ALA B O 1
ATOM 5405 N N . GLN B 1 174 ? -0.725 -3.301 -1.798 1 97.75 174 GLN B N 1
ATOM 5406 C CA . GLN B 1 174 ? -1.767 -2.305 -1.565 1 97.75 174 GLN B CA 1
ATOM 5407 C C . GLN B 1 174 ? -1.902 -1.362 -2.758 1 97.75 174 GLN B C 1
ATOM 5409 O O . GLN B 1 174 ? -1.527 -0.191 -2.678 1 97.75 174 GLN B O 1
ATOM 5414 N N . GLY B 1 175 ? -2.453 -1.955 -3.91 1 95.56 175 GLY B N 1
ATOM 5415 C CA . GLY B 1 175 ? -2.697 -1.198 -5.125 1 95.56 175 GLY B CA 1
ATOM 5416 C C . GLY B 1 175 ? -1.621 -1.392 -6.176 1 95.56 175 GLY B C 1
ATOM 5417 O O . GLY B 1 175 ? -0.519 -1.847 -5.867 1 95.56 175 GLY B O 1
ATOM 5418 N N . PRO B 1 176 ? -1.896 -0.978 -7.426 1 95.38 176 PRO B N 1
ATOM 5419 C CA . PRO B 1 176 ? -0.982 -1.189 -8.555 1 95.38 176 PRO B CA 1
ATOM 5420 C C . PRO B 1 176 ? 0.35 -0.465 -8.375 1 95.38 176 PRO B C 1
ATOM 5422 O O . PRO B 1 176 ? 1.412 -1.054 -8.594 1 95.38 176 PRO B O 1
ATOM 5425 N N . ASP B 1 177 ? 0.294 0.788 -7.922 1 95.5 177 ASP B N 1
ATOM 5426 C CA . ASP B 1 177 ? 1.539 1.526 -7.738 1 95.5 177 ASP B CA 1
ATOM 5427 C C . ASP B 1 177 ? 2.324 0.992 -6.543 1 95.5 177 ASP B C 1
ATOM 5429 O O . ASP B 1 177 ? 3.557 0.981 -6.555 1 95.5 177 ASP B O 1
ATOM 5433 N N . GLY B 1 178 ? 1.564 0.588 -5.512 1 96.44 178 GLY B N 1
ATOM 5434 C CA . GLY B 1 178 ? 2.238 -0.074 -4.406 1 96.44 178 GLY B CA 1
ATOM 5435 C C . GLY B 1 178 ? 3.021 -1.301 -4.832 1 96.44 178 GLY B C 1
ATOM 5436 O O . GLY B 1 178 ? 4.148 -1.511 -4.383 1 96.44 178 GLY B O 1
ATOM 5437 N N . GLY B 1 179 ? 2.412 -2.068 -5.707 1 97.5 179 GLY B N 1
ATOM 5438 C CA . GLY B 1 179 ? 3.094 -3.236 -6.242 1 97.5 179 GLY B CA 1
ATOM 5439 C C . GLY B 1 179 ? 4.332 -2.889 -7.047 1 97.5 179 GLY B C 1
ATOM 5440 O O . GLY B 1 179 ? 5.379 -3.518 -6.891 1 97.5 179 GLY B O 1
ATOM 5441 N N . LEU B 1 180 ? 4.219 -1.899 -7.945 1 96.81 180 LEU B N 1
ATOM 5442 C CA . LEU B 1 180 ? 5.336 -1.462 -8.773 1 96.81 180 LEU B CA 1
ATOM 5443 C C . LEU B 1 180 ? 6.477 -0.936 -7.906 1 96.81 180 LEU B C 1
ATOM 5445 O O . LEU B 1 180 ? 7.645 -1.265 -8.141 1 96.81 180 LEU B O 1
ATOM 5449 N N . THR B 1 181 ? 6.113 -0.148 -6.906 1 97.44 181 THR B N 1
ATOM 5450 C CA . THR B 1 181 ? 7.102 0.421 -5.992 1 97.44 181 THR B CA 1
ATOM 5451 C C . THR B 1 181 ? 7.809 -0.679 -5.207 1 97.44 181 THR B C 1
ATOM 5453 O O . THR B 1 181 ? 9.031 -0.655 -5.062 1 97.44 181 THR B O 1
ATOM 5456 N N . ALA B 1 182 ? 7.035 -1.616 -4.738 1 98.5 182 ALA B N 1
ATOM 5457 C CA . ALA B 1 182 ? 7.609 -2.711 -3.959 1 98.5 182 ALA B CA 1
ATOM 5458 C C . ALA B 1 182 ? 8.586 -3.527 -4.797 1 98.5 182 ALA B C 1
ATOM 5460 O O . ALA B 1 182 ? 9.672 -3.879 -4.328 1 98.5 182 ALA B O 1
ATOM 5461 N N . SER B 1 183 ? 8.203 -3.852 -5.996 1 98.44 183 SER B N 1
ATOM 5462 C CA . SER B 1 183 ? 9.07 -4.625 -6.879 1 98.44 183 SER B CA 1
ATOM 5463 C C . SER B 1 183 ? 10.359 -3.871 -7.188 1 98.44 183 SER B C 1
ATOM 5465 O O . SER B 1 183 ? 11.445 -4.461 -7.191 1 98.44 183 SER B O 1
ATOM 5467 N N . THR B 1 184 ? 10.266 -2.604 -7.406 1 98.25 184 THR B N 1
ATOM 5468 C CA . THR B 1 184 ? 11.406 -1.765 -7.75 1 98.25 184 THR B CA 1
ATOM 5469 C C . THR B 1 184 ? 12.398 -1.698 -6.59 1 98.25 184 THR B C 1
ATOM 5471 O O . THR B 1 184 ? 13.594 -1.953 -6.766 1 98.25 184 THR B O 1
ATOM 5474 N N . TYR B 1 185 ? 11.883 -1.48 -5.445 1 98.69 185 TYR B N 1
ATOM 5475 C CA . TYR B 1 185 ? 12.805 -1.129 -4.371 1 98.69 185 TYR B CA 1
ATOM 5476 C C . TYR B 1 185 ? 13.18 -2.357 -3.549 1 98.69 185 TYR B C 1
ATOM 5478 O O . TYR B 1 185 ? 14.125 -2.32 -2.762 1 98.69 185 TYR B O 1
ATOM 5486 N N . SER B 1 186 ? 12.414 -3.459 -3.717 1 98.81 186 SER B N 1
ATOM 5487 C CA . SER B 1 186 ? 12.953 -4.711 -3.199 1 98.81 186 SER B CA 1
ATOM 5488 C C . SER B 1 186 ? 14.234 -5.105 -3.93 1 98.81 186 SER B C 1
ATOM 5490 O O . SER B 1 186 ? 15.156 -5.652 -3.322 1 98.81 186 SER B O 1
ATOM 5492 N N . TYR B 1 187 ? 14.25 -4.816 -5.238 1 98.81 187 TYR B N 1
ATOM 5493 C CA . TYR B 1 187 ? 15.477 -5.035 -6.004 1 98.81 187 TYR B CA 1
ATOM 5494 C C . TYR B 1 187 ? 16.609 -4.168 -5.477 1 98.81 187 TYR B C 1
ATOM 5496 O O . TYR B 1 187 ? 17.734 -4.645 -5.285 1 98.81 187 TYR B O 1
ATOM 5504 N N . LEU B 1 188 ? 16.312 -2.938 -5.211 1 98.69 188 LEU B N 1
ATOM 5505 C CA . LEU B 1 188 ? 17.297 -2.035 -4.633 1 98.69 188 LEU B CA 1
ATOM 5506 C C . LEU B 1 188 ? 17.828 -2.582 -3.311 1 98.69 188 LEU B C 1
ATOM 5508 O O . LEU B 1 188 ? 19.016 -2.48 -3.023 1 98.69 188 LEU B O 1
ATOM 5512 N N . GLY B 1 189 ? 16.953 -3.17 -2.562 1 98.5 189 GLY B N 1
ATOM 5513 C CA . GLY B 1 189 ? 17.297 -3.65 -1.232 1 98.5 189 GLY B CA 1
ATOM 5514 C C . GLY B 1 189 ? 18.016 -4.984 -1.245 1 98.5 189 GLY B C 1
ATOM 5515 O O . GLY B 1 189 ? 18.453 -5.473 -0.199 1 98.5 189 GLY B O 1
ATOM 5516 N N . GLY B 1 190 ? 18.047 -5.641 -2.432 1 98.44 190 GLY B N 1
ATOM 5517 C CA . GLY B 1 190 ? 18.906 -6.812 -2.467 1 98.44 190 GLY B CA 1
ATOM 5518 C C . GLY B 1 190 ? 18.219 -8.031 -3.055 1 98.44 190 GLY B C 1
ATOM 5519 O O . GLY B 1 190 ? 18.859 -9.078 -3.238 1 98.44 190 GLY B O 1
ATOM 5520 N N . PHE B 1 191 ? 16.969 -8 -3.346 1 98.75 191 PHE B N 1
ATOM 5521 C CA . PHE B 1 191 ? 16.328 -9.117 -4.039 1 98.75 191 PHE B CA 1
ATOM 5522 C C . PHE B 1 191 ? 16.906 -9.273 -5.441 1 98.75 191 PHE B C 1
ATOM 5524 O O . PHE B 1 191 ? 17.359 -8.305 -6.047 1 98.75 191 PHE B O 1
ATOM 5531 N N . ASP B 1 192 ? 16.844 -10.461 -5.934 1 98.56 192 ASP B N 1
ATOM 5532 C CA . ASP B 1 192 ? 17.531 -10.758 -7.191 1 98.56 192 ASP B CA 1
ATOM 5533 C C . ASP B 1 192 ? 16.609 -10.492 -8.383 1 98.56 192 ASP B C 1
ATOM 5535 O O . ASP B 1 192 ? 17.078 -10.148 -9.469 1 98.56 192 ASP B O 1
ATOM 5539 N N . ALA B 1 193 ? 15.359 -10.734 -8.227 1 98.44 193 ALA B N 1
ATOM 5540 C CA . ALA B 1 193 ? 14.391 -10.562 -9.297 1 98.44 193 ALA B CA 1
ATOM 5541 C C . ALA B 1 193 ? 12.977 -10.422 -8.742 1 98.44 193 ALA B C 1
ATOM 5543 O O . ALA B 1 193 ? 12.758 -10.555 -7.535 1 98.44 193 ALA B O 1
ATOM 5544 N N . SER B 1 194 ? 12.062 -10.039 -9.594 1 98.38 194 SER B N 1
ATOM 5545 C CA . SER B 1 194 ? 10.641 -9.938 -9.281 1 98.38 194 SER B CA 1
ATOM 5546 C C . SER B 1 194 ? 9.797 -10.664 -10.312 1 98.38 194 SER B C 1
ATOM 5548 O O . SER B 1 194 ? 10.203 -10.812 -11.469 1 98.38 194 SER B O 1
ATOM 5550 N N . SER B 1 195 ? 8.625 -11.102 -9.867 1 97.94 195 SER B N 1
ATOM 5551 C CA . SER B 1 195 ? 7.688 -11.672 -10.828 1 97.94 195 SER B CA 1
ATOM 5552 C C . SER B 1 195 ? 6.945 -10.578 -11.586 1 97.94 195 SER B C 1
ATOM 5554 O O . SER B 1 195 ? 6.285 -10.852 -12.594 1 97.94 195 SER B O 1
ATOM 5556 N N . ASN B 1 196 ? 6.996 -9.336 -11.227 1 98 196 ASN B N 1
ATOM 5557 C CA . ASN B 1 196 ? 6.23 -8.219 -11.75 1 98 196 ASN B CA 1
ATOM 5558 C C . ASN B 1 196 ? 6.758 -7.766 -13.109 1 98 196 ASN B C 1
ATOM 5560 O O . ASN B 1 196 ? 7.785 -7.094 -13.195 1 98 196 ASN B O 1
ATOM 5564 N N . VAL B 1 197 ? 5.992 -7.957 -14.148 1 97.88 197 VAL B N 1
ATOM 5565 C CA . VAL B 1 197 ? 6.418 -7.703 -15.523 1 97.88 197 VAL B CA 1
ATOM 5566 C C . VAL B 1 197 ? 6.5 -6.199 -15.766 1 97.88 197 VAL B C 1
ATOM 5568 O O . VAL B 1 197 ? 7.398 -5.727 -16.469 1 97.88 197 VAL B O 1
ATOM 5571 N N . LEU B 1 198 ? 5.609 -5.457 -15.188 1 96.62 198 LEU B N 1
ATOM 5572 C CA . LEU B 1 198 ? 5.605 -4.008 -15.352 1 96.62 198 LEU B CA 1
ATOM 5573 C C . LEU B 1 198 ? 6.871 -3.389 -14.766 1 96.62 198 LEU B C 1
ATOM 5575 O O . LEU B 1 198 ? 7.414 -2.432 -15.32 1 96.62 198 LEU B O 1
ATOM 5579 N N . ALA B 1 199 ? 7.312 -3.873 -13.625 1 96.69 199 ALA B N 1
ATOM 5580 C CA . ALA B 1 199 ? 8.547 -3.393 -13.008 1 96.69 199 ALA B CA 1
ATOM 5581 C C . ALA B 1 199 ? 9.75 -3.656 -13.914 1 96.69 199 ALA B C 1
ATOM 5583 O O . ALA B 1 199 ? 10.688 -2.863 -13.953 1 96.69 199 ALA B O 1
ATOM 5584 N N . GLY B 1 200 ? 9.719 -4.809 -14.578 1 97.06 200 GLY B N 1
ATOM 5585 C CA . GLY B 1 200 ? 10.766 -5.066 -15.547 1 97.06 200 GLY B CA 1
ATOM 5586 C C . GLY B 1 200 ? 10.781 -4.066 -16.688 1 97.06 200 GLY B C 1
ATOM 5587 O O . GLY B 1 200 ? 11.828 -3.518 -17.031 1 97.06 200 GLY B O 1
ATOM 5588 N N . GLN B 1 201 ? 9.641 -3.795 -17.234 1 95.94 201 GLN B N 1
ATOM 5589 C CA . GLN B 1 201 ? 9.523 -2.922 -18.406 1 95.94 201 GLN B CA 1
ATOM 5590 C C . GLN B 1 201 ? 9.891 -1.483 -18.047 1 95.94 201 GLN B C 1
ATOM 5592 O O . GLN B 1 201 ? 10.656 -0.836 -18.766 1 95.94 201 GLN B O 1
ATOM 5597 N N . LEU B 1 202 ? 9.344 -0.986 -16.875 1 93.56 202 LEU B N 1
ATOM 5598 C CA . LEU B 1 202 ? 9.422 0.444 -16.594 1 93.56 202 LEU B CA 1
ATOM 5599 C C . LEU B 1 202 ? 10.664 0.776 -15.789 1 93.56 202 LEU B C 1
ATOM 5601 O O . LEU B 1 202 ? 11.172 1.9 -15.852 1 93.56 202 LEU B O 1
ATOM 5605 N N . ARG B 1 203 ? 11.18 -0.25 -15.016 1 95 203 ARG B N 1
ATOM 5606 C CA . ARG B 1 203 ? 12.203 0.102 -14.031 1 95 203 ARG B CA 1
ATOM 5607 C C . ARG B 1 203 ? 13.469 -0.723 -14.234 1 95 203 ARG B C 1
ATOM 5609 O O . ARG B 1 203 ? 14.469 -0.507 -13.555 1 95 203 ARG B O 1
ATOM 5616 N N . GLY B 1 204 ? 13.422 -1.681 -15.117 1 95.5 204 GLY B N 1
ATOM 5617 C CA . GLY B 1 204 ? 14.602 -2.486 -15.398 1 95.5 204 GLY B CA 1
ATOM 5618 C C . GLY B 1 204 ? 14.844 -3.568 -14.359 1 95.5 204 GLY B C 1
ATOM 5619 O O . GLY B 1 204 ? 15.953 -4.102 -14.258 1 95.5 204 GLY B O 1
ATOM 5620 N N . VAL B 1 205 ? 13.867 -3.92 -13.562 1 97.94 205 VAL B N 1
ATOM 5621 C CA . VAL B 1 205 ? 13.977 -5 -12.586 1 97.94 205 VAL B CA 1
ATOM 5622 C C . VAL B 1 205 ? 14.031 -6.344 -13.305 1 97.94 205 VAL B C 1
ATOM 5624 O O . VAL B 1 205 ? 13.188 -6.637 -14.156 1 97.94 205 VAL B O 1
ATOM 5627 N N . PRO B 1 206 ? 15.055 -7.145 -13.047 1 98.12 206 PRO B N 1
ATOM 5628 C CA . PRO B 1 206 ? 15.008 -8.492 -13.625 1 98.12 206 PRO B CA 1
ATOM 5629 C C . PRO B 1 206 ? 13.734 -9.25 -13.266 1 98.12 206 PRO B C 1
ATOM 5631 O O . PRO B 1 206 ? 13.312 -9.242 -12.109 1 98.12 206 PRO B O 1
ATOM 5634 N N . VAL B 1 207 ? 13.164 -9.883 -14.258 1 97.81 207 VAL B N 1
ATOM 5635 C CA . VAL B 1 207 ? 11.898 -10.578 -14.023 1 97.81 207 VAL B CA 1
ATOM 5636 C C . VAL B 1 207 ? 12.141 -12.086 -14 1 97.81 207 VAL B C 1
ATOM 5638 O O . VAL B 1 207 ? 13.016 -12.586 -14.703 1 97.81 207 VAL B O 1
ATOM 5641 N N . ALA B 1 208 ? 11.391 -12.75 -13.109 1 95.38 208 ALA B N 1
ATOM 5642 C CA . ALA B 1 208 ? 11.438 -14.211 -12.984 1 95.38 208 ALA B CA 1
ATOM 5643 C C . ALA B 1 208 ? 10.062 -14.781 -12.656 1 95.38 208 ALA B C 1
ATOM 5645 O O . ALA B 1 208 ? 9.188 -14.055 -12.18 1 95.38 208 ALA B O 1
ATOM 5646 N N . GLY B 1 209 ? 9.953 -16 -12.992 1 87.25 209 GLY B N 1
ATOM 5647 C CA . GLY B 1 209 ? 8.688 -16.672 -12.711 1 87.25 209 GLY B CA 1
ATOM 5648 C C . GLY B 1 209 ? 8.711 -18.156 -13.039 1 87.25 209 GLY B C 1
ATOM 5649 O O . GLY B 1 209 ? 9.609 -18.625 -13.734 1 87.25 209 GLY B O 1
ATOM 5650 N N . THR B 1 210 ? 7.785 -18.812 -12.5 1 87 210 THR B N 1
ATOM 5651 C CA . THR B 1 210 ? 7.652 -20.25 -12.703 1 87 210 THR B CA 1
ATOM 5652 C C . THR B 1 210 ? 6.305 -20.594 -13.344 1 87 210 THR B C 1
ATOM 5654 O O . THR B 1 210 ? 6.078 -20.281 -14.516 1 87 210 THR B O 1
ATOM 5657 N N . LEU B 1 211 ? 5.52 -21.312 -12.797 1 90.56 211 LEU B N 1
ATOM 5658 C CA . LEU B 1 211 ? 4.141 -21.609 -13.172 1 90.56 211 LEU B CA 1
ATOM 5659 C C . LEU B 1 211 ? 3.256 -21.734 -11.938 1 90.56 211 LEU B C 1
ATOM 5661 O O . LEU B 1 211 ? 3.76 -21.797 -10.812 1 90.56 211 LEU B O 1
ATOM 5665 N N . ALA B 1 212 ? 1.998 -21.656 -12.148 1 94.62 212 ALA B N 1
ATOM 5666 C CA . ALA B 1 212 ? 1.038 -21.734 -11.047 1 94.62 212 ALA B CA 1
ATOM 5667 C C . ALA B 1 212 ? 0.259 -23.047 -11.086 1 94.62 212 ALA B C 1
ATOM 5669 O O . ALA B 1 212 ? 0.278 -23.75 -12.094 1 94.62 212 ALA B O 1
ATOM 5670 N N . HIS B 1 213 ? -0.375 -23.344 -9.984 1 94.31 213 HIS B N 1
ATOM 5671 C CA . HIS B 1 213 ? -1.177 -24.562 -9.859 1 94.31 213 HIS B CA 1
ATOM 5672 C C . HIS B 1 213 ? -2.332 -24.562 -10.859 1 94.31 213 HIS B C 1
ATOM 5674 O O . HIS B 1 213 ? -2.791 -25.625 -11.281 1 94.31 213 HIS B O 1
ATOM 5680 N N . SER B 1 214 ? -2.834 -23.422 -11.203 1 96.31 214 SER B N 1
ATOM 5681 C CA . SER B 1 214 ? -3.92 -23.344 -12.172 1 96.31 214 SER B CA 1
ATOM 5682 C C . SER B 1 214 ? -3.516 -23.953 -13.508 1 96.31 214 SER B C 1
ATOM 5684 O O . SER B 1 214 ? -4.336 -24.594 -14.18 1 96.31 214 SER B O 1
ATOM 5686 N N . PHE B 1 215 ? -2.238 -23.781 -13.938 1 97.5 215 PHE B N 1
ATOM 5687 C CA . PHE B 1 215 ? -1.765 -24.406 -15.172 1 97.5 215 PHE B CA 1
ATOM 5688 C C . PHE B 1 215 ? -1.84 -25.922 -15.07 1 97.5 215 PHE B C 1
ATOM 5690 O O . PHE B 1 215 ? -2.377 -26.578 -15.961 1 97.5 215 PHE B O 1
ATOM 5697 N N . VAL B 1 216 ? -1.368 -26.438 -13.969 1 96.56 216 VAL B N 1
ATOM 5698 C CA . VAL B 1 216 ? -1.308 -27.891 -13.781 1 96.56 216 VAL B CA 1
ATOM 5699 C C . VAL B 1 216 ? -2.721 -28.453 -13.688 1 96.56 216 VAL B C 1
ATOM 5701 O O . VAL B 1 216 ? -3.053 -29.438 -14.359 1 96.56 216 VAL B O 1
ATOM 5704 N N . THR B 1 217 ? -3.539 -27.828 -12.914 1 94.94 217 THR B N 1
ATOM 5705 C CA . THR B 1 217 ? -4.871 -28.359 -12.664 1 94.94 217 THR B CA 1
ATOM 5706 C C . THR B 1 217 ? -5.766 -28.188 -13.883 1 94.94 217 THR B C 1
ATOM 5708 O O . THR B 1 217 ? -6.832 -28.797 -13.977 1 94.94 217 THR B O 1
ATOM 5711 N N . SER B 1 218 ? -5.387 -27.391 -14.812 1 96.75 218 SER B N 1
ATOM 5712 C CA . SER B 1 218 ? -6.188 -27.203 -16.016 1 96.75 218 SER B CA 1
ATOM 5713 C C . SER B 1 218 ? -6.105 -28.438 -16.922 1 96.75 218 SER B C 1
ATOM 5715 O O . SER B 1 218 ? -6.918 -28.594 -17.844 1 96.75 218 SER B O 1
ATOM 5717 N N . PHE B 1 219 ? -5.168 -29.312 -16.703 1 96.25 219 PHE B N 1
ATOM 5718 C CA . PHE B 1 219 ? -4.992 -30.516 -17.5 1 96.25 219 PHE B CA 1
ATOM 5719 C C . PHE B 1 219 ? -5.586 -31.734 -16.797 1 96.25 219 PHE B C 1
ATOM 5721 O O . PHE B 1 219 ? -5.367 -31.922 -15.594 1 96.25 219 PHE B O 1
ATOM 5728 N N . SER B 1 220 ? -6.289 -32.531 -17.484 1 91.88 220 SER B N 1
ATOM 5729 C CA . SER B 1 220 ? -6.883 -33.75 -16.938 1 91.88 220 SER B CA 1
ATOM 5730 C C . SER B 1 220 ? -6.062 -34.969 -17.312 1 91.88 220 SER B C 1
ATOM 5732 O O . SER B 1 220 ? -6.18 -36.031 -16.672 1 91.88 220 SER B O 1
ATOM 5734 N N . GLY B 1 221 ? -5.27 -34.812 -18.266 1 92.56 221 GLY B N 1
ATOM 5735 C CA . GLY B 1 221 ? -4.488 -35.938 -18.766 1 92.56 221 GLY B CA 1
ATOM 5736 C C . GLY B 1 221 ? -4.977 -36.438 -20.109 1 92.56 221 GLY B C 1
ATOM 5737 O O . GLY B 1 221 ? -4.32 -37.281 -20.734 1 92.56 221 GLY B O 1
ATOM 5738 N N . SER B 1 222 ? -6.027 -35.938 -20.547 1 89.75 222 SER B N 1
ATOM 5739 C CA . SER B 1 222 ? -6.605 -36.406 -21.812 1 89.75 222 SER B CA 1
ATOM 5740 C C . SER B 1 222 ? -6.23 -35.469 -22.953 1 89.75 222 SER B C 1
ATOM 5742 O O . SER B 1 222 ? -6.426 -35.812 -24.125 1 89.75 222 SER B O 1
ATOM 5744 N N . GLU B 1 223 ? -5.68 -34.344 -22.641 1 90.25 223 GLU B N 1
ATOM 5745 C CA . GLU B 1 223 ? -5.34 -33.344 -23.656 1 90.25 223 GLU B CA 1
ATOM 5746 C C . GLU B 1 223 ? -4.164 -33.812 -24.516 1 90.25 223 GLU B C 1
ATOM 5748 O O . GLU B 1 223 ? -3.205 -34.406 -24 1 90.25 223 GLU B O 1
ATOM 5753 N N . VAL B 1 224 ? -4.262 -33.594 -25.781 1 85.62 224 VAL B N 1
ATOM 5754 C CA . VAL B 1 224 ? -3.203 -33.969 -26.734 1 85.62 224 VAL B CA 1
ATOM 5755 C C . VAL B 1 224 ? -2.633 -32.688 -27.359 1 85.62 224 VAL B C 1
ATOM 5757 O O . VAL B 1 224 ? -3.359 -31.922 -28 1 85.62 224 VAL B O 1
ATOM 5760 N N . PRO B 1 225 ? -1.374 -32.531 -27.125 1 89.88 225 PRO B N 1
ATOM 5761 C CA . PRO B 1 225 ? -0.795 -31.344 -27.766 1 89.88 225 PRO B CA 1
ATOM 5762 C C . PRO B 1 225 ? -0.905 -31.391 -29.297 1 89.88 225 PRO B C 1
ATOM 5764 O O . PRO B 1 225 ? -0.749 -32.469 -29.891 1 89.88 225 PRO B O 1
ATOM 5767 N N . PRO B 1 226 ? -1.188 -30.266 -29.906 1 91.56 226 PRO B N 1
ATOM 5768 C CA . PRO B 1 226 ? -1.278 -30.219 -31.375 1 91.56 226 PRO B CA 1
ATOM 5769 C C . PRO B 1 226 ? 0.008 -30.672 -32.062 1 91.56 226 PRO B C 1
ATOM 5771 O O . PRO B 1 226 ? -0.041 -31.297 -33.125 1 91.56 226 PRO B O 1
ATOM 5774 N N . ASP B 1 227 ? 1.128 -30.328 -31.5 1 92.25 227 ASP B N 1
ATOM 5775 C CA . ASP B 1 227 ? 2.438 -30.75 -32 1 92.25 227 ASP B CA 1
ATOM 5776 C C . ASP B 1 227 ? 3.307 -31.281 -30.859 1 92.25 227 ASP B C 1
ATOM 5778 O O . ASP B 1 227 ? 4.012 -30.516 -30.203 1 92.25 227 ASP B O 1
ATOM 5782 N N . PRO B 1 228 ? 3.326 -32.531 -30.672 1 93.38 228 PRO B N 1
ATOM 5783 C CA . PRO B 1 228 ? 4.086 -33.125 -29.562 1 93.38 228 PRO B CA 1
ATOM 5784 C C . PRO B 1 228 ? 5.562 -33.312 -29.906 1 93.38 228 PRO B C 1
ATOM 5786 O O . PRO B 1 228 ? 6.328 -33.812 -29.062 1 93.38 228 PRO B O 1
ATOM 5789 N N . MET B 1 229 ? 5.969 -32.938 -31.141 1 95.06 229 MET B N 1
ATOM 5790 C CA . MET B 1 229 ? 7.328 -33.188 -31.594 1 95.06 229 MET B CA 1
ATOM 5791 C C . MET B 1 229 ? 8.289 -32.125 -31.078 1 95.06 229 MET B C 1
ATOM 5793 O O . MET B 1 229 ? 7.992 -30.938 -31.141 1 95.06 229 MET B O 1
ATOM 5797 N N . LEU B 1 230 ? 9.414 -32.562 -30.547 1 95.56 230 LEU B N 1
ATOM 5798 C CA . LEU B 1 230 ? 10.461 -31.672 -30.062 1 95.56 230 LEU B CA 1
ATOM 5799 C C . LEU B 1 230 ? 11.805 -31.984 -30.703 1 95.56 230 LEU B C 1
ATOM 5801 O O . LEU B 1 230 ? 12.203 -33.156 -30.766 1 95.56 230 LEU B O 1
ATOM 5805 N N . ALA B 1 231 ? 12.406 -30.984 -31.266 1 94.56 231 ALA B N 1
ATOM 5806 C CA . ALA B 1 231 ? 13.719 -31.156 -31.891 1 94.56 231 ALA B CA 1
ATOM 5807 C C . ALA B 1 231 ? 14.82 -31.172 -30.828 1 94.56 231 ALA B C 1
ATOM 5809 O O . ALA B 1 231 ? 14.68 -30.578 -29.766 1 94.56 231 ALA B O 1
ATOM 5810 N N . PRO B 1 232 ? 15.891 -31.875 -31.141 1 95.69 232 PRO B N 1
ATOM 5811 C CA . PRO B 1 232 ? 17.031 -31.828 -30.219 1 95.69 232 PRO B CA 1
ATOM 5812 C C . PRO B 1 232 ? 17.578 -30.422 -30.016 1 95.69 232 PRO B C 1
ATOM 5814 O O . PRO B 1 232 ? 17.469 -29.578 -30.906 1 95.69 232 PRO B O 1
ATOM 5817 N N . ALA B 1 233 ? 18.156 -30.203 -28.875 1 94.06 233 ALA B N 1
ATOM 5818 C CA . ALA B 1 233 ? 18.656 -28.891 -28.469 1 94.06 233 ALA B CA 1
ATOM 5819 C C . ALA B 1 233 ? 19.734 -28.406 -29.438 1 94.06 233 ALA B C 1
ATOM 5821 O O . ALA B 1 233 ? 19.844 -27.203 -29.703 1 94.06 233 ALA B O 1
ATOM 5822 N N . ALA B 1 234 ? 20.5 -29.297 -30.016 1 89.62 234 ALA B N 1
ATOM 5823 C CA . ALA B 1 234 ? 21.609 -28.969 -30.922 1 89.62 234 ALA B CA 1
ATOM 5824 C C . ALA B 1 234 ? 21.094 -28.625 -32.312 1 89.62 234 ALA B C 1
ATOM 5826 O O . ALA B 1 234 ? 21.844 -28.078 -33.125 1 89.62 234 ALA B O 1
ATOM 5827 N N . GLY B 1 235 ? 19.844 -28.766 -32.562 1 82.19 235 GLY B N 1
ATOM 5828 C CA . GLY B 1 235 ? 19.266 -28.406 -33.844 1 82.19 235 GLY B CA 1
ATOM 5829 C C . GLY B 1 235 ? 19.359 -29.516 -34.875 1 82.19 235 GLY B C 1
ATOM 5830 O O . GLY B 1 235 ? 18.656 -29.484 -35.906 1 82.19 235 GLY B O 1
ATOM 5831 N N . GLN B 1 236 ? 20.297 -30.406 -34.75 1 82.12 236 GLN B N 1
ATOM 5832 C CA . GLN B 1 236 ? 20.469 -31.469 -35.719 1 82.12 236 GLN B CA 1
ATOM 5833 C C . GLN B 1 236 ? 19.875 -32.781 -35.25 1 82.12 236 GLN B C 1
ATOM 5835 O O . GLN B 1 236 ? 19.938 -33.094 -34.062 1 82.12 236 GLN B O 1
ATOM 5840 N N . GLY B 1 237 ? 19.047 -33.344 -36.062 1 83.69 237 GLY B N 1
ATOM 5841 C CA . GLY B 1 237 ? 18.5 -34.656 -35.719 1 83.69 237 GLY B CA 1
ATOM 5842 C C . GLY B 1 237 ? 16.984 -34.719 -35.906 1 83.69 237 GLY B C 1
ATOM 5843 O O . GLY B 1 237 ? 16.359 -33.719 -36.219 1 83.69 237 GLY B O 1
ATOM 5844 N N . SER B 1 238 ? 16.469 -35.906 -35.656 1 91.62 238 SER B N 1
ATOM 5845 C CA . SER B 1 238 ? 15.039 -36.125 -35.844 1 91.62 238 SER B CA 1
ATOM 5846 C C . SER B 1 238 ? 14.242 -35.688 -34.625 1 91.62 238 SER B C 1
ATOM 5848 O O . SER B 1 238 ? 14.695 -35.844 -33.469 1 91.62 238 SER B O 1
ATOM 5850 N N . GLN B 1 239 ? 13.164 -35.125 -34.844 1 94.38 239 GLN B N 1
ATOM 5851 C CA . GLN B 1 239 ? 12.242 -34.75 -33.781 1 94.38 239 GLN B CA 1
ATOM 5852 C C . GLN B 1 239 ? 11.672 -35.969 -33.094 1 94.38 239 GLN B C 1
ATOM 5854 O O . GLN B 1 239 ? 11.586 -37.031 -33.688 1 94.38 239 GLN B O 1
ATOM 5859 N N . VAL B 1 240 ? 11.383 -35.75 -31.859 1 95.25 240 VAL B N 1
ATOM 5860 C CA . VAL B 1 240 ? 10.867 -36.875 -31.062 1 95.25 240 VAL B CA 1
ATOM 5861 C C . VAL B 1 240 ? 9.523 -36.469 -30.453 1 95.25 240 VAL B C 1
ATOM 5863 O O . VAL B 1 240 ? 9.289 -35.281 -30.156 1 95.25 240 VAL B O 1
ATOM 5866 N N . ASP B 1 241 ? 8.672 -37.469 -30.359 1 96.88 241 ASP B N 1
ATOM 5867 C CA . ASP B 1 241 ? 7.434 -37.281 -29.609 1 96.88 241 ASP B CA 1
ATOM 5868 C C . ASP B 1 241 ? 7.707 -37.25 -28.109 1 96.88 241 ASP B C 1
ATOM 5870 O O . ASP B 1 241 ? 7.887 -38.281 -27.469 1 96.88 241 ASP B O 1
ATOM 5874 N N . LEU B 1 242 ? 7.645 -36.125 -27.562 1 97.31 242 LEU B N 1
ATOM 5875 C CA . LEU B 1 242 ? 8.039 -35.938 -26.172 1 97.31 242 LEU B CA 1
ATOM 5876 C C . LEU B 1 242 ? 7.094 -36.688 -25.234 1 97.31 242 LEU B C 1
ATOM 5878 O O . LEU B 1 242 ? 7.527 -37.25 -24.25 1 97.31 242 LEU B O 1
ATOM 5882 N N . ALA B 1 243 ? 5.816 -36.625 -25.5 1 96.5 243 ALA B N 1
ATOM 5883 C CA . ALA B 1 243 ? 4.828 -37.312 -24.656 1 96.5 243 ALA B CA 1
ATOM 5884 C C . ALA B 1 243 ? 5.109 -38.812 -24.578 1 96.5 243 ALA B C 1
ATOM 5886 O O . ALA B 1 243 ? 5.031 -39.375 -23.5 1 96.5 243 ALA B O 1
ATOM 5887 N N . ALA B 1 244 ? 5.398 -39.375 -25.688 1 96.19 244 ALA B N 1
ATOM 5888 C CA . ALA B 1 244 ? 5.699 -40.781 -25.719 1 96.19 244 ALA B CA 1
ATOM 5889 C C . ALA B 1 244 ? 6.98 -41.094 -24.953 1 96.19 244 ALA B C 1
ATOM 5891 O O . ALA B 1 244 ? 7.051 -42.094 -24.219 1 96.19 244 ALA B O 1
ATOM 5892 N N . SER B 1 245 ? 7.961 -40.281 -25.188 1 97.69 245 SER B N 1
ATOM 5893 C CA . SER B 1 245 ? 9.219 -40.469 -24.469 1 97.69 245 SER B CA 1
ATOM 5894 C C . SER B 1 245 ? 9.016 -40.375 -22.953 1 97.69 245 SER B C 1
ATOM 5896 O O . SER B 1 245 ? 9.633 -41.125 -22.203 1 97.69 245 SER B O 1
ATOM 5898 N N . VAL B 1 246 ? 8.211 -39.469 -22.531 1 98.12 246 VAL B N 1
ATOM 5899 C CA . VAL B 1 246 ? 7.945 -39.25 -21.109 1 98.12 246 VAL B CA 1
ATOM 5900 C C . VAL B 1 246 ? 7.25 -40.469 -20.516 1 98.12 246 VAL B C 1
ATOM 5902 O O . VAL B 1 246 ? 7.535 -40.875 -19.391 1 98.12 246 VAL B O 1
ATOM 5905 N N . GLU B 1 247 ? 6.371 -41.062 -21.25 1 96.94 247 GLU B N 1
ATOM 5906 C CA . GLU B 1 247 ? 5.68 -42.281 -20.797 1 96.94 247 GLU B CA 1
ATOM 5907 C C . GLU B 1 247 ? 6.66 -43.406 -20.562 1 96.94 247 GLU B C 1
ATOM 5909 O O . GLU B 1 247 ? 6.531 -44.156 -19.594 1 96.94 247 GLU B O 1
ATOM 5914 N N . MET B 1 248 ? 7.551 -43.531 -21.438 1 97.94 248 MET B N 1
ATOM 5915 C CA . MET B 1 248 ? 8.562 -44.594 -21.297 1 97.94 248 MET B CA 1
ATOM 5916 C C . MET B 1 248 ? 9.43 -44.344 -20.062 1 97.94 248 MET B C 1
ATOM 5918 O O . MET B 1 248 ? 9.703 -45.25 -19.297 1 97.94 248 MET B O 1
ATOM 5922 N N . TRP B 1 249 ? 9.797 -43.156 -19.891 1 98.44 249 TRP B N 1
ATOM 5923 C CA . TRP B 1 249 ? 10.633 -42.812 -18.734 1 98.44 249 TRP B CA 1
ATOM 5924 C C . TRP B 1 249 ? 9.852 -42.938 -17.438 1 98.44 249 TRP B C 1
ATOM 5926 O O . TRP B 1 249 ? 10.422 -43.281 -16.406 1 98.44 249 TRP B O 1
ATOM 5936 N N . LEU B 1 250 ? 8.57 -42.594 -17.469 1 98.62 250 LEU B N 1
ATOM 5937 C CA . LEU B 1 250 ? 7.758 -42.688 -16.266 1 98.62 250 LEU B CA 1
ATOM 5938 C C . LEU B 1 250 ? 7.801 -44.094 -15.688 1 98.62 250 LEU B C 1
ATOM 5940 O O . LEU B 1 250 ? 7.867 -44.25 -14.469 1 98.62 250 LEU B O 1
ATOM 5944 N N . GLU B 1 251 ? 7.75 -45.062 -16.531 1 98.31 251 GLU B N 1
ATOM 5945 C CA . GLU B 1 251 ? 7.816 -46.469 -16.094 1 98.31 251 GLU B CA 1
ATOM 5946 C C . GLU B 1 251 ? 9.117 -46.75 -15.352 1 98.31 251 GLU B C 1
ATOM 5948 O O . GLU B 1 251 ? 9.109 -47.375 -14.297 1 98.31 251 GLU B O 1
ATOM 5953 N N . ARG B 1 252 ? 10.18 -46.281 -15.883 1 98.38 252 ARG B N 1
ATOM 5954 C CA . ARG B 1 252 ? 11.492 -46.5 -15.281 1 98.38 252 ARG B CA 1
ATOM 5955 C C . ARG B 1 252 ? 11.617 -45.719 -13.969 1 98.38 252 ARG B C 1
ATOM 5957 O O . ARG B 1 252 ? 12.141 -46.25 -12.984 1 98.38 252 ARG B O 1
ATOM 5964 N N . VAL B 1 253 ? 11.125 -44.531 -14.008 1 98.69 253 VAL B N 1
ATOM 5965 C CA . VAL B 1 253 ? 11.195 -43.688 -12.836 1 98.69 253 VAL B CA 1
ATOM 5966 C C . VAL B 1 253 ? 10.359 -44.281 -11.703 1 98.69 253 VAL B C 1
ATOM 5968 O O . VAL B 1 253 ? 10.805 -44.312 -10.555 1 98.69 253 VAL B O 1
ATOM 5971 N N . CYS B 1 254 ? 9.18 -44.656 -12.031 1 98.38 254 CYS B N 1
ATOM 5972 C CA . CYS B 1 254 ? 8.32 -45.25 -11.023 1 98.38 254 CYS B CA 1
ATOM 5973 C C . CYS B 1 254 ? 8.961 -46.531 -10.445 1 98.38 254 CYS B C 1
ATOM 5975 O O . CYS B 1 254 ? 8.891 -46.75 -9.234 1 98.38 254 CYS B O 1
ATOM 5977 N N . GLY B 1 255 ? 9.531 -47.312 -11.258 1 98.06 255 GLY B N 1
ATOM 5978 C CA . GLY B 1 255 ? 10.266 -48.469 -10.773 1 98.06 255 GLY B CA 1
ATOM 5979 C C . GLY B 1 255 ? 11.344 -48.125 -9.766 1 98.06 255 GLY B C 1
ATOM 5980 O O . GLY B 1 255 ? 11.469 -48.781 -8.727 1 98.06 255 GLY B O 1
ATOM 5981 N N . HIS B 1 256 ? 12.055 -47.125 -10.07 1 97.94 256 HIS B N 1
ATOM 5982 C CA . HIS B 1 256 ? 13.133 -46.688 -9.203 1 97.94 256 HIS B CA 1
ATOM 5983 C C . HIS B 1 256 ? 12.594 -46.125 -7.883 1 97.94 256 HIS B C 1
ATOM 5985 O O . HIS B 1 256 ? 13.195 -46.344 -6.828 1 97.94 256 HIS B O 1
ATOM 5991 N N . LEU B 1 257 ? 11.453 -45.438 -7.93 1 98 257 LEU B N 1
ATOM 5992 C CA . LEU B 1 257 ? 10.898 -44.781 -6.754 1 98 257 LEU B CA 1
ATOM 5993 C C . LEU B 1 257 ? 10 -45.719 -5.969 1 98 257 LEU B C 1
ATOM 5995 O O . LEU B 1 257 ? 9.492 -45.375 -4.902 1 98 257 LEU B O 1
ATOM 5999 N N . GLY B 1 258 ? 9.797 -46.875 -6.469 1 97.56 258 GLY B N 1
ATOM 6000 C CA . GLY B 1 258 ? 8.93 -47.844 -5.809 1 97.56 258 GLY B CA 1
ATOM 6001 C C . GLY B 1 258 ? 7.457 -47.469 -5.91 1 97.56 258 GLY B C 1
ATOM 6002 O O . GLY B 1 258 ? 6.699 -47.688 -4.957 1 97.56 258 GLY B O 1
ATOM 6003 N N . LEU B 1 259 ? 7.035 -46.906 -7.059 1 97.38 259 LEU B N 1
ATOM 6004 C CA . LEU B 1 259 ? 5.656 -46.5 -7.285 1 97.38 259 LEU B CA 1
ATOM 6005 C C . LEU B 1 259 ? 5.027 -47.281 -8.422 1 97.38 259 LEU B C 1
ATOM 6007 O O . LEU B 1 259 ? 5.73 -47.781 -9.297 1 97.38 259 LEU B O 1
ATOM 6011 N N . GLY B 1 260 ? 3.715 -47.438 -8.328 1 96.62 260 GLY B N 1
ATOM 6012 C CA . GLY B 1 260 ? 2.99 -47.875 -9.508 1 96.62 260 GLY B CA 1
ATOM 6013 C C . GLY B 1 260 ? 2.863 -46.812 -10.578 1 96.62 260 GLY B C 1
ATOM 6014 O O . GLY B 1 260 ? 2.689 -45.656 -10.273 1 96.62 260 GLY B O 1
ATOM 6015 N N . VAL B 1 261 ? 2.926 -47.25 -11.805 1 95.75 261 VAL B N 1
ATOM 6016 C CA . VAL B 1 261 ? 2.938 -46.344 -12.938 1 95.75 261 VAL B CA 1
ATOM 6017 C C . VAL B 1 261 ? 1.622 -45.562 -12.992 1 95.75 261 VAL B C 1
ATOM 6019 O O . VAL B 1 261 ? 1.553 -44.469 -13.578 1 95.75 261 VAL B O 1
ATOM 6022 N N . GLN B 1 262 ? 0.613 -46.031 -12.305 1 94.31 262 GLN B N 1
ATOM 6023 C CA . GLN B 1 262 ? -0.699 -45.406 -12.32 1 94.31 262 GLN B CA 1
ATOM 6024 C C . GLN B 1 262 ? -0.836 -44.406 -11.195 1 94.31 262 GLN B C 1
ATOM 6026 O O . GLN B 1 262 ? -1.816 -43.656 -11.133 1 94.31 262 GLN B O 1
ATOM 6031 N N . GLU B 1 263 ? 0.095 -44.25 -10.375 1 94.56 263 GLU B N 1
ATOM 6032 C CA . GLU B 1 263 ? 0.005 -43.406 -9.188 1 94.56 263 GLU B CA 1
ATOM 6033 C C . GLU B 1 263 ? 0.179 -41.938 -9.539 1 94.56 263 GLU B C 1
ATOM 6035 O O . GLU B 1 263 ? -0.595 -41.094 -9.094 1 94.56 263 GLU B O 1
ATOM 6040 N N . PRO B 1 264 ? 1.21 -41.625 -10.305 1 96.19 264 PRO B N 1
ATOM 6041 C CA . PRO B 1 264 ? 1.336 -40.219 -10.664 1 96.19 264 PRO B CA 1
ATOM 6042 C C . PRO B 1 264 ? 0.144 -39.688 -11.469 1 96.19 264 PRO B C 1
ATOM 6044 O O . PRO B 1 264 ? -0.355 -40.375 -12.352 1 96.19 264 PRO B O 1
ATOM 6047 N N . HIS B 1 265 ? -0.319 -38.531 -11.141 1 94.56 265 HIS B N 1
ATOM 6048 C CA . HIS B 1 265 ? -1.512 -37.969 -11.75 1 94.56 265 HIS B CA 1
ATOM 6049 C C . HIS B 1 265 ? -1.29 -37.688 -13.234 1 94.56 265 HIS B C 1
ATOM 6051 O O . HIS B 1 265 ? -0.377 -36.938 -13.602 1 94.56 265 HIS B O 1
ATOM 6057 N N . ARG B 1 266 ? -2.129 -38.125 -14.102 1 95.81 266 ARG B N 1
ATOM 6058 C CA . ARG B 1 266 ? -1.978 -38 -15.547 1 95.81 266 ARG B CA 1
ATOM 6059 C C . ARG B 1 266 ? -2.084 -36.562 -15.992 1 95.81 266 ARG B C 1
ATOM 6061 O O . ARG B 1 266 ? -1.417 -36.125 -16.938 1 95.81 266 ARG B O 1
ATOM 6068 N N . GLY B 1 267 ? -2.969 -35.812 -15.312 1 95.31 267 GLY B N 1
ATOM 6069 C CA . GLY B 1 267 ? -3.094 -34.406 -15.633 1 95.31 267 GLY B CA 1
ATOM 6070 C C . GLY B 1 267 ? -1.821 -33.594 -15.375 1 95.31 267 GLY B C 1
ATOM 6071 O O . GLY B 1 267 ? -1.471 -32.719 -16.156 1 95.31 267 GLY B O 1
ATOM 6072 N N . GLU B 1 268 ? -1.196 -33.906 -14.289 1 96.44 268 GLU B N 1
ATOM 6073 C CA . GLU B 1 268 ? 0.065 -33.25 -13.953 1 96.44 268 GLU B CA 1
ATOM 6074 C C . GLU B 1 268 ? 1.144 -33.594 -14.984 1 96.44 268 GLU B C 1
ATOM 6076 O O . GLU B 1 268 ? 1.91 -32.719 -15.383 1 96.44 268 GLU B O 1
ATOM 6081 N N . ARG B 1 269 ? 1.189 -34.812 -15.453 1 97.5 269 ARG B N 1
ATOM 6082 C CA . ARG B 1 269 ? 2.125 -35.219 -16.5 1 97.5 269 ARG B CA 1
ATOM 6083 C C . ARG B 1 269 ? 1.873 -34.469 -17.797 1 97.5 269 ARG B C 1
ATOM 6085 O O . ARG B 1 269 ? 2.811 -33.938 -18.422 1 97.5 269 ARG B O 1
ATOM 6092 N N . ALA B 1 270 ? 0.591 -34.406 -18.125 1 97.38 270 ALA B N 1
ATOM 6093 C CA . ALA B 1 270 ? 0.219 -33.688 -19.359 1 97.38 270 ALA B CA 1
ATOM 6094 C C . ALA B 1 270 ? 0.612 -32.219 -19.266 1 97.38 270 ALA B C 1
ATOM 6096 O O . ALA B 1 270 ? 1.079 -31.656 -20.25 1 97.38 270 ALA B O 1
ATOM 6097 N N . ALA B 1 271 ? 0.383 -31.625 -18.141 1 97.62 271 ALA B N 1
ATOM 6098 C CA . ALA B 1 271 ? 0.738 -30.219 -17.938 1 97.62 271 ALA B CA 1
ATOM 6099 C C . ALA B 1 271 ? 2.244 -30.016 -18.062 1 97.62 271 ALA B C 1
ATOM 6101 O O . ALA B 1 271 ? 2.691 -29.047 -18.703 1 97.62 271 ALA B O 1
ATOM 6102 N N . PHE B 1 272 ? 3.049 -30.891 -17.438 1 98.25 272 PHE B N 1
ATOM 6103 C CA . PHE B 1 272 ? 4.504 -30.781 -17.484 1 98.25 272 PHE B CA 1
ATOM 6104 C C . PHE B 1 272 ? 5.016 -30.969 -18.906 1 98.25 272 PHE B C 1
ATOM 6106 O O . PHE B 1 272 ? 5.938 -30.281 -19.344 1 98.25 272 PHE B O 1
ATOM 6113 N N . VAL B 1 273 ? 4.414 -31.922 -19.641 1 97.94 273 VAL B N 1
ATOM 6114 C CA . VAL B 1 273 ? 4.797 -32.125 -21.031 1 97.94 273 VAL B CA 1
ATOM 6115 C C . VAL B 1 273 ? 4.484 -30.891 -21.844 1 97.94 273 VAL B C 1
ATOM 6117 O O . VAL B 1 273 ? 5.316 -30.438 -22.641 1 97.94 273 VAL B O 1
ATOM 6120 N N . ALA B 1 274 ? 3.285 -30.359 -21.641 1 97.19 274 ALA B N 1
ATOM 6121 C CA . ALA B 1 274 ? 2.893 -29.156 -22.359 1 97.19 274 ALA B CA 1
ATOM 6122 C C . ALA B 1 274 ? 3.854 -28 -22.078 1 97.19 274 ALA B C 1
ATOM 6124 O O . ALA B 1 274 ? 4.238 -27.266 -22.984 1 97.19 274 ALA B O 1
ATOM 6125 N N . TYR B 1 275 ? 4.195 -27.844 -20.812 1 97.25 275 TYR B N 1
ATOM 6126 C CA . TYR B 1 275 ? 5.113 -26.797 -20.422 1 97.25 275 TYR B CA 1
ATOM 6127 C C . TYR B 1 275 ? 6.496 -27.016 -21.016 1 97.25 275 TYR B C 1
ATOM 6129 O O . TYR B 1 275 ? 7.145 -26.078 -21.469 1 97.25 275 TYR B O 1
ATOM 6137 N N . ALA B 1 276 ? 6.977 -28.203 -21.016 1 97.31 276 ALA B N 1
ATOM 6138 C CA . ALA B 1 276 ? 8.281 -28.562 -21.562 1 97.31 276 ALA B CA 1
ATOM 6139 C C . ALA B 1 276 ? 8.336 -28.297 -23.078 1 97.31 276 ALA B C 1
ATOM 6141 O O . ALA B 1 276 ? 9.375 -27.891 -23.609 1 97.31 276 ALA B O 1
ATOM 6142 N N . LEU B 1 277 ? 7.234 -28.594 -23.734 1 96.38 277 LEU B N 1
ATOM 6143 C CA . LEU B 1 277 ? 7.176 -28.344 -25.172 1 96.38 277 LEU B CA 1
ATOM 6144 C C . LEU B 1 277 ? 7.262 -26.844 -25.453 1 96.38 277 LEU B C 1
ATOM 6146 O O . LEU B 1 277 ? 7.867 -26.438 -26.453 1 96.38 277 LEU B O 1
ATOM 6150 N N . ALA B 1 278 ? 6.684 -26.078 -24.594 1 94.94 278 ALA B N 1
ATOM 6151 C CA . ALA B 1 278 ? 6.719 -24.625 -24.75 1 94.94 278 ALA B CA 1
ATOM 6152 C C . ALA B 1 278 ? 8.07 -24.062 -24.328 1 94.94 278 ALA B C 1
ATOM 6154 O O . ALA B 1 278 ? 8.547 -23.078 -24.906 1 94.94 278 ALA B O 1
ATOM 6155 N N . PHE B 1 279 ? 8.68 -24.688 -23.312 1 95 279 PHE B N 1
ATOM 6156 C CA . PHE B 1 279 ? 9.922 -24.188 -22.734 1 95 279 PHE B CA 1
ATOM 6157 C C . PHE B 1 279 ? 10.922 -25.312 -22.547 1 95 279 PHE B C 1
ATOM 6159 O O . PHE B 1 279 ? 11.336 -25.594 -21.422 1 95 279 PHE B O 1
ATOM 6166 N N . PRO B 1 280 ? 11.422 -25.844 -23.578 1 95.5 280 PRO B N 1
ATOM 6167 C CA . PRO B 1 280 ? 12.352 -26.953 -23.406 1 95.5 280 PRO B CA 1
ATOM 6168 C C . PRO B 1 280 ? 13.641 -26.562 -22.703 1 95.5 280 PRO B C 1
ATOM 6170 O O . PRO B 1 280 ? 14.242 -27.375 -22 1 95.5 280 PRO B O 1
ATOM 6173 N N . ARG B 1 281 ? 14.047 -25.297 -22.766 1 95.19 281 ARG B N 1
ATOM 6174 C CA . ARG B 1 281 ? 15.297 -24.828 -22.172 1 95.19 281 ARG B CA 1
ATOM 6175 C C . ARG B 1 281 ? 15.039 -24.219 -20.797 1 95.19 281 ARG B C 1
ATOM 6177 O O . ARG B 1 281 ? 15.984 -23.844 -20.094 1 95.19 281 ARG B O 1
ATOM 6184 N N . ALA B 1 282 ? 13.805 -24.156 -20.453 1 94.62 282 ALA B N 1
ATOM 6185 C CA . ALA B 1 282 ? 13.461 -23.516 -19.172 1 94.62 282 ALA B CA 1
ATOM 6186 C C . ALA B 1 282 ? 12.391 -24.312 -18.438 1 94.62 282 ALA B C 1
ATOM 6188 O O . ALA B 1 282 ? 11.539 -23.734 -17.766 1 94.62 282 ALA B O 1
ATOM 6189 N N . PHE B 1 283 ? 12.414 -25.594 -18.625 1 96.75 283 PHE B N 1
ATOM 6190 C CA . PHE B 1 283 ? 11.414 -26.438 -17.984 1 96.75 283 PHE B CA 1
ATOM 6191 C C . PHE B 1 283 ? 11.617 -26.469 -16.469 1 96.75 283 PHE B C 1
ATOM 6193 O O . PHE B 1 283 ? 12.742 -26.641 -15.992 1 96.75 283 PHE B O 1
ATOM 6200 N N . GLN B 1 284 ? 10.609 -26.266 -15.75 1 96.88 284 GLN B N 1
ATOM 6201 C CA . GLN B 1 284 ? 10.555 -26.391 -14.297 1 96.88 284 GLN B CA 1
ATOM 6202 C C . GLN B 1 284 ? 9.234 -27.031 -13.859 1 96.88 284 GLN B C 1
ATOM 6204 O O . GLN B 1 284 ? 8.227 -26.922 -14.555 1 96.88 284 GLN B O 1
ATOM 6209 N N . GLY B 1 285 ? 9.258 -27.703 -12.75 1 97.38 285 GLY B N 1
ATOM 6210 C CA . GLY B 1 285 ? 8.062 -28.391 -12.281 1 97.38 285 GLY B CA 1
ATOM 6211 C C . GLY B 1 285 ? 7.562 -27.859 -10.953 1 97.38 285 GLY B C 1
ATOM 6212 O O . GLY B 1 285 ? 8.352 -27.609 -10.047 1 97.38 285 GLY B O 1
ATOM 6213 N N . LEU B 1 286 ? 6.293 -27.562 -10.82 1 96.56 286 LEU B N 1
ATOM 6214 C CA . LEU B 1 286 ? 5.598 -27.312 -9.562 1 96.56 286 LEU B CA 1
ATOM 6215 C C . LEU B 1 286 ? 5.102 -28.625 -8.953 1 96.56 286 LEU B C 1
ATOM 6217 O O . LEU B 1 286 ? 4.148 -29.219 -9.461 1 96.56 286 LEU B O 1
ATOM 6221 N N . LEU B 1 287 ? 5.625 -29.031 -7.809 1 96.38 287 LEU B N 1
ATOM 6222 C CA . LEU B 1 287 ? 5.586 -30.453 -7.445 1 96.38 287 LEU B CA 1
ATOM 6223 C C . LEU B 1 287 ? 4.418 -30.734 -6.508 1 96.38 287 LEU B C 1
ATOM 6225 O O . LEU B 1 287 ? 4.051 -31.891 -6.301 1 96.38 287 LEU B O 1
ATOM 6229 N N . ASP B 1 288 ? 3.777 -29.719 -5.969 1 93.44 288 ASP B N 1
ATOM 6230 C CA . ASP B 1 288 ? 2.887 -29.969 -4.84 1 93.44 288 ASP B CA 1
ATOM 6231 C C . ASP B 1 288 ? 1.428 -29.75 -5.23 1 93.44 288 ASP B C 1
ATOM 6233 O O . ASP B 1 288 ? 0.602 -29.391 -4.395 1 93.44 288 ASP B O 1
ATOM 6237 N N . THR B 1 289 ? 1.106 -29.859 -6.492 1 92.25 289 THR B N 1
ATOM 6238 C CA . THR B 1 289 ? -0.28 -29.672 -6.91 1 92.25 289 THR B CA 1
ATOM 6239 C C . THR B 1 289 ? -1.161 -30.797 -6.352 1 92.25 289 THR B C 1
ATOM 6241 O O . THR B 1 289 ? -2.266 -30.531 -5.867 1 92.25 289 THR B O 1
ATOM 6244 N N . TYR B 1 290 ? -0.658 -32.062 -6.414 1 91.12 290 TYR B N 1
ATOM 6245 C CA . TYR B 1 290 ? -1.415 -33.219 -5.918 1 91.12 290 TYR B CA 1
ATOM 6246 C C . TYR B 1 290 ? -0.669 -33.906 -4.789 1 91.12 290 TYR B C 1
ATOM 6248 O O . TYR B 1 290 ? -1.189 -34.031 -3.68 1 91.12 290 TYR B O 1
ATOM 6256 N N . SER B 1 291 ? 0.45 -34.344 -5.07 1 92.25 291 SER B N 1
ATOM 6257 C CA . SER B 1 291 ? 1.366 -34.969 -4.129 1 92.25 291 SER B CA 1
ATOM 6258 C C . SER B 1 291 ? 2.816 -34.812 -4.578 1 92.25 291 SER B C 1
ATOM 6260 O O . SER B 1 291 ? 3.16 -35.156 -5.711 1 92.25 291 SER B O 1
ATOM 6262 N N . VAL B 1 292 ? 3.613 -34.375 -3.646 1 95 292 VAL B N 1
ATOM 6263 C CA . VAL B 1 292 ? 5.008 -34.156 -4.008 1 95 292 VAL B CA 1
ATOM 6264 C C . VAL B 1 292 ? 5.668 -35.469 -4.359 1 95 292 VAL B C 1
ATOM 6266 O O . VAL B 1 292 ? 6.238 -35.625 -5.445 1 95 292 VAL B O 1
ATOM 6269 N N . ARG B 1 293 ? 5.555 -36.5 -3.572 1 94.62 293 ARG B N 1
ATOM 6270 C CA . ARG B 1 293 ? 6.297 -37.75 -3.67 1 94.62 293 ARG B CA 1
ATOM 6271 C C . ARG B 1 293 ? 5.66 -38.656 -4.699 1 94.62 293 ARG B C 1
ATOM 6273 O O . ARG B 1 293 ? 6.363 -39.375 -5.43 1 94.62 293 ARG B O 1
ATOM 6280 N N . ARG B 1 294 ? 4.375 -38.656 -4.82 1 95.25 294 ARG B N 1
ATOM 6281 C CA . ARG B 1 294 ? 3.691 -39.688 -5.578 1 95.25 294 ARG B CA 1
ATOM 6282 C C . ARG B 1 294 ? 3.326 -39.188 -6.977 1 95.25 294 ARG B C 1
ATOM 6284 O O . ARG B 1 294 ? 3.014 -40 -7.859 1 95.25 294 ARG B O 1
ATOM 6291 N N . SER B 1 295 ? 3.352 -37.906 -7.152 1 96.19 295 SER B N 1
ATOM 6292 C CA . SER B 1 295 ? 2.908 -37.438 -8.453 1 96.19 295 SER B CA 1
ATOM 6293 C C . SER B 1 295 ? 3.873 -36.375 -9.008 1 96.19 295 SER B C 1
ATOM 6295 O O . SER B 1 295 ? 4.473 -36.594 -10.07 1 96.19 295 SER B O 1
ATOM 6297 N N . GLY B 1 296 ? 4.109 -35.344 -8.273 1 96.75 296 GLY B N 1
ATOM 6298 C CA . GLY B 1 296 ? 4.941 -34.25 -8.758 1 96.75 296 GLY B CA 1
ATOM 6299 C C . GLY B 1 296 ? 6.348 -34.688 -9.125 1 96.75 296 GLY B C 1
ATOM 6300 O O . GLY B 1 296 ? 6.82 -34.406 -10.227 1 96.75 296 GLY B O 1
ATOM 6301 N N . LEU B 1 297 ? 6.996 -35.344 -8.234 1 97.88 297 LEU B N 1
ATOM 6302 C CA . LEU B 1 297 ? 8.391 -35.75 -8.398 1 97.88 297 LEU B CA 1
ATOM 6303 C C . LEU B 1 297 ? 8.539 -36.75 -9.523 1 97.88 297 LEU B C 1
ATOM 6305 O O . LEU B 1 297 ? 9.383 -36.594 -10.414 1 97.88 297 LEU B O 1
ATOM 6309 N N . PRO B 1 298 ? 7.734 -37.844 -9.57 1 98.5 298 PRO B N 1
ATOM 6310 C CA . PRO B 1 298 ? 7.887 -38.781 -10.656 1 98.5 298 PRO B CA 1
ATOM 6311 C C . PRO B 1 298 ? 7.594 -38.188 -12.031 1 98.5 298 PRO B C 1
ATOM 6313 O O . PRO B 1 298 ? 8.305 -38.469 -13 1 98.5 298 PRO B O 1
ATOM 6316 N N . ASN B 1 299 ? 6.547 -37.344 -12.141 1 98.56 299 ASN B N 1
ATOM 6317 C CA . ASN B 1 299 ? 6.238 -36.688 -13.406 1 98.56 299 ASN B CA 1
ATOM 6318 C C . ASN B 1 299 ? 7.352 -35.75 -13.836 1 98.56 299 ASN B C 1
ATOM 6320 O O . ASN B 1 299 ? 7.707 -35.688 -15.016 1 98.56 299 ASN B O 1
ATOM 6324 N N . PHE B 1 300 ? 7.902 -35.031 -12.922 1 98.75 300 PHE B N 1
ATOM 6325 C CA . PHE B 1 300 ? 9.008 -34.125 -13.227 1 98.75 300 PHE B CA 1
ATOM 6326 C C . PHE B 1 300 ? 10.211 -34.906 -13.75 1 98.75 300 PHE B C 1
ATOM 6328 O O . PHE B 1 300 ? 10.789 -34.531 -14.773 1 98.75 300 PHE B O 1
ATOM 6335 N N . LEU B 1 301 ? 10.586 -35.906 -12.992 1 98.88 301 LEU B N 1
ATOM 6336 C CA . LEU B 1 301 ? 11.75 -36.719 -13.367 1 98.88 301 LEU B CA 1
ATOM 6337 C C . LEU B 1 301 ? 11.57 -37.312 -14.75 1 98.88 301 LEU B C 1
ATOM 6339 O O . LEU B 1 301 ? 12.492 -37.312 -15.562 1 98.88 301 LEU B O 1
ATOM 6343 N N . ALA B 1 302 ? 10.383 -37.844 -15.016 1 98.88 302 ALA B N 1
ATOM 6344 C CA . ALA B 1 302 ? 10.109 -38.438 -16.312 1 98.88 302 ALA B CA 1
ATOM 6345 C C . ALA B 1 302 ? 10.297 -37.438 -17.438 1 98.88 302 ALA B C 1
ATOM 6347 O O . ALA B 1 302 ? 10.93 -37.719 -18.453 1 98.88 302 ALA B O 1
ATOM 6348 N N . VAL B 1 303 ? 9.781 -36.25 -17.25 1 98.75 303 VAL B N 1
ATOM 6349 C CA . VAL B 1 303 ? 9.883 -35.219 -18.266 1 98.75 303 VAL B CA 1
ATOM 6350 C C . VAL B 1 303 ? 11.328 -34.719 -18.375 1 98.75 303 VAL B C 1
ATOM 6352 O O . VAL B 1 303 ? 11.852 -34.562 -19.484 1 98.75 303 VAL B O 1
ATOM 6355 N N . ALA B 1 304 ? 11.984 -34.5 -17.234 1 98.81 304 ALA B N 1
ATOM 6356 C CA . ALA B 1 304 ? 13.367 -34.031 -17.219 1 98.81 304 ALA B CA 1
ATOM 6357 C C . ALA B 1 304 ? 14.297 -35 -17.938 1 98.81 304 ALA B C 1
ATOM 6359 O O . ALA B 1 304 ? 15.18 -34.594 -18.688 1 98.81 304 ALA B O 1
ATOM 6360 N N . LEU B 1 305 ? 14.133 -36.312 -17.688 1 98.69 305 LEU B N 1
ATOM 6361 C CA . LEU B 1 305 ? 14.969 -37.312 -18.297 1 98.69 305 LEU B CA 1
ATOM 6362 C C . LEU B 1 305 ? 14.68 -37.438 -19.797 1 98.69 305 LEU B C 1
ATOM 6364 O O . LEU B 1 305 ? 15.594 -37.656 -20.594 1 98.69 305 LEU B O 1
ATOM 6368 N N . ALA B 1 306 ? 13.391 -37.344 -20.156 1 98.56 306 ALA B N 1
ATOM 6369 C CA . ALA B 1 306 ? 13.047 -37.312 -21.578 1 98.56 306 ALA B CA 1
ATOM 6370 C C . ALA B 1 306 ? 13.703 -36.125 -22.281 1 98.56 306 ALA B C 1
ATOM 6372 O O . ALA B 1 306 ? 14.195 -36.25 -23.406 1 98.56 306 ALA B O 1
ATOM 6373 N N . LEU B 1 307 ? 13.703 -34.969 -21.688 1 98.12 307 LEU B N 1
ATOM 6374 C CA . LEU B 1 307 ? 14.352 -33.781 -22.219 1 98.12 307 LEU B CA 1
ATOM 6375 C C . LEU B 1 307 ? 15.859 -33.969 -22.344 1 98.12 307 LEU B C 1
ATOM 6377 O O . LEU B 1 307 ? 16.469 -33.531 -23.312 1 98.12 307 LEU B O 1
ATOM 6381 N N . GLN B 1 308 ? 16.406 -34.625 -21.312 1 97.69 308 GLN B N 1
ATOM 6382 C CA . GLN B 1 308 ? 17.844 -34.906 -21.297 1 97.69 308 GLN B CA 1
ATOM 6383 C C . GLN B 1 308 ? 18.266 -35.688 -22.531 1 97.69 308 GLN B C 1
ATOM 6385 O O . GLN B 1 308 ? 19.359 -35.5 -23.062 1 97.69 308 GLN B O 1
ATOM 6390 N N . GLU B 1 309 ? 17.469 -36.594 -23 1 96.19 309 GLU B N 1
ATOM 6391 C CA . GLU B 1 309 ? 17.75 -37.375 -24.188 1 96.19 309 GLU B CA 1
ATOM 6392 C C . GLU B 1 309 ? 17.922 -36.469 -25.422 1 96.19 309 GLU B C 1
ATOM 6394 O O . GLU B 1 309 ? 18.625 -36.844 -26.359 1 96.19 309 GLU B O 1
ATOM 6399 N N . LEU B 1 310 ? 17.234 -35.406 -25.375 1 96.75 310 LEU B N 1
ATOM 6400 C CA . LEU B 1 310 ? 17.281 -34.5 -26.516 1 96.75 310 LEU B CA 1
ATOM 6401 C C . LEU B 1 310 ? 18.281 -33.375 -26.281 1 96.75 310 LEU B C 1
ATOM 6403 O O . LEU B 1 310 ? 18.375 -32.438 -27.078 1 96.75 310 LEU B O 1
ATOM 6407 N N . GLY B 1 311 ? 19 -33.438 -25.156 1 96.12 311 GLY B N 1
ATOM 6408 C CA . GLY B 1 311 ? 20.062 -32.469 -24.875 1 96.12 311 GLY B CA 1
ATOM 6409 C C . GLY B 1 311 ? 19.594 -31.281 -24.078 1 96.12 311 GLY B C 1
ATOM 6410 O O . GLY B 1 311 ? 20.312 -30.281 -23.953 1 96.12 311 GLY B O 1
ATOM 6411 N N . TYR B 1 312 ? 18.375 -31.312 -23.594 1 96.88 312 TYR B N 1
ATOM 6412 C CA . TYR B 1 312 ? 17.859 -30.234 -22.766 1 96.88 312 TYR B CA 1
ATOM 6413 C C . TYR B 1 312 ? 18.031 -30.562 -21.281 1 96.88 312 TYR B C 1
ATOM 6415 O O . TYR B 1 312 ? 18.25 -31.719 -20.922 1 96.88 312 TYR B O 1
ATOM 6423 N N . GLN B 1 313 ? 18.031 -29.531 -20.422 1 97.31 313 GLN B N 1
ATOM 6424 C CA . GLN B 1 313 ? 18.109 -29.688 -18.969 1 97.31 313 GLN B CA 1
ATOM 6425 C C . GLN B 1 313 ? 17 -28.906 -18.266 1 97.31 313 GLN B C 1
ATOM 6427 O O . GLN B 1 313 ? 16.734 -27.766 -18.625 1 97.31 313 GLN B O 1
ATOM 6432 N N . ALA B 1 314 ? 16.312 -29.641 -17.375 1 97.38 314 ALA B N 1
ATOM 6433 C CA . ALA B 1 314 ? 15.359 -28.938 -16.531 1 97.38 314 ALA B CA 1
ATOM 6434 C C . ALA B 1 314 ? 16.047 -27.906 -15.664 1 97.38 314 ALA B C 1
ATOM 6436 O O . ALA B 1 314 ? 17.203 -28.094 -15.242 1 97.38 314 ALA B O 1
ATOM 6437 N N . VAL B 1 315 ? 15.32 -26.844 -15.32 1 95.94 315 VAL B N 1
ATOM 6438 C CA . VAL B 1 315 ? 16.031 -25.719 -14.695 1 95.94 315 VAL B CA 1
ATOM 6439 C C . VAL B 1 315 ? 15.656 -25.641 -13.211 1 95.94 315 VAL B C 1
ATOM 6441 O O . VAL B 1 315 ? 16.281 -24.891 -12.453 1 95.94 315 VAL B O 1
ATOM 6444 N N . GLY B 1 316 ? 14.609 -26.391 -12.812 1 97.5 316 GLY B N 1
ATOM 6445 C CA . GLY B 1 316 ? 14.32 -26.344 -11.383 1 97.5 316 GLY B CA 1
ATOM 6446 C C . GLY B 1 316 ? 12.961 -26.922 -11.031 1 97.5 316 GLY B C 1
ATOM 6447 O O . GLY B 1 316 ? 12.227 -27.375 -11.914 1 97.5 316 GLY B O 1
ATOM 6448 N N . VAL B 1 317 ? 12.688 -26.984 -9.734 1 98.31 317 VAL B N 1
ATOM 6449 C CA . VAL B 1 317 ? 11.391 -27.344 -9.188 1 98.31 317 VAL B CA 1
ATOM 6450 C C . VAL B 1 317 ? 10.953 -26.312 -8.156 1 98.31 317 VAL B C 1
ATOM 6452 O O . VAL B 1 317 ? 11.773 -25.547 -7.645 1 98.31 317 VAL B O 1
ATOM 6455 N N . ARG B 1 318 ? 9.672 -26.234 -7.902 1 97.62 318 ARG B N 1
ATOM 6456 C CA . ARG B 1 318 ? 9.141 -25.328 -6.895 1 97.62 318 ARG B CA 1
ATOM 6457 C C . ARG B 1 318 ? 8.164 -26.047 -5.969 1 97.62 318 ARG B C 1
ATOM 6459 O O . ARG B 1 318 ? 7.438 -26.938 -6.398 1 97.62 318 ARG B O 1
ATOM 6466 N N . LEU B 1 319 ? 8.234 -25.656 -4.719 1 95.62 319 LEU B N 1
ATOM 6467 C CA . LEU B 1 319 ? 7.305 -26.078 -3.674 1 95.62 319 LEU B CA 1
ATOM 6468 C C . LEU B 1 319 ? 6.551 -24.875 -3.105 1 95.62 319 LEU B C 1
ATOM 6470 O O . LEU B 1 319 ? 7.141 -23.812 -2.889 1 95.62 319 LEU B O 1
ATOM 6474 N N . ASP B 1 320 ? 5.266 -25.031 -2.826 1 92.62 320 ASP B N 1
ATOM 6475 C CA . ASP B 1 320 ? 4.449 -23.906 -2.365 1 92.62 320 ASP B CA 1
ATOM 6476 C C . ASP B 1 320 ? 3.605 -24.312 -1.156 1 92.62 320 ASP B C 1
ATOM 6478 O O . ASP B 1 320 ? 2.66 -23.609 -0.794 1 92.62 320 ASP B O 1
ATOM 6482 N N . SER B 1 321 ? 3.807 -25.484 -0.593 1 90.19 321 SER B N 1
ATOM 6483 C CA . SER B 1 321 ? 3.012 -25.922 0.554 1 90.19 321 SER B CA 1
ATOM 6484 C C . SER B 1 321 ? 3.762 -26.953 1.391 1 90.19 321 SER B C 1
ATOM 6486 O O . SER B 1 321 ? 4.758 -27.516 0.94 1 90.19 321 SER B O 1
ATOM 6488 N N . GLY B 1 322 ? 3.312 -27.094 2.625 1 89.81 322 GLY B N 1
ATOM 6489 C CA . GLY B 1 322 ? 3.896 -28.094 3.504 1 89.81 322 GLY B CA 1
ATOM 6490 C C . GLY B 1 322 ? 5.184 -27.625 4.156 1 89.81 322 GLY B C 1
ATOM 6491 O O . GLY B 1 322 ? 5.473 -26.438 4.199 1 89.81 322 GLY B O 1
ATOM 6492 N N . ASP B 1 323 ? 5.871 -28.609 4.75 1 93.81 323 ASP B N 1
ATOM 6493 C CA . ASP B 1 323 ? 7.172 -28.312 5.34 1 93.81 323 ASP B CA 1
ATOM 6494 C C . ASP B 1 323 ? 8.242 -28.172 4.262 1 93.81 323 ASP B C 1
ATOM 6496 O O . ASP B 1 323 ? 8.906 -29.156 3.916 1 93.81 323 ASP B O 1
ATOM 6500 N N . LEU B 1 324 ? 8.461 -27 3.879 1 96.44 324 LEU B N 1
ATOM 6501 C CA . LEU B 1 324 ? 9.289 -26.688 2.723 1 96.44 324 LEU B CA 1
ATOM 6502 C C . LEU B 1 324 ? 10.711 -27.203 2.914 1 96.44 324 LEU B C 1
ATOM 6504 O O . LEU B 1 324 ? 11.305 -27.75 1.984 1 96.44 324 LEU B O 1
ATOM 6508 N N . LEU B 1 325 ? 11.273 -27.016 4.062 1 97 325 LEU B N 1
ATOM 6509 C CA . LEU B 1 325 ? 12.641 -27.422 4.332 1 97 325 LEU B CA 1
ATOM 6510 C C . LEU B 1 325 ? 12.781 -28.953 4.27 1 97 325 LEU B C 1
ATOM 6512 O O . LEU B 1 325 ? 13.711 -29.469 3.646 1 97 325 LEU B O 1
ATOM 6516 N N . GLN B 1 326 ? 11.891 -29.641 4.914 1 96.81 326 GLN B N 1
ATOM 6517 C CA . GLN B 1 326 ? 11.914 -31.094 4.91 1 96.81 326 GLN B CA 1
ATOM 6518 C C . GLN B 1 326 ? 11.703 -31.641 3.504 1 96.81 326 GLN B C 1
ATOM 6520 O O . GLN B 1 326 ? 12.398 -32.562 3.084 1 96.81 326 GLN B O 1
ATOM 6525 N N . GLN B 1 327 ? 10.766 -31.109 2.809 1 96.81 327 GLN B N 1
ATOM 6526 C CA . GLN B 1 327 ? 10.492 -31.562 1.448 1 96.81 327 GLN B CA 1
ATOM 6527 C C . GLN B 1 327 ? 11.695 -31.328 0.537 1 96.81 327 GLN B C 1
ATOM 6529 O O . GLN B 1 327 ? 12 -32.156 -0.314 1 96.81 327 GLN B O 1
ATOM 6534 N N . ALA B 1 328 ? 12.352 -30.188 0.716 1 98.19 328 ALA B N 1
ATOM 6535 C CA . ALA B 1 328 ? 13.531 -29.906 -0.091 1 98.19 328 ALA B CA 1
ATOM 6536 C C . ALA B 1 328 ? 14.625 -30.938 0.135 1 98.19 328 ALA B C 1
ATOM 6538 O O . ALA B 1 328 ? 15.281 -31.375 -0.814 1 98.19 328 ALA B O 1
ATOM 6539 N N . ARG B 1 329 ? 14.82 -31.328 1.35 1 97.88 329 ARG B N 1
ATOM 6540 C CA . ARG B 1 329 ? 15.812 -32.344 1.68 1 97.88 329 ARG B CA 1
ATOM 6541 C C . ARG B 1 329 ? 15.461 -33.688 1.033 1 97.88 329 ARG B C 1
ATOM 6543 O O . ARG B 1 329 ? 16.328 -34.344 0.474 1 97.88 329 ARG B O 1
ATOM 6550 N N . GLU B 1 330 ? 14.234 -34 1.129 1 97.94 330 GLU B N 1
ATOM 6551 C CA . GLU B 1 330 ? 13.773 -35.281 0.555 1 97.94 330 GLU B CA 1
ATOM 6552 C C . GLU B 1 330 ? 13.93 -35.281 -0.963 1 97.94 330 GLU B C 1
ATOM 6554 O O . GLU B 1 330 ? 14.383 -36.25 -1.543 1 97.94 330 GLU B O 1
ATOM 6559 N N . ILE B 1 331 ? 13.562 -34.25 -1.563 1 98.5 331 ILE B N 1
ATOM 6560 C CA . ILE B 1 331 ? 13.648 -34.094 -3.014 1 98.5 331 ILE B CA 1
ATOM 6561 C C . ILE B 1 331 ? 15.102 -34.188 -3.453 1 98.5 331 ILE B C 1
ATOM 6563 O O . ILE B 1 331 ? 15.414 -34.875 -4.434 1 98.5 331 ILE B O 1
ATOM 6567 N N . ARG B 1 332 ? 16 -33.5 -2.738 1 98.62 332 ARG B N 1
ATOM 6568 C CA . ARG B 1 332 ? 17.422 -33.562 -3.049 1 98.62 332 ARG B CA 1
ATOM 6569 C C . ARG B 1 332 ? 17.938 -35 -2.979 1 98.62 332 ARG B C 1
ATOM 6571 O O . ARG B 1 332 ? 18.719 -35.438 -3.826 1 98.62 332 ARG B O 1
ATOM 6578 N N . GLY B 1 333 ? 17.531 -35.688 -1.987 1 98.44 333 GLY B N 1
ATOM 6579 C CA . GLY B 1 333 ? 17.891 -37.094 -1.895 1 98.44 333 GLY B CA 1
ATOM 6580 C C . GLY B 1 333 ? 17.438 -37.906 -3.102 1 98.44 333 GLY B C 1
ATOM 6581 O O . GLY B 1 333 ? 18.203 -38.719 -3.631 1 98.44 333 GLY B O 1
ATOM 6582 N N . VAL B 1 334 ? 16.25 -37.719 -3.547 1 98.5 334 VAL B N 1
ATOM 6583 C CA . VAL B 1 334 ? 15.695 -38.406 -4.699 1 98.5 334 VAL B CA 1
ATOM 6584 C C . VAL B 1 334 ? 16.484 -38.031 -5.957 1 98.5 334 VAL B C 1
ATOM 6586 O O . VAL B 1 334 ? 16.766 -38.906 -6.801 1 98.5 334 VAL B O 1
ATOM 6589 N N . PHE B 1 335 ? 16.812 -36.75 -6.105 1 98.69 335 PHE B N 1
ATOM 6590 C CA . PHE B 1 335 ? 17.594 -36.312 -7.25 1 98.69 335 PHE B CA 1
ATOM 6591 C C . PHE B 1 335 ? 18.953 -37 -7.289 1 98.69 335 PHE B C 1
ATOM 6593 O O . PHE B 1 335 ? 19.391 -37.438 -8.352 1 98.69 335 PHE B O 1
ATOM 6600 N N . ARG B 1 336 ? 19.578 -37.094 -6.164 1 98.44 336 ARG B N 1
ATOM 6601 C CA . ARG B 1 336 ? 20.891 -37.75 -6.082 1 98.44 336 ARG B CA 1
ATOM 6602 C C . ARG B 1 336 ? 20.812 -39.219 -6.457 1 98.44 336 ARG B C 1
ATOM 6604 O O . ARG B 1 336 ? 21.625 -39.719 -7.242 1 98.44 336 ARG B O 1
ATOM 6611 N N . THR B 1 337 ? 19.828 -39.906 -5.953 1 98.25 337 THR B N 1
ATOM 6612 C CA . THR B 1 337 ? 19.703 -41.344 -6.238 1 98.25 337 THR B CA 1
ATOM 6613 C C . THR B 1 337 ? 19.312 -41.562 -7.695 1 98.25 337 THR B C 1
ATOM 6615 O O . THR B 1 337 ? 19.781 -42.5 -8.336 1 98.25 337 THR B O 1
ATOM 6618 N N . ALA B 1 338 ? 18.406 -40.719 -8.195 1 98.38 338 ALA B N 1
ATOM 6619 C CA . ALA B 1 338 ? 18.016 -40.844 -9.594 1 98.38 338 ALA B CA 1
ATOM 6620 C C . ALA B 1 338 ? 19.172 -40.531 -10.531 1 98.38 338 ALA B C 1
ATOM 6622 O O . ALA B 1 338 ? 19.328 -41.188 -11.57 1 98.38 338 ALA B O 1
ATOM 6623 N N . ALA B 1 339 ? 19.938 -39.5 -10.156 1 98.44 339 ALA B N 1
ATOM 6624 C CA . ALA B 1 339 ? 21.109 -39.156 -10.953 1 98.44 339 ALA B CA 1
ATOM 6625 C C . ALA B 1 339 ? 22.047 -40.344 -11.086 1 98.44 339 ALA B C 1
ATOM 6627 O O . ALA B 1 339 ? 22.578 -40.625 -12.172 1 98.44 339 ALA B O 1
ATOM 6628 N N . ALA B 1 340 ? 22.266 -41.031 -10.039 1 98.12 340 ALA B N 1
ATOM 6629 C CA . ALA B 1 340 ? 23.125 -42.188 -10.031 1 98.12 340 ALA B CA 1
ATOM 6630 C C . ALA B 1 340 ? 22.5 -43.344 -10.828 1 98.12 340 ALA B C 1
ATOM 6632 O O . ALA B 1 340 ? 23.172 -43.969 -11.641 1 98.12 340 ALA B O 1
ATOM 6633 N N . GLN B 1 341 ? 21.297 -43.594 -10.633 1 98.19 341 GLN B N 1
ATOM 6634 C CA . GLN B 1 341 ? 20.578 -44.688 -11.258 1 98.19 341 GLN B CA 1
ATOM 6635 C C . GLN B 1 341 ? 20.531 -44.531 -12.773 1 98.19 341 GLN B C 1
ATOM 6637 O O . GLN B 1 341 ? 20.688 -45.531 -13.508 1 98.19 341 GLN B O 1
ATOM 6642 N N . PHE B 1 342 ? 20.281 -43.344 -13.242 1 98.31 342 PHE B N 1
ATOM 6643 C CA . PHE B 1 342 ? 19.984 -43.156 -14.664 1 98.31 342 PHE B CA 1
ATOM 6644 C C . PHE B 1 342 ? 21.188 -42.5 -15.367 1 98.31 342 PHE B C 1
ATOM 6646 O O . PHE B 1 342 ? 21.125 -42.25 -16.578 1 98.31 342 PHE B O 1
ATOM 6653 N N . GLY B 1 343 ? 22.25 -42.219 -14.688 1 97.88 343 GLY B N 1
ATOM 6654 C CA . GLY B 1 343 ? 23.469 -41.688 -15.273 1 97.88 343 GLY B CA 1
ATOM 6655 C C . GLY B 1 343 ? 23.312 -40.25 -15.773 1 97.88 343 GLY B C 1
ATOM 6656 O O . GLY B 1 343 ? 23.734 -39.938 -16.875 1 97.88 343 GLY B O 1
ATOM 6657 N N . VAL B 1 344 ? 22.672 -39.438 -15.062 1 98.12 344 VAL B N 1
ATOM 6658 C CA . VAL B 1 344 ? 22.422 -38.031 -15.414 1 98.12 344 VAL B CA 1
ATOM 6659 C C . VAL B 1 344 ? 22.891 -37.125 -14.281 1 98.12 344 VAL B C 1
ATOM 6661 O O . VAL B 1 344 ? 22.094 -36.656 -13.484 1 98.12 344 VAL B O 1
ATOM 6664 N N . PRO B 1 345 ? 24.109 -36.688 -14.227 1 97.56 345 PRO B N 1
ATOM 6665 C CA . PRO B 1 345 ? 24.75 -36.031 -13.07 1 97.56 345 PRO B CA 1
ATOM 6666 C C . PRO B 1 345 ? 24.125 -34.688 -12.742 1 97.56 345 PRO B C 1
ATOM 6668 O O . PRO B 1 345 ? 24.016 -34.312 -11.57 1 97.56 345 PRO B O 1
ATOM 6671 N N . TRP B 1 346 ? 23.75 -33.906 -13.758 1 97.25 346 TRP B N 1
ATOM 6672 C CA . TRP B 1 346 ? 23.25 -32.562 -13.492 1 97.25 346 TRP B CA 1
ATOM 6673 C C . TRP B 1 346 ? 21.984 -32.594 -12.648 1 97.25 346 TRP B C 1
ATOM 6675 O O . TRP B 1 346 ? 21.625 -31.625 -12.008 1 97.25 346 TRP B O 1
ATOM 6685 N N . LEU B 1 347 ? 21.266 -33.719 -12.602 1 97.44 347 LEU B N 1
ATOM 6686 C CA . LEU B 1 347 ? 20.031 -33.875 -11.852 1 97.44 347 LEU B CA 1
ATOM 6687 C C . LEU B 1 347 ? 20.266 -33.656 -10.359 1 97.44 347 LEU B C 1
ATOM 6689 O O . LEU B 1 347 ? 19.359 -33.219 -9.633 1 97.44 347 LEU B O 1
ATOM 6693 N N . GLN B 1 348 ? 21.5 -33.938 -9.891 1 97.38 348 GLN B N 1
ATOM 6694 C CA . GLN B 1 348 ? 21.828 -33.875 -8.477 1 97.38 348 GLN B CA 1
ATOM 6695 C C . GLN B 1 348 ? 21.766 -32.438 -7.969 1 97.38 348 GLN B C 1
ATOM 6697 O O . GLN B 1 348 ? 21.578 -32.188 -6.773 1 97.38 348 GLN B O 1
ATOM 6702 N N . SER B 1 349 ? 21.859 -31.5 -8.906 1 97 349 SER B N 1
ATOM 6703 C CA . SER B 1 349 ? 22.016 -30.109 -8.484 1 97 349 SER B CA 1
ATOM 6704 C C . SER B 1 349 ? 20.859 -29.25 -8.992 1 97 349 SER B C 1
ATOM 6706 O O . SER B 1 349 ? 20.969 -28.016 -9.031 1 97 349 SER B O 1
ATOM 6708 N N . VAL B 1 350 ? 19.781 -29.875 -9.43 1 98.06 350 VAL B N 1
ATOM 6709 C CA . VAL B 1 350 ? 18.625 -29.125 -9.891 1 98.06 350 VAL B CA 1
ATOM 6710 C C . VAL B 1 350 ? 18.172 -28.156 -8.797 1 98.06 350 VAL B C 1
ATOM 6712 O O . VAL B 1 350 ? 17.969 -28.562 -7.648 1 98.06 350 VAL B O 1
ATOM 6715 N N . PRO B 1 351 ? 18.047 -26.875 -9.102 1 98.19 351 PRO B N 1
ATOM 6716 C CA . PRO B 1 351 ? 17.625 -25.891 -8.094 1 98.19 351 PRO B CA 1
ATOM 6717 C C . PRO B 1 351 ? 16.234 -26.172 -7.535 1 98.19 351 PRO B C 1
ATOM 6719 O O . PRO B 1 351 ? 15.336 -26.547 -8.289 1 98.19 351 PRO B O 1
ATOM 6722 N N . ILE B 1 352 ? 16.078 -25.969 -6.266 1 98.56 352 ILE B N 1
ATOM 6723 C CA . ILE B 1 352 ? 14.797 -26.109 -5.57 1 98.56 352 ILE B CA 1
ATOM 6724 C C . ILE B 1 352 ? 14.328 -24.75 -5.078 1 98.56 352 ILE B C 1
ATOM 6726 O O . ILE B 1 352 ? 14.984 -24.125 -4.246 1 98.56 352 ILE B O 1
ATOM 6730 N N . ALA B 1 353 ? 13.219 -24.312 -5.602 1 98.19 353 ALA B N 1
ATOM 6731 C CA . ALA B 1 353 ? 12.594 -23.062 -5.207 1 98.19 353 ALA B CA 1
ATOM 6732 C C . ALA B 1 353 ? 11.422 -23.297 -4.258 1 98.19 353 ALA B C 1
ATOM 6734 O O . ALA B 1 353 ? 10.711 -24.297 -4.379 1 98.19 353 ALA B O 1
ATOM 6735 N N . VAL B 1 354 ? 11.273 -22.391 -3.316 1 97.75 354 VAL B N 1
ATOM 6736 C CA . VAL B 1 354 ? 10.156 -22.5 -2.385 1 97.75 354 VAL B CA 1
ATOM 6737 C C . VAL B 1 354 ? 9.445 -21.141 -2.273 1 97.75 354 VAL B C 1
ATOM 6739 O O . VAL B 1 354 ? 10.07 -20.094 -2.436 1 97.75 354 VAL B O 1
ATOM 6742 N N . SER B 1 355 ? 8.18 -21.188 -2.084 1 94.94 355 SER B N 1
ATOM 6743 C CA . SER B 1 355 ? 7.34 -20.031 -1.833 1 94.94 355 SER B CA 1
ATOM 6744 C C . SER B 1 355 ? 6.113 -20.391 -1.008 1 94.94 355 SER B C 1
ATOM 6746 O O . SER B 1 355 ? 5.566 -21.5 -1.156 1 94.94 355 SER B O 1
ATOM 6748 N N . ASN B 1 356 ? 5.766 -19.641 0.011 1 90.38 356 ASN B N 1
ATOM 6749 C CA . ASN B 1 356 ? 4.574 -19.844 0.831 1 90.38 356 ASN B CA 1
ATOM 6750 C C . ASN B 1 356 ? 4.531 -18.875 2.004 1 90.38 356 ASN B C 1
ATOM 6752 O O . ASN B 1 356 ? 4.867 -19.234 3.133 1 90.38 356 ASN B O 1
ATOM 6756 N N . ASN B 1 357 ? 4.016 -17.75 1.766 1 88.75 357 ASN B N 1
ATOM 6757 C CA . ASN B 1 357 ? 3.846 -16.75 2.812 1 88.75 357 ASN B CA 1
ATOM 6758 C C . ASN B 1 357 ? 5.031 -16.734 3.771 1 88.75 357 ASN B C 1
ATOM 6760 O O . ASN B 1 357 ? 4.855 -16.828 4.988 1 88.75 357 ASN B O 1
ATOM 6764 N N . ILE B 1 358 ? 6.191 -16.672 3.281 1 96.38 358 ILE B N 1
ATOM 6765 C CA . ILE B 1 358 ? 7.441 -16.734 4.031 1 96.38 358 ILE B CA 1
ATOM 6766 C C . ILE B 1 358 ? 7.664 -15.422 4.773 1 96.38 358 ILE B C 1
ATOM 6768 O O . ILE B 1 358 ? 7.699 -14.352 4.16 1 96.38 358 ILE B O 1
ATOM 6772 N N . ASP B 1 359 ? 7.766 -15.516 6.125 1 96.25 359 ASP B N 1
ATOM 6773 C CA . ASP B 1 359 ? 8.133 -14.375 6.953 1 96.25 359 ASP B CA 1
ATOM 6774 C C . ASP B 1 359 ? 9.586 -14.469 7.402 1 96.25 359 ASP B C 1
ATOM 6776 O O . ASP B 1 359 ? 10.352 -15.289 6.895 1 96.25 359 ASP B O 1
ATOM 6780 N N . GLU B 1 360 ? 10.039 -13.633 8.266 1 96.69 360 GLU B N 1
ATOM 6781 C CA . GLU B 1 360 ? 11.438 -13.57 8.672 1 96.69 360 GLU B CA 1
ATOM 6782 C C . GLU B 1 360 ? 11.875 -14.867 9.352 1 96.69 360 GLU B C 1
ATOM 6784 O O . GLU B 1 360 ? 12.977 -15.359 9.109 1 96.69 360 GLU B O 1
ATOM 6789 N N . GLU B 1 361 ? 11.016 -15.398 10.164 1 96.31 361 GLU B N 1
ATOM 6790 C CA . GLU B 1 361 ? 11.352 -16.625 10.898 1 96.31 361 GLU B CA 1
ATOM 6791 C C . GLU B 1 361 ? 11.5 -17.812 9.953 1 96.31 361 GLU B C 1
ATOM 6793 O O . GLU B 1 361 ? 12.469 -18.562 10.047 1 96.31 361 GLU B O 1
ATOM 6798 N N . GLU B 1 362 ? 10.539 -17.969 9.109 1 97.31 362 GLU B N 1
ATOM 6799 C CA . GLU B 1 362 ? 10.609 -19.047 8.141 1 97.31 362 GLU B CA 1
ATOM 6800 C C . GLU B 1 362 ? 11.789 -18.875 7.191 1 97.31 362 GLU B C 1
ATOM 6802 O O . GLU B 1 362 ? 12.422 -19.844 6.785 1 97.31 362 GLU B O 1
ATOM 6807 N N . LEU B 1 363 ? 12.062 -17.656 6.824 1 98.12 363 LEU B N 1
ATOM 6808 C CA . LEU B 1 363 ? 13.195 -17.375 5.957 1 98.12 363 LEU B CA 1
ATOM 6809 C C . LEU B 1 363 ? 14.5 -17.812 6.617 1 98.12 363 LEU B C 1
ATOM 6811 O O . LEU B 1 363 ? 15.359 -18.406 5.965 1 98.12 363 LEU B O 1
ATOM 6815 N N . ALA B 1 364 ? 14.641 -17.484 7.883 1 97.19 364 ALA B N 1
ATOM 6816 C CA . ALA B 1 364 ? 15.836 -17.891 8.625 1 97.19 364 ALA B CA 1
ATOM 6817 C C . ALA B 1 364 ? 15.977 -19.406 8.633 1 97.19 364 ALA B C 1
ATOM 6819 O O . ALA B 1 364 ? 17.078 -19.922 8.492 1 97.19 364 ALA B O 1
ATOM 6820 N N . ARG B 1 365 ? 14.875 -20.047 8.789 1 97.38 365 ARG B N 1
ATOM 6821 C CA . ARG B 1 365 ? 14.859 -21.516 8.781 1 97.38 365 ARG B CA 1
ATOM 6822 C C . ARG B 1 365 ? 15.281 -22.047 7.422 1 97.38 365 ARG B C 1
ATOM 6824 O O . ARG B 1 365 ? 16.109 -22.953 7.336 1 97.38 365 ARG B O 1
ATOM 6831 N N . LEU B 1 366 ? 14.781 -21.484 6.402 1 98.12 366 LEU B N 1
ATOM 6832 C CA . LEU B 1 366 ? 15.016 -21.953 5.039 1 98.12 366 LEU B CA 1
ATOM 6833 C C . LEU B 1 366 ? 16.453 -21.656 4.602 1 98.12 366 LEU B C 1
ATOM 6835 O O . LEU B 1 366 ? 16.984 -22.328 3.723 1 98.12 366 LEU B O 1
ATOM 6839 N N . ALA B 1 367 ? 17.031 -20.656 5.191 1 97 367 ALA B N 1
ATOM 6840 C CA . ALA B 1 367 ? 18.359 -20.203 4.754 1 97 367 ALA B CA 1
ATOM 6841 C C . ALA B 1 367 ? 19.453 -20.797 5.617 1 97 367 ALA B C 1
ATOM 6843 O O . ALA B 1 367 ? 20.641 -20.469 5.449 1 97 367 ALA B O 1
ATOM 6844 N N . GLN B 1 368 ? 19.172 -21.641 6.496 1 95.75 368 GLN B N 1
ATOM 6845 C CA . GLN B 1 368 ? 20.156 -22.219 7.398 1 95.75 368 GLN B CA 1
ATOM 6846 C C . GLN B 1 368 ? 21.219 -22.984 6.621 1 95.75 368 GLN B C 1
ATOM 6848 O O . GLN B 1 368 ? 20.984 -23.422 5.496 1 95.75 368 GLN B O 1
ATOM 6853 N N . LYS B 1 369 ? 22.406 -23.125 7.246 1 93.38 369 LYS B N 1
ATOM 6854 C CA . LYS B 1 369 ? 23.484 -23.891 6.645 1 93.38 369 LYS B CA 1
ATOM 6855 C C . LYS B 1 369 ? 23.062 -25.312 6.336 1 93.38 369 LYS B C 1
ATOM 6857 O O . LYS B 1 369 ? 22.422 -25.969 7.164 1 93.38 369 LYS B O 1
ATOM 6862 N N . GLY B 1 370 ? 23.312 -25.688 5.16 1 94.12 370 GLY B N 1
ATOM 6863 C CA . GLY B 1 370 ? 22.984 -27.047 4.766 1 94.12 370 GLY B CA 1
ATOM 6864 C C . GLY B 1 370 ? 21.625 -27.172 4.109 1 94.12 370 GLY B C 1
ATOM 6865 O O . GLY B 1 370 ? 21.266 -28.234 3.602 1 94.12 370 GLY B O 1
ATOM 6866 N N . SER B 1 371 ? 20.875 -26.109 4.133 1 96.94 371 SER B N 1
ATOM 6867 C CA . SER B 1 371 ? 19.578 -26.109 3.49 1 96.94 371 SER B CA 1
ATOM 6868 C C . SER B 1 371 ? 19.688 -26.406 1.996 1 96.94 371 SER B C 1
ATOM 6870 O O . SER B 1 371 ? 20.578 -25.859 1.326 1 96.94 371 SER B O 1
ATOM 6872 N N . GLU B 1 372 ? 18.781 -27.266 1.488 1 98.06 372 GLU B N 1
ATOM 6873 C CA . GLU B 1 372 ? 18.781 -27.641 0.078 1 98.06 372 GLU B CA 1
ATOM 6874 C C . GLU B 1 372 ? 17.969 -26.672 -0.758 1 98.06 372 GLU B C 1
ATOM 6876 O O . GLU B 1 372 ? 17.859 -26.812 -1.978 1 98.06 372 GLU B O 1
ATOM 6881 N N . VAL B 1 373 ? 17.406 -25.672 -0.093 1 98.38 373 VAL B N 1
ATOM 6882 C CA . VAL B 1 373 ? 16.641 -24.641 -0.795 1 98.38 373 VAL B CA 1
ATOM 6883 C C . VAL B 1 373 ? 17.594 -23.688 -1.517 1 98.38 373 VAL B C 1
ATOM 6885 O O . VAL B 1 373 ? 18.562 -23.203 -0.924 1 98.38 373 VAL B O 1
ATOM 6888 N N . ASN B 1 374 ? 17.328 -23.422 -2.775 1 98.12 374 ASN B N 1
ATOM 6889 C CA . ASN B 1 374 ? 18.203 -22.562 -3.57 1 98.12 374 ASN B CA 1
ATOM 6890 C C . ASN B 1 374 ? 17.562 -21.203 -3.811 1 98.12 374 ASN B C 1
ATOM 6892 O O . ASN B 1 374 ? 18.266 -20.172 -3.799 1 98.12 374 ASN B O 1
ATOM 6896 N N . VAL B 1 375 ? 16.281 -21.188 -4.098 1 98.12 375 VAL B N 1
ATOM 6897 C CA . VAL B 1 375 ? 15.547 -19.969 -4.453 1 98.12 375 VAL B CA 1
ATOM 6898 C C . VAL B 1 375 ? 14.359 -19.797 -3.508 1 98.12 375 VAL B C 1
ATOM 6900 O O . VAL B 1 375 ? 13.641 -20.75 -3.211 1 98.12 375 VAL B O 1
ATOM 6903 N N . ILE B 1 376 ? 14.18 -18.641 -3.008 1 98.38 376 ILE B N 1
ATOM 6904 C CA . ILE B 1 376 ? 13.086 -18.359 -2.078 1 98.38 376 ILE B CA 1
ATOM 6905 C C . ILE B 1 376 ? 12.234 -17.203 -2.611 1 98.38 376 ILE B C 1
ATOM 6907 O O . ILE B 1 376 ? 12.734 -16.094 -2.795 1 98.38 376 ILE B O 1
ATOM 6911 N N . GLY B 1 377 ? 10.992 -17.484 -2.932 1 97.88 377 GLY B N 1
ATOM 6912 C CA . GLY B 1 377 ? 10.023 -16.453 -3.307 1 97.88 377 GLY B CA 1
ATOM 6913 C C . GLY B 1 377 ? 9.266 -15.898 -2.121 1 97.88 377 GLY B C 1
ATOM 6914 O O . GLY B 1 377 ? 8.609 -16.641 -1.388 1 97.88 377 GLY B O 1
ATOM 6915 N N . ILE B 1 378 ? 9.352 -14.633 -1.901 1 98.19 378 ILE B N 1
ATOM 6916 C CA . ILE B 1 378 ? 8.656 -13.961 -0.807 1 98.19 378 ILE B CA 1
ATOM 6917 C C . ILE B 1 378 ? 7.676 -12.938 -1.37 1 98.19 378 ILE B C 1
ATOM 6919 O O . ILE B 1 378 ? 8.031 -12.133 -2.232 1 98.19 378 ILE B O 1
ATOM 6923 N N . GLY B 1 379 ? 6.457 -12.969 -0.931 1 97.25 379 GLY B N 1
ATOM 6924 C CA . GLY B 1 379 ? 5.438 -12.078 -1.459 1 97.25 379 GLY B CA 1
ATOM 6925 C C . GLY B 1 379 ? 4.914 -11.094 -0.428 1 97.25 379 GLY B C 1
ATOM 6926 O O . GLY B 1 379 ? 5.473 -10.008 -0.257 1 97.25 379 GLY B O 1
ATOM 6927 N N . THR B 1 380 ? 3.947 -11.492 0.398 1 97.25 380 THR B N 1
ATOM 6928 C CA . THR B 1 380 ? 3.199 -10.648 1.324 1 97.25 380 THR B CA 1
ATOM 6929 C C . THR B 1 380 ? 4.141 -9.953 2.303 1 97.25 380 THR B C 1
ATOM 6931 O O . THR B 1 380 ? 4.008 -8.75 2.551 1 97.25 380 THR B O 1
ATOM 6934 N N . SER B 1 381 ? 5.121 -10.625 2.816 1 97.06 381 SER B N 1
ATOM 6935 C CA . SER B 1 381 ? 5.988 -10.109 3.873 1 97.06 381 SER B CA 1
ATOM 6936 C C . SER B 1 381 ? 6.895 -9 3.357 1 97.06 381 SER B C 1
ATOM 6938 O O . SER B 1 381 ? 7.348 -8.148 4.129 1 97.06 381 SER B O 1
ATOM 6940 N N . VAL B 1 382 ? 7.133 -9.055 2.107 1 97.69 382 VAL B N 1
ATOM 6941 C CA . VAL B 1 382 ? 8.016 -8.016 1.593 1 97.69 382 VAL B CA 1
ATOM 6942 C C . VAL B 1 382 ? 7.191 -6.816 1.126 1 97.69 382 VAL B C 1
ATOM 6944 O O . VAL B 1 382 ? 7.527 -5.668 1.427 1 97.69 382 VAL B O 1
ATOM 6947 N N . VAL B 1 383 ? 6.059 -7.035 0.497 1 98 383 VAL B N 1
ATOM 6948 C CA . VAL B 1 383 ? 5.391 -5.949 -0.209 1 98 383 VAL B CA 1
ATOM 6949 C C . VAL B 1 383 ? 4.52 -5.16 0.765 1 98 383 VAL B C 1
ATOM 6951 O O . VAL B 1 383 ? 4.223 -3.984 0.532 1 98 383 VAL B O 1
ATOM 6954 N N . THR B 1 384 ? 4.094 -5.758 1.91 1 98.06 384 THR B N 1
ATOM 6955 C CA . THR B 1 384 ? 3.186 -5.062 2.814 1 98.06 384 THR B CA 1
ATOM 6956 C C . THR B 1 384 ? 3.895 -4.684 4.109 1 98.06 384 THR B C 1
ATOM 6958 O O . THR B 1 384 ? 3.354 -3.934 4.926 1 98.06 384 THR B O 1
ATOM 6961 N N . CYS B 1 385 ? 5.066 -5.223 4.363 1 97.94 385 CYS B N 1
ATOM 6962 C CA . CYS B 1 385 ? 5.816 -4.941 5.582 1 97.94 385 CYS B CA 1
ATOM 6963 C C . CYS B 1 385 ? 4.934 -5.109 6.816 1 97.94 385 CYS B C 1
ATOM 6965 O O . CYS B 1 385 ? 4.762 -4.172 7.594 1 97.94 385 CYS B O 1
ATOM 6967 N N . PRO B 1 386 ? 4.516 -6.324 7.09 1 96.62 386 PRO B N 1
ATOM 6968 C CA . PRO B 1 386 ? 3.488 -6.531 8.117 1 96.62 386 PRO B CA 1
ATOM 6969 C C . PRO B 1 386 ? 3.963 -6.133 9.516 1 96.62 386 PRO B C 1
ATOM 6971 O O . PRO B 1 386 ? 3.148 -5.766 10.367 1 96.62 386 PRO B O 1
ATOM 6974 N N . ARG B 1 387 ? 5.215 -6.129 9.797 1 95.12 387 ARG B N 1
ATOM 6975 C CA . ARG B 1 387 ? 5.723 -5.738 11.109 1 95.12 387 ARG B CA 1
ATOM 6976 C C . ARG B 1 387 ? 5.535 -4.242 11.344 1 95.12 387 ARG B C 1
ATOM 6978 O O . ARG B 1 387 ? 5.355 -3.809 12.484 1 95.12 387 ARG B O 1
ATOM 6985 N N . GLN B 1 388 ? 5.676 -3.52 10.266 1 96.94 388 GLN B N 1
ATOM 6986 C CA . GLN B 1 388 ? 5.547 -2.066 10.281 1 96.94 388 GLN B CA 1
ATOM 6987 C C . GLN B 1 388 ? 5.246 -1.522 8.891 1 96.94 388 GLN B C 1
ATOM 6989 O O . GLN B 1 388 ? 6.156 -1.107 8.172 1 96.94 388 GLN B O 1
ATOM 6994 N N . PRO B 1 389 ? 4.027 -1.355 8.609 1 97.5 389 PRO B N 1
ATOM 6995 C CA . PRO B 1 389 ? 3.65 -1.085 7.223 1 97.5 389 PRO B CA 1
ATOM 6996 C C . PRO B 1 389 ? 3.842 0.379 6.832 1 97.5 389 PRO B C 1
ATOM 6998 O O . PRO B 1 389 ? 3.445 0.787 5.738 1 97.5 389 PRO B O 1
ATOM 7001 N N . SER B 1 390 ? 4.441 1.226 7.699 1 97.38 390 SER B N 1
ATOM 7002 C CA . SER B 1 390 ? 4.773 2.609 7.379 1 97.38 390 SER B CA 1
ATOM 7003 C C . SER B 1 390 ? 6.062 3.045 8.062 1 97.38 390 SER B C 1
ATOM 7005 O O . SER B 1 390 ? 6.301 2.697 9.227 1 97.38 390 SER B O 1
ATOM 7007 N N . LEU B 1 391 ? 6.887 3.787 7.305 1 97.69 391 LEU B N 1
ATOM 7008 C CA . LEU B 1 391 ? 8.141 4.289 7.859 1 97.69 391 LEU B CA 1
ATOM 7009 C C . LEU B 1 391 ? 7.891 5.48 8.773 1 97.69 391 LEU B C 1
ATOM 7011 O O . LEU B 1 391 ? 8.664 5.73 9.703 1 97.69 391 LEU B O 1
ATOM 7015 N N . GLY B 1 392 ? 6.84 6.227 8.477 1 94.69 392 GLY B N 1
ATOM 7016 C CA . GLY B 1 392 ? 6.488 7.359 9.32 1 94.69 392 GLY B CA 1
ATOM 7017 C C . GLY B 1 392 ? 7.328 8.594 9.039 1 94.69 392 GLY B C 1
ATOM 7018 O O . GLY B 1 392 ? 7.711 9.312 9.969 1 94.69 392 GLY B O 1
ATOM 7019 N N . CYS B 1 393 ? 7.625 8.82 7.809 1 97.5 393 CYS B N 1
ATOM 7020 C CA . CYS B 1 393 ? 8.359 10.031 7.449 1 97.5 393 CYS B CA 1
ATOM 7021 C C . CYS B 1 393 ? 7.523 11.273 7.73 1 97.5 393 CYS B C 1
ATOM 7023 O O . CYS B 1 393 ? 6.293 11.211 7.746 1 97.5 393 CYS B O 1
ATOM 7025 N N . VAL B 1 394 ? 8.227 12.344 7.977 1 96.88 394 VAL B N 1
ATOM 7026 C CA . VAL B 1 394 ? 7.598 13.641 8.18 1 96.88 394 VAL B CA 1
ATOM 7027 C C . VAL B 1 394 ? 8.242 14.68 7.262 1 96.88 394 VAL B C 1
ATOM 7029 O O . VAL B 1 394 ? 9.328 14.453 6.73 1 96.88 394 VAL B O 1
ATOM 7032 N N . TYR B 1 395 ? 7.586 15.648 6.977 1 97.81 395 TYR B N 1
ATOM 7033 C CA . TYR B 1 395 ? 7.965 16.812 6.176 1 97.81 395 TYR B CA 1
ATOM 7034 C C . TYR B 1 395 ? 7.777 18.109 6.961 1 97.81 395 TYR B C 1
ATOM 7036 O O . TYR B 1 395 ? 6.645 18.531 7.191 1 97.81 395 TYR B O 1
ATOM 7044 N N . LYS B 1 396 ? 8.883 18.766 7.312 1 97.06 396 LYS B N 1
ATOM 7045 C CA . LYS B 1 396 ? 8.781 19.844 8.289 1 97.06 396 LYS B CA 1
ATOM 7046 C C . LYS B 1 396 ? 9.43 21.125 7.766 1 97.06 396 LYS B C 1
ATOM 7048 O O . LYS B 1 396 ? 10.531 21.078 7.199 1 97.06 396 LYS B O 1
ATOM 7053 N N . LEU B 1 397 ? 8.75 22.219 7.957 1 97.56 397 LEU B N 1
ATOM 7054 C CA . LEU B 1 397 ? 9.281 23.547 7.637 1 97.56 397 LEU B CA 1
ATOM 7055 C C . LEU B 1 397 ? 10.43 23.906 8.57 1 97.56 397 LEU B C 1
ATOM 7057 O O . LEU B 1 397 ? 10.266 23.906 9.789 1 97.56 397 LEU B O 1
ATOM 7061 N N . VAL B 1 398 ? 11.586 24.281 7.977 1 97.31 398 VAL B N 1
ATOM 7062 C CA . VAL B 1 398 ? 12.742 24.516 8.844 1 97.31 398 VAL B CA 1
ATOM 7063 C C . VAL B 1 398 ? 13.227 25.953 8.688 1 97.31 398 VAL B C 1
ATOM 7065 O O . VAL B 1 398 ? 13.992 26.453 9.516 1 97.31 398 VAL B O 1
ATOM 7068 N N . SER B 1 399 ? 12.773 26.562 7.633 1 96.69 399 SER B N 1
ATOM 7069 C CA . SER B 1 399 ? 13.219 27.938 7.391 1 96.69 399 SER B CA 1
ATOM 7070 C C . SER B 1 399 ? 12.25 28.672 6.473 1 96.69 399 SER B C 1
ATOM 7072 O O . SER B 1 399 ? 11.734 28.094 5.516 1 96.69 399 SER B O 1
ATOM 7074 N N . VAL B 1 400 ? 12 29.938 6.742 1 96.81 400 VAL B N 1
ATOM 7075 C CA . VAL B 1 400 ? 11.266 30.844 5.871 1 96.81 400 VAL B CA 1
ATOM 7076 C C . VAL B 1 400 ? 11.969 32.219 5.832 1 96.81 400 VAL B C 1
ATOM 7078 O O . VAL B 1 400 ? 12.281 32.781 6.879 1 96.81 400 VAL B O 1
ATOM 7081 N N . GLY B 1 401 ? 12.148 32.719 4.629 1 94.06 401 GLY B N 1
ATOM 7082 C CA . GLY B 1 401 ? 12.844 34 4.508 1 94.06 401 GLY B CA 1
ATOM 7083 C C . GLY B 1 401 ? 14.203 34 5.168 1 94.06 401 GLY B C 1
ATOM 7084 O O . GLY B 1 401 ? 14.617 35 5.746 1 94.06 401 GLY B O 1
ATOM 7085 N N . GLY B 1 402 ? 14.773 32.906 5.258 1 92.44 402 GLY B N 1
ATOM 7086 C CA . GLY B 1 402 ? 16.094 32.781 5.859 1 92.44 402 GLY B CA 1
ATOM 7087 C C . GLY B 1 402 ? 16.047 32.656 7.371 1 92.44 402 GLY B C 1
ATOM 7088 O O . GLY B 1 402 ? 17.094 32.5 8.016 1 92.44 402 GLY B O 1
ATOM 7089 N N . GLN B 1 403 ? 14.914 32.719 7.934 1 93.75 403 GLN B N 1
ATOM 7090 C CA . GLN B 1 403 ? 14.766 32.625 9.383 1 93.75 403 GLN B CA 1
ATOM 7091 C C . GLN B 1 403 ? 14.422 31.188 9.797 1 93.75 403 GLN B C 1
ATOM 7093 O O . GLN B 1 403 ? 13.492 30.578 9.258 1 93.75 403 GLN B O 1
ATOM 7098 N N . PRO B 1 404 ? 15.141 30.656 10.805 1 94.44 404 PRO B N 1
ATOM 7099 C CA . PRO B 1 404 ? 14.852 29.297 11.273 1 94.44 404 PRO B CA 1
ATOM 7100 C C . PRO B 1 404 ? 13.469 29.188 11.922 1 94.44 404 PRO B C 1
ATOM 7102 O O . PRO B 1 404 ? 13.039 30.109 12.617 1 94.44 404 PRO B O 1
ATOM 7105 N N . ARG B 1 405 ? 12.828 28.094 11.633 1 91 405 ARG B N 1
ATOM 7106 C CA . ARG B 1 405 ? 11.516 27.797 12.195 1 91 405 ARG B CA 1
ATOM 7107 C C . ARG B 1 405 ? 11.531 26.469 12.945 1 91 405 ARG B C 1
ATOM 7109 O O . ARG B 1 405 ? 12.242 25.547 12.562 1 91 405 ARG B O 1
ATOM 7116 N N . MET B 1 406 ? 10.742 26.375 14.039 1 87 406 MET B N 1
ATOM 7117 C CA . MET B 1 406 ? 10.68 25.156 14.836 1 87 406 MET B CA 1
ATOM 7118 C C . MET B 1 406 ? 9.312 25.016 15.5 1 87 406 MET B C 1
ATOM 7120 O O . MET B 1 406 ? 8.727 26 15.953 1 87 406 MET B O 1
ATOM 7124 N N . LYS B 1 407 ? 8.711 23.859 15.383 1 80.56 407 LYS B N 1
ATOM 7125 C CA . LYS B 1 407 ? 7.516 23.547 16.172 1 80.56 407 LYS B CA 1
ATOM 7126 C C . LYS B 1 407 ? 7.879 23.188 17.609 1 80.56 407 LYS B C 1
ATOM 7128 O O . LYS B 1 407 ? 8.828 22.438 17.844 1 80.56 407 LYS B O 1
ATOM 7133 N N . LEU B 1 408 ? 7.203 23.953 18.484 1 79.06 408 LEU B N 1
ATOM 7134 C CA . LEU B 1 408 ? 7.328 23.562 19.891 1 79.06 408 LEU B CA 1
ATOM 7135 C C . LEU B 1 408 ? 6.18 22.656 20.312 1 79.06 408 LEU B C 1
ATOM 7137 O O . LEU B 1 408 ? 5.059 22.797 19.828 1 79.06 408 LEU B O 1
ATOM 7141 N N . THR B 1 409 ? 6.406 21.344 20.625 1 68.62 409 THR B N 1
ATOM 7142 C CA . THR B 1 409 ? 5.332 20.375 20.828 1 68.62 409 THR B CA 1
ATOM 7143 C C . THR B 1 409 ? 5.191 20.016 22.297 1 68.62 409 THR B C 1
ATOM 7145 O O . THR B 1 409 ? 6.102 20.25 23.094 1 68.62 409 THR B O 1
ATOM 7148 N N . GLU B 1 410 ? 3.896 19.609 22.469 1 71.5 410 GLU B N 1
ATOM 7149 C CA . GLU B 1 410 ? 3.594 19.016 23.766 1 71.5 410 GLU B CA 1
ATOM 7150 C C . GLU B 1 410 ? 4.309 17.688 23.953 1 71.5 410 GLU B C 1
ATOM 7152 O O . GLU B 1 410 ? 4.375 17.156 25.062 1 71.5 410 GLU B O 1
ATOM 7157 N N . ASP B 1 411 ? 4.816 17.172 22.812 1 70.81 411 ASP B N 1
ATOM 7158 C CA . ASP B 1 411 ? 5.562 15.922 22.797 1 70.81 411 ASP B CA 1
ATOM 7159 C C . ASP B 1 411 ? 7.031 16.156 22.453 1 70.81 411 ASP B C 1
ATOM 7161 O O . ASP B 1 411 ? 7.375 16.328 21.281 1 70.81 411 ASP B O 1
ATOM 7165 N N . PRO B 1 412 ? 7.883 15.992 23.391 1 68.5 412 PRO B N 1
ATOM 7166 C CA . PRO B 1 412 ? 9.297 16.281 23.141 1 68.5 412 PRO B CA 1
ATOM 7167 C C . PRO B 1 412 ? 9.883 15.445 22 1 68.5 412 PRO B C 1
ATOM 7169 O O . PRO B 1 412 ? 10.766 15.914 21.281 1 68.5 412 PRO B O 1
ATOM 7172 N N . GLU B 1 413 ? 9.336 14.266 21.828 1 71.75 413 GLU B N 1
ATOM 7173 C CA . GLU B 1 413 ? 9.867 13.375 20.797 1 71.75 413 GLU B CA 1
ATOM 7174 C C . GLU B 1 413 ? 9.531 13.891 19.406 1 71.75 413 GLU B C 1
ATOM 7176 O O . GLU B 1 413 ? 10.18 13.523 18.422 1 71.75 413 GLU B O 1
ATOM 7181 N N . LYS B 1 414 ? 8.672 14.859 19.312 1 75.5 414 LYS B N 1
ATOM 7182 C CA . LYS B 1 414 ? 8.219 15.359 18.016 1 75.5 414 LYS B CA 1
ATOM 7183 C C . LYS B 1 414 ? 8.805 16.734 17.719 1 75.5 414 LYS B C 1
ATOM 7185 O O . LYS B 1 414 ? 8.484 17.344 16.688 1 75.5 414 LYS B O 1
ATOM 7190 N N . GLN B 1 415 ? 9.75 17.031 18.516 1 78.5 415 GLN B N 1
ATOM 7191 C CA . GLN B 1 415 ? 10.398 18.312 18.281 1 78.5 415 GLN B CA 1
ATOM 7192 C C . GLN B 1 415 ? 11.234 18.281 17 1 78.5 415 GLN B C 1
ATOM 7194 O O . GLN B 1 415 ? 11.914 17.281 16.719 1 78.5 415 GLN B O 1
ATOM 7199 N N . THR B 1 416 ? 11.125 19.328 16.266 1 86 416 THR B N 1
ATOM 7200 C CA . THR B 1 416 ? 11.859 19.391 15.008 1 86 416 THR B CA 1
ATOM 7201 C C . THR B 1 416 ? 13.133 20.219 15.172 1 86 416 THR B C 1
ATOM 7203 O O . THR B 1 416 ? 13.25 21.016 16.109 1 86 416 THR B O 1
ATOM 7206 N N . LEU B 1 417 ? 14.078 20.031 14.359 1 92.25 417 LEU B N 1
ATOM 7207 C CA . LEU B 1 417 ? 15.305 20.828 14.336 1 92.25 417 LEU B CA 1
ATOM 7208 C C . LEU B 1 417 ? 15.164 22.031 13.406 1 92.25 417 LEU B C 1
ATOM 7210 O O . LEU B 1 417 ? 14.695 21.891 12.273 1 92.25 417 LEU B O 1
ATOM 7214 N N . PRO B 1 418 ? 15.484 23.188 13.836 1 94.44 418 PRO B N 1
ATOM 7215 C CA . PRO B 1 418 ? 15.312 24.406 13.055 1 94.44 418 PRO B CA 1
ATOM 7216 C C . PRO B 1 418 ? 16.453 24.625 12.055 1 94.44 418 PRO B C 1
ATOM 7218 O O . PRO B 1 418 ? 17.531 24.078 12.211 1 94.44 418 PRO B O 1
ATOM 7221 N N . GLY B 1 419 ? 16.172 25.438 11.031 1 95.81 419 GLY B N 1
ATOM 7222 C CA . GLY B 1 419 ? 17.203 25.891 10.102 1 95.81 419 GLY B CA 1
ATOM 7223 C C . GLY B 1 419 ? 17.531 24.875 9.031 1 95.81 419 GLY B C 1
ATOM 7224 O O . GLY B 1 419 ? 17.297 23.672 9.219 1 95.81 419 GLY B O 1
ATOM 7225 N N . SER B 1 420 ? 18.094 25.375 8 1 95.88 420 SER B N 1
ATOM 7226 C CA . SER B 1 420 ? 18.578 24.5 6.945 1 95.88 420 SER B CA 1
ATOM 7227 C C . SER B 1 420 ? 19.812 23.719 7.406 1 95.88 420 SER B C 1
ATOM 7229 O O . SER B 1 420 ? 20.781 24.312 7.902 1 95.88 420 SER B O 1
ATOM 7231 N N . LYS B 1 421 ? 19.797 22.438 7.172 1 97.31 421 LYS B N 1
ATOM 7232 C CA . LYS B 1 421 ? 20.875 21.625 7.707 1 97.31 421 LYS B CA 1
ATOM 7233 C C . LYS B 1 421 ? 21.797 21.141 6.59 1 97.31 421 LYS B C 1
ATOM 7235 O O . LYS B 1 421 ? 21.359 20.953 5.453 1 97.31 421 LYS B O 1
ATOM 7240 N N . ALA B 1 422 ? 23.016 21.062 6.918 1 98.06 422 ALA B N 1
ATOM 7241 C CA . ALA B 1 422 ? 23.953 20.188 6.227 1 98.06 422 ALA B CA 1
ATOM 7242 C C . ALA B 1 422 ? 24.203 18.906 7.027 1 98.06 422 ALA B C 1
ATOM 7244 O O . ALA B 1 422 ? 24.094 18.906 8.258 1 98.06 422 ALA B O 1
ATOM 7245 N N . ALA B 1 423 ? 24.469 17.844 6.363 1 98.62 423 ALA B N 1
ATOM 7246 C CA . ALA B 1 423 ? 24.688 16.562 7.031 1 98.62 423 ALA B CA 1
ATOM 7247 C C . ALA B 1 423 ? 25.969 15.898 6.535 1 98.62 423 ALA B C 1
ATOM 7249 O O . ALA B 1 423 ? 26.266 15.922 5.34 1 98.62 423 ALA B O 1
ATOM 7250 N N . PHE B 1 424 ? 26.75 15.359 7.457 1 98.62 424 PHE B N 1
ATOM 7251 C CA . PHE B 1 424 ? 28.016 14.688 7.145 1 98.62 424 PHE B CA 1
ATOM 7252 C C . PHE B 1 424 ? 28.125 13.367 7.895 1 98.62 424 PHE B C 1
ATOM 7254 O O . PHE B 1 424 ? 27.672 13.258 9.039 1 98.62 424 PHE B O 1
ATOM 7261 N N . ARG B 1 425 ? 28.656 12.422 7.281 1 98.19 425 ARG B N 1
ATOM 7262 C CA . ARG B 1 425 ? 29.016 11.164 7.926 1 98.19 425 ARG B CA 1
ATOM 7263 C C . ARG B 1 425 ? 30.5 11.133 8.281 1 98.19 425 ARG B C 1
ATOM 7265 O O . ARG B 1 425 ? 31.344 11.305 7.418 1 98.19 425 ARG B O 1
ATOM 7272 N N . LEU B 1 426 ? 30.812 10.906 9.516 1 98.12 426 LEU B N 1
ATOM 7273 C CA . LEU B 1 426 ? 32.188 10.844 10.016 1 98.12 426 LEU B CA 1
ATOM 7274 C C . LEU B 1 426 ? 32.688 9.406 10.078 1 98.12 426 LEU B C 1
ATOM 7276 O O . LEU B 1 426 ? 31.969 8.523 10.562 1 98.12 426 LEU B O 1
ATOM 7280 N N . LEU B 1 427 ? 33.875 9.227 9.578 1 97.31 427 LEU B N 1
ATOM 7281 C CA . LEU B 1 427 ? 34.438 7.883 9.531 1 97.31 427 LEU B CA 1
ATOM 7282 C C . LEU B 1 427 ? 35.75 7.816 10.305 1 97.31 427 LEU B C 1
ATOM 7284 O O . LEU B 1 427 ? 36.469 8.82 10.43 1 97.31 427 LEU B O 1
ATOM 7288 N N . GLY B 1 428 ? 36 6.637 10.758 1 95.5 428 GLY B N 1
ATOM 7289 C CA . GLY B 1 428 ? 37.281 6.367 11.375 1 95.5 428 GLY B CA 1
ATOM 7290 C C . GLY B 1 428 ? 38.375 6.082 10.367 1 95.5 428 GLY B C 1
ATOM 7291 O O . GLY B 1 428 ? 38.125 6.109 9.164 1 95.5 428 GLY B O 1
ATOM 7292 N N . SER B 1 429 ? 39.562 5.789 10.953 1 95.06 429 SER B N 1
ATOM 7293 C CA . SER B 1 429 ? 40.719 5.551 10.109 1 95.06 429 SER B CA 1
ATOM 7294 C C . SER B 1 429 ? 40.562 4.262 9.312 1 95.06 429 SER B C 1
ATOM 7296 O O . SER B 1 429 ? 41.094 4.148 8.203 1 95.06 429 SER B O 1
ATOM 7298 N N . ASP B 1 430 ? 39.812 3.375 9.828 1 93.06 430 ASP B N 1
ATOM 7299 C CA . ASP B 1 430 ? 39.594 2.094 9.148 1 93.06 430 ASP B CA 1
ATOM 7300 C C . ASP B 1 430 ? 38.375 2.129 8.25 1 93.06 430 ASP B C 1
ATOM 7302 O O . ASP B 1 430 ? 37.938 1.095 7.727 1 93.06 430 ASP B O 1
ATOM 7306 N N . GLY B 1 431 ? 37.781 3.24 8.188 1 91.12 431 GLY B N 1
ATOM 7307 C CA . GLY B 1 431 ? 36.625 3.377 7.348 1 91.12 431 GLY B CA 1
ATOM 7308 C C . GLY B 1 431 ? 35.312 3.078 8.078 1 91.12 431 GLY B C 1
ATOM 7309 O O . GLY B 1 431 ? 34.25 3.127 7.488 1 91.12 431 GLY B O 1
ATOM 7310 N N . SER B 1 432 ? 35.469 2.838 9.336 1 93.19 432 SER B N 1
ATOM 7311 C CA . SER B 1 432 ? 34.281 2.527 10.125 1 93.19 432 SER B CA 1
ATOM 7312 C C . SER B 1 432 ? 33.406 3.758 10.305 1 93.19 432 SER B C 1
ATOM 7314 O O . SER B 1 432 ? 33.906 4.883 10.375 1 93.19 432 SER B O 1
ATOM 7316 N N . LEU B 1 433 ? 32.125 3.475 10.375 1 95.62 433 LEU B N 1
ATOM 7317 C CA . LEU B 1 433 ? 31.172 4.555 10.602 1 95.62 433 LEU B CA 1
ATOM 7318 C C . LEU B 1 433 ? 31.203 5.004 12.062 1 95.62 433 LEU B C 1
ATOM 7320 O O . LEU B 1 433 ? 31.016 4.191 12.969 1 95.62 433 LEU B O 1
ATOM 7324 N N . LEU B 1 434 ? 31.438 6.254 12.297 1 95.69 434 LEU B N 1
ATOM 7325 C CA . LEU B 1 434 ? 31.453 6.789 13.648 1 95.69 434 LEU B CA 1
ATOM 7326 C C . LEU B 1 434 ? 30.094 7.359 14.031 1 95.69 434 LEU B C 1
ATOM 7328 O O . LEU B 1 434 ? 29.422 6.832 14.922 1 95.69 434 LEU B O 1
ATOM 7332 N N . LEU B 1 435 ? 29.688 8.352 13.359 1 97.12 435 LEU B N 1
ATOM 7333 C CA . LEU B 1 435 ? 28.391 8.977 13.562 1 97.12 435 LEU B CA 1
ATOM 7334 C C . LEU B 1 435 ? 28.062 9.945 12.43 1 97.12 435 LEU B C 1
ATOM 7336 O O . LEU B 1 435 ? 28.938 10.266 11.617 1 97.12 435 LEU B O 1
ATOM 7340 N N . ASP B 1 436 ? 26.828 10.328 12.273 1 98.31 436 ASP B N 1
ATOM 7341 C CA . ASP B 1 436 ? 26.422 11.438 11.422 1 98.31 436 ASP B CA 1
ATOM 7342 C C . ASP B 1 436 ? 26.281 12.727 12.219 1 98.31 436 ASP B C 1
ATOM 7344 O O . ASP B 1 436 ? 25.828 12.711 13.367 1 98.31 436 ASP B O 1
ATOM 7348 N N . VAL B 1 437 ? 26.656 13.828 11.602 1 98.31 437 VAL B N 1
ATOM 7349 C CA . VAL B 1 437 ? 26.531 15.125 12.266 1 98.31 437 VAL B CA 1
ATOM 7350 C C . VAL B 1 437 ? 25.656 16.047 11.43 1 98.31 437 VAL B C 1
ATOM 7352 O O . VAL B 1 437 ? 25.844 16.156 10.211 1 98.31 437 VAL B O 1
ATOM 7355 N N . LEU B 1 438 ? 24.703 16.609 12.094 1 98.38 438 LEU B N 1
ATOM 7356 C CA . LEU B 1 438 ? 23.875 17.656 11.508 1 98.38 438 LEU B CA 1
ATOM 7357 C C . LEU B 1 438 ? 24.375 19.031 11.93 1 98.38 438 LEU B C 1
ATOM 7359 O O . LEU B 1 438 ? 24.609 19.281 13.117 1 98.38 438 LEU B O 1
ATOM 7363 N N . GLN B 1 439 ? 24.578 19.906 11 1 97.88 439 GLN B N 1
ATOM 7364 C CA . GLN B 1 439 ? 24.953 21.281 11.289 1 97.88 439 GLN B CA 1
ATOM 7365 C C . GLN B 1 439 ? 24.172 22.266 10.422 1 97.88 439 GLN B C 1
ATOM 7367 O O . GLN B 1 439 ? 23.469 21.875 9.492 1 97.88 439 GLN B O 1
ATOM 7372 N N . LEU B 1 440 ? 24.172 23.484 10.789 1 97.12 440 LEU B N 1
ATOM 7373 C CA . LEU B 1 440 ? 23.547 24.516 9.953 1 97.12 440 LEU B CA 1
ATOM 7374 C C . LEU B 1 440 ? 24.281 24.641 8.617 1 97.12 440 LEU B C 1
ATOM 7376 O O . LEU B 1 440 ? 25.5 24.516 8.562 1 97.12 440 LEU B O 1
ATOM 7380 N N . ALA B 1 441 ? 23.516 24.875 7.609 1 95.5 441 ALA B N 1
ATOM 7381 C CA . ALA B 1 441 ? 24.062 24.922 6.25 1 95.5 441 ALA B CA 1
ATOM 7382 C C . ALA B 1 441 ? 25.172 25.953 6.133 1 95.5 441 ALA B C 1
ATOM 7384 O O . ALA B 1 441 ? 26.094 25.781 5.336 1 95.5 441 ALA B O 1
ATOM 7385 N N . GLU B 1 442 ? 25.156 26.969 6.922 1 94.69 442 GLU B N 1
ATOM 7386 C CA . GLU B 1 442 ? 26.125 28.062 6.824 1 94.69 442 GLU B CA 1
ATOM 7387 C C . GLU B 1 442 ? 27.422 27.719 7.535 1 94.69 442 GLU B C 1
ATOM 7389 O O . GLU B 1 442 ? 28.438 28.391 7.348 1 94.69 442 GLU B O 1
ATOM 7394 N N . GLU B 1 443 ? 27.391 26.656 8.352 1 97 443 GLU B N 1
ATOM 7395 C CA . GLU B 1 443 ? 28.609 26.25 9.047 1 97 443 GLU B CA 1
ATOM 7396 C C . GLU B 1 443 ? 29.625 25.625 8.086 1 97 443 GLU B C 1
ATOM 7398 O O . GLU B 1 443 ? 29.234 24.938 7.133 1 97 443 GLU B O 1
ATOM 7403 N N . PRO B 1 444 ? 30.906 25.922 8.312 1 96.75 444 PRO B N 1
ATOM 7404 C CA . PRO B 1 444 ? 31.906 25.219 7.488 1 96.75 444 PRO B CA 1
ATOM 7405 C C . PRO B 1 444 ? 31.859 23.703 7.691 1 96.75 444 PRO B C 1
ATOM 7407 O O . PRO B 1 444 ? 31.641 23.234 8.812 1 96.75 444 PRO B O 1
ATOM 7410 N N . PRO B 1 445 ? 32.125 22.969 6.672 1 97.56 445 PRO B N 1
ATOM 7411 C CA . PRO B 1 445 ? 32.125 21.516 6.816 1 97.56 445 PRO B CA 1
ATOM 7412 C C . PRO B 1 445 ? 33.219 21.031 7.77 1 97.56 445 PRO B C 1
ATOM 7414 O O . PRO B 1 445 ? 34.312 21.625 7.832 1 97.56 445 PRO B O 1
ATOM 7417 N N . PRO B 1 446 ? 32.875 19.938 8.477 1 97.5 446 PRO B N 1
ATOM 7418 C CA . PRO B 1 446 ? 33.969 19.344 9.273 1 97.5 446 PRO B CA 1
ATOM 7419 C C . PRO B 1 446 ? 35.156 18.875 8.422 1 97.5 446 PRO B C 1
ATOM 7421 O O . PRO B 1 446 ? 34.969 18.547 7.246 1 97.5 446 PRO B O 1
ATOM 7424 N N . GLN B 1 447 ? 36.312 18.859 9.055 1 97.25 447 GLN B N 1
ATOM 7425 C CA . GLN B 1 447 ? 37.5 18.469 8.344 1 97.25 447 GLN B CA 1
ATOM 7426 C C . GLN B 1 447 ? 38.125 17.203 8.945 1 97.25 447 GLN B C 1
ATOM 7428 O O . GLN B 1 447 ? 38.125 17.031 10.164 1 97.25 447 GLN B O 1
ATOM 7433 N N . ALA B 1 448 ? 38.594 16.438 8.039 1 97.56 448 ALA B N 1
ATOM 7434 C CA . ALA B 1 448 ? 39.281 15.227 8.484 1 97.56 448 ALA B CA 1
ATOM 7435 C C . ALA B 1 448 ? 40.469 15.57 9.375 1 97.56 448 ALA B C 1
ATOM 7437 O O . ALA B 1 448 ? 41.219 16.516 9.094 1 97.56 448 ALA B O 1
ATOM 7438 N N . GLY B 1 449 ? 40.656 14.875 10.414 1 96.69 449 GLY B N 1
ATOM 7439 C CA . GLY B 1 449 ? 41.812 15.039 11.305 1 96.69 449 GLY B CA 1
ATOM 7440 C C . GLY B 1 449 ? 41.594 16.141 12.336 1 96.69 449 GLY B C 1
ATOM 7441 O O . GLY B 1 449 ? 42.406 16.281 13.25 1 96.69 449 GLY B O 1
ATOM 7442 N N . GLN B 1 450 ? 40.531 16.844 12.266 1 96.94 450 GLN B N 1
ATOM 7443 C CA . GLN B 1 450 ? 40.281 17.938 13.203 1 96.94 450 GLN B CA 1
ATOM 7444 C C . GLN B 1 450 ? 39.281 17.547 14.258 1 96.94 450 GLN B C 1
ATOM 7446 O O . GLN B 1 450 ? 38.281 16.891 13.953 1 96.94 450 GLN B O 1
ATOM 7451 N N . GLU B 1 451 ? 39.594 17.938 15.445 1 96.56 451 GLU B N 1
ATOM 7452 C CA . GLU B 1 451 ? 38.656 17.656 16.531 1 96.56 451 GLU B CA 1
ATOM 7453 C C . GLU B 1 451 ? 37.375 18.438 16.359 1 96.56 451 GLU B C 1
ATOM 7455 O O . GLU B 1 451 ? 37.375 19.594 15.961 1 96.56 451 GLU B O 1
ATOM 7460 N N . LEU B 1 452 ? 36.312 17.734 16.594 1 96.06 452 LEU B N 1
ATOM 7461 C CA . LEU B 1 452 ? 34.969 18.297 16.469 1 96.06 452 LEU B CA 1
ATOM 7462 C C . LEU B 1 452 ? 34.125 18.016 17.703 1 96.06 452 LEU B C 1
ATOM 7464 O O . LEU B 1 452 ? 34 16.859 18.109 1 96.06 452 LEU B O 1
ATOM 7468 N N . ARG B 1 453 ? 33.656 19.031 18.312 1 96.69 453 ARG B N 1
ATOM 7469 C CA . ARG B 1 453 ? 32.719 18.859 19.422 1 96.69 453 ARG B CA 1
ATOM 7470 C C . ARG B 1 453 ? 31.281 18.719 18.891 1 96.69 453 ARG B C 1
ATOM 7472 O O . ARG B 1 453 ? 30.797 19.578 18.141 1 96.69 453 ARG B O 1
ATOM 7479 N N . VAL B 1 454 ? 30.609 17.609 19.281 1 97.56 454 VAL B N 1
ATOM 7480 C CA . VAL B 1 454 ? 29.266 17.344 18.781 1 97.56 454 VAL B CA 1
ATOM 7481 C C . VAL B 1 454 ? 28.328 17 19.938 1 97.56 454 VAL B C 1
ATOM 7483 O O . VAL B 1 454 ? 28.797 16.656 21.031 1 97.56 454 VAL B O 1
ATOM 7486 N N . TRP B 1 455 ? 27.062 17.109 19.719 1 96.69 455 TRP B N 1
ATOM 7487 C CA . TRP B 1 455 ? 26.016 16.797 20.703 1 96.69 455 TRP B CA 1
ATOM 7488 C C . TRP B 1 455 ? 25.156 15.641 20.234 1 96.69 455 TRP B C 1
ATOM 7490 O O . TRP B 1 455 ? 24.188 15.844 19.484 1 96.69 455 TRP B O 1
ATOM 7500 N N . PRO B 1 456 ? 25.453 14.438 20.781 1 94.5 456 PRO B N 1
ATOM 7501 C CA . PRO B 1 456 ? 24.594 13.32 20.391 1 94.5 456 PRO B CA 1
ATOM 7502 C C . PRO B 1 456 ? 23.125 13.547 20.75 1 94.5 456 PRO B C 1
ATOM 7504 O O . PRO B 1 456 ? 22.828 14.031 21.844 1 94.5 456 PRO B O 1
ATOM 7507 N N . ARG B 1 457 ? 22.266 13.219 19.859 1 89.69 457 ARG B N 1
ATOM 7508 C CA . ARG B 1 457 ? 20.828 13.438 20.094 1 89.69 457 ARG B CA 1
ATOM 7509 C C . ARG B 1 457 ? 20.344 12.664 21.312 1 89.69 457 ARG B C 1
ATOM 7511 O O . ARG B 1 457 ? 20.625 11.469 21.453 1 89.69 457 ARG B O 1
ATOM 7518 N N . GLY B 1 458 ? 19.594 13.352 22.156 1 80.25 458 GLY B N 1
ATOM 7519 C CA . GLY B 1 458 ? 19.062 12.727 23.359 1 80.25 458 GLY B CA 1
ATOM 7520 C C . GLY B 1 458 ? 20.047 12.742 24.516 1 80.25 458 GLY B C 1
ATOM 7521 O O . GLY B 1 458 ? 19.672 12.453 25.656 1 80.25 458 GLY B O 1
ATOM 7522 N N . ALA B 1 459 ? 21.328 13.055 24.266 1 84.5 459 ALA B N 1
ATOM 7523 C CA . ALA B 1 459 ? 22.344 13.055 25.312 1 84.5 459 ALA B CA 1
ATOM 7524 C C . ALA B 1 459 ? 22.328 14.367 26.094 1 84.5 459 ALA B C 1
ATOM 7526 O O . ALA B 1 459 ? 21.828 15.383 25.594 1 84.5 459 ALA B O 1
ATOM 7527 N N . ARG B 1 460 ? 22.859 14.297 27.25 1 87.19 460 ARG B N 1
ATOM 7528 C CA . ARG B 1 460 ? 22.891 15.469 28.109 1 87.19 460 ARG B CA 1
ATOM 7529 C C . ARG B 1 460 ? 24.234 16.203 28 1 87.19 460 ARG B C 1
ATOM 7531 O O . ARG B 1 460 ? 24.359 17.344 28.453 1 87.19 460 ARG B O 1
ATOM 7538 N N . GLU B 1 461 ? 25.125 15.477 27.359 1 93 461 GLU B N 1
ATOM 7539 C CA . GLU B 1 461 ? 26.453 16.078 27.266 1 93 461 GLU B CA 1
ATOM 7540 C C . GLU B 1 461 ? 27.031 15.945 25.859 1 93 461 GLU B C 1
ATOM 7542 O O . GLU B 1 461 ? 26.641 15.055 25.109 1 93 461 GLU B O 1
ATOM 7547 N N . SER B 1 462 ? 27.906 16.969 25.609 1 96.06 462 SER B N 1
ATOM 7548 C CA . SER B 1 462 ? 28.594 16.922 24.328 1 96.06 462 SER B CA 1
ATOM 7549 C C . SER B 1 462 ? 29.734 15.914 24.344 1 96.06 462 SER B C 1
ATOM 7551 O O . SER B 1 462 ? 30.125 15.43 25.406 1 96.06 462 SER B O 1
ATOM 7553 N N . ARG B 1 463 ? 30.219 15.578 23.203 1 95.44 463 ARG B N 1
ATOM 7554 C CA . ARG B 1 463 ? 31.391 14.711 23.047 1 95.44 463 ARG B CA 1
ATOM 7555 C C . ARG B 1 463 ? 32.312 15.227 21.938 1 95.44 463 ARG B C 1
ATOM 7557 O O . ARG B 1 463 ? 31.859 15.969 21.047 1 95.44 463 ARG B O 1
ATOM 7564 N N . THR B 1 464 ? 33.562 14.859 22.078 1 97 464 THR B N 1
ATOM 7565 C CA . THR B 1 464 ? 34.531 15.258 21.078 1 97 464 THR B CA 1
ATOM 7566 C C . THR B 1 464 ? 34.906 14.07 20.203 1 97 464 THR B C 1
ATOM 7568 O O . THR B 1 464 ? 35.188 12.977 20.703 1 97 464 THR B O 1
ATOM 7571 N N . VAL B 1 465 ? 34.969 14.344 18.891 1 96.44 465 VAL B N 1
ATOM 7572 C CA . VAL B 1 465 ? 35.344 13.305 17.938 1 96.44 465 VAL B CA 1
ATOM 7573 C C . VAL B 1 465 ? 36.375 13.844 16.953 1 96.44 465 VAL B C 1
ATOM 7575 O O . VAL B 1 465 ? 36.438 15.047 16.688 1 96.44 465 VAL B O 1
ATOM 7578 N N . ARG B 1 466 ? 37.281 12.969 16.484 1 97.38 466 ARG B N 1
ATOM 7579 C CA . ARG B 1 466 ? 38.25 13.297 15.445 1 97.38 466 ARG B CA 1
ATOM 7580 C C . ARG B 1 466 ? 38.156 12.336 14.273 1 97.38 466 ARG B C 1
ATOM 7582 O O . ARG B 1 466 ? 38.844 11.328 14.211 1 97.38 466 ARG B O 1
ATOM 7589 N N . PRO B 1 467 ? 37.344 12.695 13.312 1 97.75 467 PRO B N 1
ATOM 7590 C CA . PRO B 1 467 ? 37.125 11.773 12.195 1 97.75 467 PRO B CA 1
ATOM 7591 C C . PRO B 1 467 ? 38.344 11.688 11.266 1 97.75 467 PRO B C 1
ATOM 7593 O O . PRO B 1 467 ? 39 12.695 11.023 1 97.75 467 PRO B O 1
ATOM 7596 N N . ALA B 1 468 ? 38.594 10.547 10.75 1 98 468 ALA B N 1
ATOM 7597 C CA . ALA B 1 468 ? 39.625 10.359 9.742 1 98 468 ALA B CA 1
ATOM 7598 C C . ALA B 1 468 ? 39.125 10.766 8.359 1 98 468 ALA B C 1
ATOM 7600 O O . ALA B 1 468 ? 39.906 11.211 7.52 1 98 468 ALA B O 1
ATOM 7601 N N . HIS B 1 469 ? 37.906 10.562 8.109 1 97.44 469 HIS B N 1
ATOM 7602 C CA . HIS B 1 469 ? 37.25 10.961 6.863 1 97.44 469 HIS B CA 1
ATOM 7603 C C . HIS B 1 469 ? 35.906 11.602 7.121 1 97.44 469 HIS B C 1
ATOM 7605 O O . HIS B 1 469 ? 35.25 11.297 8.117 1 97.44 469 HIS B O 1
ATOM 7611 N N . VAL B 1 470 ? 35.5 12.508 6.238 1 98.25 470 VAL B N 1
ATOM 7612 C CA . VAL B 1 470 ? 34.219 13.195 6.305 1 98.25 470 VAL B CA 1
ATOM 7613 C C . VAL B 1 470 ? 33.531 13.102 4.957 1 98.25 470 VAL B C 1
ATOM 7615 O O . VAL B 1 470 ? 34.094 13.445 3.92 1 98.25 470 VAL B O 1
ATOM 7618 N N . GLU B 1 471 ? 32.312 12.578 4.926 1 97.56 471 GLU B N 1
ATOM 7619 C CA . GLU B 1 471 ? 31.516 12.445 3.697 1 97.56 471 GLU B CA 1
ATOM 7620 C C . GLU B 1 471 ? 30.25 13.297 3.754 1 97.56 471 GLU B C 1
ATOM 7622 O O . GLU B 1 471 ? 29.406 13.109 4.633 1 97.56 471 GLU B O 1
ATOM 7627 N N . PRO B 1 472 ? 30.141 14.289 2.828 1 98 472 PRO B N 1
ATOM 7628 C CA . PRO B 1 472 ? 28.844 14.969 2.744 1 98 472 PRO B CA 1
ATOM 7629 C C . PRO B 1 472 ? 27.703 14.023 2.352 1 98 472 PRO B C 1
ATOM 7631 O O . PRO B 1 472 ? 27.875 13.188 1.46 1 98 472 PRO B O 1
ATOM 7634 N N . LEU B 1 473 ? 26.594 14.125 2.982 1 98.38 473 LEU B N 1
ATOM 7635 C CA . LEU B 1 473 ? 25.531 13.164 2.791 1 98.38 473 LEU B CA 1
ATOM 7636 C C . LEU B 1 473 ? 24.516 13.664 1.767 1 98.38 473 LEU B C 1
ATOM 7638 O O . LEU B 1 473 ? 24.031 12.898 0.932 1 98.38 473 LEU B O 1
ATOM 7642 N N . LEU B 1 474 ? 24.141 14.945 1.785 1 98.12 474 LEU B N 1
ATOM 7643 C CA . LEU B 1 474 ? 23.094 15.492 0.92 1 98.12 474 LEU B CA 1
ATOM 7644 C C . LEU B 1 474 ? 23.703 16.047 -0.365 1 98.12 474 LEU B C 1
ATOM 7646 O O . LEU B 1 474 ? 24.547 16.938 -0.319 1 98.12 474 LEU B O 1
ATOM 7650 N N . ARG B 1 475 ? 23.25 15.547 -1.465 1 97.5 475 ARG B N 1
ATOM 7651 C CA . ARG B 1 475 ? 23.703 16 -2.773 1 97.5 475 ARG B CA 1
ATOM 7652 C C . ARG B 1 475 ? 22.641 16.844 -3.471 1 97.5 475 ARG B C 1
ATOM 7654 O O . ARG B 1 475 ? 21.453 16.578 -3.324 1 97.5 475 ARG B O 1
ATOM 7661 N N . LEU B 1 476 ? 23.156 17.859 -4.207 1 98.06 476 LEU B N 1
ATOM 7662 C CA . LEU B 1 476 ? 22.25 18.688 -4.996 1 98.06 476 LEU B CA 1
ATOM 7663 C C . LEU B 1 476 ? 21.781 17.938 -6.242 1 98.06 476 LEU B C 1
ATOM 7665 O O . LEU B 1 476 ? 22.578 17.641 -7.133 1 98.06 476 LEU B O 1
ATOM 7669 N N . TRP B 1 477 ? 20.531 17.656 -6.352 1 98.25 477 TRP B N 1
ATOM 7670 C CA . TRP B 1 477 ? 20.016 16.875 -7.477 1 98.25 477 TRP B CA 1
ATOM 7671 C C . TRP B 1 477 ? 19.203 17.766 -8.422 1 98.25 477 TRP B C 1
ATOM 7673 O O . TRP B 1 477 ? 19.266 17.594 -9.641 1 98.25 477 TRP B O 1
ATOM 7683 N N . VAL B 1 478 ? 18.359 18.625 -7.922 1 98.5 478 VAL B N 1
ATOM 7684 C CA . VAL B 1 478 ? 17.562 19.578 -8.688 1 98.5 478 VAL B CA 1
ATOM 7685 C C . VAL B 1 478 ? 17.875 21 -8.242 1 98.5 478 VAL B C 1
ATOM 7687 O O . VAL B 1 478 ? 17.812 21.312 -7.047 1 98.5 478 VAL B O 1
ATOM 7690 N N . GLN B 1 479 ? 18.234 21.859 -9.102 1 98.38 479 GLN B N 1
ATOM 7691 C CA . GLN B 1 479 ? 18.469 23.266 -8.852 1 98.38 479 GLN B CA 1
ATOM 7692 C C . GLN B 1 479 ? 17.531 24.141 -9.688 1 98.38 479 GLN B C 1
ATOM 7694 O O . GLN B 1 479 ? 17.656 24.203 -10.906 1 98.38 479 GLN B O 1
ATOM 7699 N N . GLN B 1 480 ? 16.672 24.797 -9 1 97.38 480 GLN B N 1
ATOM 7700 C CA . GLN B 1 480 ? 15.727 25.672 -9.68 1 97.38 480 GLN B CA 1
ATOM 7701 C C . GLN B 1 480 ? 15.031 24.953 -10.828 1 97.38 480 GLN B C 1
ATOM 7703 O O . GLN B 1 480 ? 15.039 25.422 -11.961 1 97.38 480 GLN B O 1
ATOM 7708 N N . GLY B 1 481 ? 14.602 23.797 -10.453 1 96.88 481 GLY B N 1
ATOM 7709 C CA . GLY B 1 481 ? 13.75 23.031 -11.352 1 96.88 481 GLY B CA 1
ATOM 7710 C C . GLY B 1 481 ? 14.539 22.203 -12.344 1 96.88 481 GLY B C 1
ATOM 7711 O O . GLY B 1 481 ? 13.961 21.391 -13.078 1 96.88 481 GLY B O 1
ATOM 7712 N N . GLN B 1 482 ? 15.859 22.297 -12.367 1 96.81 482 GLN B N 1
ATOM 7713 C CA . GLN B 1 482 ? 16.672 21.594 -13.359 1 96.81 482 GLN B CA 1
ATOM 7714 C C . GLN B 1 482 ? 17.516 20.5 -12.703 1 96.81 482 GLN B C 1
ATOM 7716 O O . GLN B 1 482 ? 18.141 20.734 -11.664 1 96.81 482 GLN B O 1
ATOM 7721 N N . LEU B 1 483 ? 17.5 19.359 -13.328 1 96.38 483 LEU B N 1
ATOM 7722 C CA . LEU B 1 483 ? 18.328 18.266 -12.859 1 96.38 483 LEU B CA 1
ATOM 7723 C C . LEU B 1 483 ? 19.797 18.578 -13.023 1 96.38 483 LEU B C 1
ATOM 7725 O O . LEU B 1 483 ? 20.234 18.984 -14.102 1 96.38 483 LEU B O 1
ATOM 7729 N N . CYS B 1 484 ? 20.562 18.422 -11.992 1 96.88 484 CYS B N 1
ATOM 7730 C CA . CYS B 1 484 ? 21.969 18.797 -11.992 1 96.88 484 CYS B CA 1
ATOM 7731 C C . CYS B 1 484 ? 22.828 17.703 -12.648 1 96.88 484 CYS B C 1
ATOM 7733 O O . CYS B 1 484 ? 23.828 18 -13.281 1 96.88 484 CYS B O 1
ATOM 7735 N N . GLU B 1 485 ? 22.531 16.484 -12.438 1 93.88 485 GLU B N 1
ATOM 7736 C CA . GLU B 1 485 ? 23.188 15.312 -13.023 1 93.88 485 GLU B CA 1
ATOM 7737 C C . GLU B 1 485 ? 22.203 14.172 -13.234 1 93.88 485 GLU B C 1
ATOM 7739 O O . GLU B 1 485 ? 21.156 14.125 -12.586 1 93.88 485 GLU B O 1
ATOM 7744 N N . PRO B 1 486 ? 22.578 13.359 -14.18 1 93.81 486 PRO B N 1
ATOM 7745 C CA . PRO B 1 486 ? 21.656 12.227 -14.391 1 93.81 486 PRO B CA 1
ATOM 7746 C C . PRO B 1 486 ? 21.516 11.344 -13.156 1 93.81 486 PRO B C 1
ATOM 7748 O O . PRO B 1 486 ? 22.5 11.117 -12.438 1 93.81 486 PRO B O 1
ATOM 7751 N N . LEU B 1 487 ? 20.344 10.906 -12.953 1 95 487 LEU B N 1
ATOM 7752 C CA . LEU B 1 487 ? 20.109 9.977 -11.852 1 95 487 LEU B CA 1
ATOM 7753 C C . LEU B 1 487 ? 20.766 8.625 -12.141 1 95 487 LEU B C 1
ATOM 7755 O O . LEU B 1 487 ? 20.766 8.156 -13.281 1 95 487 LEU B O 1
ATOM 7759 N N . PRO B 1 488 ? 21.312 8.008 -11.125 1 95.5 488 PRO B N 1
ATOM 7760 C CA . PRO B 1 488 ? 21.828 6.652 -11.336 1 95.5 488 PRO B CA 1
ATOM 7761 C C . PRO B 1 488 ? 20.734 5.668 -11.758 1 95.5 488 PRO B C 1
ATOM 7763 O O . PRO B 1 488 ? 19.578 5.836 -11.391 1 95.5 488 PRO B O 1
ATOM 7766 N N . SER B 1 489 ? 21.141 4.68 -12.555 1 95.62 489 SER B N 1
ATOM 7767 C CA . SER B 1 489 ? 20.219 3.594 -12.859 1 95.62 489 SER B CA 1
ATOM 7768 C C . SER B 1 489 ? 19.859 2.812 -11.602 1 95.62 489 SER B C 1
ATOM 7770 O O . SER B 1 489 ? 20.516 2.941 -10.57 1 95.62 489 SER B O 1
ATOM 7772 N N . LEU B 1 490 ? 18.812 2.088 -11.688 1 97.06 490 LEU B N 1
ATOM 7773 C CA . LEU B 1 490 ? 18.406 1.265 -10.555 1 97.06 490 LEU B CA 1
ATOM 7774 C C . LEU B 1 490 ? 19.5 0.277 -10.18 1 97.06 490 LEU B C 1
ATOM 7776 O O . LEU B 1 490 ? 19.734 0.031 -8.992 1 97.06 490 LEU B O 1
ATOM 7780 N N . ALA B 1 491 ? 20.172 -0.302 -11.133 1 97.19 491 ALA B N 1
ATOM 7781 C CA . ALA B 1 491 ? 21.266 -1.241 -10.898 1 97.19 491 ALA B CA 1
ATOM 7782 C C . ALA B 1 491 ? 22.422 -0.564 -10.156 1 97.19 491 ALA B C 1
ATOM 7784 O O . ALA B 1 491 ? 23.031 -1.16 -9.273 1 97.19 491 ALA B O 1
ATOM 7785 N N . GLU B 1 492 ? 22.734 0.666 -10.57 1 97.5 492 GLU B N 1
ATOM 7786 C CA . GLU B 1 492 ? 23.781 1.428 -9.906 1 97.5 492 GLU B CA 1
ATOM 7787 C C . GLU B 1 492 ? 23.406 1.732 -8.453 1 97.5 492 GLU B C 1
ATOM 7789 O O . GLU B 1 492 ? 24.234 1.613 -7.555 1 97.5 492 GLU B O 1
ATOM 7794 N N . SER B 1 493 ? 22.188 2.133 -8.242 1 98.06 493 SER B N 1
ATOM 7795 C CA . SER B 1 493 ? 21.703 2.414 -6.895 1 98.06 493 SER B CA 1
ATOM 7796 C C . SER B 1 493 ? 21.719 1.159 -6.031 1 98.06 493 SER B C 1
ATOM 7798 O O . SER B 1 493 ? 22.016 1.227 -4.836 1 98.06 493 SER B O 1
ATOM 7800 N N . ARG B 1 494 ? 21.344 0.061 -6.613 1 98.38 494 ARG B N 1
ATOM 7801 C CA . ARG B 1 494 ? 21.391 -1.215 -5.906 1 98.38 494 ARG B CA 1
ATOM 7802 C C . ARG B 1 494 ? 22.797 -1.54 -5.457 1 98.38 494 ARG B C 1
ATOM 7804 O O . ARG B 1 494 ? 23.016 -1.959 -4.32 1 98.38 494 ARG B O 1
ATOM 7811 N N . ALA B 1 495 ? 23.766 -1.455 -6.379 1 98 495 ALA B N 1
ATOM 7812 C CA . ALA B 1 495 ? 25.156 -1.702 -6.039 1 98 495 ALA B CA 1
ATOM 7813 C C . ALA B 1 495 ? 25.625 -0.79 -4.906 1 98 495 ALA B C 1
ATOM 7815 O O . ALA B 1 495 ? 26.312 -1.23 -3.99 1 98 495 ALA B O 1
ATOM 7816 N N . PHE B 1 496 ? 25.25 0.447 -4.996 1 98 496 PHE B N 1
ATOM 7817 C CA . PHE B 1 496 ? 25.594 1.412 -3.959 1 98 496 PHE B CA 1
ATOM 7818 C C . PHE B 1 496 ? 24.969 1.022 -2.627 1 98 496 PHE B C 1
ATOM 7820 O O . PHE B 1 496 ? 25.609 1.137 -1.578 1 98 496 PHE B O 1
ATOM 7827 N N . ALA B 1 497 ? 23.703 0.583 -2.631 1 98.25 497 ALA B N 1
ATOM 7828 C CA . ALA B 1 497 ? 23.016 0.149 -1.417 1 98.25 497 ALA B CA 1
ATOM 7829 C C . ALA B 1 497 ? 23.75 -1.014 -0.757 1 98.25 497 ALA B C 1
ATOM 7831 O O . ALA B 1 497 ? 23.922 -1.039 0.466 1 98.25 497 ALA B O 1
ATOM 7832 N N . GLN B 1 498 ? 24.172 -1.962 -1.547 1 96.31 498 GLN B N 1
ATOM 7833 C CA . GLN B 1 498 ? 24.906 -3.109 -1.017 1 96.31 498 GLN B CA 1
ATOM 7834 C C . GLN B 1 498 ? 26.234 -2.682 -0.407 1 96.31 498 GLN B C 1
ATOM 7836 O O . GLN B 1 498 ? 26.625 -3.18 0.65 1 96.31 498 GLN B O 1
ATOM 7841 N N . GLN B 1 499 ? 26.875 -1.78 -1.096 1 95.19 499 GLN B N 1
ATOM 7842 C CA . GLN B 1 499 ? 28.125 -1.244 -0.564 1 95.19 499 GLN B CA 1
ATOM 7843 C C . GLN B 1 499 ? 27.891 -0.529 0.764 1 95.19 499 GLN B C 1
ATOM 7845 O O . GLN B 1 499 ? 28.672 -0.693 1.705 1 95.19 499 GLN B O 1
ATOM 7850 N N . SER B 1 500 ? 26.844 0.262 0.795 1 94.5 500 SER B N 1
ATOM 7851 C CA . SER B 1 500 ? 26.5 1.004 2.002 1 94.5 500 SER B CA 1
ATOM 7852 C C . SER B 1 500 ? 26.219 0.062 3.168 1 94.5 500 SER B C 1
ATOM 7854 O O . SER B 1 500 ? 26.688 0.292 4.285 1 94.5 500 SER B O 1
ATOM 7856 N N . LEU B 1 501 ? 25.531 -0.993 2.949 1 95 501 LEU B N 1
ATOM 7857 C CA . LEU B 1 501 ? 25.172 -1.953 3.984 1 95 501 LEU B CA 1
ATOM 7858 C C . LEU B 1 501 ? 26.406 -2.674 4.52 1 95 501 LEU B C 1
ATOM 7860 O O . LEU B 1 501 ? 26.469 -2.988 5.707 1 95 501 LEU B O 1
ATOM 7864 N N . HIS B 1 502 ? 27.344 -2.896 3.662 1 92.06 502 HIS B N 1
ATOM 7865 C CA . HIS B 1 502 ? 28.562 -3.602 4.047 1 92.06 502 HIS B CA 1
ATOM 7866 C C . HIS B 1 502 ? 29.422 -2.742 4.961 1 92.06 502 HIS B C 1
ATOM 7868 O O . HIS B 1 502 ? 30.297 -3.26 5.668 1 92.06 502 HIS B O 1
ATOM 7874 N N . ARG B 1 503 ? 29.172 -1.49 4.945 1 92.56 503 ARG B N 1
ATOM 7875 C CA . ARG B 1 503 ? 29.969 -0.581 5.777 1 92.56 503 ARG B CA 1
ATOM 7876 C C . ARG B 1 503 ? 29.453 -0.587 7.219 1 92.56 503 ARG B C 1
ATOM 7878 O O . ARG B 1 503 ? 30.156 -0.117 8.125 1 92.56 503 ARG B O 1
ATOM 7885 N N . LEU B 1 504 ? 28.281 -1.044 7.445 1 93.94 504 LEU B N 1
ATOM 7886 C CA . LEU B 1 504 ? 27.75 -1.116 8.797 1 93.94 504 LEU B CA 1
ATOM 7887 C C . LEU B 1 504 ? 28.469 -2.176 9.617 1 93.94 504 LEU B C 1
ATOM 7889 O O . LEU B 1 504 ? 28.797 -3.252 9.109 1 93.94 504 LEU B O 1
ATOM 7893 N N . SER B 1 505 ? 28.703 -1.889 10.844 1 93.44 505 SER B N 1
ATOM 7894 C CA . SER B 1 505 ? 29.281 -2.895 11.727 1 93.44 505 SER B CA 1
ATOM 7895 C C . SER B 1 505 ? 28.312 -4.039 11.977 1 93.44 505 SER B C 1
ATOM 7897 O O . SER B 1 505 ? 27.094 -3.867 11.836 1 93.44 505 SER B O 1
ATOM 7899 N N . PRO B 1 506 ? 28.828 -5.145 12.375 1 92.56 506 PRO B N 1
ATOM 7900 C CA . PRO B 1 506 ? 27.953 -6.266 12.695 1 92.56 506 PRO B CA 1
ATOM 7901 C C . PRO B 1 506 ? 26.953 -5.934 13.797 1 92.56 506 PRO B C 1
ATOM 7903 O O . PRO B 1 506 ? 25.812 -6.402 13.766 1 92.56 506 PRO B O 1
ATOM 7906 N N . ALA B 1 507 ? 27.328 -5.074 14.672 1 94.44 507 ALA B N 1
ATOM 7907 C CA . ALA B 1 507 ? 26.453 -4.695 15.781 1 94.44 507 ALA B CA 1
ATOM 7908 C C . ALA B 1 507 ? 25.25 -3.896 15.289 1 94.44 507 ALA B C 1
ATOM 7910 O O . ALA B 1 507 ? 24.156 -4.004 15.844 1 94.44 507 ALA B O 1
ATOM 7911 N N . HIS B 1 508 ? 25.469 -3.156 14.227 1 94.25 508 HIS B N 1
ATOM 7912 C CA . HIS B 1 508 ? 24.406 -2.328 13.672 1 94.25 508 HIS B CA 1
ATOM 7913 C C . HIS B 1 508 ? 23.547 -3.117 12.688 1 94.25 508 HIS B C 1
ATOM 7915 O O . HIS B 1 508 ? 22.438 -2.701 12.359 1 94.25 508 HIS B O 1
ATOM 7921 N N . ARG B 1 509 ? 24.031 -4.25 12.281 1 91.75 509 ARG B N 1
ATOM 7922 C CA . ARG B 1 509 ? 23.359 -5.031 11.25 1 91.75 509 ARG B CA 1
ATOM 7923 C C . ARG B 1 509 ? 22.5 -6.125 11.867 1 91.75 509 ARG B C 1
ATOM 7925 O O . ARG B 1 509 ? 21.703 -6.758 11.18 1 91.75 509 ARG B O 1
ATOM 7932 N N . ARG B 1 510 ? 22.625 -6.223 13.211 1 90.62 510 ARG B N 1
ATOM 7933 C CA . ARG B 1 510 ? 21.812 -7.234 13.891 1 90.62 510 ARG B CA 1
ATOM 7934 C C . ARG B 1 510 ? 20.328 -6.961 13.711 1 90.62 510 ARG B C 1
ATOM 7936 O O . ARG B 1 510 ? 19.891 -5.805 13.734 1 90.62 510 ARG B O 1
ATOM 7943 N N . LEU B 1 511 ? 19.625 -8.055 13.578 1 86.94 511 LEU B N 1
ATOM 7944 C CA . LEU B 1 511 ? 18.203 -7.902 13.312 1 86.94 511 LEU B CA 1
ATOM 7945 C C . LEU B 1 511 ? 17.422 -7.77 14.617 1 86.94 511 LEU B C 1
ATOM 7947 O O . LEU B 1 511 ? 16.297 -7.25 14.617 1 86.94 511 LEU B O 1
ATOM 7951 N N . GLU B 1 512 ? 18 -8.32 15.617 1 89.81 512 GLU B N 1
ATOM 7952 C CA . GLU B 1 512 ? 17.359 -8.219 16.922 1 89.81 512 GLU B CA 1
ATOM 7953 C C . GLU B 1 512 ? 18.188 -7.379 17.891 1 89.81 512 GLU B C 1
ATOM 7955 O O . GLU B 1 512 ? 19.359 -7.699 18.156 1 89.81 512 GLU B O 1
ATOM 7960 N N . GLN B 1 513 ? 17.625 -6.312 18.375 1 92.19 513 GLN B N 1
ATOM 7961 C CA . GLN B 1 513 ? 18.219 -5.418 19.359 1 92.19 513 GLN B CA 1
ATOM 7962 C C . GLN B 1 513 ? 19.578 -4.922 18.891 1 92.19 513 GLN B C 1
ATOM 7964 O O . GLN B 1 513 ? 20.578 -5.043 19.609 1 92.19 513 GLN B O 1
ATOM 7969 N N . PRO B 1 514 ? 19.625 -4.336 17.781 1 95.06 514 PRO B N 1
ATOM 7970 C CA . PRO B 1 514 ? 20.891 -3.812 17.281 1 95.06 514 PRO B CA 1
ATOM 7971 C C . PRO B 1 514 ? 21.375 -2.588 18.062 1 95.06 514 PRO B C 1
ATOM 7973 O O . PRO B 1 514 ? 20.578 -1.952 18.766 1 95.06 514 PRO B O 1
ATOM 7976 N N . ALA B 1 515 ? 22.719 -2.42 17.969 1 94.5 515 ALA B N 1
ATOM 7977 C CA . ALA B 1 515 ? 23.219 -1.131 18.422 1 94.5 515 ALA B CA 1
ATOM 7978 C C . ALA B 1 515 ? 22.688 0.008 17.562 1 94.5 515 ALA B C 1
ATOM 7980 O O . ALA B 1 515 ? 22.578 -0.132 16.344 1 94.5 515 ALA B O 1
ATOM 7981 N N . LEU B 1 516 ? 22.438 1.037 18.188 1 93.06 516 LEU B N 1
ATOM 7982 C CA . LEU B 1 516 ? 21.875 2.174 17.453 1 93.06 516 LEU B CA 1
ATOM 7983 C C . LEU B 1 516 ? 23 3.072 16.922 1 93.06 516 LEU B C 1
ATOM 7985 O O . LEU B 1 516 ? 24 3.289 17.609 1 93.06 516 LEU B O 1
ATOM 7989 N N . TYR B 1 517 ? 22.844 3.455 15.711 1 94.44 517 TYR B N 1
ATOM 7990 C CA . TYR B 1 517 ? 23.766 4.402 15.102 1 94.44 517 TYR B CA 1
ATOM 7991 C C . TYR B 1 517 ? 23.516 5.812 15.617 1 94.44 517 TYR B C 1
ATOM 7993 O O . TYR B 1 517 ? 22.375 6.223 15.812 1 94.44 517 TYR B O 1
ATOM 8001 N N . GLN B 1 518 ? 24.594 6.559 15.805 1 94.5 518 GLN B N 1
ATOM 8002 C CA . GLN B 1 518 ? 24.453 7.848 16.469 1 94.5 518 GLN B CA 1
ATOM 8003 C C . GLN B 1 518 ? 24.375 8.984 15.453 1 94.5 518 GLN B C 1
ATOM 8005 O O . GLN B 1 518 ? 25.109 9 14.469 1 94.5 518 GLN B O 1
ATOM 8010 N N . VAL B 1 519 ? 23.453 9.828 15.711 1 97.19 519 VAL B N 1
ATOM 8011 C CA . VAL B 1 519 ? 23.344 11.117 15.023 1 97.19 519 VAL B CA 1
ATOM 8012 C C . VAL B 1 519 ? 23.531 12.25 16.031 1 97.19 519 VAL B C 1
ATOM 8014 O O . VAL B 1 519 ? 22.922 12.25 17.094 1 97.19 519 VAL B O 1
ATOM 8017 N N . ALA B 1 520 ? 24.391 13.203 15.695 1 97.94 520 ALA B N 1
ATOM 8018 C CA . ALA B 1 520 ? 24.703 14.289 16.625 1 97.94 520 ALA B CA 1
ATOM 8019 C C . ALA B 1 520 ? 24.484 15.648 15.953 1 97.94 520 ALA B C 1
ATOM 8021 O O . ALA B 1 520 ? 24.391 15.742 14.734 1 97.94 520 ALA B O 1
ATOM 8022 N N . LEU B 1 521 ? 24.391 16.641 16.781 1 97.69 521 LEU B N 1
ATOM 8023 C CA . LEU B 1 521 ? 24.266 18.031 16.328 1 97.69 521 LEU B CA 1
ATOM 8024 C C . LEU B 1 521 ? 25.578 18.781 16.547 1 97.69 521 LEU B C 1
ATOM 8026 O O . LEU B 1 521 ? 26.312 18.516 17.484 1 97.69 521 LEU B O 1
ATOM 8030 N N . SER B 1 522 ? 25.812 19.672 15.617 1 97.69 522 SER B N 1
ATOM 8031 C CA . SER B 1 522 ? 26.922 20.609 15.867 1 97.69 522 SER B CA 1
ATOM 8032 C C . SER B 1 522 ? 26.625 21.484 17.078 1 97.69 522 SER B C 1
ATOM 8034 O O . SER B 1 522 ? 25.484 21.578 17.531 1 97.69 522 SER B O 1
ATOM 8036 N N . GLU B 1 523 ? 27.641 22.156 17.531 1 95.75 523 GLU B N 1
ATOM 8037 C CA . GLU B 1 523 ? 27.484 23.062 18.672 1 95.75 523 GLU B CA 1
ATOM 8038 C C . GLU B 1 523 ? 26.547 24.219 18.328 1 95.75 523 GLU B C 1
ATOM 8040 O O . GLU B 1 523 ? 25.703 24.594 19.141 1 95.75 523 GLU B O 1
ATOM 8045 N N . LYS B 1 524 ? 26.719 24.703 17.156 1 96.38 524 LYS B N 1
ATOM 8046 C CA . LYS B 1 524 ? 25.906 25.844 16.734 1 96.38 524 LYS B CA 1
ATOM 8047 C C . LYS B 1 524 ? 24.438 25.453 16.594 1 96.38 524 LYS B C 1
ATOM 8049 O O . LYS B 1 524 ? 23.547 26.219 16.984 1 96.38 524 LYS B O 1
ATOM 8054 N N . LEU B 1 525 ? 24.188 24.328 15.992 1 96.5 525 LEU B N 1
ATOM 8055 C CA . LEU B 1 525 ? 22.812 23.859 15.844 1 96.5 525 LEU B CA 1
ATOM 8056 C C . LEU B 1 525 ? 22.188 23.578 17.203 1 96.5 525 LEU B C 1
ATOM 8058 O O . LEU B 1 525 ? 21.031 23.922 17.453 1 96.5 525 LEU B O 1
ATOM 8062 N N . GLN B 1 526 ? 22.953 22.938 18.109 1 95.12 526 GLN B N 1
ATOM 8063 C CA . GLN B 1 526 ? 22.469 22.688 19.469 1 95.12 526 GLN B CA 1
ATOM 8064 C C . GLN B 1 526 ? 22.109 23.984 20.172 1 95.12 526 GLN B C 1
ATOM 8066 O O . GLN B 1 526 ? 21.094 24.062 20.859 1 95.12 526 GLN B O 1
ATOM 8071 N N . ALA B 1 527 ? 22.953 24.938 20 1 94.44 527 ALA B N 1
ATOM 8072 C CA . ALA B 1 527 ? 22.719 26.234 20.609 1 94.44 527 ALA B CA 1
ATOM 8073 C C . ALA B 1 527 ? 21.453 26.891 20.078 1 94.44 527 ALA B C 1
ATOM 8075 O O . ALA B 1 527 ? 20.703 27.531 20.828 1 94.44 527 ALA B O 1
ATOM 8076 N N . LEU B 1 528 ? 21.266 26.75 18.812 1 94.06 528 LEU B N 1
ATOM 8077 C CA . LEU B 1 528 ? 20.062 27.297 18.203 1 94.06 528 LEU B CA 1
ATOM 8078 C C . LEU B 1 528 ? 18.812 26.609 18.75 1 94.06 528 LEU B C 1
ATOM 8080 O O . LEU B 1 528 ? 17.812 27.281 19.031 1 94.06 528 LEU B O 1
ATOM 8084 N N . VAL B 1 529 ? 18.844 25.281 18.891 1 91.69 529 VAL B N 1
ATOM 8085 C CA . VAL B 1 529 ? 17.734 24.516 19.453 1 91.69 529 VAL B CA 1
ATOM 8086 C C . VAL B 1 529 ? 17.422 25 20.859 1 91.69 529 VAL B C 1
ATOM 8088 O O . VAL B 1 529 ? 16.266 25.234 21.219 1 91.69 529 VAL B O 1
ATOM 8091 N N . ASP B 1 530 ? 18.438 25.172 21.625 1 90.06 530 ASP B N 1
ATOM 8092 C CA . ASP B 1 530 ? 18.281 25.625 23 1 90.06 530 ASP B CA 1
ATOM 8093 C C . ASP B 1 530 ? 17.672 27.016 23.062 1 90.06 530 ASP B C 1
ATOM 8095 O O . ASP B 1 530 ? 16.797 27.281 23.906 1 90.06 530 ASP B O 1
ATOM 8099 N N . ARG B 1 531 ? 18.094 27.859 22.234 1 90.81 531 ARG B N 1
ATOM 8100 C CA . ARG B 1 531 ? 17.594 29.219 22.203 1 90.81 531 ARG B CA 1
ATOM 8101 C C . ARG B 1 531 ? 16.125 29.281 21.844 1 90.81 531 ARG B C 1
ATOM 8103 O O . ARG B 1 531 ? 15.344 30 22.469 1 90.81 531 ARG B O 1
ATOM 8110 N N . LEU B 1 532 ? 15.797 28.531 20.844 1 86.62 532 LEU B N 1
ATOM 8111 C CA . LEU B 1 532 ? 14.422 28.562 20.375 1 86.62 532 LEU B CA 1
ATOM 8112 C C . LEU B 1 532 ? 13.492 27.828 21.328 1 86.62 532 LEU B C 1
ATOM 8114 O O . LEU B 1 532 ? 12.305 28.156 21.438 1 86.62 532 LEU B O 1
ATOM 8118 N N . SER B 1 533 ? 14.047 26.812 22.016 1 83.25 533 SER B N 1
ATOM 8119 C CA . SER B 1 533 ? 13.258 26.094 23 1 83.25 533 SER B CA 1
ATOM 8120 C C . SER B 1 533 ? 12.977 26.953 24.234 1 83.25 533 SER B C 1
ATOM 8122 O O . SER B 1 533 ? 11.93 26.828 24.859 1 83.25 533 SER B O 1
ATOM 8124 N N . ALA B 1 534 ? 13.875 27.734 24.594 1 77.56 534 ALA B N 1
ATOM 8125 C CA . ALA B 1 534 ? 13.734 28.609 25.75 1 77.56 534 ALA B CA 1
ATOM 8126 C C . ALA B 1 534 ? 12.703 29.719 25.484 1 77.56 534 ALA B C 1
ATOM 8128 O O . ALA B 1 534 ? 11.969 30.125 26.375 1 77.56 534 ALA B O 1
ATOM 8129 N N . ARG B 1 535 ? 12.688 30.156 24.328 1 64.88 535 ARG B N 1
ATOM 8130 C CA . ARG B 1 535 ? 11.727 31.188 23.969 1 64.88 535 ARG B CA 1
ATOM 8131 C C . ARG B 1 535 ? 10.305 30.625 23.953 1 64.88 535 ARG B C 1
ATOM 8133 O O . ARG B 1 535 ? 9.352 31.359 24.234 1 64.88 535 ARG B O 1
ATOM 8140 N N . GLY B 1 536 ? 10.141 29.391 23.578 1 56.12 536 GLY B N 1
ATOM 8141 C CA . GLY B 1 536 ? 8.82 28.797 23.578 1 56.12 536 GLY B CA 1
ATOM 8142 C C . GLY B 1 536 ? 8.32 28.469 24.969 1 56.12 536 GLY B C 1
ATOM 8143 O O . GLY B 1 536 ? 7.113 28.391 25.203 1 56.12 536 GLY B O 1
ATOM 8144 N N . ALA B 1 537 ? 9.25 28.062 25.984 1 47.62 537 ALA B N 1
ATOM 8145 C CA . ALA B 1 537 ? 8.898 27.781 27.359 1 47.62 537 ALA B CA 1
ATOM 8146 C C . ALA B 1 537 ? 8.406 29.031 28.078 1 47.62 537 ALA B C 1
ATOM 8148 O O . ALA B 1 537 ? 7.898 28.953 29.203 1 47.62 537 ALA B O 1
ATOM 8149 N N . LEU B 1 538 ? 8.539 30.172 27.484 1 39.47 538 LEU B N 1
ATOM 8150 C CA . LEU B 1 538 ? 8.008 31.344 28.172 1 39.47 538 LEU B CA 1
ATOM 8151 C C . LEU B 1 538 ? 6.531 31.547 27.828 1 39.47 538 LEU B C 1
ATOM 8153 O O . LEU B 1 538 ? 6.129 31.391 26.672 1 39.47 538 LEU B O 1
#

Foldseek 3Di:
DDDPPQPVLVVADALLLFDLVLVVVLLVCVVVVQQFWKFKKFKFFAAFPLLAFWWFWDLVVNLLSNQLNYAQDPVNLVVNCVVDDVPRDVVSSVVRRPDHLLFKWKWAFFGLFIGGGQDGRIMIIGGPSNSSSSFSVSQVRGWQLRVLLRLLLLLCVLLDDQAAEEEEALVPFPDNVLSLSNQLNSVLNPHQAYCDVVNCVNAVGHHDDDDDLCLLVVFQLPDDDPDQWDAFPVNDDGTDRLLVQLLVLLVVLCVLLVHDSPQAGNSNLVSQSVQCRVPVQAREFEQPSPHNSRHRLSSSRSSQVSSVVSVHHYQAYEYADDDQQVSLVVSLVSQCSVCVVVVPVVSNLRAYEYEYQDESVNSSVCSDPPGSHRYYYHHNCSSQVVSDRTSRMGMDIADTNQHGDWDDDPDPSPTHFHAAWWKKWFAAPVRATAAMEIEHPPDDDDDAQDKFWWAWPPDPDIDIDHGNDMGTRIDTQAHSSRGPDDRDRSVVSSVSSVVNLVNHDPQSSDSPNGDHGIYTYGPVSVVVVVVVNVVVVD/DDDPPQPLLVVADALLLFDLVLVVVLLVCVVVVQQFWKFKKFKFFAAFPLLAFWWFWDLVVNLLSNQLNYAQDPVNLVVNCVVDDVPRDVVSSVVRRPDGLLFKWKWAFFGLFIGGGQPGRMMIIGGPSNSSSSFSVSQVRGWQLRVLLRLLLLLCVLLDDQAAEEEEACVPFPDNVLSLSNQLNSVLNPHQAYCDVVNCVNAVGHHDDDDDLCLLVVFQLPDDDPDQWDAFPVNDDGTDRLLVQLLVLLVVLCVLLVHDSPQAGNSNLVSQSVQCRVPVQEREFAQPSPHNSRHRLSSSRSSQVSSVVSVHHYQAYEYADDDQQVSLVVSLVSQVSVCVVVVPVVSNLRAYEYEYQDESVNSSVCSDPPGSHRYYYHHNCSSQVVSDRTSRMGMDIADTNQHGDWDDDPDPSPTHFHAAWWKKWFAAPVRATAAMEIEHPPDDDDDAQDKFWWAWPPDPDIDIDHGNDMGTRIDTQAHSSRGPDDRDRSVVSSVSSVVNLVNHDPQSSDSPNGDHGIYTYGPVSVVVVVVVNVVVVD

Secondary structure (DSSP, 8-state):
------TTGGGSPPTT-SBHHHHHHHHHHHHTT-TT-EEEEEEE-SS-GGG-S-EE---HHHHHHHHHH----HHHHHHHHHHS-TT--HHHHHHHHH--STT-EEEEPPTT-EE-TTS-SEEEEEEHHHHHHTHHHHHHHHHHHHHHHHHHHHHHHHH-SSSEEEE--GGGSSSHHHHHHHHHHHHHTT--EESBHHHHHHH---B-----HHHHHT--S----S--EE--TTS-S--EEHHHHHHHHHHHHHHHHT--TTSS-HHHHHHHHHHHHH-TTS-EEETTSS-IIIIIHHHHHHHHHHHHHTT----EEEE-SS-HHHHHHHHHHHHHHHHHHHT-GGGGG--EEEESS--HHHHHHHTSTT----EEEE-HHHHS-TT-S----EEEEEEETTEE-----SSGGGPPPPS-EEEEEEE-TTS-EEEEEEEETTSPPP-TTS-EEEEETT-SS-EEE--SEEEE--EEEEETTEESSPPPPHHHHHHHHHHHHHTS-HHHH-SSSPPPPPEEEEHHHHHHHHHHHHHH--/------TTGGGSPPTT-SBHHHHHHHHHHHHTT-TT-EEEEEEE-SS-GGG-S-EE---HHHHHHHHHH----HHHHHHHHHHS-TT--HHHHHHHHH--STT-EEEEPPTT-EE-TTS-SEEEEEEHHHHHHTHHHHHHHHHHHHHHHHHHHHHHHHH-SSSEEEE--GGGSSSHHHHHHHHHHHHHTT--EESBHHHHHHH---B-----HHHHHT--S----S--EE--TTS-S--EEHHHHHHHHHHHHHHHHT--TTSS-HHHHHHHHHHHHH-TTS-EEETTSS-IIIIIHHHHHHHHHHHHHTT----EEEE-SS-HHHHHHHHHHHHHHHHHHHT-GGGGG--EEEESS--HHHHHHHTSTT----EEEE-HHHHS-TT-S----EEEEEEETTEE-----SSGGGPPPPS-EEEEEEE-TTS-EEEEEEEETTSPPP-TTS-EEEEETT-SS-EEE--SEEEE--EEEEETTEESSPPPPHHHHHHHHHHHHHTS-HHHH-SSSPPPPPEEEEHHHHHHHHHHHHHH--

Organism: Bos taurus (NCBI:txid9913)